Protein 7DNA (pdb70)

Structure (mmCIF, N/CA/C/O backbone):
data_7DNA
#
_entry.id   7DNA
#
_cell.length_a   38.930
_cell.length_b   72.490
_cell.length_c   126.550
_cell.angle_alpha   92.460
_cell.angle_beta   97.310
_cell.angle_gamma   92.500
#
_symmetry.space_group_name_H-M   'P 1'
#
loop_
_entity.id
_entity.type
_entity.pdbx_description
1 polymer 'Green-to-red photoconvertible GFP-like protein'
2 polymer 'Green-to-red photoconvertible GFP-like protein'
3 polymer 'Green-to-red photoconvertible GFP-like protein'
4 non-polymer 'AMINO GROUP'
5 water water
#
loop_
_atom_site.group_PDB
_atom_site.id
_atom_site.type_symbol
_atom_site.label_atom_id
_atom_site.label_alt_id
_atom_site.label_comp_id
_atom_site.label_asym_id
_atom_site.label_entity_id
_atom_site.label_seq_id
_atom_site.pdbx_PDB_ins_code
_atom_site.Cartn_x
_atom_site.Cartn_y
_atom_site.Cartn_z
_atom_site.occupancy
_atom_site.B_iso_or_equiv
_atom_site.auth_seq_id
_atom_site.auth_comp_id
_atom_site.auth_asym_id
_atom_site.auth_atom_id
_atom_site.pdbx_PDB_model_num
ATOM 1 N N . ILE A 1 2 ? 20.88496 -22.48511 6.00890 1.000 40.51609 3 ILE A N 1
ATOM 2 C CA . ILE A 1 2 ? 20.76713 -21.10283 5.56092 1.000 37.96918 3 ILE A CA 1
ATOM 3 C C . ILE A 1 2 ? 19.60275 -20.41236 6.25934 1.000 40.90071 3 ILE A C 1
ATOM 4 O O . ILE A 1 2 ? 18.44241 -20.76498 6.03267 1.000 46.50201 3 ILE A O 1
ATOM 9 N N . PRO A 1 3 ? 19.90170 -19.41210 7.08394 1.000 35.06990 4 PRO A N 1
ATOM 10 C CA . PRO A 1 3 ? 18.83183 -18.67767 7.76859 1.000 33.27931 4 PRO A CA 1
ATOM 11 C C . PRO A 1 3 ? 18.13093 -17.69741 6.83711 1.000 33.26488 4 PRO A C 1
ATOM 12 O O . PRO A 1 3 ? 18.76974 -16.93751 6.10416 1.000 37.50132 4 PRO A O 1
ATOM 16 N N . ASP A 1 4 ? 16.79673 -17.71470 6.88326 1.000 29.03370 5 ASP A N 1
ATOM 17 C CA . ASP A 1 4 ? 15.95077 -16.82339 6.08509 1.000 22.96455 5 ASP A CA 1
ATOM 18 C C . ASP A 1 4 ? 15.60167 -15.61826 6.95652 1.000 28.15151 5 ASP A C 1
ATOM 19 O O . ASP A 1 4 ? 14.57406 -15.59740 7.63587 1.000 31.47367 5 ASP A O 1
ATOM 24 N N . TYR A 1 5 ? 16.46224 -14.59654 6.92915 1.000 29.33914 6 TYR A N 1
ATOM 25 C CA . TYR A 1 5 ? 16.23337 -13.41980 7.76037 1.000 29.45784 6 TYR A CA 1
ATOM 26 C C . TYR A 1 5 ? 15.09176 -12.55223 7.25437 1.000 31.57585 6 TYR A C 1
ATOM 27 O O . TYR A 1 5 ? 14.62398 -11.68097 7.99596 1.000 35.54555 6 TYR A O 1
ATOM 36 N N . PHE A 1 6 ? 14.62302 -12.77552 6.02791 1.000 26.52848 7 PHE A N 1
ATOM 37 C CA . PHE A 1 6 ? 13.55684 -11.94572 5.48229 1.000 24.51568 7 PHE A CA 1
ATOM 38 C C . PHE A 1 6 ? 12.18420 -12.43579 5.93426 1.000 22.97088 7 PHE A C 1
ATOM 39 O O . PHE A 1 6 ? 11.34461 -11.63761 6.36859 1.000 16.00463 7 PHE A O 1
ATOM 47 N N . LYS A 1 7 ? 11.94620 -13.74958 5.86229 1.000 22.87372 8 LYS A N 1
ATOM 48 C CA . LYS A 1 7 ? 10.66744 -14.28529 6.31726 1.000 23.11193 8 LYS A CA 1
ATOM 49 C C . LYS A 1 7 ? 10.51250 -14.18433 7.83104 1.000 26.12875 8 LYS A C 1
ATOM 50 O O . LYS A 1 7 ? 9.38306 -14.09852 8.32727 1.000 35.53942 8 LYS A O 1
ATOM 56 N N . GLN A 1 8 ? 11.61742 -14.18707 8.57858 1.000 17.74104 9 GLN A N 1
ATOM 57 C CA . GLN A 1 8 ? 11.55207 -14.06792 10.03016 1.000 26.45097 9 GLN A CA 1
ATOM 58 C C . GLN A 1 8 ? 11.40938 -12.62242 10.49564 1.000 32.50834 9 GLN A C 1
ATOM 59 O O . GLN A 1 8 ? 11.36612 -12.37701 11.70690 1.000 36.31583 9 GLN A O 1
ATOM 65 N N . SER A 1 9 ? 11.34748 -11.66333 9.56969 1.000 34.55323 10 SER A N 1
ATOM 66 C CA . SER A 1 9 ? 11.10564 -10.26474 9.89925 1.000 25.48131 10 SER A CA 1
ATOM 67 C C . SER A 1 9 ? 9.62637 -9.92170 9.94798 1.000 24.53517 10 SER A C 1
ATOM 68 O O . SER A 1 9 ? 9.28341 -8.74572 10.11367 1.000 27.92806 10 SER A O 1
ATOM 71 N N . PHE A 1 10 ? 8.74622 -10.90462 9.80062 1.000 21.85848 11 PHE A N 1
ATOM 72 C CA . PHE A 1 10 ? 7.33178 -10.59853 9.77083 1.000 21.62527 11 PHE A CA 1
ATOM 73 C C . PHE A 1 10 ? 6.61809 -11.24890 10.94988 1.000 28.20293 11 PHE A C 1
ATOM 74 O O . PHE A 1 10 ? 7.04309 -12.30476 11.43094 1.000 32.33961 11 PHE A O 1
ATOM 82 N N . PRO A 1 11 ? 5.52276 -10.64419 11.44241 1.000 30.47507 12 PRO A N 1
ATOM 83 C CA . PRO A 1 11 ? 4.76280 -9.52203 10.86741 1.000 25.81871 12 PRO A CA 1
ATOM 84 C C . PRO A 1 11 ? 5.37263 -8.11919 11.01860 1.000 19.66950 12 PRO A C 1
ATOM 85 O O . PRO A 1 11 ? 4.77950 -7.16765 10.50494 1.000 15.67687 12 PRO A O 1
ATOM 89 N N . GLU A 1 12 ? 6.51794 -7.99553 11.69893 1.000 16.94003 13 GLU A N 1
ATOM 90 C CA . GLU A 1 12 ? 7.12887 -6.68399 11.91252 1.000 14.39527 13 GLU A CA 1
ATOM 91 C C . GLU A 1 12 ? 7.34697 -5.94973 10.59756 1.000 20.57825 13 GLU A C 1
ATOM 92 O O . GLU A 1 12 ? 7.00744 -4.76835 10.46294 1.000 22.78051 13 GLU A O 1
ATOM 98 N N . GLY A 1 13 ? 7.91846 -6.63901 9.61832 1.000 20.48255 14 GLY A N 1
ATOM 99 C CA . GLY A 1 13 ? 8.37303 -6.01568 8.39373 1.000 19.49447 14 GLY A CA 1
ATOM 100 C C . GLY A 1 13 ? 9.85960 -5.73107 8.44483 1.000 20.13568 14 GLY A C 1
ATOM 101 O O . GLY A 1 13 ? 10.54869 -5.98324 9.43825 1.000 21.22148 14 GLY A O 1
ATOM 102 N N . TYR A 1 14 ? 10.36008 -5.19335 7.33908 1.000 18.69676 15 TYR A N 1
ATOM 103 C CA . TYR A 1 14 ? 11.76697 -4.83239 7.24731 1.000 17.42548 15 TYR A CA 1
ATOM 104 C C . TYR A 1 14 ? 11.91384 -3.76137 6.18002 1.000 14.66301 15 TYR A C 1
ATOM 105 O O . TYR A 1 14 ? 10.93614 -3.32700 5.56664 1.000 13.08835 15 TYR A O 1
ATOM 114 N N . SER A 1 15 ? 13.15146 -3.32947 5.97003 1.000 13.81453 16 SER A N 1
ATOM 115 C CA . SER A 1 15 ? 13.43121 -2.30900 4.97717 1.000 16.78302 16 SER A CA 1
ATOM 116 C C . SER A 1 15 ? 14.81522 -2.55519 4.40714 1.000 13.14997 16 SER A C 1
ATOM 117 O O . SER A 1 15 ? 15.64295 -3.24578 5.00715 1.000 13.36347 16 SER A O 1
ATOM 120 N N . TRP A 1 16 ? 15.06103 -1.98709 3.23425 1.000 9.36304 17 TRP A N 1
ATOM 121 C CA . TRP A 1 16 ? 16.39253 -2.04490 2.66319 1.000 9.52819 17 TRP A CA 1
ATOM 122 C C . TRP A 1 16 ? 16.71602 -0.71318 2.01130 1.000 9.22280 17 TRP A C 1
ATOM 123 O O . TRP A 1 16 ? 15.82886 0.07574 1.67572 1.000 8.86056 17 TRP A O 1
ATOM 134 N N . GLU A 1 17 ? 18.01319 -0.46426 1.86991 1.000 11.25274 18 GLU A N 1
ATOM 135 C CA . GLU A 1 17 ? 18.51809 0.67387 1.12593 1.000 11.57531 18 GLU A CA 1
ATOM 136 C C . GLU A 1 17 ? 19.62301 0.18126 0.20566 1.000 11.27321 18 GLU A C 1
ATOM 137 O O . GLU A 1 17 ? 20.37953 -0.73040 0.55103 1.000 11.25755 18 GLU A O 1
ATOM 143 N N . ARG A 1 18 ? 19.70531 0.78542 -0.97397 1.000 10.92273 19 ARG A N 1
ATOM 144 C CA . ARG A 1 18 ? 20.46805 0.19285 -2.06206 1.000 10.93484 19 ARG A CA 1
ATOM 145 C C . ARG A 1 18 ? 21.07979 1.29419 -2.90924 1.000 10.65832 19 ARG A C 1
ATOM 146 O O . ARG A 1 18 ? 20.39619 2.25860 -3.26379 1.000 12.83353 19 ARG A O 1
ATOM 154 N N . SER A 1 19 ? 22.36437 1.15659 -3.21322 1.000 10.73471 20 SER A N 1
ATOM 155 C CA . SER A 1 19 ? 23.03533 2.00893 -4.18074 1.000 13.56755 20 SER A CA 1
ATOM 156 C C . SER A 1 19 ? 23.27243 1.21390 -5.45850 1.000 12.20526 20 SER A C 1
ATOM 157 O O . SER A 1 19 ? 23.58693 0.01905 -5.40937 1.000 11.06555 20 SER A O 1
ATOM 160 N N . MET A 1 20 ? 23.11568 1.87825 -6.60130 1.000 15.77410 21 MET A N 1
ATOM 161 C CA . MET A 1 20 ? 23.25179 1.24211 -7.90933 1.000 17.85210 21 MET A CA 1
ATOM 162 C C . MET A 1 20 ? 24.13993 2.12139 -8.77678 1.000 13.77729 21 MET A C 1
ATOM 163 O O . MET A 1 20 ? 23.70233 3.17604 -9.24985 1.000 15.37472 21 MET A O 1
ATOM 168 N N . THR A 1 21 ? 25.38170 1.68632 -8.98388 1.000 16.02469 22 THR A N 1
ATOM 169 C CA . THR A 1 21 ? 26.41765 2.49223 -9.62518 1.000 14.23195 22 THR A CA 1
ATOM 170 C C . THR A 1 21 ? 26.67764 1.95025 -11.02651 1.000 19.64865 22 THR A C 1
ATOM 171 O O . THR A 1 21 ? 27.19356 0.83772 -11.18548 1.000 17.02342 22 THR A O 1
ATOM 175 N N . TYR A 1 22 ? 26.32623 2.73796 -12.03686 1.000 19.35427 23 TYR A N 1
ATOM 176 C CA . TYR A 1 22 ? 26.48326 2.32306 -13.42006 1.000 24.03867 23 TYR A CA 1
ATOM 177 C C . TYR A 1 22 ? 27.83878 2.76537 -13.95357 1.000 22.61109 23 TYR A C 1
ATOM 178 O O . TYR A 1 22 ? 28.41217 3.76156 -13.50595 1.000 30.16657 23 TYR A O 1
ATOM 187 N N A GLU A 1 23 ? 28.34480 2.00672 -14.92569 1.000 22.12325 24 GLU A N 1
ATOM 188 C CA A GLU A 1 23 ? 29.71729 2.17294 -15.38696 1.000 17.58509 24 GLU A CA 1
ATOM 189 C C A GLU A 1 23 ? 29.96477 3.51077 -16.07152 1.000 20.42850 24 GLU A C 1
ATOM 190 O O A GLU A 1 23 ? 31.12574 3.90324 -16.22335 1.000 24.69609 24 GLU A O 1
ATOM 196 N N . ASP A 1 24 ? 28.91783 4.21517 -16.49652 1.000 20.05090 25 ASP A N 1
ATOM 197 C CA . ASP A 1 24 ? 29.07587 5.48882 -17.18375 1.000 16.71564 25 ASP A CA 1
ATOM 198 C C . ASP A 1 24 ? 28.71581 6.67916 -16.30262 1.000 21.12643 25 ASP A C 1
ATOM 199 O O . ASP A 1 24 ? 28.40818 7.75616 -16.82416 1.000 28.83370 25 ASP A O 1
ATOM 204 N N . GLY A 1 25 ? 28.74259 6.51137 -14.98204 1.000 18.39537 26 GLY A N 1
ATOM 205 C CA . GLY A 1 25 ? 28.49759 7.60917 -14.07186 1.000 19.62984 26 GLY A CA 1
ATOM 206 C C . GLY A 1 25 ? 27.06563 7.74835 -13.60627 1.000 24.00755 26 GLY A C 1
ATOM 207 O O . GLY A 1 25 ? 26.81335 8.48641 -12.64573 1.000 27.21732 26 GLY A O 1
ATOM 208 N N . GLY A 1 26 ? 26.11985 7.07931 -14.25950 1.000 20.45558 27 GLY A N 1
ATOM 209 C CA . GLY A 1 26 ? 24.75852 7.05054 -13.77097 1.000 19.31832 27 GLY A CA 1
ATOM 210 C C . GLY A 1 26 ? 24.70545 6.39762 -12.40879 1.000 19.08876 27 GLY A C 1
ATOM 211 O O . GLY A 1 26 ? 25.34115 5.36279 -12.18358 1.000 18.11228 27 GLY A O 1
ATOM 212 N N . ILE A 1 27 ? 23.96495 7.00147 -11.48561 1.000 20.74756 28 ILE A N 1
ATOM 213 C CA . ILE A 1 27 ? 23.88806 6.53437 -10.10850 1.000 21.91795 28 ILE A CA 1
ATOM 214 C C . ILE A 1 27 ? 22.43008 6.56078 -9.67437 1.000 23.31336 28 ILE A C 1
ATOM 215 O O . ILE A 1 27 ? 21.70286 7.51717 -9.97097 1.000 17.97961 28 ILE A O 1
ATOM 220 N N . CYS A 1 28 ? 22.00068 5.50650 -8.98857 1.000 23.05362 29 CYS A N 1
ATOM 221 C CA . CYS A 1 28 ? 20.62941 5.38027 -8.52708 1.000 21.37266 29 CYS A CA 1
ATOM 222 C C . CYS A 1 28 ? 20.62520 4.96023 -7.06521 1.000 15.73951 29 CYS A C 1
ATOM 223 O O . CYS A 1 28 ? 21.40049 4.09134 -6.65805 1.000 15.81816 29 CYS A O 1
ATOM 226 N N . ILE A 1 29 ? 19.75206 5.58951 -6.28457 1.000 14.08977 30 ILE A N 1
ATOM 227 C CA . ILE A 1 29 ? 19.56107 5.29867 -4.86934 1.000 14.14965 30 ILE A CA 1
ATOM 228 C C . ILE A 1 29 ? 18.10606 4.90787 -4.65105 1.000 12.77616 30 ILE A C 1
ATOM 229 O O . ILE A 1 29 ? 17.19813 5.55670 -5.18209 1.000 11.97856 30 ILE A O 1
ATOM 234 N N . ALA A 1 30 ? 17.88079 3.85982 -3.85974 1.000 10.76424 31 ALA A N 1
ATOM 235 C CA . ALA A 1 30 ? 16.52492 3.43008 -3.55806 1.000 10.02741 31 ALA A CA 1
ATOM 236 C C . ALA A 1 30 ? 16.41928 2.94937 -2.11783 1.000 12.60231 31 ALA A C 1
ATOM 237 O O . ALA A 1 30 ? 17.36788 2.39631 -1.55515 1.000 19.87995 31 ALA A O 1
ATOM 239 N N . THR A 1 31 ? 15.24744 3.17579 -1.52638 1.000 11.60111 32 THR A N 1
ATOM 240 C CA . THR A 1 31 ? 14.85602 2.55195 -0.27198 1.000 11.35870 32 THR A CA 1
ATOM 241 C C . THR A 1 31 ? 13.47697 1.92783 -0.43615 1.000 11.40533 32 THR A C 1
ATOM 242 O O . THR A 1 31 ? 12.66495 2.37758 -1.25012 1.000 11.69953 32 THR A O 1
ATOM 246 N N . ASN A 1 32 ? 13.22696 0.87885 0.34232 1.000 10.81241 33 ASN A N 1
ATOM 247 C CA . ASN A 1 32 ? 11.93125 0.21952 0.39028 1.000 11.20479 33 ASN A CA 1
ATOM 248 C C . ASN A 1 32 ? 11.62035 -0.08524 1.84309 1.000 14.88791 33 ASN A C 1
ATOM 249 O O . ASN A 1 32 ? 12.45242 -0.67092 2.53965 1.000 19.15017 33 ASN A O 1
ATOM 254 N N . ASP A 1 33 ? 10.43871 0.31636 2.29819 1.000 11.11786 34 ASP A N 1
ATOM 255 C CA . ASP A 1 33 ? 9.95178 -0.02508 3.62957 1.000 13.79581 34 ASP A CA 1
ATOM 256 C C . ASP A 1 33 ? 8.79027 -0.99324 3.44342 1.000 12.72831 34 ASP A C 1
ATOM 257 O O . ASP A 1 33 ? 7.74275 -0.61993 2.90527 1.000 11.02042 34 ASP A O 1
ATOM 262 N N . ILE A 1 34 ? 8.98093 -2.23138 3.88682 1.000 14.32743 35 ILE A N 1
ATOM 263 C CA . ILE A 1 34 ? 8.07762 -3.33358 3.58495 1.000 15.72977 35 ILE A CA 1
ATOM 264 C C . ILE A 1 34 ? 7.36415 -3.73851 4.86157 1.000 16.60017 35 ILE A C 1
ATOM 265 O O . ILE A 1 34 ? 8.00939 -4.07263 5.86311 1.000 15.88158 35 ILE A O 1
ATOM 270 N N . THR A 1 35 ? 6.03719 -3.73190 4.81463 1.000 17.53461 36 THR A N 1
ATOM 271 C CA . THR A 1 35 ? 5.19389 -4.14895 5.92316 1.000 22.71590 36 THR A CA 1
ATOM 272 C C . THR A 1 35 ? 4.26684 -5.27083 5.45975 1.000 26.62754 36 THR A C 1
ATOM 273 O O . THR A 1 35 ? 4.40718 -5.81203 4.35480 1.000 23.73531 36 THR A O 1
ATOM 277 N N . MET A 1 36 ? 3.30966 -5.61530 6.31859 1.000 26.02030 37 MET A N 1
ATOM 278 C CA . MET A 1 36 ? 2.39869 -6.72034 6.06121 1.000 31.75778 37 MET A CA 1
ATOM 279 C C . MET A 1 36 ? 1.02554 -6.37082 6.60980 1.000 36.33600 37 MET A C 1
ATOM 280 O O . MET A 1 36 ? 0.89851 -6.00851 7.78363 1.000 40.69306 37 MET A O 1
ATOM 285 N N . GLU A 1 37 ? 0.00797 -6.46355 5.75572 1.000 41.93417 38 GLU A N 1
ATOM 286 C CA . GLU A 1 37 ? -1.38892 -6.29323 6.15381 1.000 39.19127 38 GLU A CA 1
ATOM 287 C C . GLU A 1 37 ? -2.13978 -7.54921 5.73061 1.000 34.10990 38 GLU A C 1
ATOM 288 O O . GLU A 1 37 ? -2.54365 -7.67770 4.57210 1.000 32.63211 38 GLU A O 1
ATOM 294 N N . GLY A 1 38 ? -2.30732 -8.47582 6.67073 1.000 35.09231 39 GLY A N 1
ATOM 295 C CA . GLY A 1 38 ? -3.05417 -9.69397 6.43718 1.000 39.07250 39 GLY A CA 1
ATOM 296 C C . GLY A 1 38 ? -2.46645 -10.57618 5.35676 1.000 47.86175 39 GLY A C 1
ATOM 297 O O . GLY A 1 38 ? -1.49431 -11.30205 5.58726 1.000 49.58723 39 GLY A O 1
ATOM 298 N N . ASP A 1 39 ? -3.05436 -10.51616 4.16672 1.000 46.08823 40 ASP A N 1
ATOM 299 C CA . ASP A 1 39 ? -2.65380 -11.34946 3.04232 1.000 47.21010 40 ASP A CA 1
ATOM 300 C C . ASP A 1 39 ? -1.59538 -10.70039 2.16041 1.000 34.65860 40 ASP A C 1
ATOM 301 O O . ASP A 1 39 ? -1.14899 -11.32978 1.19542 1.000 33.42053 40 ASP A O 1
ATOM 306 N N . SER A 1 40 ? -1.17478 -9.47314 2.46240 1.000 29.51865 41 SER A N 1
ATOM 307 C CA . SER A 1 40 ? -0.42371 -8.67422 1.50637 1.000 27.07411 41 SER A CA 1
ATOM 308 C C . SER A 1 40 ? 0.86823 -8.14444 2.11132 1.000 29.24239 41 SER A C 1
ATOM 309 O O . SER A 1 40 ? 0.92593 -7.82059 3.30113 1.000 31.09515 41 SER A O 1
ATOM 312 N N . PHE A 1 41 ? 1.90539 -8.06696 1.28031 1.000 27.11393 42 PHE A N 1
ATOM 313 C CA . PHE A 1 41 ? 3.06804 -7.24579 1.57610 1.000 21.46179 42 PHE A CA 1
ATOM 314 C C . PHE A 1 41 ? 2.87208 -5.88375 0.92777 1.000 22.35595 42 PHE A C 1
ATOM 315 O O . PHE A 1 41 ? 2.42307 -5.78972 -0.21713 1.000 24.52026 42 PHE A O 1
ATOM 323 N N . ILE A 1 42 ? 3.19389 -4.82822 1.66719 1.000 20.66386 43 ILE A N 1
ATOM 324 C CA . ILE A 1 42 ? 3.04965 -3.46119 1.18493 1.000 22.21828 43 ILE A CA 1
ATOM 325 C C . ILE A 1 42 ? 4.43656 -2.84529 1.12558 1.000 20.61345 43 ILE A C 1
ATOM 326 O O . ILE A 1 42 ? 5.20800 -2.94808 2.08600 1.000 23.88402 43 ILE A O 1
ATOM 331 N N . ASN A 1 43 ? 4.75635 -2.23050 -0.00771 1.000 18.83626 44 ASN A N 1
ATOM 332 C CA . ASN A 1 43 ? 6.08075 -1.68813 -0.27305 1.000 17.37894 44 ASN A CA 1
ATOM 333 C C . ASN A 1 43 ? 5.94367 -0.19613 -0.51920 1.000 15.00829 44 ASN A C 1
ATOM 334 O O . ASN A 1 43 ? 5.16929 0.22462 -1.38628 1.000 19.39633 44 ASN A O 1
ATOM 339 N N . LYS A 1 44 ? 6.67727 0.59893 0.24782 1.000 13.59433 45 LYS A N 1
ATOM 340 C CA . LYS A 1 44 ? 6.80966 2.03061 0.00721 1.000 16.55122 45 LYS A CA 1
ATOM 341 C C . LYS A 1 44 ?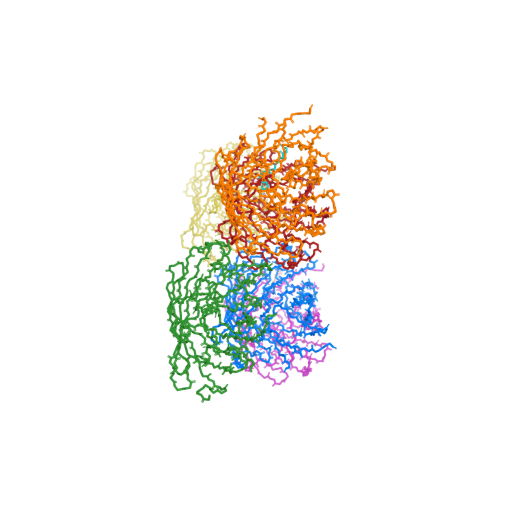 8.23619 2.27428 -0.45998 1.000 19.76092 45 LYS A C 1
ATOM 342 O O . LYS A 1 44 ? 9.18421 2.14635 0.32391 1.000 21.40364 45 LYS A O 1
ATOM 348 N N . ILE A 1 45 ? 8.38295 2.60399 -1.74018 1.000 20.49319 46 ILE A N 1
ATOM 349 C CA . ILE A 1 45 ? 9.67856 2.68248 -2.39881 1.000 15.02658 46 ILE A CA 1
ATOM 350 C C . ILE A 1 45 ? 9.94132 4.12534 -2.78894 1.000 11.74268 46 ILE A C 1
ATOM 351 O O . ILE A 1 45 ? 9.04523 4.82164 -3.27954 1.000 11.46510 46 ILE A O 1
ATOM 356 N N . HIS A 1 46 ? 11.16962 4.57235 -2.56975 1.000 10.06318 47 HIS A N 1
ATOM 357 C CA . HIS A 1 46 ? 11.62710 5.85882 -3.06281 1.000 14.70155 47 HIS A CA 1
ATOM 358 C C . HIS A 1 46 ? 12.87069 5.63256 -3.90349 1.000 18.73012 47 HIS A C 1
ATOM 359 O O . HIS A 1 46 ? 13.73425 4.82705 -3.54415 1.000 29.13609 47 HIS A O 1
ATOM 366 N N . PHE A 1 47 ? 12.95061 6.33108 -5.03178 1.000 11.65342 48 PHE A N 1
ATOM 367 C CA . PHE A 1 47 ? 13.94640 6.02838 -6.05058 1.000 10.35104 48 PHE A CA 1
ATOM 368 C C . PHE A 1 47 ? 14.46722 7.32799 -6.63608 1.000 13.36119 48 PHE A C 1
ATOM 369 O O . PHE A 1 47 ? 13.69244 8.12045 -7.17606 1.000 18.95966 48 PHE A O 1
ATOM 377 N N . LYS A 1 48 ? 15.77444 7.53914 -6.54844 1.000 11.11534 49 LYS A N 1
ATOM 378 C CA . LYS A 1 48 ? 16.40344 8.70895 -7.13878 1.000 16.53125 49 LYS A CA 1
ATOM 379 C C . LYS A 1 48 ? 17.56837 8.26534 -8.00841 1.000 16.17680 49 LYS A C 1
ATOM 380 O O . LYS A 1 48 ? 18.32386 7.36578 -7.63150 1.000 19.57459 49 LYS A O 1
ATOM 386 N N . GLY A 1 49 ? 17.69548 8.88484 -9.17422 1.000 14.95297 50 GLY A N 1
ATOM 387 C CA . GLY A 1 49 ? 18.81257 8.61417 -10.06191 1.000 15.51148 50 GLY A CA 1
ATOM 388 C C . GLY A 1 49 ? 19.21113 9.86513 -10.81523 1.000 17.51644 50 GLY A C 1
ATOM 389 O O . GLY A 1 49 ? 18.36961 10.69086 -11.17564 1.000 20.48442 50 GLY A O 1
ATOM 390 N N . THR A 1 50 ? 20.51448 9.99674 -11.06321 1.000 13.73684 51 THR A N 1
ATOM 391 C CA . THR A 1 50 ? 21.03438 11.20352 -11.69132 1.000 16.02264 51 THR A CA 1
ATOM 392 C C . THR A 1 50 ? 22.31714 10.88710 -12.45312 1.000 19.52703 51 THR A C 1
ATOM 393 O O . THR A 1 50 ? 22.88079 9.79553 -12.34191 1.000 29.20425 51 THR A O 1
ATOM 397 N N . ASN A 1 51 ? 22.76435 11.87226 -13.24114 1.000 11.10934 52 ASN A N 1
ATOM 398 C CA . ASN A 1 51 ? 24.01814 11.82057 -14.00067 1.000 12.25903 52 ASN A CA 1
ATOM 399 C C . ASN A 1 51 ? 24.03009 10.69526 -15.02630 1.000 23.90788 52 ASN A C 1
ATOM 400 O O . ASN A 1 51 ? 25.08580 10.13660 -15.33691 1.000 29.93530 52 ASN A O 1
ATOM 405 N N . PHE A 1 52 ? 22.86477 10.36309 -15.56451 1.000 26.65584 53 PHE A N 1
ATOM 406 C CA . PHE A 1 52 ? 22.80997 9.49407 -16.73106 1.000 22.73524 53 PHE A CA 1
ATOM 407 C C . PHE A 1 52 ? 23.07454 10.32000 -17.98370 1.000 28.56109 53 PHE A C 1
ATOM 408 O O . PHE A 1 52 ? 22.40863 11.34019 -18.19465 1.000 32.53826 53 PHE A O 1
ATOM 416 N N . PRO A 1 53 ? 24.02560 9.92662 -18.82050 1.000 27.12521 54 PRO A N 1
ATOM 417 C CA . PRO A 1 53 ? 24.36263 10.72514 -20.00176 1.000 30.01990 54 PRO A CA 1
ATOM 418 C C . PRO A 1 53 ? 23.17123 10.83250 -20.94417 1.000 33.45521 54 PRO A C 1
ATOM 419 O O . PRO A 1 53 ? 22.46300 9.84223 -21.17250 1.000 35.86370 54 PRO A O 1
ATOM 423 N N . PRO A 1 54 ? 22.93215 12.02233 -21.50634 1.000 33.75187 55 PRO A N 1
ATOM 424 C CA . PRO A 1 54 ? 21.76221 12.19414 -22.38822 1.000 30.09978 55 PRO A CA 1
ATOM 425 C C . PRO A 1 54 ? 21.73349 11.21515 -23.54318 1.000 33.94033 55 PRO A C 1
ATOM 426 O O . PRO A 1 54 ? 20.64565 10.83577 -23.99605 1.000 39.30757 55 PRO A O 1
ATOM 430 N N . ASN A 1 55 ? 22.89728 10.79096 -24.03281 1.000 31.96326 56 ASN A N 1
ATOM 431 C CA . ASN A 1 55 ? 22.99296 9.89929 -25.18063 1.000 25.32247 56 ASN A CA 1
ATOM 432 C C . ASN A 1 55 ? 23.37067 8.47841 -24.78910 1.000 26.29148 56 ASN A C 1
ATOM 433 O O . ASN A 1 55 ? 23.70700 7.67249 -25.66189 1.000 33.75202 56 ASN A O 1
ATOM 438 N N . GLY A 1 56 ? 23.32630 8.15391 -23.50323 1.000 22.17572 57 GLY A N 1
ATOM 439 C CA . GLY A 1 56 ? 23.63697 6.82268 -23.05390 1.000 21.65108 57 GLY A CA 1
ATOM 440 C C . GLY A 1 56 ? 22.45305 5.88915 -23.17596 1.000 25.37952 57 GLY A C 1
ATOM 441 O O . GLY A 1 56 ? 21.34689 6.28317 -23.56514 1.000 27.87733 57 GLY A O 1
ATOM 442 N N . PRO A 1 57 ? 22.66617 4.62229 -22.81718 1.000 26.03166 58 PRO A N 1
ATOM 443 C CA . PRO A 1 57 ? 21.62020 3.61745 -23.04637 1.000 21.34447 58 PRO A CA 1
ATOM 444 C C . PRO A 1 57 ? 20.36868 3.83059 -22.21252 1.000 20.67414 58 PRO A C 1
ATOM 445 O O . PRO A 1 57 ? 19.30020 3.36075 -22.61853 1.000 19.60470 58 PRO A O 1
ATOM 449 N N . VAL A 1 58 ? 20.44651 4.53304 -21.07899 1.000 21.33891 59 VAL A N 1
ATOM 450 C CA . VAL A 1 58 ? 19.27257 4.64795 -20.21542 1.000 21.32449 59 VAL A CA 1
ATOM 451 C C . VAL A 1 58 ? 18.33753 5.74443 -20.72310 1.000 31.05547 59 VAL A C 1
ATOM 452 O O . VAL A 1 58 ? 17.12726 5.52860 -20.86319 1.000 32.10809 59 VAL A O 1
ATOM 456 N N . MET A 1 59 ? 18.87989 6.92704 -21.04155 1.000 33.90500 60 MET A N 1
ATOM 457 C CA . MET A 1 59 ? 18.04573 7.98980 -21.59537 1.000 29.85739 60 MET A CA 1
ATOM 458 C C . MET A 1 59 ? 17.56666 7.70047 -23.01393 1.000 30.06754 60 MET A C 1
ATOM 459 O O . MET A 1 59 ? 16.58375 8.30533 -23.44990 1.000 35.19807 60 MET A O 1
ATOM 464 N N . GLN A 1 60 ? 18.24628 6.83179 -23.75770 1.000 22.68024 61 GLN A N 1
ATOM 465 C CA . GLN A 1 60 ? 17.82825 6.49607 -25.10867 1.000 23.53554 61 GLN A CA 1
ATOM 466 C C . GLN A 1 60 ? 17.08443 5.17092 -25.16905 1.000 25.66405 61 GLN A C 1
ATOM 467 O O . GLN A 1 60 ? 16.75042 4.71633 -26.26520 1.000 26.54826 61 GLN A O 1
ATOM 473 N N . LYS A 1 61 ? 16.81997 4.54670 -24.01841 1.000 26.81962 62 LYS A N 1
ATOM 474 C CA . LYS A 1 61 ? 16.07456 3.28806 -23.94188 1.000 24.30099 62 LYS A CA 1
ATOM 475 C C . LYS A 1 61 ? 16.64727 2.23724 -24.89681 1.000 25.39075 62 LYS A C 1
ATOM 476 O O . LYS A 1 61 ? 15.94994 1.68257 -25.75086 1.000 22.57651 62 LYS A O 1
ATOM 482 N N . ARG A 1 62 ? 17.94272 1.96501 -24.74822 1.000 25.43188 63 ARG A N 1
ATOM 483 C CA . ARG A 1 62 ? 18.61954 0.94154 -25.53162 1.000 20.28563 63 ARG A CA 1
ATOM 484 C C . ARG A 1 62 ? 18.88712 -0.32405 -24.72252 1.000 19.93236 63 ARG A C 1
ATOM 485 O O . ARG A 1 62 ? 19.76178 -1.11526 -25.09295 1.000 18.06124 63 ARG A O 1
ATOM 493 N N . THR A 1 63 ? 18.14868 -0.53131 -23.63212 1.000 17.56037 64 THR A N 1
ATOM 494 C CA . THR A 1 63 ? 18.34292 -1.66797 -22.74326 1.000 18.85127 64 THR A CA 1
ATOM 495 C C . THR A 1 63 ? 17.27199 -2.72567 -22.98271 1.000 19.66618 64 THR A C 1
ATOM 496 O O . THR A 1 63 ? 16.13402 -2.41334 -23.34051 1.000 19.88114 64 THR A O 1
ATOM 500 N N . VAL A 1 64 ? 17.65202 -3.98808 -22.77794 1.000 21.20878 65 VAL A N 1
ATOM 501 C CA . VAL A 1 64 ? 16.74899 -5.11822 -22.96862 1.000 21.11136 65 VAL A CA 1
ATOM 502 C C . VAL A 1 64 ? 16.94270 -6.15494 -21.86550 1.000 21.22996 65 VAL A C 1
ATOM 503 O O . VAL A 1 64 ? 17.19434 -7.33482 -22.13926 1.000 26.92183 65 VAL A O 1
ATOM 507 N N . GLY A 1 65 ? 16.81878 -5.72516 -20.61260 1.000 18.01700 66 GLY A N 1
ATOM 508 C CA . GLY A 1 65 ? 16.64500 -6.64433 -19.50825 1.000 16.64221 66 GLY A CA 1
ATOM 509 C C . GLY A 1 65 ? 17.92871 -6.91890 -18.73767 1.000 17.26738 66 GLY A C 1
ATOM 510 O O . GLY A 1 65 ? 19.04513 -6.75862 -19.23654 1.000 15.05753 66 GLY A O 1
ATOM 511 N N . TRP A 1 66 ? 17.74776 -7.35316 -17.48983 1.000 20.20137 67 TRP A N 1
ATOM 512 C CA . TRP A 1 66 ? 18.84843 -7.71744 -16.60869 1.000 19.52970 67 TRP A CA 1
ATOM 513 C C . TRP A 1 66 ? 19.20855 -9.18034 -16.82363 1.000 17.86170 67 TRP A C 1
ATOM 514 O O . TRP A 1 66 ? 18.32416 -10.04215 -16.86519 1.000 15.13590 67 TRP A O 1
ATOM 525 N N . GLU A 1 67 ? 20.50436 -9.45772 -16.93482 1.000 15.42109 68 GLU A N 1
ATOM 526 C CA . GLU A 1 67 ? 20.97470 -10.82748 -17.02227 1.000 17.03878 68 GLU A CA 1
ATOM 527 C C . GLU A 1 67 ? 20.89948 -11.50115 -15.65791 1.000 15.44290 68 GLU A C 1
ATOM 528 O O . GLU A 1 67 ? 20.87923 -10.84287 -14.61315 1.000 14.38327 68 GLU A O 1
ATOM 534 N N . ALA A 1 68 ? 20.84948 -12.83400 -15.67950 1.000 13.02753 69 ALA A N 1
ATOM 535 C CA . ALA A 1 68 ? 20.87471 -13.60875 -14.44469 1.000 13.04878 69 ALA A CA 1
ATOM 536 C C . ALA A 1 68 ? 22.05268 -13.18642 -13.57948 1.000 15.79115 69 ALA A C 1
ATOM 537 O O . ALA A 1 68 ? 23.15735 -12.95925 -14.07583 1.000 18.31976 69 ALA A O 1
ATOM 539 N N . SER A 1 69 ? 21.81062 -13.06490 -12.27858 1.000 23.47480 70 SER A N 1
ATOM 540 C CA . SER A 1 69 ? 22.81424 -12.53083 -11.37472 1.000 17.71014 70 SER A CA 1
ATOM 541 C C . SER A 1 69 ? 22.94492 -13.40359 -10.13764 1.000 17.82486 70 SER A C 1
ATOM 542 O O . SER A 1 69 ? 22.04167 -14.16117 -9.77885 1.000 16.16513 70 SER A O 1
ATOM 545 N N . THR A 1 70 ? 24.10171 -13.28228 -9.49372 1.000 20.64454 71 THR A N 1
ATOM 546 C CA . THR A 1 70 ? 24.38588 -13.94220 -8.22515 1.000 27.89153 71 THR A CA 1
ATOM 547 C C . THR A 1 70 ? 24.66702 -12.86670 -7.18378 1.000 25.52782 71 THR A C 1
ATOM 548 O O . THR A 1 70 ? 25.67574 -12.16137 -7.27177 1.000 25.84970 71 THR A O 1
ATOM 552 N N . GLU A 1 71 ? 23.78669 -12.73735 -6.20212 1.000 24.03128 72 GLU A N 1
ATOM 553 C CA . GLU A 1 71 ? 23.98207 -11.78274 -5.12559 1.000 20.80674 72 GLU A CA 1
ATOM 554 C C . GLU A 1 71 ? 24.48020 -12.50307 -3.88504 1.000 25.14580 72 GLU A C 1
ATOM 555 O O . GLU A 1 71 ? 23.90170 -13.50108 -3.46157 1.000 27.82677 72 GLU A O 1
ATOM 561 N N . LYS A 1 72 ? 25.55747 -11.98005 -3.31554 1.000 26.35773 73 LYS A N 1
ATOM 562 C CA . LYS A 1 72 ? 26.21681 -12.55118 -2.14864 1.000 26.03421 73 LYS A CA 1
ATOM 563 C C . LYS A 1 72 ? 25.67014 -11.90270 -0.88470 1.000 22.51559 73 LYS A C 1
ATOM 564 O O . LYS A 1 72 ? 25.81597 -10.69069 -0.69647 1.000 18.80528 73 LYS A O 1
ATOM 566 N N . MET A 1 73 ? 25.05979 -12.71891 -0.02461 1.000 19.95917 74 MET A N 1
ATOM 567 C CA . MET A 1 73 ? 24.49812 -12.27519 1.24257 1.000 23.71616 74 MET A CA 1
ATOM 568 C C . MET A 1 73 ? 25.51383 -12.52981 2.34895 1.000 23.48869 74 MET A C 1
ATOM 569 O O . MET A 1 73 ? 25.96223 -13.66571 2.52851 1.000 25.70441 74 MET A O 1
ATOM 574 N N . TYR A 1 74 ? 25.87505 -11.48267 3.08864 1.000 26.71782 75 TYR A N 1
ATOM 575 C CA . TYR A 1 74 ? 26.92753 -11.60887 4.09001 1.000 27.41873 75 TYR A CA 1
ATOM 576 C C . TYR A 1 74 ? 26.69507 -10.61327 5.21542 1.000 33.29374 75 TYR A C 1
ATOM 577 O O . TYR A 1 74 ? 25.97793 -9.62210 5.06228 1.000 37.77825 75 TYR A O 1
ATOM 586 N N . GLU A 1 75 ? 27.32207 -10.89207 6.35218 1.000 34.89049 76 GLU A N 1
ATOM 587 C CA . GLU A 1 75 ? 27.19713 -10.08484 7.55550 1.000 33.24914 76 GLU A CA 1
ATOM 588 C C . GLU A 1 75 ? 28.46888 -9.27106 7.74506 1.000 39.44721 76 GLU A C 1
ATOM 589 O O . GLU A 1 75 ? 29.57289 -9.82457 7.70905 1.000 40.95468 76 GLU A O 1
ATOM 595 N N . ARG A 1 76 ? 28.31497 -7.96114 7.93643 1.000 41.29330 77 ARG A N 1
ATOM 596 C CA . ARG A 1 76 ? 29.42840 -7.07864 8.27691 1.000 42.31893 77 ARG A CA 1
ATOM 597 C C . ARG A 1 76 ? 29.04377 -6.29072 9.52066 1.000 38.68390 77 ARG A C 1
ATOM 598 O O . ARG A 1 76 ? 28.15246 -5.43651 9.46234 1.000 38.04359 77 ARG A O 1
ATOM 606 N N . ASP A 1 77 ? 29.72608 -6.57664 10.63179 1.000 38.27708 78 ASP A N 1
ATOM 607 C CA . ASP A 1 77 ? 29.42074 -6.00965 11.94801 1.000 36.36056 78 ASP A CA 1
ATOM 608 C C . ASP A 1 77 ? 27.92894 -6.10312 12.25913 1.000 34.99620 78 ASP A C 1
ATOM 609 O O . ASP A 1 77 ? 27.26682 -5.11831 12.59433 1.000 37.04857 78 ASP A O 1
ATOM 614 N N . GLY A 1 78 ? 27.39726 -7.31852 12.13823 1.000 34.33534 79 GLY A N 1
ATOM 615 C CA . GLY A 1 78 ? 26.01918 -7.59421 12.48574 1.000 34.90637 79 GLY A CA 1
ATOM 616 C C . GLY A 1 78 ? 24.97347 -7.01252 11.55935 1.000 34.70237 79 GLY A C 1
ATOM 617 O O . GLY A 1 78 ? 23.77692 -7.12320 11.86080 1.000 31.65908 79 GLY A O 1
ATOM 618 N N . VAL A 1 79 ? 25.37483 -6.39582 10.44998 1.000 34.90599 80 VAL A N 1
ATOM 619 C CA . VAL A 1 79 ? 24.45144 -5.84303 9.46410 1.000 33.17326 80 VAL A CA 1
ATOM 620 C C . VAL A 1 79 ? 24.41687 -6.77367 8.25952 1.000 31.93557 80 VAL A C 1
ATOM 621 O O . VAL A 1 79 ? 25.46718 -7.11270 7.69819 1.000 28.71154 80 VAL A O 1
ATOM 625 N N . LEU A 1 80 ? 23.21184 -7.18156 7.86142 1.000 29.02920 81 LEU A N 1
ATOM 626 C CA . LEU A 1 80 ? 23.04422 -8.05158 6.70462 1.000 25.67474 81 LEU A CA 1
ATOM 627 C C . LEU A 1 80 ? 23.13243 -7.23066 5.42547 1.000 21.81077 81 LEU A C 1
ATOM 628 O O . LEU A 1 80 ? 22.41122 -6.24240 5.25885 1.000 22.78353 81 LEU A O 1
ATOM 633 N N . LYS A 1 81 ? 24.02134 -7.63569 4.52435 1.000 21.20369 82 LYS A N 1
ATOM 634 C CA . LYS A 1 81 ? 24.27739 -6.88899 3.30426 1.000 20.38486 82 LYS A CA 1
ATOM 635 C C . LYS A 1 81 ? 24.24078 -7.82828 2.10628 1.000 19.72055 82 LYS A C 1
ATOM 636 O O . LYS A 1 81 ? 24.40095 -9.04530 2.23404 1.000 18.95400 82 LYS A O 1
ATOM 642 N N . GLY A 1 82 ? 24.01161 -7.23967 0.93512 1.000 21.46421 83 GLY A N 1
ATOM 643 C CA . GLY A 1 82 ? 23.97999 -7.97884 -0.30988 1.000 19.98905 83 GLY A CA 1
ATOM 644 C C . GLY A 1 82 ? 24.71237 -7.25367 -1.41899 1.000 19.75896 83 GLY A C 1
ATOM 645 O O . GLY A 1 82 ? 24.39010 -6.10525 -1.73746 1.000 22.43198 83 GLY A O 1
ATOM 646 N N . ASP A 1 83 ? 25.71263 -7.90450 -2.00448 1.000 17.45701 84 ASP A N 1
ATOM 647 C CA . ASP A 1 83 ? 26.46470 -7.34914 -3.12096 1.000 20.55366 84 ASP A CA 1
ATOM 648 C C . ASP A 1 83 ? 26.20117 -8.18959 -4.35911 1.000 16.45246 84 ASP A C 1
ATOM 649 O O . ASP A 1 83 ? 26.20640 -9.42355 -4.29016 1.000 21.84510 84 ASP A O 1
ATOM 654 N N . VAL A 1 84 ? 25.96387 -7.52430 -5.48372 1.000 14.31016 85 VAL A N 1
ATOM 655 C CA . VAL A 1 84 ? 25.81868 -8.21010 -6.76281 1.000 15.06094 85 VAL A CA 1
ATOM 656 C C . VAL A 1 84 ? 26.28156 -7.26908 -7.86527 1.000 15.43859 85 VAL A C 1
ATOM 657 O O . VAL A 1 84 ? 25.93685 -6.08301 -7.87157 1.000 15.04593 85 VAL A O 1
ATOM 661 N N . LYS A 1 85 ? 27.09953 -7.79151 -8.77464 1.000 17.26142 86 LYS A N 1
ATOM 662 C CA . LYS A 1 85 ? 27.42735 -7.09834 -10.01039 1.000 18.15694 86 LYS A CA 1
ATOM 663 C C . LYS A 1 85 ? 26.38519 -7.46586 -11.05813 1.000 17.39493 86 LYS A C 1
ATOM 664 O O . LYS A 1 85 ? 26.11271 -8.64880 -11.28586 1.000 16.38821 86 LYS A O 1
ATOM 670 N N . MET A 1 86 ? 25.78328 -6.44796 -11.66435 1.000 16.41048 87 MET A N 1
ATOM 671 C CA . MET A 1 86 ? 24.63931 -6.60999 -12.54473 1.000 16.73237 87 MET A CA 1
ATOM 672 C C . MET A 1 86 ? 25.00301 -6.16796 -13.95249 1.000 18.84747 87 MET A C 1
ATOM 673 O O . MET A 1 86 ? 25.82410 -5.26528 -14.14463 1.000 17.02422 87 MET A O 1
ATOM 678 N N . LYS A 1 87 ? 24.36921 -6.80564 -14.93547 1.000 21.66021 88 LYS A N 1
ATOM 679 C CA . LYS A 1 87 ? 24.60013 -6.50861 -16.34096 1.000 19.83907 88 LYS A CA 1
ATOM 680 C C . LYS A 1 87 ? 23.27484 -6.24482 -17.03486 1.000 18.81237 88 LYS A C 1
ATOM 681 O O . LYS A 1 87 ? 22.36958 -7.08285 -16.99423 1.000 18.98449 88 LYS A O 1
ATOM 687 N N . LEU A 1 88 ? 23.17468 -5.08254 -17.67052 1.000 16.81644 89 LEU A N 1
ATOM 688 C CA . LEU A 1 88 ? 22.04058 -4.71493 -18.50742 1.000 16.74493 89 LEU A CA 1
ATOM 689 C C . LEU A 1 88 ? 22.40894 -5.03378 -19.95292 1.000 24.84307 89 LEU A C 1
ATOM 690 O O . LEU A 1 88 ? 23.33289 -4.42915 -20.50771 1.000 29.12190 89 LEU A O 1
ATOM 695 N N . LEU A 1 89 ? 21.70996 -5.99427 -20.55573 1.000 22.82716 90 LEU A N 1
ATOM 696 C CA . LEU A 1 89 ? 21.91000 -6.26402 -21.97393 1.000 20.57034 90 LEU A CA 1
ATOM 697 C C . LEU A 1 89 ? 21.45185 -5.05349 -22.77762 1.000 22.24973 90 LEU A C 1
ATOM 698 O O . LEU A 1 89 ? 20.44444 -4.41911 -22.45423 1.000 33.35092 90 LEU A O 1
ATOM 703 N N . LEU A 1 90 ? 22.21972 -4.70240 -23.80090 1.000 21.15777 91 LEU A N 1
ATOM 704 C CA . LEU A 1 90 ? 21.92604 -3.54040 -24.62318 1.000 22.00147 91 LEU A CA 1
ATOM 705 C C . LEU A 1 90 ? 21.48295 -3.96795 -26.01513 1.000 35.23086 91 LEU A C 1
ATOM 706 O O . LEU A 1 90 ? 21.87315 -5.02945 -26.51118 1.000 38.89433 91 LEU A O 1
ATOM 711 N N . LYS A 1 91 ? 20.66069 -3.12695 -26.64171 1.000 39.58227 92 LYS A N 1
ATOM 712 C CA . LYS A 1 91 ? 20.43572 -3.25082 -28.07340 1.000 32.82513 92 LYS A CA 1
ATOM 713 C C . LYS A 1 91 ? 21.77586 -3.17831 -28.79242 1.000 33.91667 92 LYS A C 1
ATOM 714 O O . LYS A 1 91 ? 22.62900 -2.34575 -28.47153 1.000 36.78318 92 LYS A O 1
ATOM 720 N N . GLY A 1 92 ? 21.96854 -4.06793 -29.75742 1.000 32.11695 93 GLY A N 1
ATOM 721 C CA . GLY A 1 92 ? 23.24695 -4.22013 -30.40135 1.000 33.63606 93 GLY A CA 1
ATOM 722 C C . GLY A 1 92 ? 24.09533 -5.34727 -29.85288 1.000 35.07281 93 GLY A C 1
ATOM 723 O O . GLY A 1 92 ? 25.00124 -5.81773 -30.55174 1.000 33.70489 93 GLY A O 1
ATOM 724 N N . GLY A 1 93 ? 23.83506 -5.78943 -28.62004 1.000 31.12008 94 GLY A N 1
ATOM 725 C CA . GLY A 1 93 ? 24.48551 -6.95655 -28.05694 1.000 29.78850 94 GLY A CA 1
ATOM 726 C C . GLY A 1 93 ? 25.47762 -6.67697 -26.95032 1.000 29.40979 94 GLY A C 1
ATOM 727 O O . GLY A 1 93 ? 25.98024 -7.63265 -26.34393 1.000 35.08518 94 GLY A O 1
ATOM 728 N N . GLY A 1 94 ? 25.78704 -5.41378 -26.66726 1.000 24.15602 95 GLY A N 1
ATOM 729 C CA . GLY A 1 94 ? 26.69833 -5.08788 -25.59352 1.000 23.91467 95 GLY A CA 1
ATOM 730 C C . GLY A 1 94 ? 26.05705 -5.24373 -24.22812 1.000 27.64490 95 GLY A C 1
ATOM 731 O O . GLY A 1 94 ? 24.87672 -5.56332 -24.08864 1.000 36.06463 95 GLY A O 1
ATOM 732 N N . HIS A 1 95 ? 26.86607 -5.01203 -23.19695 1.000 25.85054 96 HIS A N 1
ATOM 733 C CA . HIS A 1 95 ? 26.41272 -5.06182 -21.81601 1.000 23.04515 96 HIS A CA 1
ATOM 734 C C . HIS A 1 95 ? 26.72665 -3.75200 -21.10633 1.000 22.36110 96 HIS A C 1
ATOM 735 O O . HIS A 1 95 ? 27.73360 -3.09214 -21.38469 1.000 22.84812 96 HIS A O 1
ATOM 742 N N . TYR A 1 96 ? 25.85011 -3.39276 -20.17538 1.000 19.07837 97 TYR A N 1
ATOM 743 C CA . TYR A 1 96 ? 25.91249 -2.13150 -19.44582 1.000 17.99781 97 TYR A CA 1
ATOM 744 C C . TYR A 1 96 ? 25.95336 -2.48478 -17.96471 1.000 20.42997 97 TYR A C 1
ATOM 745 O O . TYR A 1 96 ? 24.96154 -2.96860 -17.40891 1.000 21.59481 97 TYR A O 1
ATOM 754 N N . ARG A 1 97 ? 27.10661 -2.27163 -17.33873 1.000 25.65756 98 ARG A N 1
ATOM 755 C CA . ARG A 1 97 ? 27.39631 -2.83296 -16.02730 1.000 24.46027 98 ARG A CA 1
ATOM 756 C C . ARG A 1 97 ? 26.95045 -1.90753 -14.90439 1.000 19.24651 98 ARG A C 1
ATOM 757 O O . ARG A 1 97 ? 26.92763 -0.68309 -15.04890 1.000 24.99664 98 ARG A O 1
ATOM 765 N N . CYS A 1 98 ? 26.59786 -2.51542 -13.77376 1.000 15.59800 99 CYS A N 1
ATOM 766 C CA . CYS A 1 98 ? 26.09206 -1.78744 -12.61621 1.000 15.63722 99 CYS A CA 1
ATOM 767 C C . CYS A 1 98 ? 26.46674 -2.55034 -11.35577 1.000 15.31549 99 CYS A C 1
ATOM 768 O O . CYS A 1 98 ? 26.29826 -3.77152 -11.30200 1.000 14.99948 99 CYS A O 1
ATOM 771 N N . ASP A 1 99 ? 26.97907 -1.83564 -10.35493 1.000 14.51568 100 ASP A N 1
ATOM 772 C CA . ASP A 1 99 ? 27.29481 -2.41595 -9.05430 1.000 21.17504 100 ASP A CA 1
ATOM 773 C C . ASP A 1 99 ? 26.16787 -2.11726 -8.07709 1.000 17.96663 100 ASP A C 1
ATOM 774 O O . ASP A 1 99 ? 25.77401 -0.95749 -7.91444 1.000 13.92669 100 ASP A O 1
ATOM 779 N N . TYR A 1 100 ? 25.66125 -3.16145 -7.42733 1.000 20.37203 101 TYR A N 1
ATOM 780 C CA . TYR A 1 100 ? 24.60313 -3.04926 -6.43099 1.000 18.24257 101 TYR A CA 1
ATOM 781 C C . TYR A 1 100 ? 25.19698 -3.27379 -5.04899 1.000 18.31260 101 TYR A C 1
ATOM 782 O O . TYR A 1 100 ? 25.90580 -4.26180 -4.83068 1.000 15.90733 101 TYR A O 1
ATOM 791 N N . ARG A 1 101 ? 24.89851 -2.36702 -4.12037 1.000 18.02149 102 ARG A N 1
ATOM 792 C CA . ARG A 1 101 ? 25.21099 -2.54293 -2.70519 1.000 16.34442 102 ARG A CA 1
ATOM 793 C C . ARG A 1 101 ? 23.93218 -2.30754 -1.91951 1.000 14.08369 102 ARG A C 1
ATOM 794 O O . ARG A 1 101 ? 23.38917 -1.19879 -1.93766 1.000 12.52590 102 ARG A O 1
ATOM 802 N N . THR A 1 102 ? 23.44463 -3.34437 -1.24591 1.000 14.01163 103 THR A N 1
ATOM 803 C CA . THR A 1 102 ? 22.19405 -3.26755 -0.50859 1.000 14.03057 103 THR A CA 1
ATOM 804 C C . THR A 1 102 ? 22.43380 -3.58688 0.96034 1.000 16.85209 103 THR A C 1
ATOM 805 O O . THR A 1 102 ? 23.20087 -4.49494 1.29706 1.000 17.67122 103 THR A O 1
ATOM 809 N N . THR A 1 103 ? 21.78224 -2.82140 1.82823 1.000 19.19994 104 THR A N 1
ATOM 810 C CA . THR A 1 103 ? 21.75051 -3.08479 3.25951 1.000 22.18582 104 THR A CA 1
ATOM 811 C C . THR A 1 103 ? 20.33949 -3.51698 3.62251 1.000 15.79824 104 THR A C 1
ATOM 812 O O . THR A 1 103 ? 19.38384 -2.76483 3.40733 1.000 11.66815 104 THR A O 1
ATOM 816 N N . TYR A 1 104 ? 20.21455 -4.72759 4.15735 1.000 16.97687 105 TYR A N 1
ATOM 817 C CA . TYR A 1 104 ? 18.92280 -5.32800 4.47377 1.000 15.89827 105 TYR A CA 1
ATOM 818 C C . TYR A 1 104 ? 18.68358 -5.17883 5.97225 1.000 15.56419 105 TYR A C 1
ATOM 819 O O . TYR A 1 104 ? 19.18144 -5.96850 6.77724 1.000 14.87783 105 TYR A O 1
ATOM 828 N N . LYS A 1 105 ? 17.91590 -4.15760 6.34439 1.000 13.81084 106 LYS A N 1
ATOM 829 C CA . LYS A 1 105 ? 17.61702 -3.88581 7.74740 1.000 18.15903 106 LYS A CA 1
ATOM 830 C C . LYS A 1 105 ? 16.48432 -4.81214 8.17838 1.000 27.57471 106 LYS A C 1
ATOM 831 O O . LYS A 1 105 ? 15.30461 -4.45233 8.20938 1.000 33.28543 106 LYS A O 1
ATOM 837 N N . VAL A 1 106 ? 16.86391 -6.04366 8.50789 1.000 30.20905 107 VAL A N 1
ATOM 838 C CA . VAL A 1 106 ? 15.90564 -7.08057 8.86655 1.000 26.43367 107 VAL A CA 1
ATOM 839 C C . VAL A 1 106 ? 15.64511 -7.01287 10.36318 1.000 32.13706 107 VAL A C 1
ATOM 840 O O . VAL A 1 106 ? 16.32668 -6.27462 11.08189 1.000 36.63787 107 VAL A O 1
ATOM 844 N N . LYS A 1 107 ? 14.66317 -7.78481 10.84186 1.000 31.84227 108 LYS A N 1
ATOM 845 C CA . LYS A 1 107 ? 14.21146 -7.64485 12.22422 1.000 30.57858 108 LYS A CA 1
ATOM 846 C C . LYS A 1 107 ? 15.33096 -7.93956 13.21188 1.000 30.76916 108 LYS A C 1
ATOM 847 O O . LYS A 1 107 ? 15.55720 -7.17387 14.15467 1.000 33.94034 108 LYS A O 1
ATOM 853 N N . GLN A 1 108 ? 16.03305 -9.05138 13.02698 1.000 29.28263 109 GLN A N 1
ATOM 854 C CA . GLN A 1 108 ? 17.16398 -9.34550 13.89719 1.000 31.09108 109 GLN A CA 1
ATOM 855 C C . GLN A 1 108 ? 18.27392 -8.34455 13.59949 1.000 33.43850 109 GLN A C 1
ATOM 856 O O . GLN A 1 108 ? 18.87351 -8.37132 12.51971 1.000 28.89881 109 GLN A O 1
ATOM 862 N N . LYS A 1 109 ? 18.53274 -7.43899 14.54699 1.000 36.25723 110 LYS A N 1
ATOM 863 C CA . LYS A 1 109 ? 19.40928 -6.30331 14.28039 1.000 42.55446 110 LYS A CA 1
ATOM 864 C C . LYS A 1 109 ? 20.88100 -6.64090 14.51940 1.000 46.46411 110 LYS A C 1
ATOM 865 O O . LYS A 1 109 ? 21.75020 -6.08453 13.83221 1.000 50.97753 110 LYS A O 1
ATOM 871 N N . PRO A 1 110 ? 21.22212 -7.54786 15.45604 1.000 41.96397 111 PRO A N 1
ATOM 872 C CA . PRO A 1 110 ? 22.50120 -8.25201 15.30841 1.000 35.03235 111 PRO A CA 1
ATOM 873 C C . PRO A 1 110 ? 22.32943 -9.55809 14.54425 1.000 39.41338 111 PRO A C 1
ATOM 874 O O . PRO A 1 110 ? 22.03668 -10.59838 15.14392 1.000 41.80382 111 PRO A O 1
ATOM 878 N N . VAL A 1 111 ? 22.48201 -9.52440 13.21899 1.000 37.29404 112 VAL A N 1
ATOM 879 C CA . VAL A 1 111 ? 22.60818 -10.76987 12.46776 1.000 40.39059 112 VAL A CA 1
ATOM 880 C C . VAL A 1 111 ? 24.03450 -11.28213 12.62436 1.000 45.39114 112 VAL A C 1
ATOM 881 O O . VAL A 1 111 ? 24.97349 -10.50990 12.85608 1.000 43.74303 112 VAL A O 1
ATOM 885 N N . LYS A 1 112 ? 24.19120 -12.60355 12.51385 1.000 51.05149 113 LYS A N 1
ATOM 886 C CA . LYS A 1 112 ? 25.49782 -13.25488 12.52826 1.000 50.35139 113 LYS A CA 1
ATOM 887 C C . LYS A 1 112 ? 25.44190 -14.44742 11.58649 1.000 46.75542 113 LYS A C 1
ATOM 888 O O . LYS A 1 112 ? 24.77546 -15.44238 11.88511 1.000 48.05118 113 LYS A O 1
ATOM 894 N N . LEU A 1 113 ? 26.10228 -14.31677 10.43922 1.000 42.74939 114 LEU A N 1
ATOM 895 C CA . LEU A 1 113 ? 26.42957 -15.42623 9.54771 1.000 44.86823 114 LEU A CA 1
ATOM 896 C C . LEU A 1 113 ? 27.92800 -15.61877 9.52252 1.000 47.25628 114 LEU A C 1
ATOM 897 O O . LEU A 1 113 ? 28.67239 -14.67780 9.15602 1.000 48.52680 114 LEU A O 1
ATOM 902 N N . PRO A 1 114 ? 28.44543 -16.79561 9.87593 1.000 49.79480 115 PRO A N 1
ATOM 903 C CA . PRO A 1 114 ? 29.89774 -16.99055 9.95665 1.000 51.22588 115 PRO A CA 1
ATOM 904 C C . PRO A 1 114 ? 30.71185 -16.72289 8.67127 1.000 54.45416 115 PRO A C 1
ATOM 905 O O . PRO A 1 114 ? 31.68823 -15.99354 8.86259 1.000 59.23402 115 PRO A O 1
ATOM 909 N N . ASP A 1 115 ? 30.46305 -17.14619 7.40510 1.000 52.11473 116 ASP A N 1
ATOM 910 C CA . ASP A 1 115 ? 29.46499 -18.00905 6.68945 1.000 48.45178 116 ASP A CA 1
ATOM 911 C C . ASP A 1 115 ? 28.46632 -17.19548 5.83584 1.000 46.76534 116 ASP A C 1
ATOM 912 O O . ASP A 1 115 ? 27.37598 -16.90600 6.28037 1.000 51.61221 116 ASP A O 1
ATOM 914 N N . TYR A 1 116 ? 28.83008 -16.87521 4.59241 1.000 42.45156 117 TYR A N 1
ATOM 915 C CA . TYR A 1 116 ? 27.93656 -16.18844 3.66546 1.000 42.54864 117 TYR A CA 1
ATOM 916 C C . TYR A 1 116 ? 27.19133 -17.18371 2.77123 1.000 45.34815 117 TYR A C 1
ATOM 917 O O . TYR A 1 116 ? 27.51001 -18.37543 2.71395 1.000 47.51261 117 TYR A O 1
ATOM 926 N N . HIS A 1 117 ? 26.19578 -16.67233 2.04342 1.000 38.50095 118 HIS A N 1
ATOM 927 C CA . HIS A 1 117 ? 25.45515 -17.48949 1.08900 1.000 32.89343 118 HIS A CA 1
ATOM 928 C C . HIS A 1 117 ? 25.10163 -16.64701 -0.13238 1.000 33.21641 118 HIS A C 1
ATOM 929 O O . HIS A 1 117 ? 25.38750 -15.44755 -0.19132 1.000 33.14723 1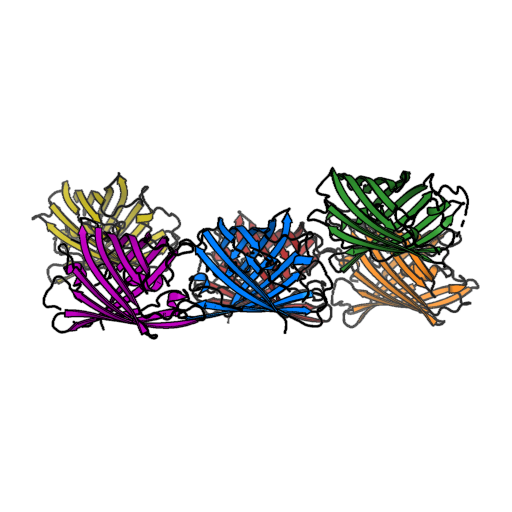18 HIS A O 1
ATOM 936 N N . PHE A 1 118 ? 24.47571 -17.29208 -1.11728 1.000 32.30837 119 PHE A N 1
ATOM 937 C CA . PHE A 1 118 ? 24.16963 -16.68148 -2.40206 1.000 28.82823 119 PHE A CA 1
ATOM 938 C C . PHE A 1 118 ? 22.66779 -16.64890 -2.62783 1.000 24.34981 119 PHE A C 1
ATOM 939 O O . PHE A 1 118 ? 21.91439 -17.42714 -2.04138 1.000 31.01492 119 PHE A O 1
ATOM 947 N N . VAL A 1 119 ? 22.24170 -15.72089 -3.47939 1.000 18.80501 120 VAL A N 1
ATOM 948 C CA . VAL A 1 119 ? 20.88382 -15.68049 -4.00862 1.000 19.34228 120 VAL A CA 1
ATOM 949 C C . VAL A 1 119 ? 21.00703 -15.48429 -5.50958 1.000 21.64506 120 VAL A C 1
ATOM 950 O O . VAL A 1 119 ? 21.50313 -14.44305 -5.96260 1.000 24.62063 120 VAL A O 1
ATOM 954 N N . ASP A 1 120 ? 20.58187 -16.48669 -6.28031 1.000 18.35983 121 ASP A N 1
ATOM 955 C CA . ASP A 1 120 ? 20.57230 -16.40886 -7.73314 1.000 17.41026 121 ASP A CA 1
ATOM 956 C C . ASP A 1 120 ? 19.27112 -15.75832 -8.18575 1.000 17.17109 121 ASP A C 1
ATOM 957 O O . ASP A 1 120 ? 18.18966 -16.12291 -7.71138 1.000 15.86184 121 ASP A O 1
ATOM 962 N N . HIS A 1 121 ? 19.37810 -14.79580 -9.09687 1.000 19.36035 122 HIS A N 1
ATOM 963 C CA . HIS A 1 121 ? 18.24367 -13.99824 -9.53763 1.000 18.10551 122 HIS A CA 1
ATOM 964 C C . HIS A 1 121 ? 17.99069 -14.19686 -11.02240 1.000 21.12987 122 HIS A C 1
ATOM 965 O O . HIS A 1 121 ? 18.93138 -14.31408 -11.81431 1.000 20.13199 122 HIS A O 1
ATOM 972 N N . ARG A 1 122 ? 16.71279 -14.22661 -11.38986 1.000 23.28578 123 ARG A N 1
ATOM 973 C CA . ARG A 1 122 ? 16.27408 -14.01420 -12.76146 1.000 20.46608 123 ARG A CA 1
ATOM 974 C C . ARG A 1 122 ? 15.10466 -13.04606 -12.70500 1.000 18.93026 123 ARG A C 1
ATOM 975 O O . ARG A 1 122 ? 14.16447 -13.25521 -11.93289 1.000 19.76908 123 ARG A O 1
ATOM 983 N N . ILE A 1 123 ? 15.17580 -11.97558 -13.48976 1.000 14.63190 124 ILE A N 1
ATOM 984 C CA . ILE A 1 123 ? 14.14144 -10.95145 -13.49669 1.000 14.22861 124 ILE A CA 1
ATOM 985 C C . ILE A 1 123 ? 13.85171 -10.58007 -14.94251 1.000 13.60610 124 ILE A C 1
ATOM 986 O O . ILE A 1 123 ? 14.77124 -10.42587 -15.75160 1.000 12.74170 124 ILE A O 1
ATOM 991 N N . GLU A 1 124 ? 12.56782 -10.45560 -15.26911 1.000 14.85477 125 GLU A N 1
ATOM 992 C CA . GLU A 1 124 ? 12.15137 -10.31429 -16.65459 1.000 17.84643 125 GLU A CA 1
ATOM 993 C C . GLU A 1 124 ? 10.83192 -9.55951 -16.73135 1.000 18.50770 125 GLU A C 1
ATOM 994 O O . GLU A 1 124 ? 9.89261 -9.84928 -15.98512 1.000 17.79914 125 GLU A O 1
ATOM 1000 N N . ILE A 1 125 ? 10.77607 -8.59379 -17.64139 1.000 16.50932 126 ILE A N 1
ATOM 1001 C CA . ILE A 1 125 ? 9.52839 -7.93350 -18.01179 1.000 14.66547 126 ILE A CA 1
ATOM 1002 C C . ILE A 1 125 ? 8.76637 -8.86434 -18.95632 1.000 14.97021 126 ILE A C 1
ATOM 1003 O O . ILE A 1 125 ? 9.18024 -9.08453 -20.09677 1.000 14.87944 126 ILE A O 1
ATOM 1008 N N . LEU A 1 126 ? 7.65608 -9.42739 -18.47507 1.000 14.06322 127 LEU A N 1
ATOM 1009 C CA . LEU A 1 126 ? 6.89566 -10.38149 -19.27568 1.000 14.16801 127 LEU A CA 1
ATOM 1010 C C . LEU A 1 126 ? 6.10171 -9.68826 -20.37467 1.000 18.98192 127 LEU A C 1
ATOM 1011 O O . LEU A 1 126 ? 6.00107 -10.20762 -21.49202 1.000 28.83382 127 LEU A O 1
ATOM 1016 N N . SER A 1 127 ? 5.53029 -8.52514 -20.07934 1.000 12.89554 128 SER A N 1
ATOM 1017 C CA . SER A 1 127 ? 4.73672 -7.79508 -21.05371 1.000 16.19270 128 SER A CA 1
ATOM 1018 C C . SER A 1 127 ? 4.78824 -6.31603 -20.71520 1.000 18.35688 128 SER A C 1
ATOM 1019 O O . SER A 1 127 ? 5.08055 -5.92760 -19.58112 1.000 20.40625 128 SER A O 1
ATOM 1022 N N . HIS A 1 128 ? 4.48603 -5.49322 -21.71264 1.000 17.85817 129 HIS A N 1
ATOM 1023 C CA . HIS A 1 128 ? 4.50115 -4.04917 -21.53681 1.000 16.55614 129 HIS A CA 1
ATOM 1024 C C . HIS A 1 128 ? 3.83644 -3.42717 -22.75031 1.000 12.96371 129 HIS A C 1
ATOM 1025 O O . HIS A 1 128 ? 3.74300 -4.05053 -23.80883 1.000 15.28293 129 HIS A O 1
ATOM 1032 N N . ASP A 1 129 ? 3.36575 -2.20027 -22.58600 1.000 14.45941 130 ASP A N 1
ATOM 1033 C CA . ASP A 1 129 ? 2.81369 -1.47319 -23.71567 1.000 17.20086 130 ASP A CA 1
ATOM 1034 C C . ASP A 1 129 ? 3.91508 -0.60388 -24.31746 1.000 18.14553 130 ASP A C 1
ATOM 1035 O O . ASP A 1 129 ? 5.09209 -0.73534 -23.97135 1.000 21.47383 130 ASP A O 1
ATOM 1040 N N . LYS A 1 130 ? 3.54570 0.28366 -25.24108 1.000 21.12904 131 LYS A N 1
ATOM 1041 C CA . LYS A 1 130 ? 4.54377 1.03189 -25.99880 1.000 25.07130 131 LYS A CA 1
ATOM 1042 C C . LYS A 1 130 ? 5.47530 1.80798 -25.07288 1.000 29.40886 131 LYS A C 1
ATOM 1043 O O . LYS A 1 130 ? 6.69539 1.61656 -25.09727 1.000 33.31954 131 LYS A O 1
ATOM 1049 N N . ASP A 1 131 ? 4.91493 2.67092 -24.22610 1.000 28.20699 132 ASP A N 1
ATOM 1050 C CA . ASP A 1 131 ? 5.70822 3.53313 -23.36045 1.000 24.09884 132 ASP A CA 1
ATOM 1051 C C . ASP A 1 131 ? 5.91998 2.96131 -21.96934 1.000 17.26027 132 ASP A C 1
ATOM 1052 O O . ASP A 1 131 ? 6.28502 3.71212 -21.06148 1.000 23.68665 132 ASP A O 1
ATOM 1057 N N . TYR A 1 132 ? 5.68302 1.66542 -21.77309 1.000 14.35032 133 TYR A N 1
ATOM 1058 C CA . TYR A 1 132 ? 5.88120 1.01841 -20.47619 1.000 17.34961 133 TYR A CA 1
ATOM 1059 C C . TYR A 1 132 ? 5.03794 1.66780 -19.38128 1.000 23.22175 133 TYR A C 1
ATOM 1060 O O . TYR A 1 132 ? 5.41760 1.66198 -18.20774 1.000 18.59626 133 TYR A O 1
ATOM 1069 N N . ASN A 1 133 ? 3.88950 2.24194 -19.75914 1.000 25.66344 134 ASN A N 1
ATOM 1070 C CA . ASN A 1 133 ? 2.94361 2.72249 -18.75790 1.000 13.64841 134 ASN A CA 1
ATOM 1071 C C . ASN A 1 133 ? 2.32519 1.56232 -17.99196 1.000 15.05959 134 ASN A C 1
ATOM 1072 O O . ASN A 1 133 ? 2.00618 1.70195 -16.80608 1.000 12.98546 134 ASN A O 1
ATOM 1077 N N . LYS A 1 134 ? 2.16669 0.41187 -18.64386 1.000 14.31193 135 LYS A N 1
ATOM 1078 C CA . LYS A 1 134 ? 1.69621 -0.80893 -18.00145 1.000 24.03898 135 LYS A CA 1
ATOM 1079 C C . LYS A 1 134 ? 2.71597 -1.91273 -18.24108 1.000 21.51717 135 LYS A C 1
ATOM 1080 O O . LYS A 1 134 ? 3.04180 -2.21996 -19.39135 1.000 26.12072 135 LYS A O 1
ATOM 1086 N N . VAL A 1 135 ? 3.21848 -2.50056 -17.15635 1.000 15.53360 136 VAL A N 1
ATOM 1087 C CA . VAL A 1 135 ? 4.28509 -3.49511 -17.20927 1.000 14.00706 136 VAL A CA 1
ATOM 1088 C C . VAL A 1 135 ? 3.91867 -4.67673 -16.32171 1.000 12.59214 136 VAL A C 1
ATOM 1089 O O . VAL A 1 135 ? 3.43595 -4.49816 -15.19919 1.000 12.33974 136 VAL A O 1
ATOM 1093 N N . LYS A 1 136 ? 4.15549 -5.88621 -16.82549 1.000 12.29450 137 LYS A N 1
ATOM 1094 C CA . LYS A 1 136 ? 4.07134 -7.10358 -16.02673 1.000 12.58040 137 LYS A CA 1
ATOM 1095 C C . LYS A 1 136 ? 5.48334 -7.60866 -15.77228 1.000 12.88094 137 LYS A C 1
ATOM 1096 O O . LYS A 1 136 ? 6.19921 -7.96515 -16.71386 1.000 12.72005 137 LYS A O 1
ATOM 1102 N N . LEU A 1 137 ? 5.87345 -7.64530 -14.50549 1.000 12.87794 138 LEU A N 1
ATOM 1103 C CA . LEU A 1 137 ? 7.22977 -7.97498 -14.10531 1.000 13.00695 138 LEU A CA 1
ATOM 1104 C C . LEU A 1 137 ? 7.23903 -9.31464 -13.38092 1.000 13.23810 138 LEU A C 1
ATOM 1105 O O . LEU A 1 137 ? 6.26178 -9.68624 -12.72852 1.000 15.36905 138 LEU A O 1
ATOM 1110 N N . TYR A 1 138 ? 8.34791 -10.04370 -13.50726 1.000 14.14981 139 TYR A N 1
ATOM 1111 C CA . TYR A 1 138 ? 8.47487 -11.37724 -12.93401 1.000 14.74115 139 TYR A CA 1
ATOM 1112 C C . TYR A 1 138 ? 9.85290 -11.53646 -12.30237 1.000 16.05329 139 TYR A C 1
ATOM 1113 O O . TYR A 1 138 ? 10.83596 -10.96884 -12.78799 1.000 14.39048 139 TYR A O 1
ATOM 1122 N N . GLU A 1 139 ? 9.92538 -12.30717 -11.21688 1.000 15.89818 140 GLU A N 1
ATOM 1123 C CA . GLU A 1 139 ? 11.20091 -12.56831 -10.56574 1.000 17.03760 140 GLU A CA 1
ATOM 1124 C C . GLU A 1 139 ? 11.25365 -13.98865 -10.03091 1.000 17.81807 140 GLU A C 1
ATOM 1125 O O . GLU A 1 139 ? 10.27347 -14.49806 -9.48158 1.000 19.32934 140 GLU A O 1
ATOM 1131 N N . HIS A 1 140 ? 12.42326 -14.60250 -10.18197 1.000 17.25211 141 HIS A N 1
ATOM 1132 C CA . HIS A 1 140 ? 12.74822 -15.91468 -9.64520 1.000 18.17992 141 HIS A CA 1
ATOM 1133 C C . HIS A 1 140 ? 14.00552 -15.74551 -8.80902 1.000 16.45407 141 HIS A C 1
ATOM 1134 O O . HIS A 1 140 ? 14.99607 -15.18992 -9.29146 1.000 16.01247 141 HIS A O 1
ATOM 1141 N N . ALA A 1 141 ? 13.96433 -16.18811 -7.55608 1.000 16.92804 142 ALA A N 1
ATOM 1142 C CA . ALA A 1 141 ? 15.10665 -16.02392 -6.66902 1.000 16.70167 142 ALA A CA 1
ATOM 1143 C C . ALA A 1 141 ? 15.27492 -17.27170 -5.82119 1.000 16.66102 142 ALA A C 1
ATOM 1144 O O . ALA A 1 141 ? 14.31422 -17.73455 -5.20127 1.000 20.64172 142 ALA A O 1
ATOM 1146 N N . VAL A 1 142 ? 16.49271 -17.81118 -5.79882 1.000 15.06387 143 VAL A N 1
ATOM 1147 C CA . VAL A 1 142 ? 16.80835 -19.03811 -5.07769 1.000 15.54335 143 VAL A CA 1
ATOM 1148 C C . VAL A 1 142 ? 18.09024 -18.81942 -4.28866 1.000 15.75891 143 VAL A C 1
ATOM 1149 O O . VAL A 1 142 ? 19.07050 -18.29006 -4.82131 1.000 23.31049 143 VAL A O 1
ATOM 1153 N N . ALA A 1 143 ? 18.08777 -19.23814 -3.03137 1.000 19.84020 144 ALA A N 1
ATOM 1154 C CA . ALA A 1 143 ? 19.25632 -19.12476 -2.17710 1.000 22.55726 144 ALA A CA 1
ATOM 1155 C C . ALA A 1 143 ? 19.98806 -20.45797 -2.11074 1.000 26.47051 144 ALA A C 1
ATOM 1156 O O . ALA A 1 143 ? 19.37186 -21.52535 -2.16115 1.000 33.35380 144 ALA A O 1
ATOM 1158 N N . ARG A 1 144 ? 21.31216 -20.38713 -1.99095 1.000 19.04732 145 ARG A N 1
ATOM 1159 C CA . ARG A 1 144 ? 22.12715 -21.59204 -1.92343 1.000 26.41836 145 ARG A CA 1
ATOM 1160 C C . ARG A 1 144 ? 23.42751 -21.29206 -1.19081 1.000 34.88240 145 ARG A C 1
ATOM 1161 O O . ARG A 1 144 ? 23.81438 -20.13201 -1.01422 1.000 36.91797 145 ARG A O 1
ATOM 1169 N N . ASN A 1 145 ? 24.10543 -22.36823 -0.78719 1.000 40.55688 146 ASN A N 1
ATOM 1170 C CA . ASN A 1 145 ? 25.32238 -22.29371 0.01070 1.000 40.06823 146 ASN A CA 1
ATOM 1171 C C . ASN A 1 145 ? 26.52186 -21.87803 -0.84191 1.000 42.99727 146 ASN A C 1
ATOM 1172 O O . ASN A 1 145 ? 26.47089 -21.84386 -2.07662 1.000 45.58192 146 ASN A O 1
ATOM 1177 N N . SER A 1 146 ? 27.62472 -21.58139 -0.15679 1.000 48.83682 147 SER A N 1
ATOM 1178 C CA . SER A 1 146 ? 28.89450 -21.30502 -0.82126 1.000 53.23488 147 SER A CA 1
ATOM 1179 C C . SER A 1 146 ? 29.37401 -22.50862 -1.63297 1.000 58.11560 147 SER A C 1
ATOM 1180 O O . SER A 1 146 ? 30.26598 -23.24558 -1.20455 1.000 62.59192 147 SER A O 1
ATOM 1183 N N . SER A 1 171 ? 4.19321 -19.89652 9.56228 1.000 55.53220 172 SER A N 1
ATOM 1184 C CA . SER A 1 171 ? 2.74345 -19.80839 9.71696 1.000 56.56688 172 SER A CA 1
ATOM 1185 C C . SER A 1 171 ? 2.27408 -18.34835 9.73077 1.000 56.47484 172 SER A C 1
ATOM 1186 O O . SER A 1 171 ? 1.07093 -18.06668 9.73785 1.000 58.07837 172 SER A O 1
ATOM 1189 N N . VAL A 1 172 ? 3.23297 -17.42088 9.74231 1.000 42.50157 173 VAL A N 1
ATOM 1190 C CA . VAL A 1 172 ? 2.90327 -16.01768 9.52310 1.000 37.57897 173 VAL A CA 1
ATOM 1191 C C . VAL A 1 172 ? 2.81327 -15.72774 8.03425 1.000 34.93598 173 VAL A C 1
ATOM 1192 O O . VAL A 1 172 ? 1.94529 -14.97226 7.58253 1.000 35.45146 173 VAL A O 1
ATOM 1196 N N . ILE A 1 173 ? 3.69350 -16.34102 7.25420 1.000 32.69314 174 ILE A N 1
ATOM 1197 C CA . ILE A 1 173 ? 3.78051 -16.13390 5.81538 1.000 30.02587 174 ILE A CA 1
ATOM 1198 C C . ILE A 1 173 ? 3.20719 -17.36854 5.13822 1.000 30.23170 174 ILE A C 1
ATOM 1199 O O . ILE A 1 173 ? 3.68607 -18.48680 5.36162 1.000 37.85559 174 ILE A O 1
ATOM 1204 N N . LYS A 1 174 ? 2.18958 -17.17214 4.32755 1.000 27.21763 175 LYS A N 1
ATOM 1205 C CA . LYS A 1 174 ? 1.44401 -18.26762 3.72937 1.000 27.93450 175 LYS A CA 1
ATOM 1206 C C . LYS A 1 174 ? 2.03474 -18.65761 2.37654 1.000 27.69107 175 LYS A C 1
ATOM 1207 O O . LYS A 1 174 ? 2.80167 -17.89454 1.77983 1.000 24.53642 175 LYS A O 1
ATOM 1213 N N . PRO A 1 175 ? 1.70591 -19.85394 1.86572 1.000 27.76568 176 PRO A N 1
ATOM 1214 C CA . PRO A 1 175 ? 2.26167 -20.27523 0.56185 1.000 26.76321 176 PRO A CA 1
ATOM 1215 C C . PRO A 1 175 ? 1.93718 -19.33460 -0.58306 1.000 26.69287 176 PRO A C 1
ATOM 1216 O O . PRO A 1 175 ? 2.74806 -19.19208 -1.50417 1.000 28.92193 176 PRO A O 1
ATOM 1220 N N . ASP A 1 176 ? 0.77044 -18.70581 -0.57057 1.000 22.64386 177 ASP A N 1
ATOM 1221 C CA . ASP A 1 176 ? 0.42521 -17.67356 -1.53498 1.000 25.03208 177 ASP A CA 1
ATOM 1222 C C . ASP A 1 176 ? 0.23317 -16.35849 -0.79897 1.000 26.70929 177 ASP A C 1
ATOM 1223 O O . ASP A 1 176 ? -0.32297 -16.32704 0.30015 1.000 29.79307 177 ASP A O 1
ATOM 1228 N N . MET A 1 177 ? 0.68346 -15.27379 -1.42270 1.000 24.64249 178 MET A N 1
ATOM 1229 C CA . MET A 1 177 ? 0.67744 -13.95565 -0.80598 1.000 25.42587 178 MET A CA 1
ATOM 1230 C C . MET A 1 177 ? 0.54399 -12.89396 -1.87691 1.000 24.95748 178 MET A C 1
ATOM 1231 O O . MET A 1 177 ? 1.00609 -13.07944 -2.99859 1.000 23.12726 178 MET A O 1
ATOM 1236 N N . LYS A 1 178 ? -0.11139 -11.79499 -1.52258 1.000 29.01029 179 LYS A N 1
ATOM 1237 C CA . LYS A 1 178 ? -0.17835 -10.63296 -2.39099 1.000 29.93267 179 LYS A CA 1
ATOM 1238 C C . LYS A 1 178 ? 0.97260 -9.68571 -2.09200 1.000 25.47359 179 LYS A C 1
ATOM 1239 O O . LYS A 1 178 ? 1.62578 -9.77436 -1.05631 1.000 26.06533 179 LYS A O 1
ATOM 1245 N N . ASN A 1 179 ? 1.23223 -8.79078 -3.03779 1.000 19.26262 180 ASN A N 1
ATOM 1246 C CA . ASN A 1 179 ? 2.35505 -7.86837 -2.92031 1.000 18.25850 180 ASN A CA 1
ATOM 1247 C C . ASN A 1 179 ? 1.95510 -6.57401 -3.60875 1.000 22.18167 180 ASN A C 1
ATOM 1248 O O . ASN A 1 179 ? 1.82415 -6.54003 -4.83323 1.000 26.59637 180 ASN A O 1
ATOM 1253 N N . LYS A 1 180 ? 1.74919 -5.52711 -2.81771 1.000 21.65998 181 LYS A N 1
ATOM 1254 C CA . LYS A 1 180 ? 1.41366 -4.20379 -3.31262 1.000 22.23337 181 LYS A CA 1
ATOM 1255 C C . LYS A 1 180 ? 2.60597 -3.27593 -3.12597 1.000 18.51048 181 LYS A C 1
ATOM 1256 O O . LYS A 1 180 ? 3.40197 -3.43912 -2.19752 1.000 22.58392 181 LYS A O 1
ATOM 1262 N N . LEU A 1 181 ? 2.73375 -2.29627 -4.01507 1.000 15.27655 182 LEU A N 1
ATOM 1263 C CA . LEU A 1 181 ? 3.84031 -1.35894 -3.90086 1.000 14.91433 182 LEU A CA 1
ATOM 1264 C C . LEU A 1 181 ? 3.43368 -0.00055 -4.44193 1.000 13.66193 182 LEU A C 1
ATOM 1265 O O . LEU A 1 181 ? 2.47552 0.12909 -5.20626 1.000 13.11883 182 LEU A O 1
ATOM 1270 N N . ARG A 1 182 ? 4.20364 1.00669 -4.04028 1.000 9.71691 183 ARG A N 1
ATOM 1271 C CA . ARG A 1 182 ? 4.11024 2.34779 -4.58314 1.000 17.34343 183 ARG A CA 1
ATOM 1272 C C . ARG A 1 182 ? 5.52065 2.90460 -4.66681 1.000 17.47585 183 ARG A C 1
ATOM 1273 O O . ARG A 1 182 ? 6.27889 2.81298 -3.69922 1.000 28.32427 183 ARG A O 1
ATOM 1281 N N . MET A 1 183 ? 5.87920 3.46818 -5.81452 1.000 11.59260 184 MET A N 1
ATOM 1282 C CA . MET A 1 183 ? 7.20114 4.05141 -6.00659 1.000 11.21627 184 MET A CA 1
ATOM 1283 C C . MET A 1 183 ? 7.06417 5.53461 -6.30504 1.000 10.74486 184 MET A C 1
ATOM 1284 O O . MET A 1 183 ? 6.36176 5.92468 -7.24557 1.000 10.43596 184 MET A O 1
ATOM 1289 N N . GLU A 1 184 ? 7.72312 6.35401 -5.49724 1.000 10.73009 185 GLU A N 1
ATOM 1290 C CA . GLU A 1 184 ? 7.93844 7.75513 -5.81151 1.000 11.64330 185 GLU A CA 1
ATOM 1291 C C . GLU A 1 184 ? 9.36504 7.88063 -6.31132 1.000 13.50512 185 GLU A C 1
ATOM 1292 O O . GLU A 1 184 ? 10.30360 7.47817 -5.61547 1.000 17.58598 185 GLU A O 1
ATOM 1298 N N . GLY A 1 185 ? 9.53229 8.41161 -7.52119 1.000 12.65830 186 GLY A N 1
ATOM 1299 C CA . GLY A 1 185 ? 10.80936 8.36795 -8.18741 1.000 9.61316 186 GLY A CA 1
ATOM 1300 C C . GLY A 1 185 ? 11.13548 9.67502 -8.87665 1.000 11.46447 186 GLY A C 1
ATOM 1301 O O . GLY A 1 185 ? 10.26560 10.49187 -9.15784 1.000 9.66153 186 GLY A O 1
ATOM 1302 N N . ASN A 1 186 ? 12.42095 9.83686 -9.17643 1.000 11.76057 187 ASN A N 1
ATOM 1303 C CA . ASN A 1 186 ? 12.93917 11.02459 -9.84146 1.000 13.72520 187 ASN A CA 1
ATOM 1304 C C . ASN A 1 186 ? 14.25630 10.61027 -10.47735 1.000 18.88978 187 ASN A C 1
ATOM 1305 O O . ASN A 1 186 ? 15.17700 10.22020 -9.75496 1.000 26.95449 187 ASN A O 1
ATOM 1310 N N . VAL A 1 187 ? 14.32061 10.65221 -11.81361 1.000 23.44234 188 VAL A N 1
ATOM 1311 C CA . VAL A 1 187 ? 15.43665 10.13531 -12.60512 1.000 20.87210 188 VAL A CA 1
ATOM 1312 C C . VAL A 1 187 ? 15.84745 11.23006 -13.57909 1.000 28.28701 188 VAL A C 1
ATOM 1313 O O . VAL A 1 187 ? 15.03792 11.64048 -14.41767 1.000 32.55278 188 VAL A O 1
ATOM 1317 N N . ASN A 1 188 ? 17.05228 11.77682 -13.39597 1.000 21.36187 189 ASN A N 1
ATOM 1318 C CA . ASN A 1 188 ? 17.56097 12.88088 -14.21179 1.000 24.07066 189 ASN A CA 1
ATOM 1319 C C . ASN A 1 188 ? 16.59514 14.06459 -14.28763 1.000 28.45505 189 ASN A C 1
ATOM 1320 O O . ASN A 1 188 ? 16.36985 14.61218 -15.37062 1.000 33.22005 189 ASN A O 1
ATOM 1325 N N . GLY A 1 189 ? 16.01861 14.47635 -13.16088 1.000 31.03547 190 GLY A N 1
ATOM 1326 C CA . GLY A 1 189 ? 15.12869 15.62159 -13.15099 1.000 26.01744 190 GLY A CA 1
ATOM 1327 C C . GLY A 1 189 ? 13.66017 15.31396 -13.35982 1.000 24.77122 190 GLY A C 1
ATOM 1328 O O . GLY A 1 189 ? 12.82542 16.19038 -13.10742 1.000 33.23615 190 GLY A O 1
ATOM 1329 N N . HIS A 1 190 ? 13.31384 14.09103 -13.77659 1.000 24.83333 191 HIS A N 1
ATOM 1330 C CA . HIS A 1 190 ? 11.94581 13.72550 -14.14606 1.000 24.24099 191 HIS A CA 1
ATOM 1331 C C . HIS A 1 190 ? 11.27682 12.98445 -12.99088 1.000 23.04398 191 HIS A C 1
ATOM 1332 O O . HIS A 1 190 ? 11.64591 11.84858 -12.67392 1.000 26.24571 191 HIS A O 1
ATOM 1339 N N . ALA A 1 191 ? 10.27401 13.61428 -12.38711 1.000 18.40670 192 ALA A N 1
ATOM 1340 C CA . ALA A 1 191 ? 9.52362 12.98887 -11.31186 1.000 15.31986 192 ALA A CA 1
ATOM 1341 C C . ALA A 1 191 ? 8.45473 12.06392 -11.87799 1.000 18.91323 192 ALA A C 1
ATOM 1342 O O . ALA A 1 191 ? 7.94164 12.27509 -12.98022 1.000 20.64381 192 ALA A O 1
ATOM 1344 N N . PHE A 1 192 ? 8.11882 11.03144 -11.10731 1.000 17.58633 193 PHE A N 1
ATOM 1345 C CA . PHE A 1 192 ? 7.11866 10.06220 -11.53096 1.000 17.25778 193 PHE A CA 1
ATOM 1346 C C . PHE A 1 192 ? 6.63784 9.28277 -10.31392 1.000 20.68206 193 PHE A C 1
ATOM 1347 O O . PHE A 1 192 ? 7.30029 9.24932 -9.27381 1.000 28.02910 193 PHE A O 1
ATOM 1355 N N . VAL A 1 193 ? 5.46066 8.67244 -10.45489 1.000 21.40507 194 VAL A N 1
ATOM 1356 C CA . VAL A 1 193 ? 4.89322 7.78168 -9.44850 1.000 16.76067 194 VAL A CA 1
ATOM 1357 C C . VAL A 1 193 ? 4.39915 6.52460 -10.15378 1.000 13.38406 194 VAL A C 1
ATOM 1358 O O . VAL A 1 193 ? 3.68896 6.61210 -11.16098 1.000 12.32557 194 VAL A O 1
ATOM 1362 N N . ILE A 1 194 ? 4.77297 5.36179 -9.62553 1.000 11.94227 195 ILE A N 1
ATOM 1363 C CA . ILE A 1 194 ? 4.36214 4.07182 -10.16599 1.000 14.40420 195 ILE A CA 1
ATOM 1364 C C . ILE A 1 194 ? 3.75093 3.25800 -9.03678 1.000 14.99216 195 ILE A C 1
ATOM 1365 O O . ILE A 1 194 ? 4.33194 3.16351 -7.95032 1.000 20.96488 195 ILE A O 1
ATOM 1370 N N . GLU A 1 195 ? 2.58401 2.67795 -9.28816 1.000 14.40358 196 GLU A N 1
ATOM 1371 C CA . GLU A 1 195 ? 1.94341 1.78301 -8.34111 1.000 15.82222 196 GLU A CA 1
ATOM 1372 C C . GLU A 1 195 ? 1.81484 0.40209 -8.96631 1.000 13.46727 196 GLU A C 1
ATOM 1373 O O . GLU A 1 195 ? 1.83230 0.25079 -10.18932 1.000 12.47692 196 GLU A O 1
ATOM 1379 N N . GLY A 1 196 ? 1.69234 -0.61141 -8.11539 1.000 13.68223 197 GLY A N 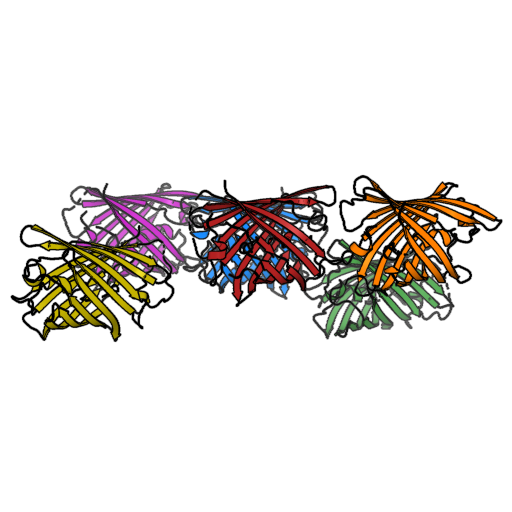1
ATOM 1380 C CA . GLY A 1 196 ? 1.60797 -1.96637 -8.61589 1.000 14.06432 197 GLY A CA 1
ATOM 1381 C C . GLY A 1 196 ? 0.92017 -2.95164 -7.69611 1.000 14.25501 197 GLY A C 1
ATOM 1382 O O . GLY A 1 196 ? 1.00849 -2.84491 -6.47046 1.000 18.66843 197 GLY A O 1
ATOM 1383 N N . GLU A 1 197 ? 0.23197 -3.92203 -8.28824 1.000 18.78102 198 GLU A N 1
ATOM 1384 C CA . GLU A 1 197 ? -0.40264 -5.01319 -7.56468 1.000 22.47906 198 GLU A CA 1
ATOM 1385 C C . GLU A 1 197 ? 0.12015 -6.33323 -8.10838 1.000 17.50015 198 GLU A C 1
ATOM 1386 O O . GLU A 1 197 ? 0.22910 -6.51443 -9.32360 1.000 16.28854 198 GLU A O 1
ATOM 1392 N N . GLY A 1 198 ? 0.43919 -7.25152 -7.20768 1.000 12.89169 199 GLY A N 1
ATOM 1393 C CA . GLY A 1 198 ? 1.02568 -8.50523 -7.61423 1.000 12.89910 199 GLY A CA 1
ATOM 1394 C C . GLY A 1 198 ? 0.79158 -9.63282 -6.63565 1.000 13.15513 199 GLY A C 1
ATOM 1395 O O . GLY A 1 198 ? 0.06455 -9.47997 -5.65237 1.000 12.90809 199 GLY A O 1
ATOM 1396 N N . SER A 1 199 ? 1.41238 -10.77705 -6.90232 1.000 17.38930 200 SER A N 1
ATOM 1397 C CA . SER A 1 199 ? 1.27030 -11.95391 -6.06010 1.000 20.95716 200 SER A CA 1
ATOM 1398 C C . SER A 1 199 ? 2.48871 -12.83228 -6.27957 1.000 18.33867 200 SER A C 1
ATOM 1399 O O . SER A 1 199 ? 3.22063 -12.66439 -7.25544 1.000 22.63347 200 SER A O 1
ATOM 1402 N N . GLY A 1 200 ? 2.69864 -13.77093 -5.36535 1.000 16.29158 201 GLY A N 1
ATOM 1403 C CA . GLY A 1 200 ? 3.83148 -14.66441 -5.51108 1.000 16.50788 201 GLY A CA 1
ATOM 1404 C C . GLY A 1 200 ? 3.74848 -15.81893 -4.54076 1.000 16.97084 201 GLY A C 1
ATOM 1405 O O . GLY A 1 200 ? 2.80753 -15.93714 -3.75271 1.000 20.59691 201 GLY A O 1
ATOM 1406 N N . LYS A 1 201 ? 4.75920 -16.67900 -4.61261 1.000 18.61448 202 LYS A N 1
ATOM 1407 C CA . LYS A 1 201 ? 4.87777 -17.82698 -3.71574 1.000 19.27496 202 LYS A CA 1
ATOM 1408 C C . LYS A 1 201 ? 6.17026 -17.68186 -2.92930 1.000 19.78583 202 LYS A C 1
ATOM 1409 O O . LYS A 1 201 ? 7.24724 -18.05378 -3.42954 1.000 19.25544 202 LYS A O 1
ATOM 1415 N N . PRO A 1 202 ? 6.11985 -17.13649 -1.70570 1.000 17.75073 203 PRO A N 1
ATOM 1416 C CA . PRO A 1 202 ? 7.37153 -16.78277 -1.01004 1.000 22.00586 203 PRO A CA 1
ATOM 1417 C C . PRO A 1 202 ? 8.32216 -17.95201 -0.82547 1.000 24.03064 203 PRO A C 1
ATOM 1418 O O . PRO A 1 202 ? 9.53808 -17.78428 -0.98076 1.000 29.60431 203 PRO A O 1
ATOM 1422 N N . PHE A 1 203 ? 7.80548 -19.13774 -0.49844 1.000 22.82845 204 PHE A N 1
ATOM 1423 C CA . PHE A 1 203 ? 8.68023 -20.27812 -0.25726 1.000 22.06492 204 PHE A CA 1
ATOM 1424 C C . PHE A 1 203 ? 9.25269 -20.84848 -1.54480 1.000 31.61843 204 PHE A C 1
ATOM 1425 O O . PHE A 1 203 ? 10.26259 -21.55922 -1.49575 1.000 38.91047 204 PHE A O 1
ATOM 1433 N N . GLU A 1 204 ? 8.63255 -20.55743 -2.68834 1.000 28.89969 205 GLU A N 1
ATOM 1434 C CA . GLU A 1 204 ? 9.14973 -20.96336 -3.98881 1.000 28.22558 205 GLU A CA 1
ATOM 1435 C C . GLU A 1 204 ? 9.98986 -19.87957 -4.65465 1.000 24.28650 205 GLU A C 1
ATOM 1436 O O . GLU A 1 204 ? 10.63979 -20.15552 -5.66730 1.000 25.63467 205 GLU A O 1
ATOM 1442 N N . GLY A 1 205 ? 9.98287 -18.66015 -4.12365 1.000 19.91305 206 GLY A N 1
ATOM 1443 C CA . GLY A 1 205 ? 10.82810 -17.60297 -4.64402 1.000 19.83824 206 GLY A CA 1
ATOM 1444 C C . GLY A 1 205 ? 10.43503 -17.06458 -6.00025 1.000 19.19359 206 GLY A C 1
ATOM 1445 O O . GLY A 1 205 ? 11.30583 -16.62550 -6.75355 1.000 20.53081 206 GLY A O 1
ATOM 1446 N N . ILE A 1 206 ? 9.14978 -17.08731 -6.34282 1.000 16.09623 207 ILE A N 1
ATOM 1447 C CA . ILE A 1 206 ? 8.66868 -16.54191 -7.60582 1.000 16.80958 207 ILE A CA 1
ATOM 1448 C C . ILE A 1 206 ? 7.50919 -15.60488 -7.33229 1.000 16.33682 207 ILE A C 1
ATOM 1449 O O . ILE A 1 206 ? 6.74713 -15.80578 -6.36776 1.000 18.80956 207 ILE A O 1
ATOM 1454 N N . GLN A 1 207 ? 7.36951 -14.57533 -8.16512 1.000 16.79436 208 GLN A N 1
ATOM 1455 C CA . GLN A 1 207 ? 6.35517 -13.55282 -7.95910 1.000 16.62861 208 GLN A CA 1
ATOM 1456 C C . GLN A 1 207 ? 6.15587 -12.76665 -9.24463 1.000 16.11548 208 GLN A C 1
ATOM 1457 O O . GLN A 1 207 ? 7.07758 -12.63108 -10.05282 1.000 16.20088 208 GLN A O 1
ATOM 1463 N N . THR A 1 208 ? 4.94082 -12.25267 -9.41807 1.000 16.64392 209 THR A N 1
ATOM 1464 C CA A THR A 1 208 ? 4.59734 -11.37662 -10.52468 0.397 16.49341 209 THR A CA 1
ATOM 1465 C CA B THR A 1 208 ? 4.60321 -11.37287 -10.52580 0.603 16.26207 209 THR A CA 1
ATOM 1466 C C . THR A 1 208 ? 4.00062 -10.08859 -9.97622 1.000 16.16324 209 THR A C 1
ATOM 1467 O O . THR A 1 208 ? 3.51265 -10.04094 -8.84454 1.000 17.68005 209 THR A O 1
ATOM 1474 N N . ILE A 1 209 ? 4.04289 -9.03685 -10.78877 1.000 14.51565 210 ILE A N 1
ATOM 1475 C CA . ILE A 1 209 ? 3.42292 -7.77687 -10.40098 1.000 14.58852 210 ILE A CA 1
ATOM 1476 C C . ILE A 1 209 ? 3.07133 -6.99810 -11.65763 1.000 15.95491 210 ILE A C 1
ATOM 1477 O O . ILE A 1 209 ? 3.82228 -6.99011 -12.63659 1.000 21.86733 210 ILE A O 1
ATOM 1482 N N . ASP A 1 210 ? 1.91213 -6.34994 -11.62378 1.000 14.89124 211 ASP A N 1
ATOM 1483 C CA . ASP A 1 210 ? 1.46323 -5.48971 -12.70700 1.000 14.18642 211 ASP A CA 1
ATOM 1484 C C . ASP A 1 210 ? 1.59784 -4.03516 -12.27935 1.000 13.74306 211 ASP A C 1
ATOM 1485 O O . ASP A 1 210 ? 1.06110 -3.63449 -11.24096 1.000 13.92524 211 ASP A O 1
ATOM 1490 N N . LEU A 1 211 ? 2.32181 -3.25625 -13.08099 1.000 13.90613 212 LEU A N 1
ATOM 1491 C CA . LEU A 1 211 ? 2.78466 -1.92848 -12.70764 1.000 15.14767 212 LEU A CA 1
ATOM 1492 C C . LEU A 1 211 ? 2.18278 -0.87801 -13.62763 1.000 13.73292 212 LEU A C 1
ATOM 1493 O O . LEU A 1 211 ? 2.11560 -1.07005 -14.84350 1.000 16.21016 212 LEU A O 1
ATOM 1498 N N . GLU A 1 212 ? 1.77251 0.24509 -13.04401 1.000 15.49646 213 GLU A N 1
ATOM 1499 C CA . GLU A 1 212 ? 1.14606 1.33333 -13.78170 1.000 17.34723 213 GLU A CA 1
ATOM 1500 C C . GLU A 1 212 ? 1.79053 2.65748 -13.40427 1.000 18.65300 213 GLU A C 1
ATOM 1501 O O . GLU A 1 212 ? 1.86989 2.99615 -12.21749 1.000 19.45291 213 GLU A O 1
ATOM 1507 N N . VAL A 1 213 ? 2.23073 3.40604 -14.41358 1.000 14.39129 214 VAL A N 1
ATOM 1508 C CA . VAL A 1 213 ? 2.73606 4.76199 -14.21437 1.000 14.17422 214 VAL A CA 1
ATOM 1509 C C . VAL A 1 213 ? 1.55386 5.67287 -13.89591 1.000 20.88446 214 VAL A C 1
ATOM 1510 O O . VAL A 1 213 ? 0.68253 5.89278 -14.74238 1.000 19.11295 214 VAL A O 1
ATOM 1514 N N . LYS A 1 214 ? 1.52881 6.21502 -12.67409 1.000 22.25781 215 LYS A N 1
ATOM 1515 C CA . LYS A 1 214 ? 0.44695 7.09161 -12.24261 1.000 19.43005 215 LYS A CA 1
ATOM 1516 C C . LYS A 1 214 ? 0.75620 8.56212 -12.47282 1.000 18.81921 215 LYS A C 1
ATOM 1517 O O . LYS A 1 214 ? -0.16336 9.35308 -12.70941 1.000 26.37204 215 LYS A O 1
ATOM 1523 N N . GLU A 1 215 ? 2.02533 8.94802 -12.40790 1.000 17.28947 216 GLU A N 1
ATOM 1524 C CA . GLU A 1 215 ? 2.43823 10.31688 -12.67002 1.000 18.32108 216 GLU A CA 1
ATOM 1525 C C . GLU A 1 215 ? 3.75766 10.29727 -13.41910 1.000 13.84786 216 GLU A C 1
ATOM 1526 O O . GLU A 1 215 ? 4.58550 9.40855 -13.21589 1.000 18.21267 216 GLU A O 1
ATOM 1532 N N . GLY A 1 216 ? 3.94697 11.28599 -14.28357 1.000 12.20022 217 GLY A N 1
ATOM 1533 C CA . GLY A 1 216 ? 5.17440 11.40219 -15.03621 1.000 17.29658 217 GLY A CA 1
ATOM 1534 C C . GLY A 1 216 ? 5.21287 10.63362 -16.33519 1.000 23.94958 217 GLY A C 1
ATOM 1535 O O . GLY A 1 216 ? 6.29124 10.51034 -16.92570 1.000 29.04713 217 GLY A O 1
ATOM 1536 N N . ALA A 1 217 ? 4.07680 10.10800 -16.80145 1.000 20.98501 218 ALA A N 1
ATOM 1537 C CA . ALA A 1 217 ? 4.07693 9.41288 -18.07991 1.000 17.28343 218 ALA A CA 1
ATOM 1538 C C . ALA A 1 217 ? 4.18257 10.42295 -19.22234 1.000 28.44017 218 ALA A C 1
ATOM 1539 O O . ALA A 1 217 ? 3.66632 11.53922 -19.11001 1.000 34.75950 218 ALA A O 1
ATOM 1541 N N . PRO A 1 218 ? 4.87530 10.07409 -20.32340 1.000 22.68719 219 PRO A N 1
ATOM 1542 C CA . PRO A 1 218 ? 5.62960 8.82859 -20.48318 1.000 23.24348 219 PRO A CA 1
ATOM 1543 C C . PRO A 1 218 ? 7.03312 8.92715 -19.88128 1.000 25.61171 219 PRO A C 1
ATOM 1544 O O . PRO A 1 218 ? 7.65072 9.99355 -19.93341 1.000 27.51258 219 PRO A O 1
ATOM 1548 N N . LEU A 1 219 ? 7.52712 7.83279 -19.31950 1.000 23.90851 220 LEU A N 1
ATOM 1549 C CA . LEU A 1 219 ? 8.86627 7.83133 -18.73506 1.000 25.40983 220 LEU A CA 1
ATOM 1550 C C . LEU A 1 219 ? 9.90891 7.99694 -19.82701 1.000 27.13719 220 LEU A C 1
ATOM 1551 O O . LEU A 1 219 ? 9.94541 7.21885 -20.78529 1.000 25.03246 220 LEU A O 1
ATOM 1556 N N . PRO A 1 220 ? 10.79438 9.01855 -19.73556 1.000 23.40270 221 PRO A N 1
ATOM 1557 C CA . PRO A 1 220 ? 11.78505 9.24823 -20.78315 1.000 25.18686 221 PRO A CA 1
ATOM 1558 C C . PRO A 1 220 ? 13.05928 8.42450 -20.65528 1.000 28.24822 221 PRO A C 1
ATOM 1559 O O . PRO A 1 220 ? 14.02322 8.69810 -21.37556 1.000 27.11563 221 PRO A O 1
ATOM 1563 N N . PHE A 1 221 ? 13.08921 7.42384 -19.77669 1.000 26.13849 222 PHE A N 1
ATOM 1564 C CA . PHE A 1 221 ? 14.28787 6.64692 -19.50457 1.000 21.70087 222 PHE A CA 1
ATOM 1565 C C . PHE A 1 221 ? 13.95837 5.16103 -19.54706 1.000 18.07818 222 PHE A C 1
ATOM 1566 O O . PHE A 1 221 ? 12.79395 4.75829 -19.55127 1.000 13.64694 222 PHE A O 1
ATOM 1574 N N . ALA A 1 222 ? 15.01020 4.34431 -19.55883 1.000 15.43815 223 ALA A N 1
ATOM 1575 C CA . ALA A 1 222 ? 14.85188 2.89668 -19.62156 1.000 17.85198 223 ALA A CA 1
ATOM 1576 C C . ALA A 1 222 ? 14.16750 2.38058 -18.36229 1.000 22.48537 223 ALA A C 1
ATOM 1577 O O . ALA A 1 222 ? 14.67916 2.55475 -17.25063 1.000 27.25967 223 ALA A O 1
ATOM 1579 N N . TYR A 1 223 ? 13.01551 1.73032 -18.54815 1.000 18.02685 224 TYR A N 1
ATOM 1580 C CA . TYR A 1 223 ? 12.27107 1.15379 -17.43271 1.000 15.31996 224 TYR A CA 1
ATOM 1581 C C . TYR A 1 223 ? 13.09942 0.13714 -16.65295 1.000 16.68834 224 TYR A C 1
ATOM 1582 O O . TYR A 1 223 ? 12.82777 -0.10961 -15.47190 1.000 13.17940 224 TYR A O 1
ATOM 1591 N N . ASP A 1 224 ? 14.11821 -0.44958 -17.28542 1.000 16.42426 225 ASP A N 1
ATOM 1592 C CA . ASP A 1 224 ? 14.86755 -1.52932 -16.64887 1.000 16.64641 225 ASP A CA 1
ATOM 1593 C C . ASP A 1 224 ? 15.55560 -1.07917 -15.36387 1.000 12.22059 225 ASP A C 1
ATOM 1594 O O . ASP A 1 224 ? 15.77910 -1.89743 -14.46571 1.000 11.80871 225 ASP A O 1
ATOM 1599 N N . ILE A 1 225 ? 15.89032 0.20728 -15.24614 1.000 11.14778 226 ILE A N 1
ATOM 1600 C CA . ILE A 1 225 ? 16.58220 0.66995 -14.04614 1.000 14.07421 226 ILE A CA 1
ATOM 1601 C C . ILE A 1 225 ? 15.67574 0.64671 -12.81735 1.000 11.06029 226 ILE A C 1
ATOM 1602 O O . ILE A 1 225 ? 16.17079 0.70839 -11.68507 1.000 11.03871 226 ILE A O 1
ATOM 1607 N N . LEU A 1 226 ? 14.36011 0.54246 -13.01089 1.000 10.55691 227 LEU A N 1
ATOM 1608 C CA . LEU A 1 226 ? 13.40817 0.51322 -11.91223 1.000 10.68571 227 LEU A CA 1
ATOM 1609 C C . LEU A 1 226 ? 13.06634 -0.89143 -11.43307 1.000 10.71066 227 LEU A C 1
ATOM 1610 O O . LEU A 1 226 ? 12.66819 -1.04756 -10.27656 1.000 15.02084 227 LEU A O 1
ATOM 1615 N N . THR A 1 227 ? 13.21975 -1.91392 -12.27916 1.000 14.08355 228 THR A N 1
ATOM 1616 C CA . THR A 1 227 ? 12.54519 -3.18699 -12.03118 1.000 11.15011 228 THR A CA 1
ATOM 1617 C C . THR A 1 227 ? 13.08355 -3.89652 -10.79245 1.000 11.02455 228 THR A C 1
ATOM 1618 O O . THR A 1 227 ? 12.32570 -4.57934 -10.09295 1.000 10.60118 228 THR A O 1
ATOM 1622 N N . THR A 1 228 ? 14.38508 -3.76473 -10.50773 1.000 13.11098 229 THR A N 1
ATOM 1623 C CA . THR A 1 228 ? 14.94683 -4.40822 -9.32189 1.000 13.45578 229 THR A CA 1
ATOM 1624 C C . THR A 1 228 ? 14.52342 -3.71518 -8.03338 1.000 14.05596 229 THR A C 1
ATOM 1625 O O . THR A 1 228 ? 14.61211 -4.32000 -6.96000 1.000 15.62868 229 THR A O 1
ATOM 1629 N N . ALA A 1 229 ? 14.07639 -2.46270 -8.10816 1.000 12.61944 230 ALA A N 1
ATOM 1630 C CA . ALA A 1 229 ? 13.49294 -1.83491 -6.93170 1.000 13.44881 230 ALA A CA 1
ATOM 1631 C C . ALA A 1 229 ? 12.08084 -2.34538 -6.67505 1.000 14.30997 230 ALA A C 1
ATOM 1632 O O . ALA A 1 229 ? 11.66928 -2.45621 -5.51502 1.000 18.05841 230 ALA A O 1
ATOM 1634 N N . PHE A 1 230 ? 11.34145 -2.67698 -7.73074 1.000 12.15702 231 PHE A N 1
ATOM 1635 C CA . PHE A 1 230 ? 10.01254 -3.26915 -7.59786 1.000 13.00341 231 PHE A CA 1
ATOM 1636 C C . PHE A 1 230 ? 10.10553 -4.68738 -7.04805 1.000 13.91336 231 PHE A C 1
ATOM 1637 O O . PHE A 1 230 ? 9.24928 -5.12497 -6.28133 1.000 14.29660 231 PHE A O 1
ATOM 1670 N N . ASN A 1 232 ? 11.74881 -7.39123 -2.91396 1.000 14.00102 236 ASN A N 1
ATOM 1671 C CA . ASN A 1 232 ? 11.29102 -7.93028 -1.64301 1.000 14.57362 236 ASN A CA 1
ATOM 1672 C C . ASN A 1 232 ? 11.80179 -9.35085 -1.45205 1.000 15.21415 236 ASN A C 1
ATOM 1673 O O . ASN A 1 232 ? 11.16884 -10.31013 -1.89649 1.000 19.29541 236 ASN A O 1
ATOM 1678 N N . ARG A 1 233 ? 12.93436 -9.48516 -0.76140 1.000 15.11536 237 ARG A N 1
ATOM 1679 C CA . ARG A 1 233 ? 13.60769 -10.77250 -0.62417 1.000 15.49049 237 ARG A CA 1
ATOM 1680 C C . ARG A 1 233 ? 12.81342 -11.79916 0.17819 1.000 20.77887 237 ARG A C 1
ATOM 1681 O O . ARG A 1 233 ? 13.29409 -12.92799 0.33762 1.000 22.41965 237 ARG A O 1
ATOM 1689 N N . VAL A 1 234 ? 11.62367 -11.46329 0.68341 1.000 20.39868 238 VAL A N 1
ATOM 1690 C CA . VAL A 1 234 ? 10.77741 -12.50689 1.25052 1.000 18.75542 238 VAL A CA 1
ATOM 1691 C C . VAL A 1 234 ? 10.42578 -13.53566 0.17933 1.000 17.42284 238 VAL A C 1
ATOM 1692 O O . VAL A 1 234 ? 10.21923 -14.71607 0.48632 1.000 17.64225 238 VAL A O 1
ATOM 1696 N N . PHE A 1 235 ? 10.39372 -13.12048 -1.09138 1.000 15.96621 239 PHE A N 1
ATOM 1697 C CA . PHE A 1 235 ? 10.14318 -14.02941 -2.21392 1.000 18.02426 239 PHE A CA 1
ATOM 1698 C C . PHE A 1 235 ? 11.46933 -14.61606 -2.70374 1.000 17.07797 239 PHE A C 1
ATOM 1699 O O . PHE A 1 235 ? 12.02567 -14.23549 -3.73559 1.000 16.11601 239 PHE A O 1
ATOM 1707 N N . THR A 1 236 ? 11.97329 -15.56792 -1.92232 1.000 18.49454 240 THR A N 1
ATOM 1708 C CA . THR A 1 236 ? 13.23036 -16.24296 -2.21343 1.000 18.56317 240 THR A CA 1
ATOM 1709 C C . THR A 1 236 ? 13.12537 -17.67262 -1.71451 1.000 21.86268 240 THR A C 1
ATOM 1710 O O . THR A 1 236 ? 12.68227 -17.90147 -0.58550 1.000 24.22687 240 THR A O 1
ATOM 1714 N N . LYS A 1 237 ? 13.52892 -18.62541 -2.55014 1.000 18.53501 241 LYS A N 1
ATOM 1715 C CA . LYS A 1 237 ? 13.47377 -20.03640 -2.17944 1.000 19.78865 241 LYS A CA 1
ATOM 1716 C C . LYS A 1 237 ? 14.66689 -20.36011 -1.29019 1.000 21.42914 241 LYS A C 1
ATOM 1717 O O . LYS A 1 237 ? 15.78086 -20.58255 -1.77163 1.000 20.57703 241 LYS A O 1
ATOM 1723 N N . TYR A 1 238 ? 14.43497 -20.37851 -0.00554 1.000 26.77673 242 TYR A N 1
ATOM 1724 C CA . TYR A 1 238 ? 15.34641 -20.77791 1.04894 1.000 29.38579 242 TYR A CA 1
ATOM 1725 C C . TYR A 1 238 ? 15.04841 -22.21312 1.47032 1.000 37.05426 242 TYR A C 1
ATOM 1726 O O . TYR A 1 238 ? 13.89761 -22.65671 1.40398 1.000 40.37550 242 TYR A O 1
ATOM 1735 N N . PRO A 1 239 ? 16.05996 -22.99283 1.87976 1.000 42.33428 243 PRO A N 1
ATOM 1736 C CA . PRO A 1 239 ? 15.77225 -24.34231 2.38087 1.000 42.30113 243 PRO A CA 1
ATOM 1737 C C . PRO A 1 239 ? 15.06030 -24.31701 3.73173 1.000 41.84270 243 PRO A C 1
ATOM 1738 O O . PRO A 1 239 ? 14.13616 -25.10584 3.93578 1.000 41.20264 243 PRO A O 1
ATOM 1742 N N . ILE B 1 2 ? 39.96937 41.31572 26.64368 1.000 27.51839 3 ILE B N 1
ATOM 1743 C CA . ILE B 1 2 ? 39.90424 39.88828 26.93122 1.000 33.03075 3 ILE B CA 1
ATOM 1744 C C . ILE B 1 2 ? 38.71026 39.24313 26.24027 1.000 39.93520 3 ILE B C 1
ATOM 1745 O O . ILE B 1 2 ? 37.55760 39.56703 26.54643 1.000 46.53188 3 ILE B O 1
ATOM 1750 N N . PRO B 1 3 ? 38.97384 38.31553 25.32312 1.000 35.41884 4 PRO B N 1
ATOM 1751 C CA . PRO B 1 3 ? 37.87108 37.63163 24.63784 1.000 30.96542 4 PRO B CA 1
ATOM 1752 C C . PRO B 1 3 ? 37.18642 36.62231 25.54825 1.000 30.94148 4 PRO B C 1
ATOM 1753 O O . PRO B 1 3 ? 37.83601 35.82284 26.22806 1.000 33.24825 4 PRO B O 1
ATOM 1757 N N . ASP B 1 4 ? 35.85189 36.67473 25.55561 1.000 27.49935 5 ASP B N 1
ATOM 1758 C CA . ASP B 1 4 ? 35.01075 35.77015 26.34130 1.000 22.46830 5 ASP B CA 1
ATOM 1759 C C . ASP B 1 4 ? 34.64985 34.57371 25.46310 1.000 24.98500 5 ASP B C 1
ATOM 1760 O O . ASP B 1 4 ? 33.59827 34.54577 24.82024 1.000 23.08381 5 ASP B O 1
ATOM 1765 N N . TYR B 1 5 ? 35.52364 33.56271 25.45531 1.000 25.97696 6 TYR B N 1
ATOM 1766 C CA . TYR B 1 5 ? 35.28964 32.39495 24.61305 1.000 27.94310 6 TYR B CA 1
ATOM 1767 C C . TYR B 1 5 ? 34.13362 31.53813 25.11171 1.000 31.37390 6 TYR B C 1
ATOM 1768 O O . TYR B 1 5 ? 33.60826 30.71991 24.34649 1.000 34.54579 6 TYR B O 1
ATOM 1777 N N . PHE B 1 6 ? 33.70943 31.72114 26.36140 1.000 27.41348 7 PHE B N 1
ATOM 1778 C CA . PHE B 1 6 ? 32.64164 30.89213 26.90647 1.000 24.97351 7 PHE B CA 1
ATOM 1779 C C . PHE B 1 6 ? 31.26688 31.38217 26.46155 1.000 24.40143 7 PHE B C 1
ATOM 1780 O O . PHE B 1 6 ? 30.42187 30.58209 26.04589 1.000 30.16933 7 PHE B O 1
ATOM 1788 N N . LYS B 1 7 ? 31.02956 32.69402 26.52232 1.000 20.35162 8 LYS B N 1
ATOM 1789 C CA . LYS B 1 7 ? 29.74332 33.22416 26.08360 1.000 18.76755 8 LYS B CA 1
ATOM 1790 C C . LYS B 1 7 ? 29.58098 33.14516 24.57397 1.000 23.85878 8 LYS B C 1
ATOM 1791 O O . LYS B 1 7 ? 28.45007 33.09309 24.08175 1.000 32.31351 8 LYS B O 1
ATOM 1797 N N . GLN B 1 8 ? 30.68275 33.13748 23.82191 1.000 20.69291 9 GLN B N 1
ATOM 1798 C CA . GLN B 1 8 ? 30.57132 33.06251 22.37034 1.000 27.06444 9 GLN B CA 1
ATOM 1799 C C . GLN B 1 8 ? 30.43035 31.62396 21.88063 1.000 29.67940 9 GLN B C 1
ATOM 1800 O O . GLN B 1 8 ? 30.30747 31.40666 20.66809 1.000 33.11265 9 GLN B O 1
ATOM 1806 N N . SER B 1 9 ? 30.44031 30.64278 22.79337 1.000 27.22179 10 SER B N 1
ATOM 1807 C CA . SER B 1 9 ? 30.18267 29.24977 22.45458 1.000 23.14219 10 SER B CA 1
ATOM 1808 C C . SER B 1 9 ? 28.69859 28.91398 22.43085 1.000 21.36528 10 SER B C 1
ATOM 1809 O O . SER B 1 9 ? 28.34496 27.73805 22.30153 1.000 32.83146 10 SER B O 1
ATOM 1812 N N . PHE B 1 10 ? 27.82435 29.90728 22.53691 1.000 18.12759 11 PHE B N 1
ATOM 1813 C CA . PHE B 1 10 ? 26.40567 29.59966 22.55387 1.000 23.55381 11 PHE B CA 1
ATOM 1814 C C . PHE B 1 10 ? 25.70795 30.27910 21.38316 1.000 31.67877 11 PHE B C 1
ATOM 1815 O O . PHE B 1 10 ? 26.14719 31.34598 20.93662 1.000 40.03647 11 PHE B O 1
ATOM 1823 N N . PRO B 1 11 ? 24.61374 29.68862 20.85626 1.000 23.55634 12 PRO B N 1
ATOM 1824 C CA . PRO B 1 11 ? 23.83258 28.56218 21.39563 1.000 25.18158 12 PRO B CA 1
ATOM 1825 C C . PRO B 1 11 ? 24.42915 27.15129 21.27333 1.000 27.34794 12 PRO B C 1
ATOM 1826 O O . PRO B 1 11 ? 23.81633 26.22706 21.81349 1.000 24.47047 12 PRO B O 1
ATOM 1830 N N . GLU B 1 12 ? 25.56674 26.98480 20.58833 1.000 27.74630 13 GLU B N 1
ATOM 1831 C CA . GLU B 1 12 ? 26.11831 25.64696 20.37163 1.000 23.40119 13 GLU B CA 1
ATOM 1832 C C . GLU B 1 12 ? 26.33830 24.91766 21.69131 1.000 28.02118 13 GLU B C 1
ATOM 1833 O O . GLU B 1 12 ? 25.91771 23.76708 21.86072 1.000 30.61781 13 GLU B O 1
ATOM 1839 N N . GLY B 1 13 ? 26.99266 25.57570 22.63663 1.000 22.95913 14 GLY B N 1
ATOM 1840 C CA . GLY B 1 13 ? 27.43549 24.94431 23.86215 1.000 19.80739 14 GLY B CA 1
ATOM 1841 C C . GLY B 1 13 ? 28.93799 24.72315 23.84577 1.000 18.65393 14 GLY B C 1
ATOM 1842 O O . GLY B 1 13 ? 29.64224 25.09145 22.90506 1.000 20.30831 14 GLY B O 1
ATOM 1843 N N . TYR B 1 14 ? 29.42019 24.11370 24.92367 1.000 16.17135 15 TYR B N 1
ATOM 1844 C CA . TYR B 1 14 ? 30.83189 23.78286 25.04981 1.000 15.49291 15 TYR B CA 1
ATOM 1845 C C . TYR B 1 14 ? 30.97236 22.71594 26.12389 1.000 11.10388 15 TYR B C 1
ATOM 1846 O O . TYR B 1 14 ? 29.99243 22.29830 26.74610 1.000 10.91203 15 TYR B O 1
ATOM 1855 N N . SER B 1 15 ? 32.20665 22.27089 26.33255 1.000 12.34130 16 SER B N 1
ATOM 1856 C CA . SER B 1 15 ? 32.47377 21.23380 27.31475 1.000 18.16140 16 SER B CA 1
ATOM 1857 C C . SER B 1 15 ? 33.85626 21.45367 27.90503 1.000 16.47457 16 SER B C 1
ATOM 1858 O O . SER B 1 15 ? 34.67263 22.20217 27.36154 1.000 25.14778 16 SER B O 1
ATOM 1861 N N . TRP B 1 16 ? 34.11506 20.80661 29.03723 1.000 12.62617 17 TRP B N 1
ATOM 1862 C CA . TRP B 1 16 ? 35.44737 20.86793 29.61740 1.000 12.93243 17 TRP B CA 1
ATOM 1863 C C . TRP B 1 16 ? 35.78835 19.54000 30.27538 1.000 12.90914 17 TRP B C 1
ATOM 1864 O O . TRP B 1 16 ? 34.90960 18.76005 30.63806 1.000 12.67434 17 TRP B O 1
ATOM 1875 N N . GLU B 1 17 ? 37.08521 19.27762 30.38983 1.000 12.13406 18 GLU B N 1
ATOM 1876 C CA . GLU B 1 17 ? 37.61210 18.15411 31.14311 1.000 12.43916 18 GLU B CA 1
ATOM 1877 C C . GLU B 1 17 ? 38.66581 18.70073 32.07467 1.000 12.55220 18 GLU B C 1
ATOM 1878 O O . GLU B 1 17 ? 39.42764 19.59900 31.70114 1.000 12.78706 18 GLU B O 1
ATOM 1884 N N . ARG B 1 18 ? 38.71419 18.14038 33.27413 1.000 15.01774 19 ARG B N 1
ATOM 1885 C CA . ARG B 1 18 ? 39.49487 18.70864 34.35696 1.000 15.18143 19 ARG B CA 1
ATOM 1886 C C . ARG B 1 18 ? 40.13347 17.58111 35.14780 1.000 15.31225 19 ARG B C 1
ATOM 1887 O O . ARG B 1 18 ? 39.46853 16.58887 35.46477 1.000 15.56367 19 ARG B O 1
ATOM 1895 N N . SER B 1 19 ? 41.42459 17.72694 35.43847 1.000 13.34502 20 SER B N 1
ATOM 1896 C CA . SER B 1 19 ? 42.12939 16.86596 36.37761 1.000 13.54169 20 SER B CA 1
ATOM 1897 C C . SER B 1 19 ? 42.35222 17.62536 37.68020 1.000 13.70932 20 SER B C 1
ATOM 1898 O O . SER B 1 19 ? 42.63845 18.82679 37.66890 1.000 13.86349 20 SER B O 1
ATOM 1901 N N . MET B 1 20 ? 42.20511 16.92618 38.80307 1.000 18.49983 21 MET B N 1
ATOM 1902 C CA . MET B 1 20 ? 42.35185 17.52295 40.12951 1.000 16.79818 21 MET B CA 1
ATOM 1903 C C . MET B 1 20 ? 43.22689 16.59936 40.96732 1.000 17.38544 21 MET B C 1
ATOM 1904 O O . MET B 1 20 ? 42.77533 15.53318 41.40023 1.000 17.25101 21 MET B O 1
ATOM 1909 N N . THR B 1 21 ? 44.47881 17.00208 41.18188 1.000 15.99668 22 THR B N 1
ATOM 1910 C CA . THR B 1 21 ? 45.48941 16.17354 41.83584 1.000 21.54432 22 THR B CA 1
ATOM 1911 C C . THR B 1 21 ? 45.75744 16.72974 43.23129 1.000 27.08640 22 THR B C 1
ATOM 1912 O O . THR B 1 21 ? 46.30536 17.82978 43.37519 1.000 22.11950 22 THR B O 1
ATOM 1916 N N . TYR B 1 22 ? 45.37166 15.96879 44.25349 1.000 30.81921 23 TYR B N 1
ATOM 1917 C CA . TYR B 1 22 ? 45.53911 16.37912 45.64047 1.000 28.51580 23 TYR B CA 1
ATOM 1918 C C . TYR B 1 22 ? 46.90510 15.94043 46.15765 1.000 26.41521 23 TYR B C 1
ATOM 1919 O O . TYR B 1 22 ? 47.47510 14.94892 45.69829 1.000 29.07137 23 TYR B O 1
ATOM 1928 N N A GLU B 1 23 ? 47.42322 16.68951 47.13222 0.959 28.49828 24 GLU B N 1
ATOM 1929 C CA A GLU B 1 23 ? 48.79653 16.51115 47.59329 0.959 26.69740 24 GLU B CA 1
ATOM 1930 C C A GLU B 1 23 ? 49.04890 15.17802 48.28599 0.959 28.72876 24 GLU B C 1
ATOM 1931 O O A GLU B 1 23 ? 50.21248 14.84406 48.52780 0.959 31.33641 24 GLU B O 1
ATOM 1937 N N . ASP B 1 24 ? 48.01097 14.41690 48.62733 1.000 27.15847 25 ASP B N 1
ATOM 1938 C CA . ASP B 1 24 ? 48.19256 13.11814 49.26372 1.000 29.24314 25 ASP B CA 1
ATOM 1939 C C . ASP B 1 24 ? 47.83470 11.96335 48.33244 1.000 34.46535 25 ASP B C 1
ATOM 1940 O O . ASP B 1 24 ? 47.53098 10.86085 48.80151 1.000 44.12971 25 ASP B O 1
ATOM 1945 N N . GLY B 1 25 ? 47.86392 12.19226 47.02038 1.000 28.04073 26 GLY B N 1
ATOM 1946 C CA . GLY B 1 25 ? 47.62727 11.14001 46.06148 1.000 25.09852 26 GLY B CA 1
ATOM 1947 C C . GLY B 1 25 ? 46.18902 10.97456 45.62957 1.000 29.97124 26 GLY B C 1
ATOM 1948 O O . GLY B 1 25 ? 45.92579 10.20988 44.69057 1.000 32.94762 26 GLY B O 1
ATOM 1949 N N . GLY B 1 26 ? 45.25032 11.65221 46.28270 1.000 27.44319 27 GLY B N 1
ATOM 1950 C CA . GLY B 1 26 ? 43.87766 11.64230 45.82574 1.000 24.19614 27 GLY B CA 1
ATOM 1951 C C . GLY B 1 26 ? 43.75473 12.30162 44.46972 1.000 24.44209 27 GLY B C 1
ATOM 1952 O O . GLY B 1 26 ? 44.27842 13.39955 44.25490 1.000 26.02893 27 GLY B O 1
ATOM 1953 N N . ILE B 1 27 ? 43.07805 11.63212 43.54165 1.000 22.92469 28 ILE B N 1
ATOM 1954 C CA . ILE B 1 27 ? 42.92027 12.10698 42.17456 1.000 20.08373 28 ILE B CA 1
ATOM 1955 C C . ILE B 1 27 ? 41.43507 12.14222 41.85188 1.000 22.29850 28 ILE B C 1
ATOM 1956 O O . ILE B 1 27 ? 40.69803 11.20923 42.18979 1.000 23.80190 28 ILE B O 1
ATOM 1961 N N . CYS B 1 28 ? 40.99464 13.21811 41.20330 1.000 20.52663 29 CYS B N 1
ATOM 1962 C CA . CYS B 1 28 ? 39.63757 13.32578 40.69102 1.000 18.25950 29 CYS B CA 1
ATOM 1963 C C . CYS B 1 28 ? 39.66893 13.80970 39.25217 1.000 19.29364 29 CYS B C 1
ATOM 1964 O O . CYS B 1 28 ? 40.41049 14.73521 38.91166 1.000 22.55925 29 CYS B O 1
ATOM 1967 N N . ILE B 1 29 ? 38.85237 13.17189 38.41989 1.000 19.28934 30 ILE B N 1
ATOM 1968 C CA . ILE B 1 29 ? 38.71858 13.48440 37.00524 1.000 20.00787 30 ILE B CA 1
ATOM 1969 C C . ILE B 1 29 ? 37.25379 13.80876 36.74452 1.000 18.04446 30 ILE B C 1
ATOM 1970 O O . ILE B 1 29 ? 36.36646 13.07054 37.18633 1.000 16.18569 30 ILE B O 1
ATOM 1975 N N . ALA B 1 30 ? 36.99530 14.90724 36.03727 1.000 15.43696 31 ALA B N 1
ATOM 1976 C CA . ALA B 1 30 ? 35.62308 15.31802 35.77507 1.000 18.50462 31 ALA B CA 1
ATOM 1977 C C . ALA B 1 30 ? 35.47815 15.84308 34.35344 1.000 25.12955 31 ALA B C 1
ATOM 1978 O O . ALA B 1 30 ? 36.42534 16.37759 33.76853 1.000 37.89349 31 ALA B O 1
ATOM 1980 N N . THR B 1 31 ? 34.27508 15.67921 33.80284 1.000 20.26991 32 THR B N 1
ATOM 1981 C CA . THR B 1 31 ? 33.89679 16.27982 32.53237 1.000 16.24775 32 THR B CA 1
ATOM 1982 C C . THR B 1 31 ? 32.52709 16.92359 32.67747 1.000 15.67302 32 THR B C 1
ATOM 1983 O O . THR B 1 31 ? 31.71021 16.49664 33.49623 1.000 15.12045 32 THR B O 1
ATOM 1987 N N . ASN B 1 32 ? 32.28216 17.95396 31.87115 1.000 15.66215 33 ASN B N 1
ATOM 1988 C CA . ASN B 1 32 ? 30.98835 18.62237 31.83498 1.000 17.61368 33 ASN B CA 1
ATOM 1989 C C . ASN B 1 32 ? 30.63969 18.95613 30.39468 1.000 20.63408 33 ASN B C 1
ATOM 1990 O O . ASN B 1 32 ? 31.43781 19.58276 29.69615 1.000 25.42545 33 ASN B O 1
ATOM 1995 N N . ASP B 1 33 ? 29.45372 18.55130 29.95712 1.000 15.93590 34 ASP B N 1
ATOM 1996 C CA . ASP B 1 33 ? 28.93877 18.91565 28.64451 1.000 20.98461 34 ASP B CA 1
ATOM 1997 C C . ASP B 1 33 ? 27.81402 19.91828 28.84030 1.000 16.49837 34 ASP B C 1
ATOM 1998 O O . ASP B 1 33 ? 26.76238 19.57565 29.38786 1.000 15.18466 34 ASP B O 1
ATOM 2003 N N . ILE B 1 34 ? 28.03025 21.14507 28.38508 1.000 16.30169 35 ILE B N 1
ATOM 2004 C CA . ILE B 1 34 ? 27.13300 22.25337 28.67450 1.000 18.66877 35 ILE B CA 1
ATOM 2005 C C . ILE B 1 34 ? 26.40429 22.64104 27.39758 1.000 23.45503 35 ILE B C 1
ATOM 2006 O O . ILE B 1 34 ? 27.03282 22.93240 26.37216 1.000 26.76730 35 ILE B O 1
ATOM 2011 N N . THR B 1 35 ? 25.08030 22.64992 27.46933 1.000 24.37874 36 THR B N 1
ATOM 2012 C CA . THR B 1 35 ? 24.20014 23.06732 26.39112 1.000 27.60045 36 THR B CA 1
ATOM 2013 C C . THR B 1 35 ? 23.27585 24.16723 26.90207 1.000 31.22953 36 THR B C 1
ATOM 2014 O O . THR B 1 35 ? 23.42420 24.66188 28.02410 1.000 36.46953 36 THR B O 1
ATOM 2018 N N . MET B 1 36 ? 22.31043 24.55076 26.06910 1.000 28.25605 37 MET B N 1
ATOM 2019 C CA . MET B 1 36 ? 21.37662 25.61527 26.41808 1.000 28.20170 37 MET B CA 1
ATOM 2020 C C . MET B 1 36 ? 20.01344 25.32541 25.80157 1.000 30.43538 37 MET B C 1
ATOM 2021 O O . MET B 1 36 ? 19.92377 25.05467 24.60074 1.000 30.58375 37 MET B O 1
ATOM 2026 N N . GLU B 1 37 ? 18.95680 25.36826 26.61885 1.000 35.32945 38 GLU B N 1
ATOM 2027 C CA . GLU B 1 37 ? 17.57735 25.27250 26.13131 1.000 34.28895 38 GLU B CA 1
ATOM 2028 C C . GLU B 1 37 ? 16.83777 26.53344 26.58095 1.000 26.08053 38 GLU B C 1
ATOM 2029 O O . GLU B 1 37 ? 16.46555 26.67542 27.74615 1.000 27.33364 38 GLU B O 1
ATOM 2035 N N . GLY B 1 38 ? 16.63738 27.46114 25.65641 1.000 23.79821 39 GLY B N 1
ATOM 2036 C CA . GLY B 1 38 ? 15.93448 28.68927 25.95445 1.000 26.29650 39 GLY B CA 1
ATOM 2037 C C . GLY B 1 38 ? 16.62392 29.54637 26.99369 1.000 37.58102 39 GLY B C 1
ATOM 2038 O O . GLY B 1 38 ? 17.61617 30.21704 26.69388 1.000 43.69800 39 GLY B O 1
ATOM 2039 N N . ASP B 1 39 ? 16.11068 29.51656 28.22507 1.000 39.69759 40 ASP B N 1
ATOM 2040 C CA . ASP B 1 39 ? 16.56061 30.37837 29.31240 1.000 39.16292 40 ASP B CA 1
ATOM 2041 C C . ASP B 1 39 ? 17.58368 29.72220 30.23228 1.000 33.25025 40 ASP B C 1
ATOM 2042 O O . ASP B 1 39 ? 18.05302 30.37760 31.16811 1.000 34.01819 40 ASP B O 1
ATOM 2047 N N . SER B 1 40 ? 17.94552 28.46005 29.99997 1.000 29.28928 41 SER B N 1
ATOM 2048 C CA . SER B 1 40 ? 18.69212 27.67884 30.97809 1.000 28.97663 41 SER B CA 1
ATOM 2049 C C . SER B 1 40 ? 19.88404 26.97595 30.34627 1.000 27.89509 41 SER B C 1
ATOM 2050 O O . SER B 1 40 ? 19.78688 26.44585 29.23545 1.000 36.80151 41 SER B O 1
ATOM 2053 N N . PHE B 1 41 ? 21.00533 26.97262 31.06693 1.000 20.82981 42 PHE B N 1
ATOM 2054 C CA . PHE B 1 41 ? 22.12797 26.10196 30.74930 1.000 19.29929 42 PHE B CA 1
ATOM 2055 C C . PHE B 1 41 ? 21.89049 24.74184 31.39322 1.000 25.89856 42 PHE B C 1
ATOM 2056 O O . PHE B 1 41 ? 21.34250 24.65097 32.49718 1.000 27.21577 42 PHE B O 1
ATOM 2064 N N . ILE B 1 42 ? 22.29449 23.68455 30.69362 1.000 28.42351 43 ILE B N 1
ATOM 2065 C CA . ILE B 1 42 ? 22.14750 22.31469 31.17068 1.000 25.61694 43 ILE B CA 1
ATOM 2066 C C . ILE B 1 42 ? 23.53212 21.69484 31.22006 1.000 20.33111 43 ILE B C 1
ATOM 2067 O O . ILE B 1 42 ? 24.29132 21.78665 30.25015 1.000 22.00809 43 ILE B O 1
ATOM 2072 N N . ASN B 1 43 ? 23.85948 21.07777 32.34921 1.000 16.67733 44 ASN B N 1
ATOM 2073 C CA . ASN B 1 43 ? 25.19316 20.55532 32.60795 1.000 16.47739 44 ASN B CA 1
ATOM 2074 C C . ASN B 1 43 ? 25.07551 19.06131 32.84780 1.000 16.61021 44 ASN B C 1
ATOM 2075 O O . ASN B 1 43 ? 24.34563 18.63145 33.74666 1.000 20.04852 44 ASN B O 1
ATOM 2080 N N . LYS B 1 44 ? 25.77850 18.27611 32.04475 1.000 13.07738 45 LYS B N 1
ATOM 2081 C CA . LYS B 1 44 ? 25.87652 16.83758 32.24591 1.000 18.00399 45 LYS B CA 1
ATOM 2082 C C . LYS B 1 44 ? 27.29268 16.56226 32.72004 1.000 21.20109 45 LYS B C 1
ATOM 2083 O O . LYS B 1 44 ? 28.24568 16.66064 31.93889 1.000 26.31245 45 LYS B O 1
ATOM 2089 N N . ILE B 1 45 ? 27.42991 16.24077 34.00146 1.000 23.38985 46 ILE B N 1
ATOM 2090 C CA . ILE B 1 45 ? 28.72606 16.15035 34.65934 1.000 18.70539 46 ILE B CA 1
ATOM 2091 C C . ILE B 1 45 ? 28.98176 14.69967 35.02463 1.000 18.36175 46 ILE B C 1
ATOM 2092 O O . ILE B 1 45 ? 28.07846 14.00045 35.50183 1.000 19.49299 46 ILE B O 1
ATOM 2097 N N . HIS B 1 46 ? 30.20830 14.24835 34.79092 1.000 19.05258 47 HIS B N 1
ATOM 2098 C CA . HIS B 1 46 ? 30.67630 12.94678 35.23613 1.000 21.63783 47 HIS B CA 1
ATOM 2099 C C . HIS B 1 46 ? 31.91706 13.16390 36.08643 1.000 21.22428 47 HIS B C 1
ATOM 2100 O O . HIS B 1 46 ? 32.83103 13.89151 35.68120 1.000 26.58061 47 HIS B O 1
ATOM 2107 N N . PHE B 1 47 ? 31.94364 12.54352 37.26344 1.000 17.07549 48 PHE B N 1
ATOM 2108 C CA . PHE B 1 47 ? 32.96186 12.83020 38.26851 1.000 17.49392 48 PHE B CA 1
ATOM 2109 C C . PHE B 1 47 ? 33.47967 11.51893 38.83444 1.000 18.69561 48 PHE B C 1
ATOM 2110 O O . PHE B 1 47 ? 32.70086 10.71970 39.35762 1.000 25.02891 48 PHE B O 1
ATOM 2118 N N . LYS B 1 48 ? 34.78359 11.29949 38.75048 1.000 14.50219 49 LYS B N 1
ATOM 2119 C CA . LYS B 1 48 ? 35.38709 10.10352 39.31405 1.000 16.31646 49 LYS B CA 1
ATOM 2120 C C . LYS B 1 48 ? 36.60402 10.48679 40.14258 1.000 21.35332 49 LYS B C 1
ATOM 2121 O O . LYS B 1 48 ? 37.42240 11.30621 39.71449 1.000 25.04337 49 LYS B O 1
ATOM 2127 N N . GLY B 1 49 ? 36.71291 9.89769 41.32737 1.000 23.91626 50 GLY B N 1
ATOM 2128 C CA . GLY B 1 49 ? 37.85301 10.13954 42.19532 1.000 19.75401 50 GLY B CA 1
ATOM 2129 C C . GLY B 1 49 ? 38.30322 8.85679 42.86233 1.000 18.70156 50 GLY B C 1
ATOM 2130 O O . GLY B 1 49 ? 37.51388 7.93268 43.06228 1.000 21.87934 50 GLY B O 1
ATOM 2131 N N . THR B 1 50 ? 39.58908 8.80727 43.22280 1.000 16.16737 51 THR B N 1
ATOM 2132 C CA . THR B 1 50 ? 40.16436 7.56469 43.72179 1.000 19.37434 51 THR B CA 1
ATOM 2133 C C . THR B 1 50 ? 41.44026 7.83038 44.50959 1.000 21.51115 51 THR B C 1
ATOM 2134 O O . THR B 1 50 ? 42.02800 8.91504 44.43737 1.000 24.06753 51 THR B O 1
ATOM 2138 N N . ASN B 1 51 ? 41.88627 6.78537 45.22609 1.000 19.20599 52 ASN B N 1
ATOM 2139 C CA . ASN B 1 51 ? 43.10592 6.80146 46.04044 1.000 24.82074 52 ASN B CA 1
ATOM 2140 C C . ASN B 1 51 ? 43.10381 7.93985 47.04964 1.000 29.76575 52 ASN B C 1
ATOM 2141 O O . ASN B 1 51 ? 44.13962 8.55691 47.30742 1.000 33.47262 52 ASN B O 1
ATOM 2146 N N . PHE B 1 52 ? 41.95767 8.24110 47.61728 1.000 35.07120 53 PHE B N 1
ATOM 2147 C CA . PHE B 1 52 ? 41.98043 9.12188 48.77221 1.000 31.19426 53 PHE B CA 1
ATOM 2148 C C . PHE B 1 52 ? 42.26413 8.29005 50.02053 1.000 30.41415 53 PHE B C 1
ATOM 2149 O O . PHE B 1 52 ? 41.64791 7.23499 50.19905 1.000 25.17361 53 PHE B O 1
ATOM 2157 N N . PRO B 1 53 ? 43.18943 8.70744 50.87927 1.000 29.44055 54 PRO B N 1
ATOM 2158 C CA . PRO B 1 53 ? 43.55733 7.88684 52.05120 1.000 32.83905 54 PRO B CA 1
ATOM 2159 C C . PRO B 1 53 ? 42.37842 7.71767 52.99831 1.000 36.97267 54 PRO B C 1
ATOM 2160 O O . PRO B 1 53 ? 41.64128 8.67697 53.24726 1.000 48.77584 54 PRO B O 1
ATOM 2164 N N . PRO B 1 54 ? 42.17988 6.51937 53.55591 1.000 37.74659 55 PRO B N 1
ATOM 2165 C CA . PRO B 1 54 ? 41.01001 6.31359 54.43155 1.000 34.02249 55 PRO B CA 1
ATOM 2166 C C . PRO B 1 54 ? 40.91549 7.30441 55.58254 1.000 37.69997 55 PRO B C 1
ATOM 2167 O O . PRO B 1 54 ? 39.80049 7.67362 55.97609 1.000 43.06128 55 PRO B O 1
ATOM 2171 N N . ASN B 1 55 ? 42.04388 7.74953 56.13699 1.000 35.51342 56 ASN B N 1
ATOM 2172 C CA . ASN B 1 55 ? 42.04042 8.65861 57.27686 1.000 36.66464 56 ASN B CA 1
ATOM 2173 C C . ASN B 1 55 ? 42.53539 10.05163 56.90383 1.000 31.31114 56 ASN B C 1
ATOM 2174 O O . ASN B 1 55 ? 42.96878 10.80565 57.77917 1.000 36.01764 56 ASN B O 1
ATOM 2179 N N . GLY B 1 56 ? 42.48488 10.40499 55.62101 1.000 23.22230 57 GLY B N 1
ATOM 2180 C CA . GLY B 1 56 ? 42.83030 11.73637 55.17778 1.000 25.83418 57 GLY B CA 1
ATOM 2181 C C . GLY B 1 56 ? 41.61874 12.64846 55.20078 1.000 33.26017 57 GLY B C 1
ATOM 2182 O O . GLY B 1 56 ? 40.50316 12.20642 55.49268 1.000 42.22905 57 GLY B O 1
ATOM 2183 N N . PRO B 1 57 ? 41.80677 13.93663 54.88311 1.000 30.35859 58 PRO B N 1
ATOM 2184 C CA . PRO B 1 57 ? 40.74592 14.92823 55.16139 1.000 23.40225 58 PRO B CA 1
ATOM 2185 C C . PRO B 1 57 ? 39.45769 14.72936 54.37068 1.000 27.99154 58 PRO B C 1
ATOM 2186 O O . PRO B 1 57 ? 38.39156 15.13865 54.84461 1.000 23.74484 58 PRO B O 1
ATOM 2190 N N . VAL B 1 58 ? 39.50886 14.10288 53.19517 1.000 32.37140 59 VAL B N 1
ATOM 2191 C CA . VAL B 1 58 ? 38.31485 14.00009 52.36237 1.000 31.62360 59 VAL B CA 1
ATOM 2192 C C . VAL B 1 58 ? 37.43327 12.86767 52.85032 1.000 29.18543 59 VAL B C 1
ATOM 2193 O O . VAL B 1 58 ? 36.21216 13.02241 52.93461 1.000 23.69515 59 VAL B O 1
ATOM 2197 N N . MET B 1 59 ? 38.03914 11.73177 53.22010 1.000 30.81338 60 MET B N 1
ATOM 2198 C CA . MET B 1 59 ? 37.25880 10.59954 53.70983 1.000 27.70818 60 MET B CA 1
ATOM 2199 C C . MET B 1 59 ? 36.72448 10.82679 55.12092 1.000 31.98609 60 MET B C 1
ATOM 2200 O O . MET B 1 59 ? 35.73340 10.19753 55.51843 1.000 37.48139 60 MET B O 1
ATOM 2205 N N . GLN B 1 60 ? 37.37601 11.69134 55.88910 1.000 23.91819 61 GLN B N 1
ATOM 2206 C CA . GLN B 1 60 ? 36.96566 12.01357 57.24439 1.000 23.00622 61 GLN B CA 1
ATOM 2207 C C . GLN B 1 60 ? 36.24159 13.34693 57.32373 1.000 25.48148 61 GLN B C 1
ATOM 2208 O O . GLN B 1 60 ? 35.94568 13.80655 58.42858 1.000 28.90652 61 GLN B O 1
ATOM 2214 N N . LYS B 1 61 ? 35.95197 13.97026 56.17923 1.000 26.53407 62 LYS B N 1
ATOM 2215 C CA . LYS B 1 61 ? 35.21035 15.22989 56.10987 1.000 24.56582 62 LYS B CA 1
ATOM 2216 C C . LYS B 1 61 ? 35.78778 16.28126 57.05714 1.000 23.84042 62 LYS B C 1
ATOM 2217 O O . LYS B 1 61 ? 35.08328 16.87416 57.87478 1.000 25.52852 62 LYS B O 1
ATOM 2223 N N . ARG B 1 62 ? 37.09261 16.52131 56.93283 1.000 21.67283 63 ARG B N 1
ATOM 2224 C CA . ARG B 1 62 ? 37.78140 17.53564 57.71931 1.000 20.91101 63 ARG B CA 1
ATOM 2225 C C . ARG B 1 62 ? 38.08862 18.79393 56.90896 1.000 21.72275 63 ARG B C 1
ATOM 2226 O O . ARG B 1 62 ? 39.05271 19.50108 57.21425 1.000 27.40020 63 ARG B O 1
ATOM 2234 N N . THR B 1 63 ? 37.29903 19.08554 55.87595 1.000 18.45907 64 THR B N 1
ATOM 2235 C CA . THR B 1 63 ? 37.51760 20.24161 55.01522 1.000 18.69769 64 THR B CA 1
ATOM 2236 C C . THR B 1 63 ? 36.44780 21.29680 55.27575 1.000 18.73466 64 THR B C 1
ATOM 2237 O O . THR B 1 63 ? 35.29848 20.96901 55.58659 1.000 20.94389 64 THR B O 1
ATOM 2241 N N . VAL B 1 64 ? 36.83389 22.57353 55.16109 1.000 19.18288 65 VAL B N 1
ATOM 2242 C CA . VAL B 1 64 ? 35.87844 23.67606 55.29493 1.000 19.41682 65 VAL B CA 1
ATOM 2243 C C . VAL B 1 64 ? 36.07196 24.74706 54.21806 1.000 18.77137 65 VAL B C 1
ATOM 2244 O O . VAL B 1 64 ? 36.32168 25.91994 54.51900 1.000 21.04435 65 VAL B O 1
ATOM 2248 N N . GLY B 1 65 ? 35.91716 24.36384 52.95549 1.000 19.77716 66 GLY B N 1
ATOM 2249 C CA . GLY B 1 65 ? 35.76571 25.32128 51.87911 1.000 19.53525 66 GLY B CA 1
ATOM 2250 C C . GLY B 1 65 ? 37.05450 25.57014 51.10884 1.000 20.55223 66 GLY B C 1
ATOM 2251 O O . GLY B 1 65 ? 38.16489 25.34989 51.59667 1.000 20.36580 66 GLY B O 1
ATOM 2252 N N . TRP B 1 66 ? 36.88618 26.05512 49.87421 1.000 16.72677 67 TRP B N 1
ATOM 2253 C CA . TRP B 1 66 ? 37.99441 26.40751 48.99089 1.000 18.55608 67 TRP B CA 1
ATOM 2254 C C . TRP B 1 66 ? 38.37681 27.86938 49.17787 1.000 17.64608 67 TRP B C 1
ATOM 2255 O O . TRP B 1 66 ? 37.51294 28.75063 49.11920 1.000 16.39742 67 TRP B O 1
ATOM 2266 N N . GLU B 1 67 ? 39.67154 28.13177 49.34260 1.000 16.28221 68 GLU B N 1
ATOM 2267 C CA . GLU B 1 67 ? 40.11213 29.51563 49.40483 1.000 17.43357 68 GLU B CA 1
ATOM 2268 C C . GLU B 1 67 ? 39.99658 30.17123 48.03824 1.000 16.30283 68 GLU B C 1
ATOM 2269 O O . GLU B 1 67 ? 39.92895 29.50583 47.00192 1.000 16.17184 68 GLU B O 1
ATOM 2275 N N . ALA B 1 68 ? 39.98369 31.50125 48.04855 1.000 17.36991 69 ALA B N 1
ATOM 2276 C CA . ALA B 1 68 ? 39.96932 32.25519 46.80486 1.000 18.33262 69 ALA B CA 1
ATOM 2277 C C . ALA B 1 68 ? 41.15045 31.84858 45.93460 1.000 17.82903 69 ALA B C 1
ATOM 2278 O O . ALA B 1 68 ? 42.25151 31.59430 46.42815 1.000 21.55901 69 ALA B O 1
ATOM 2280 N N . SER B 1 69 ? 40.91331 31.75832 44.63511 1.000 18.20840 70 SER B N 1
ATOM 2281 C CA . SER B 1 69 ? 41.93346 31.26921 43.72785 1.000 21.83475 70 SER B CA 1
ATOM 2282 C C . SER B 1 69 ? 42.08750 32.21158 42.54610 1.000 20.82511 70 SER B C 1
ATOM 2283 O O . SER B 1 69 ? 41.23140 33.05450 42.26442 1.000 20.43891 70 SER B O 1
ATOM 2286 N N . THR B 1 70 ? 43.21401 32.06290 41.86335 1.000 24.73746 71 THR B N 1
ATOM 2287 C CA . THR B 1 70 ? 43.45538 32.73868 40.59590 1.000 30.05542 71 THR B CA 1
ATOM 2288 C C . THR B 1 70 ? 43.77958 31.68398 39.54844 1.000 21.22666 71 THR B C 1
ATOM 2289 O O . THR B 1 70 ? 44.78451 30.97838 39.66643 1.000 22.86430 71 THR B O 1
ATOM 2293 N N . GLU B 1 71 ? 42.92129 31.56481 38.54289 1.000 21.07767 72 GLU B N 1
ATOM 2294 C CA . GLU B 1 71 ? 43.10050 30.60986 37.45691 1.000 22.90646 72 GLU B CA 1
ATOM 2295 C C . GLU B 1 71 ? 43.62260 31.32775 36.22214 1.000 30.48531 72 GLU B C 1
ATOM 2296 O O . GLU B 1 71 ? 43.07417 32.35385 35.82059 1.000 33.71028 72 GLU B O 1
ATOM 2302 N N . LYS B 1 72 ? 44.67610 30.77700 35.62665 1.000 32.62864 73 LYS B N 1
ATOM 2303 C CA . LYS B 1 72 ? 45.35710 31.36366 34.47715 1.000 32.47237 73 LYS B CA 1
ATOM 2304 C C . LYS B 1 72 ? 44.77894 30.77210 33.20013 1.000 25.04179 73 LYS B C 1
ATOM 2305 O O . LYS B 1 72 ? 44.88290 29.56680 32.97516 1.000 20.72562 73 LYS B O 1
ATOM 2311 N N . MET B 1 73 ? 44.16015 31.62011 32.38327 1.000 24.08535 74 MET B N 1
ATOM 2312 C CA . MET B 1 73 ? 43.54971 31.21664 31.12418 1.000 28.90927 74 MET B CA 1
ATOM 2313 C C . MET B 1 73 ? 44.56506 31.41748 30.01357 1.000 33.61222 74 MET B C 1
ATOM 2314 O O . MET B 1 73 ? 45.01274 32.53923 29.78683 1.000 39.89724 74 MET B O 1
ATOM 2319 N N . TYR B 1 74 ? 44.91488 30.34698 29.31148 1.000 33.80010 75 TYR B N 1
ATOM 2320 C CA . TYR B 1 74 ? 45.97578 30.46212 28.32263 1.000 31.44724 75 TYR B CA 1
ATOM 2321 C C . TYR B 1 74 ? 45.76104 29.48298 27.17920 1.000 30.56056 75 TYR B C 1
ATOM 2322 O O . TYR B 1 74 ? 45.09240 28.45521 27.32517 1.000 36.99421 75 TYR B O 1
ATOM 2331 N N . GLU B 1 75 ? 46.35523 29.82185 26.03360 1.000 33.54038 76 GLU B N 1
ATOM 2332 C CA . GLU B 1 75 ? 46.28153 29.01554 24.82265 1.000 38.29526 76 GLU B CA 1
ATOM 2333 C C . GLU B 1 75 ? 47.62565 28.34384 24.56118 1.000 43.79122 76 GLU B C 1
ATOM 2334 O O . GLU B 1 75 ? 48.67894 28.99388 24.61712 1.000 46.49869 76 GLU B O 1
ATOM 2340 N N . ARG B 1 76 ? 47.56789 27.03169 24.31230 1.000 48.36627 77 ARG B N 1
ATOM 2341 C CA . ARG B 1 76 ? 48.67388 26.20292 23.85123 1.000 52.79103 77 ARG B CA 1
ATOM 2342 C C . ARG B 1 76 ? 48.14275 25.27867 22.76158 1.000 50.00568 77 ARG B C 1
ATOM 2343 O O . ARG B 1 76 ? 47.11048 24.62583 22.95106 1.000 49.23130 77 ARG B O 1
ATOM 2351 N N . ASP B 1 77 ? 48.84262 25.23131 21.62589 1.000 48.51002 78 ASP B N 1
ATOM 2352 C CA . ASP B 1 77 ? 48.39210 24.53509 20.40937 1.000 52.12549 78 ASP B CA 1
ATOM 2353 C C . ASP B 1 77 ? 46.92685 24.82947 20.08436 1.000 43.52781 78 ASP B C 1
ATOM 2354 O O . ASP B 1 77 ? 46.17192 23.94464 19.68526 1.000 45.36542 78 ASP B O 1
ATOM 2359 N N . GLY B 1 78 ? 46.52044 26.09142 20.23187 1.000 38.28989 79 GLY B N 1
ATOM 2360 C CA . GLY B 1 78 ? 45.17040 26.47354 19.84751 1.000 37.95224 79 GLY B CA 1
ATOM 2361 C C . GLY B 1 78 ? 44.06060 25.90347 20.70260 1.000 40.32916 79 GLY B C 1
ATOM 2362 O O . GLY B 1 78 ? 42.88440 26.03578 20.33981 1.000 43.50402 79 GLY B O 1
ATOM 2363 N N . VAL B 1 79 ? 44.39600 25.27152 21.82486 1.000 37.75764 80 VAL B N 1
ATOM 2364 C CA . VAL B 1 79 ? 43.42257 24.74197 22.77316 1.000 38.39761 80 VAL B CA 1
ATOM 2365 C C . VAL B 1 79 ? 43.40719 25.63706 24.00571 1.000 37.89040 80 VAL B C 1
ATOM 2366 O O . VAL B 1 79 ? 44.46274 25.94441 24.57159 1.000 37.90176 80 VAL B O 1
ATOM 2370 N N . LEU B 1 80 ? 42.21040 26.03955 24.42490 1.000 36.75573 81 LEU B N 1
ATOM 2371 C CA . LEU B 1 80 ? 42.04968 26.89018 25.59714 1.000 29.30814 81 LEU B CA 1
ATOM 2372 C C . LEU B 1 80 ? 42.14307 26.05132 26.86388 1.000 24.90527 81 LEU B C 1
ATOM 2373 O O . LEU B 1 80 ? 41.40780 25.07219 27.02516 1.000 27.23187 81 LEU B O 1
ATOM 2378 N N . LYS B 1 81 ? 43.03907 26.43612 27.76739 1.000 23.99122 82 LYS B N 1
ATOM 2379 C CA . LYS B 1 81 ? 43.27501 25.66984 28.97930 1.000 25.40797 82 LYS B CA 1
ATOM 2380 C C . LYS B 1 81 ? 43.27529 26.59748 30.18532 1.000 22.27333 82 LYS B C 1
ATOM 2381 O O . LYS B 1 81 ? 43.49404 27.80589 30.06769 1.000 26.24945 82 LYS B O 1
ATOM 2387 N N . GLY B 1 82 ? 43.01092 26.01628 31.35262 1.000 20.00599 83 GLY B N 1
ATOM 2388 C CA . GLY B 1 82 ? 43.06703 26.76183 32.59609 1.000 19.33079 83 GLY B CA 1
ATOM 2389 C C . GLY B 1 82 ? 43.83435 26.02775 33.67585 1.000 19.98857 83 GLY B C 1
ATOM 2390 O O . GLY B 1 82 ? 43.57099 24.84979 33.93194 1.000 27.45367 83 GLY B O 1
ATOM 2391 N N . ASP B 1 83 ? 44.79322 26.70185 34.30627 1.000 17.55031 84 ASP B N 1
ATOM 2392 C CA . ASP B 1 83 ? 45.56079 26.14042 35.41109 1.000 20.68797 84 ASP B CA 1
ATOM 2393 C C . ASP B 1 83 ? 45.33836 26.98022 36.65777 1.000 18.05919 84 ASP B C 1
ATOM 2394 O O . ASP B 1 83 ? 45.41609 28.21098 36.60210 1.000 17.96314 84 ASP B O 1
ATOM 2399 N N . VAL B 1 84 ? 45.07747 26.31613 37.77853 1.000 18.36374 85 VAL B N 1
ATOM 2400 C CA . VAL B 1 84 ? 44.92148 26.99493 39.05966 1.000 19.10137 85 VAL B CA 1
ATOM 2401 C C . VAL B 1 84 ? 45.32955 26.03833 40.16822 1.000 19.88766 85 VAL B C 1
ATOM 2402 O O . VAL B 1 84 ? 44.91208 24.87530 40.18687 1.000 18.67309 85 VAL B O 1
ATOM 2406 N N . LYS B 1 85 ? 46.17207 26.52583 41.07581 1.000 24.42213 86 LYS B N 1
ATOM 2407 C CA . LYS B 1 85 ? 46.49739 25.81207 42.29967 1.000 25.07062 86 LYS B CA 1
ATOM 2408 C C . LYS B 1 85 ? 45.45635 26.17233 43.34887 1.000 25.21662 86 LYS B C 1
ATOM 2409 O O . LYS B 1 85 ? 45.18456 27.35369 43.57522 1.000 27.04609 86 LYS B O 1
ATOM 2415 N N . MET B 1 86 ? 44.86047 25.15692 43.96667 1.000 22.80079 87 MET B N 1
ATOM 2416 C CA . MET B 1 86 ? 43.72654 25.34146 44.85970 1.000 21.94446 87 MET B CA 1
ATOM 2417 C C . MET B 1 86 ? 44.07207 24.87526 46.26630 1.000 22.15302 87 MET B C 1
ATOM 2418 O O . MET B 1 86 ? 44.86652 23.95296 46.45459 1.000 21.81592 87 MET B O 1
ATOM 2423 N N . LYS B 1 87 ? 43.44808 25.51111 47.25322 1.000 21.24746 88 LYS B N 1
ATOM 2424 C CA . LYS B 1 87 ? 43.67605 25.20937 48.65809 1.000 22.52233 88 LYS B CA 1
ATOM 2425 C C . LYS B 1 87 ? 42.35573 24.85819 49.32952 1.000 22.13036 88 LYS B C 1
ATOM 2426 O O . LYS B 1 87 ? 41.39030 25.62190 49.23952 1.000 21.47143 88 LYS B O 1
ATOM 2432 N N . LEU B 1 88 ? 42.32700 23.71888 50.02360 1.000 19.63356 89 LEU B N 1
ATOM 2433 C CA . LEU B 1 88 ? 41.18632 23.29238 50.83275 1.000 20.62672 89 LEU B CA 1
ATOM 2434 C C . LEU B 1 88 ? 41.49654 23.57614 52.29847 1.000 25.99099 89 LEU B C 1
ATOM 2435 O O . LEU B 1 88 ? 42.40633 22.96825 52.86763 1.000 34.88876 89 LEU B O 1
ATOM 2440 N N . LEU B 1 89 ? 40.75346 24.49861 52.91090 1.000 23.35511 90 LEU B N 1
ATOM 2441 C CA . LEU B 1 89 ? 40.94731 24.77940 54.33026 1.000 23.07744 90 LEU B CA 1
ATOM 2442 C C . LEU B 1 89 ? 40.52467 23.57915 55.16531 1.000 22.36325 90 LEU B C 1
ATOM 2443 O O . LEU B 1 89 ? 39.46219 22.99327 54.94637 1.000 29.06398 90 LEU B O 1
ATOM 2448 N N . LEU B 1 90 ? 41.36443 23.20626 56.12136 1.000 24.61238 91 LEU B N 1
ATOM 2449 C CA . LEU B 1 90 ? 41.07773 22.07902 56.99356 1.000 28.96802 91 LEU B CA 1
ATOM 2450 C C . LEU B 1 90 ? 40.53624 22.55344 58.33746 1.000 38.99083 91 LEU B C 1
ATOM 2451 O O . LEU B 1 90 ? 40.83596 23.65939 58.80003 1.000 39.58530 91 LEU B O 1
ATOM 2456 N N . LYS B 1 91 ? 39.71766 21.70238 58.95278 1.000 39.15568 92 LYS B N 1
ATOM 2457 C CA . LYS B 1 91 ? 39.52593 21.78496 60.38978 1.000 39.39873 92 LYS B CA 1
ATOM 2458 C C . LYS B 1 91 ? 40.86409 21.52609 61.06699 1.000 42.76203 92 LYS B C 1
ATOM 2459 O O . LYS B 1 91 ? 41.59163 20.59784 60.70280 1.000 48.05211 92 LYS B O 1
ATOM 2465 N N . GLY B 1 92 ? 41.19980 22.36850 62.03802 1.000 40.20176 93 GLY B N 1
ATOM 2466 C CA . GLY B 1 92 ? 42.51781 22.39395 62.62369 1.000 40.15199 93 GLY B CA 1
ATOM 2467 C C . GLY B 1 92 ? 43.35461 23.58630 62.20441 1.000 41.89721 93 GLY B C 1
ATOM 2468 O O . GLY B 1 92 ? 44.22129 24.02174 62.97359 1.000 39.34643 93 GLY B O 1
ATOM 2469 N N . GLY B 1 93 ? 43.11690 24.12313 61.00583 1.000 41.32148 94 GLY B N 1
ATOM 2470 C CA . GLY B 1 93 ? 43.78285 25.31968 60.52954 1.000 37.63703 94 GLY B CA 1
ATOM 2471 C C . GLY B 1 93 ? 44.66478 25.11085 59.32040 1.000 32.50419 94 GLY B C 1
ATOM 2472 O O . GLY B 1 93 ? 45.04726 26.09782 58.67687 1.000 35.58293 94 GLY B O 1
ATOM 2473 N N . GLY B 1 94 ? 45.00385 23.86785 58.98992 1.000 25.24688 95 GLY B N 1
ATOM 2474 C CA . GLY B 1 94 ? 45.87912 23.59622 57.87377 1.000 27.94177 95 GLY B CA 1
ATOM 2475 C C . GLY B 1 94 ? 45.18963 23.76925 56.53683 1.000 34.97247 95 GLY B C 1
ATOM 2476 O O . GLY B 1 94 ? 44.00265 24.08261 56.44006 1.000 45.19213 95 GLY B O 1
ATOM 2477 N N . HIS B 1 95 ? 45.96987 23.55693 55.48157 1.000 33.43530 96 HIS B N 1
ATOM 2478 C CA . HIS B 1 95 ? 45.49910 23.64295 54.11069 1.000 25.92551 96 HIS B CA 1
ATOM 2479 C C . HIS B 1 95 ? 45.81529 22.34657 53.37787 1.000 28.64726 96 HIS B C 1
ATOM 2480 O O . HIS B 1 95 ? 46.84368 21.70733 53.62223 1.000 32.19297 96 HIS B O 1
ATOM 2487 N N . TYR B 1 96 ? 44.91039 21.96566 52.48000 1.000 27.31136 97 TYR B N 1
ATOM 2488 C CA . TYR B 1 96 ? 44.99594 20.72991 51.70750 1.000 27.83596 97 TYR B CA 1
ATOM 2489 C C . TYR B 1 96 ? 45.06520 21.12923 50.24123 1.000 29.16702 97 TYR B C 1
ATOM 2490 O O . TYR B 1 96 ? 44.06676 21.57768 49.66445 1.000 23.29725 97 TYR B O 1
ATOM 2499 N N . ARG B 1 97 ? 46.25085 20.99111 49.65465 1.000 31.47302 98 ARG B N 1
ATOM 2500 C CA . ARG B 1 97 ? 46.53087 21.53278 48.33418 1.000 30.17791 98 ARG B CA 1
ATOM 2501 C C . ARG B 1 97 ? 46.16493 20.55504 47.23376 1.000 30.15656 98 ARG B C 1
ATOM 2502 O O . ARG B 1 97 ? 46.17277 19.33625 47.42060 1.000 32.99494 98 ARG B O 1
ATOM 2510 N N . CYS B 1 98 ? 45.87509 21.11561 46.06496 1.000 26.49427 99 CYS B N 1
ATOM 2511 C CA . CYS B 1 98 ? 45.36167 20.36649 44.92822 1.000 26.63710 99 CYS B CA 1
ATOM 2512 C C . CYS B 1 98 ? 45.59834 21.19323 43.67355 1.000 23.46920 99 CYS B C 1
ATOM 2513 O O . CYS B 1 98 ? 45.37944 22.40798 43.68702 1.000 20.97014 99 CYS B O 1
ATOM 2516 N N . ASP B 1 99 ? 46.03053 20.53834 42.59430 1.000 22.13644 100 ASP B N 1
ATOM 2517 C CA . ASP B 1 99 ? 46.32794 21.20310 41.32437 1.000 24.18869 100 ASP B CA 1
ATOM 2518 C C . ASP B 1 99 ? 45.21083 20.95280 40.30941 1.000 17.45361 100 ASP B C 1
ATOM 2519 O O . ASP B 1 99 ? 44.84336 19.79718 40.07396 1.000 16.62133 100 ASP B O 1
ATOM 2524 N N . TYR B 1 100 ? 44.62371 22.02460 39.76515 1.000 16.53063 101 TYR B N 1
ATOM 2525 C CA . TYR B 1 100 ? 43.60169 21.92436 38.72045 1.000 20.02815 101 TYR B CA 1
ATOM 2526 C C . TYR B 1 100 ? 44.25608 22.11750 37.36132 1.000 16.62800 101 TYR B C 1
ATOM 2527 O O . TYR B 1 100 ? 45.04804 23.04779 37.18215 1.000 24.98679 101 TYR B O 1
ATOM 2536 N N . ARG B 1 101 ? 43.92465 21.24485 36.41130 1.000 17.23489 102 ARG B N 1
ATOM 2537 C CA . ARG B 1 101 ? 44.24728 21.43843 34.99748 1.000 17.70872 102 ARG B CA 1
ATOM 2538 C C . ARG B 1 101 ? 42.98619 21.17334 34.19245 1.000 16.73038 102 ARG B C 1
ATOM 2539 O O . ARG B 1 101 ? 42.45435 20.05900 34.22366 1.000 15.89175 102 ARG B O 1
ATOM 2547 N N . THR B 1 102 ? 42.50208 22.19227 33.48739 1.000 17.74534 103 THR B N 1
ATOM 2548 C CA . THR B 1 102 ? 41.23971 22.11056 32.76874 1.000 17.81365 103 THR B CA 1
ATOM 2549 C C . THR B 1 102 ? 41.44321 22.43961 31.29613 1.000 18.70461 103 THR B C 1
ATOM 2550 O O . THR B 1 102 ? 42.16602 23.37989 30.95139 1.000 23.87500 103 THR B O 1
ATOM 2554 N N . THR B 1 103 ? 40.80097 21.65788 30.43363 1.000 21.04534 104 THR B N 1
ATOM 2555 C CA . THR B 1 103 ? 40.76226 21.91112 28.99875 1.000 23.74725 104 THR B CA 1
ATOM 2556 C C . THR B 1 103 ? 39.35987 22.37572 28.63936 1.000 22.43086 104 THR B C 1
ATOM 2557 O O . THR B 1 103 ? 38.38745 21.64277 28.84807 1.000 16.74064 104 THR B O 1
ATOM 2561 N N . TYR B 1 104 ? 39.25897 23.58768 28.10698 1.000 23.98247 105 TYR B N 1
ATOM 2562 C CA . TYR B 1 104 ? 37.97369 24.21345 27.81736 1.000 24.74418 105 TYR B CA 1
ATOM 2563 C C . TYR B 1 104 ? 37.70511 24.08088 26.32334 1.000 24.17089 105 TYR B C 1
ATOM 2564 O O . TYR B 1 104 ? 38.21438 24.85797 25.51349 1.000 22.56019 105 TYR B O 1
ATOM 2573 N N . LYS B 1 105 ? 36.89568 23.08552 25.96828 1.000 28.06247 106 LYS B N 1
ATOM 2574 C CA . LYS B 1 105 ? 36.52481 22.80302 24.58402 1.000 24.68885 106 LYS B CA 1
ATOM 2575 C C . LYS B 1 105 ? 35.45473 23.80186 24.14738 1.000 20.18151 106 LYS B C 1
ATOM 2576 O O . LYS B 1 105 ? 34.25262 23.52739 24.14957 1.000 18.16901 106 LYS B O 1
ATOM 2582 N N . VAL B 1 106 ? 35.90821 24.99547 23.76933 1.000 25.90746 107 VAL B N 1
ATOM 2583 C CA . VAL B 1 106 ? 34.98988 26.06600 23.40239 1.000 28.65603 107 VAL B CA 1
ATOM 2584 C C . VAL B 1 106 ? 34.70994 26.01369 21.90949 1.000 34.28593 107 VAL B C 1
ATOM 2585 O O . VAL B 1 106 ? 35.38573 25.30130 21.15498 1.000 41.13305 107 VAL B O 1
ATOM 2589 N N . LYS B 1 107 ? 33.69902 26.77705 21.48970 1.000 31.82580 108 LYS B N 1
ATOM 2590 C CA . LYS B 1 107 ? 33.22500 26.73898 20.11192 1.000 27.83205 108 LYS B CA 1
ATOM 2591 C C . LYS B 1 107 ? 34.34305 27.00338 19.11878 1.000 35.43905 108 LYS B C 1
ATOM 2592 O O . LYS B 1 107 ? 34.41052 26.35772 18.06511 1.000 46.63352 108 LYS B O 1
ATOM 2598 N N . GLN B 1 108 ? 35.23004 27.94724 19.42641 1.000 37.67233 109 GLN B N 1
ATOM 2599 C CA . GLN B 1 108 ? 36.20623 28.36875 18.43354 1.000 39.50736 109 GLN B CA 1
ATOM 2600 C C . GLN B 1 108 ? 37.40578 27.43602 18.44758 1.000 44.40096 109 GLN B C 1
ATOM 2601 O O . GLN B 1 108 ? 38.17792 27.40913 19.41386 1.000 39.57219 109 GLN B O 1
ATOM 2607 N N . LYS B 1 109 ? 37.56107 26.69156 17.35361 1.000 45.82059 110 LYS B N 1
ATOM 2608 C CA . LYS B 1 109 ? 38.77418 25.95104 17.03988 1.000 41.71072 110 LYS B CA 1
ATOM 2609 C C . LYS B 1 109 ? 39.40079 26.62603 15.82880 1.000 39.85463 110 LYS B C 1
ATOM 2610 O O . LYS B 1 109 ? 38.72406 26.76483 14.79727 1.000 40.42266 110 LYS B O 1
ATOM 2616 N N . PRO B 1 110 ? 40.65710 27.08809 15.88716 1.000 40.71848 111 PRO B N 1
ATOM 2617 C CA . PRO B 1 110 ? 41.53731 27.11627 17.05787 1.000 42.14385 111 PRO B CA 1
ATOM 2618 C C . PRO B 1 110 ? 41.41782 28.39974 17.88856 1.000 44.24799 111 PRO B C 1
ATOM 2619 O O . PRO B 1 110 ? 41.02605 29.44513 17.36707 1.000 48.53853 111 PRO B O 1
ATOM 2623 N N . VAL B 1 111 ? 41.75960 28.31408 19.17117 1.000 39.39842 112 VAL B N 1
ATOM 2624 C CA . VAL B 1 111 ? 41.82890 29.49244 20.02787 1.000 41.63949 112 VAL B CA 1
ATOM 2625 C C . VAL B 1 111 ? 43.06922 30.29777 19.65678 1.000 49.69315 112 VAL B C 1
ATOM 2626 O O . VAL B 1 111 ? 44.07911 29.74490 19.20351 1.000 50.79951 112 VAL B O 1
ATOM 2630 N N . LYS B 1 112 ? 42.99552 31.62477 19.82441 1.000 60.52103 113 LYS B N 1
ATOM 2631 C CA . LYS B 1 112 ? 44.14407 32.50538 19.57387 1.000 58.81985 113 LYS B CA 1
ATOM 2632 C C . LYS B 1 112 ? 44.21349 33.55021 20.68890 1.000 58.50874 113 LYS B C 1
ATOM 2633 O O . LYS B 1 112 ? 43.54669 34.58725 20.63366 1.000 61.83047 113 LYS B O 1
ATOM 2639 N N . LEU B 1 113 ? 45.02002 33.26266 21.71082 1.000 52.73205 114 LEU B N 1
ATOM 2640 C CA . LEU B 1 113 ? 45.33266 34.24417 22.74528 1.000 53.85653 114 LEU B CA 1
ATOM 2641 C C . LEU B 1 113 ? 46.82800 34.50445 22.73279 1.000 60.60234 114 LEU B C 1
ATOM 2642 O O . LEU B 1 113 ? 47.60242 33.69661 23.27255 1.000 69.19432 114 LEU B O 1
ATOM 2647 N N . PRO B 1 114 ? 47.28993 35.60148 22.13478 1.000 57.89955 115 PRO B N 1
ATOM 2648 C CA . PRO B 1 114 ? 48.73635 35.86009 22.11037 1.000 57.12979 115 PRO B CA 1
ATOM 2649 C C . PRO B 1 114 ? 49.30779 36.07669 23.49714 1.000 60.79068 115 PRO B C 1
ATOM 2650 O O . PRO B 1 114 ? 50.47968 35.75716 23.73381 1.000 68.12960 115 PRO B O 1
ATOM 2654 N N . ASP B 1 115 ? 48.50787 36.60113 24.42455 1.000 54.33953 116 ASP B N 1
ATOM 2655 C CA . ASP B 1 115 ? 48.85094 36.62894 25.83603 1.000 48.60012 116 ASP B CA 1
ATOM 2656 C C . ASP B 1 115 ? 47.68271 36.07592 26.64367 1.000 49.61481 116 ASP B C 1
ATOM 2657 O O . ASP B 1 115 ? 46.53449 36.06181 26.18991 1.000 52.56308 116 ASP B O 1
ATOM 2662 N N . TYR B 1 116 ? 47.99216 35.62284 27.85447 1.000 48.01761 117 TYR B N 1
ATOM 2663 C CA . TYR B 1 116 ? 47.03123 34.96901 28.72974 1.000 48.19315 117 TYR B CA 1
ATOM 2664 C C . TYR B 1 116 ? 46.27064 35.98861 29.58223 1.000 49.56571 117 TYR B C 1
ATOM 2665 O O . TYR B 1 116 ? 46.56324 37.18651 29.58214 1.000 51.59820 117 TYR B O 1
ATOM 2674 N N . HIS B 1 117 ? 45.27537 35.49377 30.31998 1.000 41.55923 118 HIS B N 1
ATOM 2675 C CA . HIS B 1 117 ? 44.54021 36.30876 31.27785 1.000 38.58266 118 HIS B CA 1
ATOM 2676 C C . HIS B 1 117 ? 44.19325 35.45164 32.48845 1.000 38.31399 118 HIS B C 1
ATOM 2677 O O . HIS B 1 117 ? 44.48914 34.25240 32.53298 1.000 38.54029 118 HIS B O 1
ATOM 2684 N N . PHE B 1 118 ? 43.57425 36.08303 33.48541 1.000 39.43767 119 PHE B N 1
ATOM 2685 C CA . PHE B 1 118 ? 43.27217 35.45344 34.76185 1.000 35.16054 119 PHE B CA 1
ATOM 2686 C C . PHE B 1 118 ? 41.76923 35.43154 34.99655 1.000 31.20759 119 PHE B C 1
ATOM 2687 O O . PHE B 1 118 ? 41.01509 36.20663 34.40521 1.000 31.43821 119 PHE B O 1
ATOM 2695 N N . VAL B 1 119 ? 41.34149 34.52776 35.87391 1.000 28.80596 120 VAL B N 1
ATOM 2696 C CA . VAL B 1 119 ? 39.97539 34.49921 36.38645 1.000 23.96450 120 VAL B CA 1
ATOM 2697 C C . VAL B 1 119 ? 40.06807 34.25157 37.88466 1.000 23.23182 120 VAL B C 1
ATOM 2698 O O . VAL B 1 119 ? 40.45723 33.15671 38.31209 1.000 26.60404 120 VAL B O 1
ATOM 2702 N N . ASP B 1 120 ? 39.72700 35.26631 38.68100 1.000 17.70908 121 ASP B N 1
ATOM 2703 C CA . ASP B 1 120 ? 39.73100 35.13565 40.13249 1.000 17.67505 121 ASP B CA 1
ATOM 2704 C C . ASP B 1 120 ? 38.43058 34.49382 40.59420 1.000 16.83981 121 ASP B C 1
ATOM 2705 O O . ASP B 1 120 ? 37.34566 34.90118 40.17123 1.000 16.28170 121 ASP B O 1
ATOM 2710 N N . HIS B 1 121 ? 38.54087 33.49020 41.45984 1.000 15.60723 122 HIS B N 1
ATOM 2711 C CA . HIS B 1 121 ? 37.40270 32.69037 41.88645 1.000 15.85931 122 HIS B CA 1
ATOM 2712 C C . HIS B 1 121 ? 37.11428 32.87715 43.36565 1.000 20.90759 122 HIS B C 1
ATOM 2713 O O . HIS B 1 121 ? 38.03419 32.96215 44.18415 1.000 26.04532 122 HIS B O 1
ATOM 2720 N N . ARG B 1 122 ? 35.82659 32.91149 43.69627 1.000 23.55434 123 ARG B N 1
ATOM 2721 C CA . ARG B 1 122 ? 35.34118 32.73996 45.05764 1.000 22.88642 123 ARG B CA 1
ATOM 2722 C C . ARG B 1 122 ? 34.20179 31.73309 45.00276 1.000 21.02477 123 ARG B C 1
ATOM 2723 O O . ARG B 1 122 ? 33.26418 31.90110 44.21649 1.000 18.26970 123 ARG B O 1
ATOM 2731 N N . ILE B 1 123 ? 34.29538 30.67673 45.80615 1.000 17.59057 124 ILE B N 1
ATOM 2732 C CA . ILE B 1 123 ? 33.26511 29.64609 45.85157 1.000 16.83566 124 ILE B CA 1
ATOM 2733 C C . ILE B 1 123 ? 32.99808 29.29759 47.31086 1.000 16.66815 124 ILE B C 1
ATOM 2734 O O . ILE B 1 123 ? 33.93684 29.11142 48.09205 1.000 15.49491 124 ILE B O 1
ATOM 2739 N N . GLU B 1 124 ? 31.71698 29.23381 47.68397 1.000 16.90643 125 GLU B N 1
ATOM 2740 C CA . GLU B 1 124 ? 31.32578 29.07153 49.07834 1.000 19.97028 125 GLU B CA 1
ATOM 2741 C C . GLU B 1 124 ? 29.99705 28.33083 49.17620 1.000 15.95427 125 GLU B C 1
ATOM 2742 O O . GLU B 1 124 ? 29.04237 28.65295 48.46375 1.000 14.57946 125 GLU B O 1
ATOM 2748 N N . ILE B 1 125 ? 29.94510 27.35436 50.07853 1.000 16.89674 126 ILE B N 1
ATOM 2749 C CA . ILE B 1 125 ? 28.70104 26.68118 50.44331 1.000 19.39903 126 ILE B CA 1
ATOM 2750 C C . ILE B 1 125 ? 27.91631 27.59503 51.38878 1.000 20.97770 126 ILE B C 1
ATOM 2751 O O . ILE B 1 125 ? 28.28694 27.77256 52.55239 1.000 21.87673 126 ILE B O 1
ATOM 2756 N N . LEU B 1 126 ? 26.82264 28.17728 50.88768 1.000 21.35445 127 LEU B N 1
ATOM 2757 C CA . LEU B 1 126 ? 26.02105 29.10582 51.68157 1.000 16.09045 127 LEU B CA 1
ATOM 2758 C C . LEU B 1 126 ? 25.18616 28.38964 52.73633 1.000 18.66366 127 LEU B C 1
ATOM 2759 O O . LEU B 1 126 ? 25.02130 28.89710 53.85095 1.000 26.54350 127 LEU B O 1
ATOM 2764 N N . SER B 1 127 ? 24.62560 27.23396 52.39735 1.000 16.13037 128 SER B N 1
ATOM 2765 C CA . SER B 1 127 ? 23.79371 26.48948 53.32863 1.000 18.77149 128 SER B CA 1
ATOM 2766 C C . SER B 1 127 ? 23.98293 25.00564 53.07998 1.000 18.13781 128 SER B C 1
ATOM 2767 O O . SER B 1 127 ? 24.40517 24.58930 51.99996 1.000 25.45713 128 SER B O 1
ATOM 2770 N N . HIS B 1 128 ? 23.63024 24.20597 54.07876 1.000 17.00261 129 HIS B N 1
ATOM 2771 C CA . HIS B 1 128 ? 23.63449 22.76030 53.91430 1.000 20.90351 129 HIS B CA 1
ATOM 2772 C C . HIS B 1 128 ? 22.95816 22.12936 55.11499 1.000 21.24021 129 HIS B C 1
ATOM 2773 O O . HIS B 1 128 ? 22.91553 22.71555 56.19781 1.000 30.16292 129 HIS B O 1
ATOM 2780 N N . ASP B 1 129 ? 22.43170 20.92912 54.91172 1.000 16.86016 130 ASP B N 1
ATOM 2781 C CA . ASP B 1 129 ? 21.90765 20.15686 56.02450 1.000 22.60180 130 ASP B CA 1
ATOM 2782 C C . ASP B 1 129 ? 23.03309 19.28666 56.58429 1.000 25.37324 130 ASP B C 1
ATOM 2783 O O . ASP B 1 129 ? 24.20391 19.45322 56.23111 1.000 27.02164 130 ASP B O 1
ATOM 2788 N N . LYS B 1 130 ? 22.68898 18.34230 57.46351 1.000 30.36942 131 LYS B N 1
ATOM 2789 C CA . LYS B 1 130 ? 23.70589 17.69045 58.28466 1.000 32.30864 131 LYS B CA 1
ATOM 2790 C C . LYS B 1 130 ? 24.64175 16.83430 57.43566 1.000 24.72248 131 LYS B C 1
ATOM 2791 O O . LYS B 1 130 ? 25.86709 16.91554 57.57255 1.000 26.41409 131 LYS B O 1
ATOM 2797 N N . ASP B 1 131 ? 24.08064 16.01335 56.54526 1.000 24.93805 132 ASP B N 1
ATOM 2798 C CA . ASP B 1 131 ? 24.85324 15.14687 55.66124 1.000 20.31852 132 ASP B CA 1
ATOM 2799 C C . ASP B 1 131 ? 25.05312 15.73805 54.27750 1.000 15.97422 132 ASP B C 1
ATOM 2800 O O . ASP B 1 131 ? 25.38087 14.99618 53.34548 1.000 15.58380 132 ASP B O 1
ATOM 2805 N N . TYR B 1 132 ? 24.83277 17.04118 54.11164 1.000 15.87309 133 TYR B N 1
ATOM 2806 C CA . TYR B 1 132 ? 25.01066 17.71171 52.82332 1.000 18.20497 133 TYR B CA 1
ATOM 2807 C C . TYR B 1 132 ? 24.17219 17.06760 51.72375 1.000 17.27779 133 TYR B C 1
ATOM 2808 O O . TYR B 1 132 ? 24.57163 17.05188 50.55824 1.000 16.97546 133 TYR B O 1
ATOM 2817 N N . ASN B 1 133 ? 23.01141 16.51667 52.09288 1.000 20.69806 134 ASN B N 1
ATOM 2818 C CA . ASN B 1 133 ? 22.07161 16.01796 51.09485 1.000 19.71898 134 ASN B CA 1
ATOM 2819 C C . ASN B 1 133 ? 21.42768 17.16416 50.32806 1.000 19.81471 134 ASN B C 1
ATOM 2820 O O . ASN B 1 133 ? 21.02877 16.99165 49.17128 1.000 13.59214 134 ASN B O 1
ATOM 2825 N N . LYS B 1 134 ? 21.32848 18.33513 50.95397 1.000 16.41931 135 LYS B N 1
ATOM 2826 C CA . LYS B 1 134 ? 20.86184 19.55756 50.31439 1.000 23.87887 135 LYS B CA 1
ATOM 2827 C C . LYS B 1 134 ? 21.84480 20.66453 50.65375 1.000 24.21219 135 LYS B C 1
ATOM 2828 O O . LYS B 1 134 ? 22.12391 20.90537 51.83258 1.000 28.43908 135 LYS B O 1
ATOM 2834 N N . VAL B 1 135 ? 22.36317 21.33157 49.62655 1.000 19.00912 136 VAL B N 1
ATOM 2835 C CA . VAL B 1 135 ? 23.45875 22.28348 49.76246 1.000 19.16231 136 VAL B CA 1
ATOM 2836 C C . VAL B 1 135 ? 23.09490 23.52549 48.97015 1.000 23.27570 136 VAL B C 1
ATOM 2837 O O . VAL B 1 135 ? 22.51194 23.41315 47.88811 1.000 31.73684 136 VAL B O 1
ATOM 2841 N N . LYS B 1 136 ? 23.41059 24.71487 49.49277 1.000 27.70691 137 LYS B N 1
ATOM 2842 C CA . LYS B 1 136 ? 23.34339 25.94075 48.69620 1.000 24.02882 137 LYS B CA 1
ATOM 2843 C C . LYS B 1 136 ? 24.76907 26.38028 48.35295 1.000 25.27471 137 LYS B C 1
ATOM 2844 O O . LYS B 1 136 ? 25.58170 26.65968 49.24699 1.000 30.70083 137 LYS B O 1
ATOM 2850 N N . LEU B 1 137 ? 25.07868 26.39603 47.05782 1.000 20.81919 138 LEU B N 1
ATOM 2851 C CA . LEU B 1 137 ? 26.40651 26.71619 46.55747 1.000 18.24080 138 LEU B CA 1
ATOM 2852 C C . LEU B 1 137 ? 26.39200 28.05358 45.82491 1.000 21.88662 138 LEU B C 1
ATOM 2853 O O . LEU B 1 137 ? 25.41778 28.40507 45.15279 1.000 23.49119 138 LEU B O 1
ATOM 2858 N N . TYR B 1 138 ? 27.49590 28.79074 45.95339 1.000 26.10008 139 TYR B N 1
ATOM 2859 C CA . TYR B 1 138 ? 27.63310 30.12948 45.39355 1.000 20.81196 139 TYR B CA 1
ATOM 2860 C C . TYR B 1 138 ? 28.99702 30.26689 44.72578 1.000 20.64900 139 TYR B C 1
ATOM 2861 O O . TYR B 1 138 ? 29.97189 29.64972 45.16194 1.000 17.53570 139 TYR B O 1
ATOM 2870 N N . GLU B 1 139 ? 29.06867 31.06975 43.66578 1.000 15.65245 140 GLU B N 1
ATOM 2871 C CA . GLU B 1 139 ? 30.33992 31.30947 43.00365 1.000 15.94371 140 GLU B CA 1
ATOM 2872 C C . GLU B 1 139 ? 30.40592 32.73843 42.49728 1.000 18.61432 140 GLU B C 1
ATOM 2873 O O . GLU B 1 139 ? 29.40948 33.29012 42.02164 1.000 17.93674 140 GLU B O 1
ATOM 2879 N N . HIS B 1 140 ? 31.60043 33.31519 42.59467 1.000 19.28695 141 HIS B N 1
ATOM 2880 C CA . HIS B 1 140 ? 31.91890 34.63875 42.08451 1.000 21.96857 141 HIS B CA 1
ATOM 2881 C C . HIS B 1 140 ? 33.18900 34.49707 41.26205 1.000 15.98810 141 HIS B C 1
ATOM 2882 O O . HIS B 1 140 ? 34.18247 33.95004 41.75052 1.000 16.18258 141 HIS B O 1
ATOM 2889 N N . ALA B 1 141 ? 33.15099 34.95435 40.01237 1.000 16.09642 142 ALA B N 1
ATOM 2890 C CA . ALA B 1 141 ? 34.27138 34.77505 39.09784 1.000 16.10867 142 ALA B CA 1
ATOM 2891 C C . ALA B 1 141 ? 34.44141 36.02663 38.25538 1.000 16.43224 142 ALA B C 1
ATOM 2892 O O . ALA B 1 141 ? 33.47797 36.50425 37.65047 1.000 16.41162 142 ALA B O 1
ATOM 2894 N N . VAL B 1 142 ? 35.66451 36.55161 38.21626 1.000 16.44235 143 VAL B N 1
ATOM 2895 C CA . VAL B 1 142 ? 35.96964 37.81021 37.54568 1.000 18.61032 143 VAL B CA 1
ATOM 2896 C C . VAL B 1 142 ? 37.24643 37.63121 36.74313 1.000 21.93586 143 VAL B C 1
ATOM 2897 O O . VAL B 1 142 ? 38.25274 37.14349 37.27074 1.000 27.35459 143 VAL B O 1
ATOM 2901 N N . ALA B 1 143 ? 37.21510 38.04536 35.48351 1.000 24.20465 144 ALA B N 1
ATOM 2902 C CA . ALA B 1 143 ? 38.36982 37.95198 34.60731 1.000 26.38295 144 ALA B CA 1
ATOM 2903 C C . ALA B 1 143 ? 39.11333 39.28015 34.56998 1.000 35.89142 144 ALA B C 1
ATOM 2904 O O . ALA B 1 143 ? 38.51451 40.35087 34.70320 1.000 40.06754 144 ALA B O 1
ATOM 2906 N N . ARG B 1 144 ? 40.43128 39.19973 34.39243 1.000 35.81657 145 ARG B N 1
ATOM 2907 C CA . ARG B 1 144 ? 41.26142 40.39429 34.33126 1.000 33.92877 145 ARG B CA 1
ATOM 2908 C C . ARG B 1 144 ? 42.53338 40.07846 33.56018 1.000 39.26164 145 ARG B C 1
ATOM 2909 O O . ARG B 1 144 ? 42.87838 38.91307 33.34125 1.000 36.78809 145 ARG B O 1
ATOM 2917 N N . ASN B 1 145 ? 43.22697 41.14399 33.15827 1.000 44.61241 146 ASN B N 1
ATOM 2918 C CA . ASN B 1 145 ? 44.46386 41.03530 32.39948 1.000 46.63962 146 ASN B CA 1
ATOM 2919 C C . ASN B 1 145 ? 45.61910 40.58748 33.29994 1.000 51.28497 146 ASN B C 1
ATOM 2920 O O . ASN B 1 145 ? 45.49766 40.48865 34.52720 1.000 51.92581 146 ASN B O 1
ATOM 2925 N N . SER B 1 146 ? 46.75968 40.33012 32.66090 1.000 60.07088 147 SER B N 1
ATOM 2926 C CA . SER B 1 146 ? 47.95143 39.80785 33.32511 1.000 61.01216 147 SER B CA 1
ATOM 2927 C C . SER B 1 146 ? 48.54317 40.83813 34.29771 1.000 62.71197 147 SER B C 1
ATOM 2928 O O . SER B 1 146 ? 49.41015 41.63854 33.93246 1.000 64.22773 147 SER B O 1
ATOM 2931 N N . SER B 1 171 ? 22.38788 38.65503 22.09046 1.000 49.03296 172 SER B N 1
ATOM 2932 C CA . SER B 1 171 ? 21.04071 38.13092 21.85688 1.000 54.55451 172 SER B CA 1
ATOM 2933 C C . SER B 1 171 ? 20.83387 36.77199 22.52736 1.000 56.80113 172 SER B C 1
ATOM 2934 O O . SER B 1 171 ? 19.70896 36.40811 22.87987 1.000 60.09677 172 SER B O 1
ATOM 2937 N N . VAL B 1 172 ? 21.92718 36.03752 22.71117 1.000 49.67614 173 VAL B N 1
ATOM 2938 C CA . VAL B 1 172 ? 21.84010 34.62702 23.07010 1.000 44.09674 173 VAL B CA 1
ATOM 2939 C C . VAL B 1 172 ? 21.96710 34.42192 24.57311 1.000 44.99556 173 VAL B C 1
ATOM 2940 O O . VAL B 1 172 ? 21.25551 33.59597 25.14987 1.000 48.15531 173 VAL B O 1
ATOM 2944 N N . ILE B 1 173 ? 22.85486 35.16451 25.22916 1.000 39.12182 174 ILE B N 1
ATOM 2945 C CA . ILE B 1 173 ? 23.04303 35.08374 26.67475 1.000 36.09775 174 ILE B CA 1
ATOM 2946 C C . ILE B 1 173 ? 22.34636 36.27853 27.30807 1.000 36.42545 174 ILE B C 1
ATOM 2947 O O . ILE B 1 173 ? 22.67294 37.43121 27.00075 1.000 38.43511 174 ILE B O 1
ATOM 2952 N N . LYS B 1 174 ? 21.39717 36.00809 28.19742 1.000 36.54853 175 LYS B N 1
ATOM 2953 C CA . LYS B 1 174 ? 20.58993 37.03885 28.83310 1.000 37.70293 175 LYS B CA 1
ATOM 2954 C C . LYS B 1 174 ? 21.21684 37.47878 30.15091 1.000 37.33266 175 LYS B C 1
ATOM 2955 O O . LYS B 1 174 ? 22.05629 36.77137 30.71700 1.000 41.00838 175 LYS B O 1
ATOM 2961 N N . PRO B 1 175 ? 20.84661 38.66089 30.66103 1.000 34.49672 176 PRO B N 1
ATOM 2962 C CA . PRO B 1 175 ? 21.40189 39.10058 31.95583 1.000 31.20767 176 PRO B CA 1
ATOM 2963 C C . PRO B 1 175 ? 21.05667 38.18127 33.11326 1.000 27.46225 176 PRO B C 1
ATOM 2964 O O . PRO B 1 175 ? 21.85011 38.06362 34.05609 1.000 28.06041 176 PRO B O 1
ATOM 2968 N N . ASP B 1 176 ? 19.89692 37.53392 33.07853 1.000 22.85080 177 ASP B N 1
ATOM 2969 C CA . ASP B 1 176 ? 19.54610 36.49493 34.03476 1.000 25.30445 177 ASP B CA 1
ATOM 2970 C C . ASP B 1 176 ? 19.32799 35.18827 33.29115 1.000 26.19291 177 ASP B C 1
ATOM 2971 O O . ASP B 1 176 ? 18.66342 35.15912 32.25134 1.000 29.64394 177 ASP B O 1
ATOM 2976 N N . MET B 1 177 ? 19.90289 34.11233 33.81853 1.000 23.96547 178 MET B N 1
ATOM 2977 C CA . MET B 1 177 ? 19.79355 32.80347 33.19919 1.000 25.07818 178 MET B CA 1
ATOM 2978 C C . MET B 1 177 ? 19.66920 31.75071 34.28835 1.000 25.88715 178 MET B C 1
ATOM 2979 O O . MET B 1 177 ? 20.20899 31.90578 35.38844 1.000 25.37831 178 MET B O 1
ATOM 2984 N N . LYS B 1 178 ? 18.93799 30.68492 33.97342 1.000 27.32462 179 LYS B N 1
ATOM 2985 C CA . LYS B 1 178 ? 18.87629 29.51931 34.83533 1.000 24.33774 179 LYS B CA 1
ATOM 2986 C C . LYS B 1 178 ? 20.07065 28.61075 34.55493 1.000 28.74097 179 LYS B C 1
ATOM 2987 O O . LYS B 1 178 ? 20.79082 28.77533 33.56935 1.000 29.40856 179 LYS B O 1
ATOM 2993 N N . ASN B 1 179 ? 20.28932 27.64697 35.44447 1.000 28.06627 180 ASN B N 1
ATOM 2994 C CA . ASN B 1 179 ? 21.43171 26.74564 35.31835 1.000 26.92930 180 ASN B CA 1
ATOM 2995 C C . ASN B 1 179 ? 21.07372 25.44312 36.01961 1.000 33.34422 180 ASN B C 1
ATOM 2996 O O . ASN B 1 179 ? 21.00953 25.40092 37.25109 1.000 38.79393 180 ASN B O 1
ATOM 3001 N N . LYS B 1 180 ? 20.82632 24.39417 35.24049 1.000 34.32597 181 LYS B N 1
ATOM 3002 C CA . LYS B 1 180 ? 20.54257 23.06472 35.75877 1.000 29.91494 181 LYS B CA 1
ATOM 3003 C C . LYS B 1 180 ? 21.74659 22.15220 35.54971 1.000 22.09468 181 LYS B C 1
ATOM 3004 O O . LYS B 1 180 ? 22.55362 22.34843 34.63828 1.000 22.45374 181 LYS B O 1
ATOM 3010 N N . LEU B 1 181 ? 21.85837 21.13127 36.39595 1.000 16.22493 182 LEU B N 1
ATOM 3011 C CA . LEU B 1 181 ? 22.92514 20.15349 36.23211 1.000 16.25932 182 LEU B CA 1
ATOM 3012 C C . LEU B 1 181 ? 22.49946 18.80615 36.78906 1.000 15.44288 182 LEU B C 1
ATOM 3013 O O . LEU B 1 181 ? 21.64230 18.71050 37.66901 1.000 16.93741 182 LEU B O 1
ATOM 3018 N N . ARG B 1 182 ? 23.12722 17.76602 36.25200 1.000 10.36830 183 ARG B N 1
ATOM 3019 C CA . ARG B 1 182 ? 23.12033 16.43185 36.81668 1.000 15.50307 183 ARG B CA 1
ATOM 3020 C C . ARG B 1 182 ? 24.56508 15.99855 36.93961 1.000 13.10417 183 ARG B C 1
ATOM 3021 O O . ARG B 1 182 ? 25.37167 16.29315 36.06199 1.000 23.69862 183 ARG B O 1
ATOM 3029 N N . MET B 1 183 ? 24.89262 15.31583 38.02822 1.000 14.08845 184 MET B N 1
ATOM 3030 C CA . MET B 1 183 ? 26.23338 14.77819 38.22827 1.000 14.22908 184 MET B CA 1
ATOM 3031 C C . MET B 1 183 ? 26.14286 13.29116 38.52036 1.000 18.47042 184 MET B C 1
ATOM 3032 O O . MET B 1 183 ? 25.48545 12.88402 39.48531 1.000 20.08660 184 MET B O 1
ATOM 3037 N N . GLU B 1 184 ? 26.79274 12.48714 37.68349 1.000 15.90429 185 GLU B N 1
ATOM 3038 C CA . GLU B 1 184 ? 27.02136 11.08214 37.97253 1.000 18.62337 185 GLU B CA 1
ATOM 3039 C C . GLU B 1 184 ? 28.44262 10.96473 38.49606 1.000 15.51348 185 GLU B C 1
ATOM 3040 O O . GLU B 1 184 ? 29.38885 11.39003 37.82625 1.000 16.01994 185 GLU B O 1
ATOM 3046 N N . GLY B 1 185 ? 28.58756 10.43053 39.70652 1.000 18.53181 186 GLY B N 1
ATOM 3047 C CA . GLY B 1 185 ? 29.85601 10.48861 40.39666 1.000 16.33425 186 GLY B CA 1
ATOM 3048 C C . GLY B 1 185 ? 30.17578 9.17762 41.09079 1.000 16.58634 186 GLY B C 1
ATOM 3049 O O . GLY B 1 185 ? 29.28843 8.40662 41.45518 1.000 16.22140 186 GLY B O 1
ATOM 3050 N N . ASN B 1 186 ? 31.47282 8.95041 41.26216 1.000 16.95119 187 ASN B N 1
ATOM 3051 C CA . ASN B 1 186 ? 31.97138 7.78376 41.98498 1.000 24.99425 187 ASN B CA 1
ATOM 3052 C C . ASN B 1 186 ? 33.30069 8.16728 42.60829 1.000 26.61680 187 ASN B C 1
ATOM 3053 O O . ASN B 1 186 ? 34.23858 8.51313 41.88679 1.000 31.91467 187 ASN B O 1
ATOM 3058 N N . VAL B 1 187 ? 33.37887 8.12008 43.93574 1.000 31.11126 188 VAL B N 1
ATOM 3059 C CA . VAL B 1 187 ? 34.57447 8.52006 44.67039 1.000 25.64166 188 VAL B CA 1
ATOM 3060 C C . VAL B 1 187 ? 34.94905 7.39048 45.61626 1.000 24.57520 188 VAL B C 1
ATOM 3061 O O . VAL B 1 187 ? 34.13953 6.99480 46.46207 1.000 26.49113 188 VAL B O 1
ATOM 3065 N N . ASN B 1 188 ? 36.17330 6.88083 45.48001 1.000 24.24007 189 ASN B N 1
ATOM 3066 C CA . ASN B 1 188 ? 36.66730 5.78158 46.31186 1.000 34.00249 189 ASN B CA 1
ATOM 3067 C C . ASN B 1 188 ? 35.66360 4.62981 46.35345 1.000 38.03171 189 ASN B C 1
ATOM 3068 O O . ASN B 1 188 ? 35.43541 4.00789 47.39309 1.000 43.53267 189 ASN B O 1
ATOM 3073 N N . GLY B 1 189 ? 35.04073 4.35864 45.20756 1.000 36.31671 190 GLY B N 1
ATOM 3074 C CA . GLY B 1 189 ? 34.12401 3.25109 45.06912 1.000 32.38835 190 GLY B CA 1
ATOM 3075 C C . GLY B 1 189 ? 32.68137 3.53995 45.43334 1.000 28.49435 190 GLY B C 1
ATOM 3076 O O . GLY B 1 189 ? 31.82765 2.66595 45.23566 1.000 32.86429 190 GLY B O 1
ATOM 3077 N N . HIS B 1 190 ? 32.37218 4.72522 45.95477 1.000 22.57811 191 HIS B N 1
ATOM 3078 C CA . HIS B 1 190 ? 31.00943 5.07227 46.34788 1.000 26.90860 191 HIS B CA 1
ATOM 3079 C C . HIS B 1 190 ? 30.33985 5.80986 45.19638 1.000 35.07562 191 HIS B C 1
ATOM 3080 O O . HIS B 1 190 ? 30.73816 6.92588 44.85015 1.000 49.97865 191 HIS B O 1
ATOM 3087 N N . ALA B 1 191 ? 29.31931 5.19512 44.61366 1.000 27.52522 192 ALA B N 1
ATOM 3088 C CA . ALA B 1 191 ? 28.59386 5.82490 43.52339 1.000 22.70337 192 ALA B CA 1
ATOM 3089 C C . ALA B 1 191 ? 27.51921 6.75204 44.07152 1.000 19.85172 192 ALA B C 1
ATOM 3090 O O . ALA B 1 191 ? 26.96113 6.52128 45.14655 1.000 28.04264 192 ALA B O 1
ATOM 3092 N N . PHE B 1 192 ? 27.22514 7.80629 43.31722 1.000 14.44929 193 PHE B N 1
ATOM 3093 C CA . PHE B 1 192 ? 26.22059 8.76919 43.74347 1.000 15.01784 193 PHE B CA 1
ATOM 3094 C C . PHE B 1 192 ? 25.73599 9.55843 42.53553 1.000 18.75902 193 PHE B C 1
ATOM 3095 O O . PHE B 1 192 ? 26.39263 9.60366 41.49097 1.000 23.60042 193 PHE B O 1
ATOM 3103 N N . VAL B 1 193 ? 24.56487 10.17168 42.69138 1.000 20.97440 194 VAL B N 1
ATOM 3104 C CA . VAL B 1 193 ? 24.00091 11.07714 41.69817 1.000 20.66288 194 VAL B CA 1
ATOM 3105 C C . VAL B 1 193 ? 23.50862 12.31898 42.42588 1.000 20.32608 194 VAL B C 1
ATOM 3106 O O . VAL B 1 193 ? 22.84253 12.21335 43.46313 1.000 23.25319 194 VAL B O 1
ATOM 3110 N N . ILE B 1 194 ? 23.84911 13.48978 41.89500 1.000 15.83054 195 ILE B N 1
ATOM 3111 C CA . ILE B 1 194 ? 23.44349 14.76958 42.45679 1.000 15.50839 195 ILE B CA 1
ATOM 3112 C C . ILE B 1 194 ? 22.81043 15.59452 41.34694 1.000 18.96391 195 ILE B C 1
ATOM 3113 O O . ILE B 1 194 ? 23.39151 15.73849 40.26739 1.000 23.33510 195 ILE B O 1
ATOM 3118 N N . GLU B 1 195 ? 21.62581 16.12783 41.60426 1.000 18.67080 196 GLU B N 1
ATOM 3119 C CA . GLU B 1 195 ? 20.98184 17.05452 40.68944 1.000 22.62988 196 GLU B CA 1
ATOM 3120 C C . GLU B 1 195 ? 20.92236 18.43838 41.32093 1.000 20.45923 196 GLU B C 1
ATOM 3121 O O . GLU B 1 195 ? 20.94466 18.58685 42.54633 1.000 23.52475 196 GLU B O 1
ATOM 3127 N N . GLY B 1 196 ? 20.84623 19.45655 40.46753 1.000 19.17675 197 GLY B N 1
ATOM 3128 C CA . GLY B 1 196 ? 20.84140 20.82190 40.94864 1.000 18.24075 197 GLY B CA 1
ATOM 3129 C C . GLY B 1 196 ? 20.10486 21.80273 40.06112 1.000 18.46412 197 GLY B C 1
ATOM 3130 O O . GLY B 1 196 ? 20.16291 21.70573 38.83201 1.000 21.03317 197 GLY B O 1
ATOM 3131 N N . GLU B 1 197 ? 19.40686 22.75495 40.67665 1.000 19.28418 198 GLU B N 1
ATOM 3132 C CA . GLU B 1 197 ? 18.71661 23.82314 39.96652 1.000 23.05442 198 GLU B CA 1
ATOM 3133 C C . GLU B 1 197 ? 19.19961 25.15807 40.50394 1.000 20.24021 198 GLU B C 1
ATOM 3134 O O . GLU B 1 197 ? 19.22930 25.36189 41.72074 1.000 21.37394 198 GLU B O 1
ATOM 3140 N N . GLY B 1 198 ? 19.55470 26.06803 39.60247 1.000 19.66260 199 GLY B N 1
ATOM 3141 C CA . GLY B 1 198 ? 20.12813 27.32931 40.02055 1.000 19.11015 199 GLY B CA 1
ATOM 3142 C C . GLY B 1 198 ? 19.84729 28.48661 39.08899 1.000 21.36509 199 GLY B C 1
ATOM 3143 O O . GLY B 1 198 ? 19.01103 28.38979 38.18815 1.000 25.86338 199 GLY B O 1
ATOM 3144 N N . SER B 1 199 ? 20.55154 29.59103 39.30561 1.000 20.07041 200 SER B N 1
ATOM 3145 C CA . SER B 1 199 ? 20.36529 30.80734 38.53058 1.000 20.31343 200 SER B CA 1
ATOM 3146 C C . SER B 1 199 ? 21.61001 31.66239 38.71056 1.000 19.17918 200 SER B C 1
ATOM 3147 O O . SER B 1 199 ? 22.42407 31.42240 39.60408 1.000 18.14584 200 SER B O 1
ATOM 3150 N N . GLY B 1 200 ? 21.74486 32.67223 37.86121 1.000 15.10666 201 GLY B N 1
ATOM 3151 C CA . GLY B 1 200 ? 22.90007 33.53933 37.98321 1.000 17.93916 201 GLY B CA 1
ATOM 3152 C C . GLY B 1 200 ? 22.82944 34.68725 37.00464 1.000 27.01923 201 GLY B C 1
ATOM 3153 O O . GLY B 1 200 ? 21.88248 34.81565 36.22464 1.000 34.45804 201 GLY B O 1
ATOM 3154 N N . LYS B 1 201 ? 23.86301 35.52361 37.06149 1.000 27.68690 202 LYS B N 1
ATOM 3155 C CA . LYS B 1 201 ? 24.01786 36.68025 36.17946 1.000 27.21504 202 LYS B CA 1
ATOM 3156 C C . LYS B 1 201 ? 25.31325 36.51151 35.39879 1.000 25.08426 202 LYS B C 1
ATOM 3157 O O . LYS B 1 201 ? 26.39553 36.84936 35.91324 1.000 23.04817 202 LYS B O 1
ATOM 3163 N N . PRO B 1 202 ? 25.26221 35.99070 34.16577 1.000 24.95328 203 PRO B N 1
ATOM 3164 C CA . PRO B 1 202 ? 26.51082 35.63383 33.46695 1.000 22.58258 203 PRO B CA 1
ATOM 3165 C C . PRO B 1 202 ? 27.47543 36.79162 33.28436 1.000 21.49550 203 PRO B C 1
ATOM 3166 O O . PRO B 1 202 ? 28.68938 36.60466 33.43860 1.000 23.75126 203 PRO B O 1
ATOM 3170 N N . PHE B 1 203 ? 26.97597 37.98226 32.94641 1.000 19.50708 204 PHE B N 1
ATOM 3171 C CA . PHE B 1 203 ? 27.86443 39.11430 32.71239 1.000 21.82615 204 PHE B CA 1
ATOM 3172 C C . PHE B 1 203 ? 28.47477 39.64855 34.00207 1.000 30.84179 204 PHE B C 1
ATOM 3173 O O . PHE B 1 203 ? 29.49655 40.34250 33.94765 1.000 32.75964 204 PHE B O 1
ATOM 3181 N N . GLU B 1 204 ? 27.88152 39.33948 35.15607 1.000 28.96859 205 GLU B N 1
ATOM 3182 C CA . GLU B 1 204 ? 28.43037 39.74445 36.44322 1.000 29.69225 205 GLU B CA 1
ATOM 3183 C C . GLU B 1 204 ? 29.23164 38.64367 37.12574 1.000 26.63608 205 GLU B C 1
ATOM 3184 O O . GLU B 1 204 ? 29.84976 38.90404 38.16400 1.000 29.47514 205 GLU B O 1
ATOM 3190 N N . GLY B 1 205 ? 29.23563 37.43187 36.57862 1.000 18.82929 206 GLY B N 1
ATOM 3191 C CA . GLY B 1 205 ? 30.01542 36.35448 37.15691 1.000 18.98001 206 GLY B CA 1
ATOM 3192 C C . GLY B 1 205 ? 29.51557 35.85397 38.49298 1.000 19.41709 206 GLY B C 1
ATOM 3193 O O . GLY B 1 205 ? 30.31542 35.40416 39.31816 1.000 18.56813 206 GLY B O 1
ATOM 3194 N N . ILE B 1 206 ? 28.20968 35.90933 38.72844 1.000 22.60477 207 ILE B N 1
ATOM 3195 C CA . ILE B 1 206 ? 27.61444 35.49097 39.99077 1.000 24.29714 207 ILE B CA 1
ATOM 3196 C C . ILE B 1 206 ? 26.56794 34.42916 39.69610 1.000 22.36255 207 ILE B C 1
ATOM 3197 O O . ILE B 1 206 ? 25.83836 34.53239 38.70464 1.000 25.76051 207 ILE B O 1
ATOM 3202 N N . GLN B 1 207 ? 26.50803 33.40087 40.54157 1.000 18.99555 208 GLN B N 1
ATOM 3203 C CA . GLN B 1 207 ? 25.52683 32.34048 40.35733 1.000 19.45755 208 GLN B CA 1
ATOM 3204 C C . GLN B 1 207 ? 25.34798 31.57396 41.65956 1.000 19.39720 208 GLN B C 1
ATOM 3205 O O . GLN B 1 207 ? 26.26501 31.48323 42.47998 1.000 27.47189 208 GLN B O 1
ATOM 3211 N N . THR B 1 208 ? 24.14883 31.03172 41.83213 1.000 20.02109 209 THR B N 1
ATOM 3212 C CA . THR B 1 208 ? 23.80239 30.15647 42.93857 1.000 22.08007 209 THR B CA 1
ATOM 3213 C C . THR B 1 208 ? 23.15145 28.91490 42.34768 1.000 19.93916 209 THR B C 1
ATOM 3214 O O . THR B 1 208 ? 22.58798 28.96786 41.25182 1.000 18.69709 209 THR B O 1
ATOM 3218 N N . ILE B 1 209 ? 23.24658 27.79156 43.05439 1.000 19.44076 210 ILE B N 1
ATOM 3219 C CA . ILE B 1 209 ? 22.55579 26.57835 42.62772 1.000 23.71111 210 ILE B CA 1
ATOM 3220 C C . ILE B 1 209 ? 22.11904 25.80700 43.85960 1.000 30.33689 210 ILE B C 1
ATOM 3221 O O . ILE B 1 209 ? 22.79902 25.82189 44.88755 1.000 44.14164 210 ILE B O 1
ATOM 3226 N N . ASP B 1 210 ? 20.97335 25.14171 43.76513 1.000 25.04035 211 ASP B N 1
ATOM 3227 C CA . ASP B 1 210 ? 20.48922 24.30378 44.85110 1.000 18.05202 211 ASP B CA 1
ATOM 3228 C C . ASP B 1 210 ? 20.63943 22.83314 44.48184 1.000 18.52530 211 ASP B C 1
ATOM 3229 O O . ASP B 1 210 ? 20.07798 22.38079 43.47889 1.000 22.62067 211 ASP B O 1
ATOM 3234 N N . LEU B 1 211 ? 21.37915 22.09240 45.31497 1.000 16.83474 212 LEU B N 1
ATOM 3235 C CA . LEU B 1 211 ? 21.88731 20.76217 44.99766 1.000 16.62351 212 LEU B CA 1
ATOM 3236 C C . LEU B 1 211 ? 21.30232 19.70577 45.92554 1.000 17.00507 212 LEU B C 1
ATOM 3237 O O . LEU B 1 211 ? 21.24318 19.89784 47.14376 1.000 16.92419 212 LEU B O 1
ATOM 3242 N N . GLU B 1 212 ? 20.92231 18.56890 45.34057 1.000 18.59621 213 GLU B N 1
ATOM 3243 C CA . GLU B 1 212 ? 20.28396 17.46894 46.05103 1.000 23.03667 213 GLU B CA 1
ATOM 3244 C C . GLU B 1 212 ? 20.96495 16.15820 45.68783 1.000 23.03387 213 GLU B C 1
ATOM 3245 O O . GLU B 1 212 ? 21.15293 15.86415 44.50188 1.000 26.28863 213 GLU B O 1
ATOM 3251 N N . VAL B 1 213 ? 21.31777 15.37263 46.70146 1.000 16.97755 214 VAL B N 1
ATOM 3252 C CA . VAL B 1 213 ? 21.83180 14.02104 46.49705 1.000 18.71957 214 VAL B CA 1
ATOM 3253 C C . VAL B 1 213 ? 20.64876 13.10717 46.18365 1.000 26.20863 214 VAL B C 1
ATOM 3254 O O . VAL B 1 213 ? 19.80624 12.85179 47.04803 1.000 22.13992 214 VAL B O 1
ATOM 3258 N N . LYS B 1 214 ? 20.58817 12.60690 44.94322 1.000 28.69065 215 LYS B N 1
ATOM 3259 C CA . LYS B 1 214 ? 19.50305 11.72257 44.52737 1.000 27.31154 215 LYS B CA 1
ATOM 3260 C C . LYS B 1 214 ? 19.82282 10.25000 44.73565 1.000 22.70988 215 LYS B C 1
ATOM 3261 O O . LYS B 1 214 ? 18.90626 9.44787 44.94154 1.000 27.23602 215 LYS B O 1
ATOM 3267 N N . GLU B 1 215 ? 21.09464 9.87360 44.68172 1.000 19.78907 216 GLU B N 1
ATOM 3268 C CA . GLU B 1 215 ? 21.51404 8.50384 44.93172 1.000 21.71546 216 GLU B CA 1
ATOM 3269 C C . GLU B 1 215 ? 22.84482 8.53140 45.66199 1.000 22.04054 216 GLU B C 1
ATOM 3270 O O . GLU B 1 215 ? 23.65558 9.43654 45.45763 1.000 23.89105 216 GLU B O 1
ATOM 3276 N N . GLY B 1 216 ? 23.06492 7.53101 46.51071 1.000 24.04498 217 GLY B N 1
ATOM 3277 C CA . GLY B 1 216 ? 24.30051 7.42465 47.25810 1.000 24.26569 217 GLY B CA 1
ATOM 3278 C C . GLY B 1 216 ? 24.33263 8.14648 48.58852 1.000 26.61394 217 GLY B C 1
ATOM 3279 O O . GLY B 1 216 ? 25.40916 8.24406 49.19124 1.000 29.90890 217 GLY B O 1
ATOM 3280 N N . ALA B 1 217 ? 23.20114 8.65572 49.06987 1.000 21.93233 218 ALA B N 1
ATOM 3281 C CA . ALA B 1 217 ? 23.19754 9.31078 50.36970 1.000 30.14334 218 ALA B CA 1
ATOM 3282 C C . ALA B 1 217 ? 23.33463 8.26876 51.47796 1.000 31.10780 218 ALA B C 1
ATOM 3283 O O . ALA B 1 217 ? 22.81135 7.15696 51.35159 1.000 35.19116 218 ALA B O 1
ATOM 3285 N N . PRO B 1 218 ? 24.04365 8.58959 52.57401 1.000 31.82524 219 PRO B N 1
ATOM 3286 C CA . PRO B 1 218 ? 24.77069 9.84872 52.76649 1.000 25.81633 219 PRO B CA 1
ATOM 3287 C C . PRO 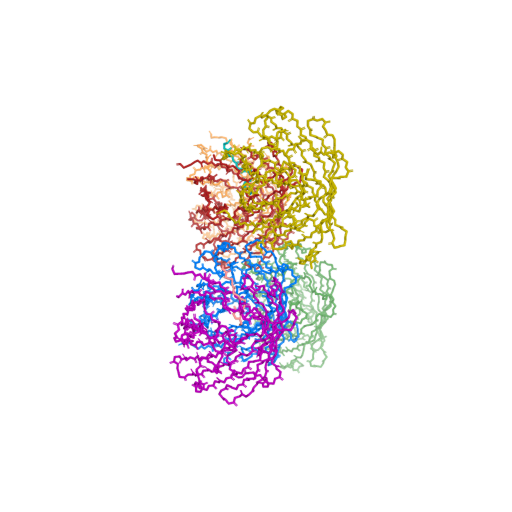B 1 218 ? 26.18784 9.78172 52.20736 1.000 24.57260 219 PRO B C 1
ATOM 3288 O O . PRO B 1 218 ? 26.83808 8.74268 52.32440 1.000 28.47778 219 PRO B O 1
ATOM 3292 N N . LEU B 1 219 ? 26.65567 10.86729 51.60966 1.000 21.24473 220 LEU B N 1
ATOM 3293 C CA . LEU B 1 219 ? 27.98095 10.87043 50.99577 1.000 26.55118 220 LEU B CA 1
ATOM 3294 C C . LEU B 1 219 ? 29.05314 10.67733 52.05697 1.000 33.35919 220 LEU B C 1
ATOM 3295 O O . LEU B 1 219 ? 29.11994 11.45706 53.01449 1.000 40.02540 220 LEU B O 1
ATOM 3300 N N . PRO B 1 220 ? 29.91183 9.65827 51.94167 1.000 28.66659 221 PRO B N 1
ATOM 3301 C CA . PRO B 1 220 ? 30.95036 9.43118 52.95238 1.000 26.39998 221 PRO B CA 1
ATOM 3302 C C . PRO B 1 220 ? 32.23334 10.22845 52.75667 1.000 29.34237 221 PRO B C 1
ATOM 3303 O O . PRO B 1 220 ? 33.23929 9.88581 53.38429 1.000 31.10444 221 PRO B O 1
ATOM 3307 N N . PHE B 1 221 ? 32.23997 11.26063 51.91083 1.000 26.31808 222 PHE B N 1
ATOM 3308 C CA . PHE B 1 221 ? 33.43228 12.05854 51.64720 1.000 19.49242 222 PHE B CA 1
ATOM 3309 C C . PHE B 1 221 ? 33.07899 13.53449 51.71665 1.000 19.02578 222 PHE B C 1
ATOM 3310 O O . PHE B 1 221 ? 31.90584 13.92258 51.69371 1.000 24.30164 222 PHE B O 1
ATOM 3318 N N . ALA B 1 222 ? 34.12872 14.35286 51.76903 1.000 18.07840 223 ALA B N 1
ATOM 3319 C CA . ALA B 1 222 ? 33.98285 15.79955 51.82284 1.000 17.95862 223 ALA B CA 1
ATOM 3320 C C . ALA B 1 222 ? 33.27618 16.32034 50.58259 1.000 18.94626 223 ALA B C 1
ATOM 3321 O O . ALA B 1 222 ? 33.77589 16.17828 49.46491 1.000 23.64743 223 ALA B O 1
ATOM 3323 N N . TYR B 1 223 ? 32.11528 16.94012 50.79014 1.000 17.51088 224 TYR B N 1
ATOM 3324 C CA . TYR B 1 223 ? 31.37199 17.54724 49.69156 1.000 21.01221 224 TYR B CA 1
ATOM 3325 C C . TYR B 1 223 ? 32.21502 18.55880 48.91814 1.000 25.81782 224 TYR B C 1
ATOM 3326 O O . TYR B 1 223 ? 31.98009 18.77583 47.72185 1.000 23.71015 224 TYR B O 1
ATOM 3335 N N . ASP B 1 224 ? 33.20691 19.17025 49.57560 1.000 25.72584 225 ASP B N 1
ATOM 3336 C CA . ASP B 1 224 ? 33.97351 20.25292 48.96051 1.000 18.05920 225 ASP B CA 1
ATOM 3337 C C . ASP B 1 224 ? 34.63920 19.83102 47.65602 1.000 16.93324 225 ASP B C 1
ATOM 3338 O O . ASP B 1 224 ? 34.85506 20.67298 46.77725 1.000 16.04996 225 ASP B O 1
ATOM 3343 N N . ILE B 1 225 ? 34.98058 18.54703 47.51284 1.000 14.87073 226 ILE B N 1
ATOM 3344 C CA . ILE B 1 225 ? 35.67754 18.08757 46.31347 1.000 15.33309 226 ILE B CA 1
ATOM 3345 C C . ILE B 1 225 ? 34.78582 18.13017 45.07708 1.000 14.16420 226 ILE B C 1
ATOM 3346 O O . ILE B 1 225 ? 35.29502 18.10300 43.95036 1.000 17.60090 226 ILE B O 1
ATOM 3351 N N . LEU B 1 226 ? 33.46658 18.20345 45.25650 1.000 13.22383 227 LEU B N 1
ATOM 3352 C CA . LEU B 1 226 ? 32.53508 18.24420 44.13992 1.000 13.09625 227 LEU B CA 1
ATOM 3353 C C . LEU B 1 226 ? 32.17483 19.65600 43.70300 1.000 13.12619 227 LEU B C 1
ATOM 3354 O O . LEU B 1 226 ? 31.80201 19.84521 42.54203 1.000 12.67466 227 LEU B O 1
ATOM 3359 N N . THR B 1 227 ? 32.28571 20.64774 44.59315 1.000 12.19738 228 THR B N 1
ATOM 3360 C CA . THR B 1 227 ? 31.67264 21.94666 44.32728 1.000 12.19363 228 THR B CA 1
ATOM 3361 C C . THR B 1 227 ? 32.28893 22.62056 43.10967 1.000 12.25222 228 THR B C 1
ATOM 3362 O O . THR B 1 227 ? 31.59936 23.33980 42.38014 1.000 12.16594 228 THR B O 1
ATOM 3366 N N . THR B 1 228 ? 33.58043 22.40184 42.86964 1.000 14.81380 229 THR B N 1
ATOM 3367 C CA . THR B 1 228 ? 34.21347 22.97119 41.68898 1.000 17.11720 229 THR B CA 1
ATOM 3368 C C . THR B 1 228 ? 33.62794 22.40636 40.40441 1.000 16.34370 229 THR B C 1
ATOM 3369 O O . THR B 1 228 ? 33.55292 23.12465 39.40921 1.000 16.12278 229 THR B O 1
ATOM 3373 N N . ALA B 1 229 ? 33.17814 21.15618 40.40594 1.000 14.04330 230 ALA B N 1
ATOM 3374 C CA . ALA B 1 229 ? 32.57564 20.61233 39.19204 1.000 14.03157 230 ALA B CA 1
ATOM 3375 C C . ALA B 1 229 ? 31.16893 21.15797 38.94591 1.000 13.93789 230 ALA B C 1
ATOM 3376 O O . ALA B 1 229 ? 30.75324 21.29872 37.78790 1.000 12.15548 230 ALA B O 1
ATOM 3378 N N . PHE B 1 230 ? 30.43583 21.48245 40.00610 1.000 15.04666 231 PHE B N 1
ATOM 3379 C CA . PHE B 1 230 ? 29.09791 22.05508 39.87755 1.000 19.11354 231 PHE B CA 1
ATOM 3380 C C . PHE B 1 230 ? 29.15289 23.47048 39.29857 1.000 18.91125 231 PHE B C 1
ATOM 3381 O O . PHE B 1 230 ? 28.27573 23.87591 38.52871 1.000 16.23858 231 PHE B O 1
ATOM 3414 N N . ASN B 1 232 ? 30.89925 26.18180 35.22203 1.000 19.11001 236 ASN B N 1
ATOM 3415 C CA . ASN B 1 232 ? 30.41961 26.75969 33.97789 1.000 19.70580 236 ASN B CA 1
ATOM 3416 C C . ASN B 1 232 ? 30.91208 28.19018 33.86687 1.000 26.26874 236 ASN B C 1
ATOM 3417 O O . ASN B 1 232 ? 30.31401 29.10789 34.42915 1.000 37.31019 236 ASN B O 1
ATOM 3422 N N . ARG B 1 233 ? 31.99766 28.38077 33.13362 1.000 19.20603 237 ARG B N 1
ATOM 3423 C CA . ARG B 1 233 ? 32.61336 29.70043 33.07598 1.000 18.15120 237 ARG B CA 1
ATOM 3424 C C . ARG B 1 233 ? 31.83165 30.69032 32.24254 1.000 17.95230 237 ARG B C 1
ATOM 3425 O O . ARG B 1 233 ? 32.32159 31.81633 32.06628 1.000 18.63498 237 ARG B O 1
ATOM 3433 N N . VAL B 1 234 ? 30.65305 30.33339 31.72270 1.000 15.88229 238 VAL B N 1
ATOM 3434 C CA . VAL B 1 234 ? 29.77249 31.34949 31.15705 1.000 22.96493 238 VAL B CA 1
ATOM 3435 C C . VAL B 1 234 ? 29.44048 32.39023 32.21712 1.000 26.39283 238 VAL B C 1
ATOM 3436 O O . VAL B 1 234 ? 29.23089 33.56860 31.89879 1.000 33.90299 238 VAL B O 1
ATOM 3440 N N . PHE B 1 235 ? 29.42837 31.98372 33.49003 1.000 18.03912 239 PHE B N 1
ATOM 3441 C CA . PHE B 1 235 ? 29.21888 32.89530 34.61279 1.000 21.97222 239 PHE B CA 1
ATOM 3442 C C . PHE B 1 235 ? 30.56769 33.45341 35.07738 1.000 21.25397 239 PHE B C 1
ATOM 3443 O O . PHE B 1 235 ? 31.11399 33.08384 36.11847 1.000 21.14432 239 PHE B O 1
ATOM 3451 N N . THR B 1 236 ? 31.10967 34.35819 34.26345 1.000 18.09933 240 THR B N 1
ATOM 3452 C CA . THR B 1 236 ? 32.34553 35.05851 34.58725 1.000 20.66102 240 THR B CA 1
ATOM 3453 C C . THR B 1 236 ? 32.24097 36.48845 34.08284 1.000 23.05515 240 THR B C 1
ATOM 3454 O O . THR B 1 236 ? 31.78699 36.71852 32.95823 1.000 25.74807 240 THR B O 1
ATOM 3458 N N . LYS B 1 237 ? 32.65449 37.44313 34.91300 1.000 21.97832 241 LYS B N 1
ATOM 3459 C CA . LYS B 1 237 ? 32.60029 38.85545 34.54612 1.000 24.64006 241 LYS B CA 1
ATOM 3460 C C . LYS B 1 237 ? 33.78804 39.17698 33.64806 1.000 30.86144 241 LYS B C 1
ATOM 3461 O O . LYS B 1 237 ? 34.90952 39.38493 34.11908 1.000 32.86481 241 LYS B O 1
ATOM 3467 N N . TYR B 1 238 ? 33.54236 39.20894 32.34762 1.000 34.03061 242 TYR B N 1
ATOM 3468 C CA . TYR B 1 238 ? 34.54188 39.64066 31.38646 1.000 34.73736 242 TYR B CA 1
ATOM 3469 C C . TYR B 1 238 ? 34.31117 41.10187 31.01624 1.000 38.02728 242 TYR B C 1
ATOM 3470 O O . TYR B 1 238 ? 33.16076 41.55045 30.95318 1.000 41.90674 242 TYR B O 1
ATOM 3479 N N . PRO B 1 239 ? 35.36974 41.89528 30.79527 1.000 40.57357 243 PRO B N 1
ATOM 3480 C CA . PRO B 1 239 ? 35.17423 43.25930 30.28842 1.000 41.50139 243 PRO B CA 1
ATOM 3481 C C . PRO B 1 239 ? 34.53839 43.26184 28.89948 1.000 42.71897 243 PRO B C 1
ATOM 3482 O O . PRO B 1 239 ? 33.62984 44.05576 28.64603 1.000 43.18447 243 PRO B O 1
ATOM 3486 N N . ILE C 1 2 ? 14.97046 -16.06466 50.82383 1.000 57.34418 3 ILE D N 1
ATOM 3487 C CA . ILE C 1 2 ? 14.21063 -14.93937 50.29162 1.000 55.85526 3 ILE D CA 1
ATOM 3488 C C . ILE C 1 2 ? 12.71596 -15.23088 50.33715 1.000 54.84768 3 ILE D C 1
ATOM 3489 O O . ILE C 1 2 ? 12.24943 -16.18077 49.71163 1.000 57.12772 3 ILE D O 1
ATOM 3494 N N . PRO C 1 3 ? 11.96102 -14.41717 51.07275 1.000 53.55028 4 PRO D N 1
ATOM 3495 C CA . PRO C 1 3 ? 10.50517 -14.60310 51.09845 1.000 54.19792 4 PRO D CA 1
ATOM 3496 C C . PRO C 1 3 ? 9.87538 -14.17936 49.78037 1.000 58.48112 4 PRO D C 1
ATOM 3497 O O . PRO C 1 3 ? 10.26278 -13.17539 49.17607 1.000 65.94876 4 PRO D O 1
ATOM 3501 N N . ASP C 1 4 ? 8.90295 -14.96741 49.32982 1.000 47.52693 5 ASP D N 1
ATOM 3502 C CA . ASP C 1 4 ? 8.15047 -14.66795 48.11478 1.000 41.34788 5 ASP D CA 1
ATOM 3503 C C . ASP C 1 4 ? 6.81034 -14.09891 48.56257 1.000 42.99884 5 ASP D C 1
ATOM 3504 O O . ASP C 1 4 ? 5.83326 -14.82571 48.74678 1.000 47.56260 5 ASP D O 1
ATOM 3509 N N . TYR C 1 5 ? 6.76788 -12.77716 48.73786 1.000 45.43899 6 TYR D N 1
ATOM 3510 C CA . TYR C 1 5 ? 5.55224 -12.13974 49.22906 1.000 48.44884 6 TYR D CA 1
ATOM 3511 C C . TYR C 1 5 ? 4.46091 -12.07653 48.17295 1.000 48.20052 6 TYR D C 1
ATOM 3512 O O . TYR C 1 5 ? 3.29249 -11.87308 48.51955 1.000 48.23164 6 TYR D O 1
ATOM 3521 N N . PHE C 1 6 ? 4.80944 -12.25223 46.89831 1.000 45.79423 7 PHE D N 1
ATOM 3522 C CA . PHE C 1 6 ? 3.81624 -12.12794 45.83695 1.000 44.30817 7 PHE D CA 1
ATOM 3523 C C . PHE C 1 6 ? 3.01676 -13.41254 45.66872 1.000 41.05161 7 PHE D C 1
ATOM 3524 O O . PHE C 1 6 ? 1.78417 -13.37547 45.58752 1.000 44.74656 7 PHE D O 1
ATOM 3532 N N . LYS C 1 7 ? 3.69400 -14.56050 45.62786 1.000 36.90099 8 LYS D N 1
ATOM 3533 C CA . LYS C 1 7 ? 2.96103 -15.82107 45.63499 1.000 39.80366 8 LYS D CA 1
ATOM 3534 C C . LYS C 1 7 ? 2.19850 -16.00810 46.94418 1.000 43.17134 8 LYS D C 1
ATOM 3535 O O . LYS C 1 7 ? 1.11984 -16.61333 46.95631 1.000 44.80070 8 LYS D O 1
ATOM 3541 N N . GLN C 1 8 ? 2.72367 -15.46437 48.04662 1.000 47.52232 9 GLN D N 1
ATOM 3542 C CA . GLN C 1 8 ? 2.05841 -15.56478 49.34312 1.000 46.78247 9 GLN D CA 1
ATOM 3543 C C . GLN C 1 8 ? 0.73161 -14.81634 49.38852 1.000 47.19921 9 GLN D C 1
ATOM 3544 O O . GLN C 1 8 ? -0.08146 -15.08128 50.27880 1.000 55.80667 9 GLN D O 1
ATOM 3550 N N . SER C 1 9 ? 0.49110 -13.89452 48.46114 1.000 40.62044 10 SER D N 1
ATOM 3551 C CA . SER C 1 9 ? -0.67015 -13.01764 48.51794 1.000 42.30142 10 SER D CA 1
ATOM 3552 C C . SER C 1 9 ? -1.91566 -13.62019 47.87841 1.000 45.61855 10 SER D C 1
ATOM 3553 O O . SER C 1 9 ? -2.92576 -12.92209 47.73315 1.000 45.61252 10 SER D O 1
ATOM 3556 N N . PHE C 1 10 ? -1.87631 -14.89162 47.50026 1.000 51.48771 11 PHE D N 1
ATOM 3557 C CA . PHE C 1 10 ? -3.00749 -15.46842 46.79871 1.000 52.04543 11 PHE D CA 1
ATOM 3558 C C . PHE C 1 10 ? -3.64504 -16.57687 47.63018 1.000 56.72656 11 PHE D C 1
ATOM 3559 O O . PHE C 1 10 ? -2.98371 -17.16949 48.49204 1.000 60.68657 11 PHE D O 1
ATOM 3567 N N . PRO C 1 11 ? -4.93352 -16.88854 47.39761 1.000 56.31554 12 PRO D N 1
ATOM 3568 C CA . PRO C 1 11 ? -5.84538 -16.39250 46.34941 1.000 55.99717 12 PRO D CA 1
ATOM 3569 C C . PRO C 1 11 ? -6.38792 -14.95202 46.46513 1.000 57.05979 12 PRO D C 1
ATOM 3570 O O . PRO C 1 11 ? -7.06370 -14.51743 45.53005 1.000 61.54904 12 PRO D O 1
ATOM 3574 N N . GLU C 1 12 ? -6.10278 -14.22522 47.54987 1.000 49.55474 13 GLU D N 1
ATOM 3575 C CA . GLU C 1 12 ? -6.73435 -12.91852 47.74509 1.000 49.13418 13 GLU D CA 1
ATOM 3576 C C . GLU C 1 12 ? -6.25624 -11.90973 46.70192 1.000 51.72910 13 GLU D C 1
ATOM 3577 O O . GLU C 1 12 ? -7.05029 -11.13477 46.15457 1.000 54.88482 13 GLU D O 1
ATOM 3583 N N . GLY C 1 13 ? -4.95263 -11.88385 46.43651 1.000 49.38863 14 GLY D N 1
ATOM 3584 C CA . GLY C 1 13 ? -4.37255 -11.03574 45.40988 1.000 48.56915 14 GLY D CA 1
ATOM 3585 C C . GLY C 1 13 ? -3.40842 -10.02913 45.99575 1.000 46.71753 14 GLY D C 1
ATOM 3586 O O . GLY C 1 13 ? -2.94139 -10.15185 47.13321 1.000 43.67022 14 GLY D O 1
ATOM 3587 N N . TYR C 1 14 ? -3.09863 -9.02122 45.18961 1.000 45.15216 15 TYR D N 1
ATOM 3588 C CA . TYR C 1 14 ? -2.26499 -7.91159 45.63229 1.000 43.06104 15 TYR D CA 1
ATOM 3589 C C . TYR C 1 14 ? -2.36329 -6.79708 44.59721 1.000 42.01776 15 TYR D C 1
ATOM 3590 O O . TYR C 1 14 ? -2.97421 -6.95566 43.53464 1.000 38.93884 15 TYR D O 1
ATOM 3599 N N . SER C 1 15 ? -1.74885 -5.66123 44.92507 1.000 39.34267 16 SER D N 1
ATOM 3600 C CA . SER C 1 15 ? -1.76458 -4.47666 44.08261 1.000 36.43103 16 SER D CA 1
ATOM 3601 C C . SER C 1 15 ? -0.36218 -3.88854 44.03746 1.000 32.55251 16 SER D C 1
ATOM 3602 O O . SER C 1 15 ? 0.46790 -4.14761 44.91249 1.000 30.79940 16 SER D O 1
ATOM 3605 N N . TRP C 1 16 ? -0.09215 -3.10256 42.99812 1.000 28.94576 17 TRP D N 1
ATOM 3606 C CA . TRP C 1 16 ? 1.09995 -2.27008 43.01734 1.000 30.14926 17 TRP D CA 1
ATOM 3607 C C . TRP C 1 16 ? 0.78739 -0.93302 42.36837 1.000 28.88933 17 TRP D C 1
ATOM 3608 O O . TRP C 1 16 ? -0.14553 -0.81127 41.57061 1.000 35.26111 17 TRP D O 1
ATOM 3619 N N . GLU C 1 17 ? 1.55321 0.07585 42.76044 1.000 22.54120 18 GLU D N 1
ATOM 3620 C CA . GLU C 1 17 ? 1.53677 1.37912 42.12298 1.000 21.14428 18 GLU D CA 1
ATOM 3621 C C . GLU C 1 17 ? 2.97469 1.74102 41.78639 1.000 25.75712 18 GLU D C 1
ATOM 3622 O O . GLU C 1 17 ? 3.89495 1.43005 42.54952 1.000 30.38569 18 GLU D O 1
ATOM 3628 N N . ARG C 1 18 ? 3.17302 2.38614 40.64072 1.000 23.88997 19 ARG D N 1
ATOM 3629 C CA . ARG C 1 18 ? 4.51374 2.58349 40.11690 1.000 18.28687 19 ARG D CA 1
ATOM 3630 C C . ARG C 1 18 ? 4.62959 3.95774 39.48126 1.000 18.48396 19 ARG D C 1
ATOM 3631 O O . ARG C 1 18 ? 3.70247 4.42174 38.81354 1.000 23.97158 19 ARG D O 1
ATOM 3639 N N . SER C 1 19 ? 5.76622 4.60875 39.70210 1.000 17.15148 20 SER D N 1
ATOM 3640 C CA . SER C 1 19 ? 6.10312 5.84598 39.01688 1.000 16.66138 20 SER D CA 1
ATOM 3641 C C . SER C 1 19 ? 7.30454 5.60227 38.11706 1.000 15.53067 20 SER D C 1
ATOM 3642 O O . SER C 1 19 ? 8.22098 4.85559 38.47382 1.000 15.41176 20 SER D O 1
ATOM 3645 N N . MET C 1 20 ? 7.29237 6.23407 36.94987 1.000 12.99982 21 MET D N 1
ATOM 3646 C CA . MET C 1 20 ? 8.33332 6.05811 35.94582 1.000 12.83453 21 MET D CA 1
ATOM 3647 C C . MET C 1 20 ? 8.75466 7.44157 35.47491 1.000 15.16762 21 MET D C 1
ATOM 3648 O O . MET C 1 20 ? 7.99873 8.11615 34.76827 1.000 19.76248 21 MET D O 1
ATOM 3653 N N . THR C 1 21 ? 9.95294 7.86477 35.87095 1.000 12.08500 22 THR D N 1
ATOM 3654 C CA . THR C 1 21 ? 10.44237 9.21704 35.61898 1.000 11.88659 22 THR D CA 1
ATOM 3655 C C . THR C 1 21 ? 11.53958 9.14863 34.56332 1.000 11.68476 22 THR D C 1
ATOM 3656 O O . THR C 1 21 ? 12.60902 8.58085 34.80672 1.000 17.81407 22 THR D O 1
ATOM 3660 N N . TYR C 1 22 ? 11.27765 9.73218 33.39891 1.000 14.32790 23 TYR D N 1
ATOM 3661 C CA . TYR C 1 22 ? 12.21642 9.68490 32.28841 1.000 18.49585 23 TYR D CA 1
ATOM 3662 C C . TYR C 1 22 ? 13.08976 10.93097 32.28441 1.000 24.36611 23 TYR D C 1
ATOM 3663 O O . TYR C 1 22 ? 12.67768 12.00224 32.73548 1.000 33.63244 23 TYR D O 1
ATOM 3672 N N A GLU C 1 23 ? 14.30233 10.77992 31.74297 0.963 21.91385 24 GLU D N 1
ATOM 3673 C CA A GLU C 1 23 ? 15.32880 11.80935 31.84994 0.963 19.06258 24 GLU D CA 1
ATOM 3674 C C A GLU C 1 23 ? 14.96042 13.10600 31.14433 0.963 23.84389 24 GLU D C 1
ATOM 3675 O O A GLU C 1 23 ? 15.59686 14.13103 31.40523 0.963 31.96272 24 GLU D O 1
ATOM 3681 N N . ASP C 1 24 ? 13.96797 13.09599 30.25495 1.000 21.98410 25 ASP D N 1
ATOM 3682 C CA . ASP C 1 24 ? 13.58153 14.30047 29.53166 1.000 15.81649 25 ASP D CA 1
ATOM 3683 C C . ASP C 1 24 ? 12.27502 14.89741 30.04588 1.000 14.25839 25 ASP D C 1
ATOM 3684 O O . ASP C 1 24 ? 11.66557 15.72770 29.36371 1.000 16.22421 25 ASP D O 1
ATOM 3689 N N . GLY C 1 25 ? 11.84465 14.50788 31.24173 1.000 13.76615 26 GLY D N 1
ATOM 3690 C CA . GLY C 1 25 ? 10.68196 15.09846 31.86427 1.000 18.23110 26 GLY D CA 1
ATOM 3691 C C . GLY C 1 25 ? 9.40115 14.31732 31.69319 1.000 22.49564 26 GLY D C 1
ATOM 3692 O O . GLY C 1 25 ? 8.43374 14.58227 32.41610 1.000 22.33702 26 GLY D O 1
ATOM 3693 N N . GLY C 1 26 ? 9.35658 13.37432 30.75629 1.000 21.49000 27 GLY D N 1
ATOM 3694 C CA . GLY C 1 26 ? 8.20836 12.50376 30.63368 1.000 15.40758 27 GLY D CA 1
ATOM 3695 C C . GLY C 1 26 ? 8.00981 11.68830 31.89244 1.000 16.18343 27 GLY D C 1
ATOM 3696 O O . GLY C 1 26 ? 8.95660 11.09383 32.41666 1.000 18.02935 27 GLY D O 1
ATOM 3697 N N . ILE C 1 27 ? 6.78343 11.66304 32.39613 1.000 10.50643 28 ILE D N 1
ATOM 3698 C CA . ILE C 1 27 ? 6.45914 10.96917 33.63205 1.000 12.72123 28 ILE D CA 1
ATOM 3699 C C . ILE C 1 27 ? 5.29641 10.03284 33.35989 1.000 11.16494 28 ILE D C 1
ATOM 3700 O O . ILE C 1 27 ? 4.34840 10.39619 32.65581 1.000 10.99388 28 ILE D O 1
ATOM 3705 N N . CYS C 1 28 ? 5.36853 8.83023 33.91725 1.000 12.99375 29 CYS D N 1
ATOM 3706 C CA . CYS C 1 28 ? 4.28630 7.86658 33.81911 1.000 16.67266 29 CYS D CA 1
ATOM 3707 C C . CYS C 1 28 ? 3.95033 7.33679 35.20324 1.000 15.10026 29 CYS D C 1
ATOM 3708 O O . CYS C 1 28 ? 4.83803 7.10907 36.02919 1.000 14.78094 29 CYS D O 1
ATOM 3711 N N . ILE C 1 29 ? 2.66067 7.14893 35.44522 1.000 20.19123 30 ILE D N 1
ATOM 3712 C CA . ILE C 1 29 ? 2.15437 6.54613 36.66743 1.000 20.25821 30 ILE D CA 1
ATOM 3713 C C . ILE C 1 29 ? 1.22626 5.41159 36.26909 1.000 19.84134 30 ILE D C 1
ATOM 3714 O O . ILE C 1 29 ? 0.41711 5.55723 35.34625 1.000 16.35416 30 ILE D O 1
ATOM 3719 N N . ALA C 1 30 ? 1.34421 4.28108 36.95679 1.000 21.13460 31 ALA D N 1
ATOM 3720 C CA . ALA C 1 30 ? 0.50599 3.13365 36.66480 1.000 20.68164 31 ALA D CA 1
ATOM 3721 C C . ALA C 1 30 ? 0.17059 2.40138 37.95256 1.000 18.45242 31 ALA D C 1
ATOM 3722 O O . ALA C 1 30 ? 0.97204 2.35525 38.88668 1.000 22.94219 31 ALA D O 1
ATOM 3724 N N . THR C 1 31 ? -1.03084 1.83543 37.99104 1.000 20.16206 32 THR D N 1
ATOM 3725 C CA . THR C 1 31 ? -1.44586 0.93683 39.05429 1.000 20.25935 32 THR D CA 1
ATOM 3726 C C . THR C 1 31 ? -1.93118 -0.36410 38.43642 1.000 21.62007 32 THR D C 1
ATOM 3727 O O . THR C 1 31 ? -2.32036 -0.41427 37.26674 1.000 21.23540 32 THR D O 1
ATOM 3731 N N . ASN C 1 32 ? -1.89987 -1.42170 39.24140 1.000 25.25050 33 ASN D N 1
ATOM 3732 C CA . ASN C 1 32 ? -2.41142 -2.72197 38.83441 1.000 29.01994 33 ASN D CA 1
ATOM 3733 C C . ASN C 1 32 ? -3.04938 -3.39388 40.03916 1.000 31.41284 33 ASN D C 1
ATOM 3734 O O . ASN C 1 32 ? -2.43047 -3.48256 41.10261 1.000 35.57258 33 ASN D O 1
ATOM 3739 N N . ASP C 1 33 ? -4.28535 -3.84920 39.87883 1.000 29.99870 34 ASP D N 1
ATOM 3740 C CA . ASP C 1 33 ? -4.95672 -4.66199 40.88458 1.000 32.67631 34 ASP D CA 1
ATOM 3741 C C . ASP C 1 33 ? -5.03677 -6.08440 40.35200 1.000 34.13498 34 ASP D C 1
ATOM 3742 O O . ASP C 1 33 ? -5.71345 -6.34056 39.35102 1.000 33.01073 34 ASP D O 1
ATOM 3747 N N . ILE C 1 34 ? -4.33495 -6.99840 41.01065 1.000 40.50908 35 ILE D N 1
ATOM 3748 C CA . ILE C 1 34 ? -4.14659 -8.35522 40.51915 1.000 38.64044 35 ILE D CA 1
ATOM 3749 C C . ILE C 1 34 ? -4.93012 -9.30148 41.41325 1.000 41.34612 35 ILE D C 1
ATOM 3750 O O . ILE C 1 34 ? -4.76191 -9.29722 42.63896 1.000 43.14964 35 ILE D O 1
ATOM 3755 N N . THR C 1 35 ? -5.79364 -10.09711 40.80265 1.000 41.81955 36 THR D N 1
ATOM 3756 C CA . THR C 1 35 ? -6.54893 -11.12757 41.49427 1.000 44.70717 36 THR D CA 1
ATOM 3757 C C . THR C 1 35 ? -6.38891 -12.44405 40.74641 1.000 53.01656 36 THR D C 1
ATOM 3758 O O . THR C 1 35 ? -5.52811 -12.58854 39.86940 1.000 54.51451 36 THR D O 1
ATOM 3762 N N . MET C 1 36 ? -7.23564 -13.40643 41.09849 1.000 55.28882 37 MET D N 1
ATOM 3763 C CA . MET C 1 36 ? -7.05208 -14.77610 40.64780 1.000 51.75567 37 MET D CA 1
ATOM 3764 C C . MET C 1 36 ? -8.38049 -15.51101 40.62105 1.000 51.33768 37 MET D C 1
ATOM 3765 O O . MET C 1 36 ? -9.01819 -15.68023 41.66351 1.000 57.07627 37 MET D O 1
ATOM 3770 N N . GLU C 1 37 ? -8.77790 -15.97103 39.43685 1.000 46.38459 38 GLU D N 1
ATOM 3771 C CA . GLU C 1 37 ? -9.96992 -16.80058 39.24526 1.000 48.24064 38 GLU D CA 1
ATOM 3772 C C . GLU C 1 37 ? -9.51775 -18.14640 38.67830 1.000 52.99614 38 GLU D C 1
ATOM 3773 O O . GLU C 1 37 ? -9.18748 -18.25875 37.49587 1.000 53.06061 38 GLU D O 1
ATOM 3779 N N . GLY C 1 38 ? -9.50421 -19.16670 39.52733 1.000 56.18734 39 GLY D N 1
ATOM 3780 C CA . GLY C 1 38 ? -9.16419 -20.50985 39.10423 1.000 52.46319 39 GLY D CA 1
ATOM 3781 C C . GLY C 1 38 ? -7.73859 -20.66544 38.62416 1.000 52.52801 39 GLY D C 1
ATOM 3782 O O . GLY C 1 38 ? -6.80643 -20.70508 39.42546 1.000 52.79819 39 GLY D O 1
ATOM 3783 N N . ASP C 1 39 ? -7.55458 -20.76076 37.31212 1.000 56.17151 40 ASP D N 1
ATOM 3784 C CA . ASP C 1 39 ? -6.24133 -20.96829 36.71375 1.000 57.87671 40 ASP D CA 1
ATOM 3785 C C . ASP C 1 39 ? -5.61311 -19.67932 36.20800 1.000 57.37561 40 ASP D C 1
ATOM 3786 O O . ASP C 1 39 ? -4.56706 -19.72830 35.55015 1.000 57.77291 40 ASP D O 1
ATOM 3791 N N . SER C 1 40 ? -6.22156 -18.53256 36.49359 1.000 55.56211 41 SER D N 1
ATOM 3792 C CA . SER C 1 40 ? -5.87683 -17.29726 35.81114 1.000 49.06989 41 SER D CA 1
ATOM 3793 C C . SER C 1 40 ? -5.60625 -16.18700 36.81153 1.000 41.52615 41 SER D C 1
ATOM 3794 O O . SER C 1 40 ? -6.28646 -16.07838 37.83439 1.000 33.73632 41 SER D O 1
ATOM 3797 N N . PHE C 1 41 ? -4.60035 -15.37400 36.51033 1.000 43.36911 42 PHE D N 1
ATOM 3798 C CA . PHE C 1 41 ? -4.42938 -14.08603 37.15898 1.000 41.20605 42 PHE D CA 1
ATOM 3799 C C . PHE C 1 41 ? -5.14716 -13.02916 36.33492 1.000 38.08978 42 PHE D C 1
ATOM 3800 O O . PHE C 1 41 ? -5.11964 -13.06307 35.10142 1.000 36.35126 42 PHE D O 1
ATOM 3808 N N . ILE C 1 42 ? -5.79803 -12.09668 37.01978 1.000 32.75121 43 ILE D N 1
ATOM 3809 C CA . ILE C 1 42 ? -6.53794 -11.02015 36.37400 1.000 35.12896 43 ILE D CA 1
ATOM 3810 C C . ILE C 1 42 ? -5.88039 -9.70377 36.76707 1.000 40.33241 43 ILE D C 1
ATOM 3811 O O . ILE C 1 42 ? -5.69012 -9.42999 37.95681 1.000 40.88056 43 ILE D O 1
ATOM 3816 N N . ASN C 1 43 ? -5.52021 -8.90242 35.76567 1.000 38.69887 44 ASN D N 1
ATOM 3817 C CA . ASN C 1 43 ? -4.82110 -7.63836 35.97113 1.000 28.79113 44 ASN D CA 1
ATOM 3818 C C . ASN C 1 43 ? -5.69443 -6.49946 35.46877 1.000 26.75166 44 ASN D C 1
ATOM 3819 O O . ASN C 1 43 ? -6.02987 -6.45190 34.28071 1.000 29.25495 44 ASN D O 1
ATOM 3824 N N . LYS C 1 44 ? -6.05103 -5.58036 36.36179 1.000 22.06124 45 LYS D N 1
ATOM 3825 C CA . LYS C 1 44 ? -6.74282 -4.34878 35.99158 1.000 24.06281 45 LYS D CA 1
ATOM 3826 C C . LYS C 1 44 ? -5.75041 -3.19991 36.12252 1.000 23.78823 45 LYS D C 1
ATOM 3827 O O . LYS C 1 44 ? -5.39203 -2.80524 37.23880 1.000 22.90092 45 LYS D O 1
ATOM 3833 N N . ILE C 1 45 ? -5.30324 -2.67179 34.98289 1.000 22.85836 46 ILE D N 1
ATOM 3834 C CA . ILE C 1 45 ? -4.17771 -1.74628 34.92548 1.000 22.53033 46 ILE D CA 1
ATOM 3835 C C . ILE C 1 45 ? -4.66896 -0.38034 34.47437 1.000 25.73241 46 ILE D C 1
ATOM 3836 O O . ILE C 1 45 ? -5.44286 -0.27382 33.51503 1.000 25.65363 46 ILE D O 1
ATOM 3841 N N . HIS C 1 46 ? -4.21051 0.65758 35.16370 1.000 27.16980 47 HIS D N 1
ATOM 3842 C CA . HIS C 1 46 ? -4.40641 2.03768 34.75577 1.000 22.94869 47 HIS D CA 1
ATOM 3843 C C . HIS C 1 46 ? -3.04312 2.65728 34.51184 1.000 20.86973 47 HIS D C 1
ATOM 3844 O O . HIS C 1 46 ? -2.09214 2.39023 35.24967 1.000 22.18713 47 HIS D O 1
ATOM 3851 N N . PHE C 1 47 ? -2.94919 3.46440 33.46062 1.000 13.26971 48 PHE D N 1
ATOM 3852 C CA . PHE C 1 47 ? -1.67136 3.98326 32.99199 1.000 12.56931 48 PHE D CA 1
ATOM 3853 C C . PHE C 1 47 ? -1.87664 5.41372 32.53068 1.000 12.80413 48 PHE D C 1
ATOM 3854 O O . PHE C 1 47 ? -2.69821 5.67074 31.64769 1.000 17.86376 48 PHE D O 1
ATOM 3862 N N . LYS C 1 48 ? -1.13468 6.33873 33.11845 1.000 14.59780 49 LYS D N 1
ATOM 3863 C CA . LYS C 1 48 ? -1.16823 7.72708 32.69476 1.000 14.86139 49 LYS D CA 1
ATOM 3864 C C . LYS C 1 48 ? 0.25403 8.23369 32.52031 1.000 13.72005 49 LYS D C 1
ATOM 3865 O O . LYS C 1 48 ? 1.13692 7.91356 33.32059 1.000 13.62338 49 LYS D O 1
ATOM 3871 N N . GLY C 1 49 ? 0.46815 9.01212 31.45967 1.000 13.68166 50 GLY D N 1
ATOM 3872 C CA . GLY C 1 49 ? 1.76667 9.58428 31.16023 1.000 12.70637 50 GLY D CA 1
ATOM 3873 C C . GLY C 1 49 ? 1.66524 10.97766 30.57173 1.000 12.10528 50 GLY D C 1
ATOM 3874 O O . GLY C 1 49 ? 0.79477 11.23356 29.73760 1.000 12.24969 50 GLY D O 1
ATOM 3875 N N . THR C 1 50 ? 2.53751 11.89350 30.99232 1.000 13.62362 51 THR D N 1
ATOM 3876 C CA . THR C 1 50 ? 2.45962 13.27600 30.53927 1.000 12.08390 51 THR D CA 1
ATOM 3877 C C . THR C 1 50 ? 3.85573 13.83289 30.32024 1.000 11.83760 51 THR D C 1
ATOM 3878 O O . THR C 1 50 ? 4.85823 13.23991 30.72102 1.000 11.72471 51 THR D O 1
ATOM 3882 N N . ASN C 1 51 ? 3.89390 15.00034 29.67631 1.000 10.50793 52 ASN D N 1
ATOM 3883 C CA . ASN C 1 51 ? 5.09832 15.81898 29.54451 1.000 12.75732 52 ASN D CA 1
ATOM 3884 C C . ASN C 1 51 ? 6.16475 15.14136 28.69236 1.000 17.84169 52 ASN D C 1
ATOM 3885 O O . ASN C 1 51 ? 7.36210 15.37143 28.87933 1.000 21.73216 52 ASN D O 1
ATOM 3890 N N . PHE C 1 52 ? 5.74568 14.30781 27.74793 1.000 21.68912 53 PHE D N 1
ATOM 3891 C CA . PHE C 1 52 ? 6.69765 13.74692 26.79860 1.000 18.50622 53 PHE D CA 1
ATOM 3892 C C . PHE C 1 52 ? 6.92976 14.74457 25.67073 1.000 17.94520 53 PHE D C 1
ATOM 3893 O O . PHE C 1 52 ? 5.96520 15.18557 25.03704 1.000 18.40179 53 PHE D O 1
ATOM 3901 N N . PRO C 1 53 ? 8.17335 15.13182 25.40673 1.000 12.54284 54 PRO D N 1
ATOM 3902 C CA . PRO C 1 53 ? 8.44066 16.13100 24.36560 1.000 12.43149 54 PRO D CA 1
ATOM 3903 C C . PRO C 1 53 ? 7.96869 15.64577 23.00470 1.000 18.07220 54 PRO D C 1
ATOM 3904 O O . PRO C 1 53 ? 8.06930 14.45036 22.68543 1.000 12.03334 54 PRO D O 1
ATOM 3908 N N . PRO C 1 54 ? 7.44304 16.55107 22.17528 1.000 12.80299 55 PRO D N 1
ATOM 3909 C CA . PRO C 1 54 ? 6.90685 16.12190 20.87396 1.000 16.23128 55 PRO D CA 1
ATOM 3910 C C . PRO C 1 54 ? 7.93808 15.44068 19.99531 1.000 21.41302 55 PRO D C 1
ATOM 3911 O O . PRO C 1 54 ? 7.59420 14.52315 19.23949 1.000 20.84107 55 PRO D O 1
ATOM 3915 N N . ASN C 1 55 ? 9.20003 15.86147 20.07896 1.000 18.98020 56 ASN D N 1
ATOM 3916 C CA . ASN C 1 55 ? 10.25918 15.33522 19.23187 1.000 10.96819 56 ASN D CA 1
ATOM 3917 C C . ASN C 1 55 ? 11.18425 14.38421 19.97665 1.000 10.92317 56 ASN D C 1
ATOM 3918 O O . ASN C 1 55 ? 12.23810 14.01783 19.44641 1.000 13.52926 56 ASN D O 1
ATOM 3923 N N . GLY C 1 56 ? 10.81790 13.97961 21.18842 1.000 11.72946 57 GLY D N 1
ATOM 3924 C CA . GLY C 1 56 ? 11.59678 13.02868 21.94782 1.000 10.44672 57 GLY D CA 1
ATOM 3925 C C . GLY C 1 56 ? 11.37480 11.61522 21.46661 1.000 14.40570 57 GLY D C 1
ATOM 3926 O O . GLY C 1 56 ? 10.53924 11.33720 20.60018 1.000 17.87801 57 GLY D O 1
ATOM 3927 N N . PRO C 1 57 ? 12.13360 10.67986 22.04565 1.000 17.50146 58 PRO D N 1
ATOM 3928 C CA . PRO C 1 57 ? 12.10602 9.29831 21.53227 1.000 12.55701 58 PRO D CA 1
ATOM 3929 C C . PRO C 1 57 ? 10.77858 8.58264 21.73544 1.000 14.46988 58 PRO D C 1
ATOM 3930 O O . PRO C 1 57 ? 10.48943 7.64420 20.98284 1.000 12.67750 58 PRO D O 1
ATOM 3934 N N . VAL C 1 58 ? 9.96488 8.98374 22.71395 1.000 11.17188 59 VAL D N 1
ATOM 3935 C CA . VAL C 1 58 ? 8.70554 8.28390 22.96648 1.000 10.30723 59 VAL D CA 1
ATOM 3936 C C . VAL C 1 58 ? 7.65313 8.66493 21.92940 1.000 10.01656 59 VAL D C 1
ATOM 3937 O O . VAL C 1 58 ? 6.98688 7.79834 21.34964 1.000 9.59743 59 VAL D O 1
ATOM 3941 N N . MET C 1 59 ? 7.48722 9.96598 21.67586 1.000 10.10467 60 MET D N 1
ATOM 3942 C CA . MET C 1 59 ? 6.49768 10.40898 20.70143 1.000 10.82595 60 MET D CA 1
ATOM 3943 C C . MET C 1 59 ? 6.92800 10.13462 19.26452 1.000 13.89946 60 MET D C 1
ATOM 3944 O O . MET C 1 59 ? 6.06771 10.04101 18.38165 1.000 13.89733 60 MET D O 1
ATOM 3949 N N . GLN C 1 60 ? 8.22840 10.00201 19.00633 1.000 16.60859 61 GLN D N 1
ATOM 3950 C CA . GLN C 1 60 ? 8.72002 9.68849 17.67285 1.000 15.97206 61 GLN D CA 1
ATOM 3951 C C . GLN C 1 60 ? 9.01096 8.20537 17.48305 1.000 14.38439 61 GLN D C 1
ATOM 3952 O O . GLN C 1 60 ? 9.49039 7.81671 16.41379 1.000 14.60031 61 GLN D O 1
ATOM 3958 N N . LYS C 1 61 ? 8.73153 7.37536 18.48986 1.000 13.70424 62 LYS D N 1
ATOM 3959 C CA . LYS C 1 61 ? 8.90268 5.92261 18.41035 1.000 15.30687 62 LYS D CA 1
ATOM 3960 C C . LYS C 1 61 ? 10.30942 5.54470 17.94564 1.000 14.43559 62 LYS D C 1
ATOM 3961 O O . LYS C 1 61 ? 10.49934 4.81903 16.96697 1.000 14.59479 62 LYS D O 1
ATOM 3967 N N . ARG C 1 62 ? 11.30886 6.04041 18.66787 1.000 13.97173 63 ARG D N 1
ATOM 3968 C CA . ARG C 1 62 ? 12.70306 5.75297 18.36597 1.000 14.18720 63 ARG D CA 1
ATOM 3969 C C . ARG C 1 62 ? 13.32116 4.82140 19.40317 1.000 15.75814 63 ARG D C 1
ATOM 3970 O O . ARG C 1 62 ? 14.53970 4.81118 19.58901 1.000 19.52059 63 ARG D O 1
ATOM 3978 N N . THR C 1 63 ? 12.49256 4.03052 20.08019 1.000 14.23193 64 THR D N 1
ATOM 3979 C CA . THR C 1 63 ? 12.95769 3.10288 21.10088 1.000 14.56336 64 THR D CA 1
ATOM 3980 C C . THR C 1 63 ? 13.01967 1.68639 20.54339 1.000 15.92402 64 THR D C 1
ATOM 3981 O O . THR C 1 63 ? 12.28856 1.33271 19.61444 1.000 21.15272 64 THR D O 1
ATOM 3985 N N . VAL C 1 64 ? 13.90597 0.87583 21.12115 1.000 15.42504 65 VAL D N 1
ATOM 3986 C CA . VAL C 1 64 ? 14.07057 -0.51157 20.70119 1.000 19.69694 65 VAL D CA 1
ATOM 3987 C C . VAL C 1 64 ? 14.36771 -1.39818 21.90445 1.000 28.70796 65 VAL D C 1
ATOM 3988 O O . VAL C 1 64 ? 15.35522 -2.14332 21.91254 1.000 42.00812 65 VAL D O 1
ATOM 3992 N N . GLY C 1 65 ? 13.53094 -1.32036 22.92981 1.000 26.15697 66 GLY D N 1
ATOM 3993 C CA . GLY C 1 65 ? 13.55699 -2.31483 23.98115 1.000 21.67548 66 GLY D CA 1
ATOM 3994 C C . GLY C 1 65 ? 14.20576 -1.82382 25.26712 1.000 20.14240 66 GLY D C 1
ATOM 3995 O O . GLY C 1 65 ? 15.00751 -0.88610 25.29000 1.000 18.77190 66 GLY D O 1
ATOM 3996 N N . TRP C 1 66 ? 13.84509 -2.49935 26.35742 1.000 24.14230 67 TRP D N 1
ATOM 3997 C CA . TRP C 1 66 ? 14.39929 -2.25221 27.67948 1.000 17.86878 67 TRP D CA 1
ATOM 3998 C C . TRP C 1 66 ? 15.61157 -3.14361 27.89774 1.000 18.80310 67 TRP D C 1
ATOM 3999 O O . TRP C 1 66 ? 15.54856 -4.35428 27.65921 1.000 22.09255 67 TRP D O 1
ATOM 4010 N N . GLU C 1 67 ? 16.70021 -2.55256 28.37514 1.000 21.18385 68 GLU D N 1
ATOM 4011 C CA . GLU C 1 67 ? 17.87180 -3.34232 28.70966 1.000 29.64071 68 GLU D CA 1
ATOM 4012 C C . GLU C 1 67 ? 17.61333 -4.17152 29.96318 1.000 29.63747 68 GLU D C 1
ATOM 4013 O O . GLU C 1 67 ? 16.75615 -3.84459 30.78996 1.000 30.04390 68 GLU D O 1
ATOM 4019 N N . ALA C 1 68 ? 18.35926 -5.27074 30.08749 1.000 27.12600 69 ALA D N 1
ATOM 4020 C CA . ALA C 1 68 ? 18.30002 -6.07741 31.29875 1.000 26.79981 69 ALA D CA 1
ATOM 4021 C C . ALA C 1 68 ? 18.51885 -5.19592 32.52074 1.000 27.74303 69 ALA D C 1
ATOM 4022 O O . ALA C 1 68 ? 19.41689 -4.34979 32.54363 1.000 27.36391 69 ALA D O 1
ATOM 4024 N N . SER C 1 69 ? 17.67493 -5.38066 33.53067 1.000 24.49560 70 SER D N 1
ATOM 4025 C CA . SER C 1 69 ? 17.68291 -4.52342 34.70240 1.000 24.40216 70 SER D CA 1
ATOM 4026 C C . SER C 1 69 ? 17.75252 -5.36912 35.96407 1.000 31.00827 70 SER D C 1
ATOM 4027 O O . SER C 1 69 ? 17.58211 -6.59199 35.93223 1.000 36.59960 70 SER D O 1
ATOM 4030 N N . THR C 1 70 ? 17.99820 -4.68517 37.08069 1.000 32.10016 71 THR D N 1
ATOM 4031 C CA . THR C 1 70 ? 18.09771 -5.29328 38.40340 1.000 30.31899 71 THR D CA 1
ATOM 4032 C C . THR C 1 70 ? 17.27959 -4.44813 39.37297 1.000 32.12516 71 THR D C 1
ATOM 4033 O O . THR C 1 70 ? 17.64278 -3.30510 39.66715 1.000 37.00682 71 THR D O 1
ATOM 4037 N N . GLU C 1 71 ? 16.16573 -4.99569 39.84704 1.000 25.25324 72 GLU D N 1
ATOM 4038 C CA . GLU C 1 71 ? 15.26501 -4.28950 40.74787 1.000 30.10623 72 GLU D CA 1
ATOM 4039 C C . GLU C 1 71 ? 15.59528 -4.66512 42.18408 1.000 34.52292 72 GLU D C 1
ATOM 4040 O O . GLU C 1 71 ? 15.68831 -5.85241 42.50811 1.000 38.16171 72 GLU D O 1
ATOM 4046 N N . LYS C 1 72 ? 15.75038 -3.65343 43.04144 1.000 37.72337 73 LYS D N 1
ATOM 4047 C CA . LYS C 1 72 ? 16.12645 -3.84703 44.44072 1.000 35.18008 73 LYS D CA 1
ATOM 4048 C C . LYS C 1 72 ? 14.85743 -3.86956 45.27868 1.000 33.15096 73 LYS D C 1
ATOM 4049 O O . LYS C 1 72 ? 14.15653 -2.86438 45.36967 1.000 33.87922 73 LYS D O 1
ATOM 4055 N N . MET C 1 73 ? 14.55604 -5.03104 45.85828 1.000 34.93223 74 MET D N 1
ATOM 4056 C CA . MET C 1 73 ? 13.36328 -5.24650 46.66991 1.000 40.49226 74 MET D CA 1
ATOM 4057 C C . MET C 1 73 ? 13.72093 -5.01963 48.13491 1.000 40.90704 74 MET D C 1
ATOM 4058 O O . MET C 1 73 ? 14.62669 -5.67273 48.66364 1.000 45.43081 74 MET D O 1
ATOM 4063 N N . TYR C 1 74 ? 13.01243 -4.10462 48.79067 1.000 45.02884 75 TYR D N 1
ATOM 4064 C CA . TYR C 1 74 ? 13.35966 -3.74366 50.15726 1.000 43.37126 75 TYR D CA 1
ATOM 4065 C C . TYR C 1 74 ? 12.11350 -3.30083 50.90067 1.000 47.62021 75 TYR D C 1
ATOM 4066 O O . TYR C 1 74 ? 11.05901 -3.06627 50.30581 1.000 51.39543 75 TYR D O 1
ATOM 4075 N N . GLU C 1 75 ? 12.25227 -3.18160 52.21529 1.000 53.24843 76 GLU D N 1
ATOM 4076 C CA . GLU C 1 75 ? 11.15458 -2.80228 53.08931 1.000 50.29925 76 GLU D CA 1
ATOM 4077 C C . GLU C 1 75 ? 11.43244 -1.42965 53.68564 1.000 52.98198 76 GLU D C 1
ATOM 4078 O O . GLU C 1 75 ? 12.53665 -1.17317 54.17955 1.000 52.91101 76 GLU D O 1
ATOM 4084 N N . ARG C 1 76 ? 10.43350 -0.54983 53.62165 1.000 50.53294 77 ARG D N 1
ATOM 4085 C CA . ARG C 1 76 ? 10.49567 0.77299 54.23121 1.000 50.11272 77 ARG D CA 1
ATOM 4086 C C . ARG C 1 76 ? 9.17604 1.02938 54.94329 1.000 53.32122 77 ARG D C 1
ATOM 4087 O O . ARG C 1 76 ? 8.12139 1.07946 54.29937 1.000 52.23499 77 ARG D O 1
ATOM 4095 N N . ASP C 1 77 ? 9.23985 1.18622 56.26962 1.000 56.46726 78 ASP D N 1
ATOM 4096 C CA . ASP C 1 77 ? 8.05318 1.35843 57.11326 1.000 55.52804 78 ASP D CA 1
ATOM 4097 C C . ASP C 1 77 ? 7.07388 0.20237 56.93334 1.000 52.85941 78 ASP D C 1
ATOM 4098 O O . ASP C 1 77 ? 5.86141 0.40304 56.82553 1.000 51.48101 78 ASP D O 1
ATOM 4103 N N . GLY C 1 78 ? 7.60086 -1.01939 56.89367 1.000 55.38859 79 GLY D N 1
ATOM 4104 C CA . GLY C 1 78 ? 6.75019 -2.17082 56.67022 1.000 56.61805 79 GLY D CA 1
ATOM 4105 C C . GLY C 1 78 ? 6.02241 -2.18210 55.34490 1.000 55.96484 79 GLY D C 1
ATOM 4106 O O . GLY C 1 78 ? 5.00156 -2.86715 55.22064 1.000 54.04055 79 GLY D O 1
ATOM 4107 N N . VAL C 1 79 ? 6.50987 -1.44321 54.35005 1.000 55.78999 80 VAL D N 1
ATOM 4108 C CA . VAL C 1 79 ? 5.94549 -1.44531 53.00449 1.000 53.15429 80 VAL D CA 1
ATOM 4109 C C . VAL C 1 79 ? 6.98073 -2.03915 52.05659 1.000 51.89086 80 VAL D C 1
ATOM 4110 O O . VAL C 1 79 ? 8.15671 -1.65160 52.08719 1.000 52.59291 80 VAL D O 1
ATOM 4114 N N . LEU C 1 80 ? 6.54733 -2.99351 51.23223 1.000 42.06321 81 LEU D N 1
ATOM 4115 C CA . LEU C 1 80 ? 7.43238 -3.62633 50.26211 1.000 37.83983 81 LEU D CA 1
ATOM 4116 C C . LEU C 1 80 ? 7.62003 -2.71621 49.05752 1.000 42.15916 81 LEU D C 1
ATOM 4117 O O . LEU C 1 80 ? 6.64569 -2.31686 48.41190 1.000 44.86593 81 LEU D O 1
ATOM 4122 N N . LYS C 1 81 ? 8.87634 -2.40814 48.74473 1.000 41.83417 82 LYS D N 1
ATOM 4123 C CA . LYS C 1 81 ? 9.21074 -1.43125 47.72232 1.000 38.53689 82 LYS D CA 1
ATOM 4124 C C . LYS C 1 81 ? 10.15788 -2.04000 46.69974 1.000 32.84704 82 LYS D C 1
ATOM 4125 O O . LYS C 1 81 ? 10.86639 -3.01270 46.97049 1.000 35.60830 82 LYS D O 1
ATOM 4131 N N . GLY C 1 82 ? 10.15885 -1.44388 45.51308 1.000 23.36693 83 GLY D N 1
ATOM 4132 C CA . GLY C 1 82 ? 11.06298 -1.84429 44.45858 1.000 24.29322 83 GLY D CA 1
ATOM 4133 C C . GLY C 1 82 ? 11.59398 -0.64522 43.70313 1.000 29.29483 83 GLY D C 1
ATOM 4134 O O . GLY C 1 82 ? 10.81579 0.18147 43.21614 1.000 35.39183 83 GLY D O 1
ATOM 4135 N N . ASP C 1 83 ? 12.91681 -0.52786 43.61965 1.000 27.51865 84 ASP D N 1
ATOM 4136 C CA . ASP C 1 83 ? 13.57956 0.52571 42.86641 1.000 22.42522 84 ASP D CA 1
ATOM 4137 C C . ASP C 1 83 ? 14.45216 -0.12000 41.80144 1.000 20.54019 84 ASP D C 1
ATOM 4138 O O . ASP C 1 83 ? 15.11865 -1.12475 42.06750 1.000 24.31598 84 ASP D O 1
ATOM 4143 N N . VAL C 1 84 ? 14.43489 0.44133 40.59322 1.000 21.88149 85 VAL D N 1
ATOM 4144 C CA . VAL C 1 84 ? 15.26638 -0.06678 39.50239 1.000 20.60782 85 VAL D CA 1
ATOM 4145 C C . VAL C 1 84 ? 15.55307 1.06006 38.51721 1.000 22.45420 85 VAL D C 1
ATOM 4146 O O . VAL C 1 84 ? 14.64632 1.77392 38.07645 1.000 27.13252 85 VAL D O 1
ATOM 4150 N N . LYS C 1 85 ? 16.83071 1.22056 38.18959 1.000 19.45559 86 LYS D N 1
ATOM 4151 C CA . LYS C 1 85 ? 17.25249 2.13153 37.13554 1.000 20.81120 86 LYS D CA 1
ATOM 4152 C C . LYS C 1 85 ? 17.05801 1.43558 35.78969 1.000 23.47989 86 LYS D C 1
ATOM 4153 O O . LYS C 1 85 ? 17.63838 0.37296 35.54538 1.000 25.94764 86 LYS D O 1
ATOM 4159 N N . MET C 1 86 ? 16.24077 2.01630 34.91891 1.000 21.78795 87 MET D N 1
ATOM 4160 C CA . MET C 1 86 ? 15.91724 1.38899 33.64800 1.000 20.87300 87 MET D CA 1
ATOM 4161 C C . MET C 1 86 ? 16.52505 2.19012 32.50773 1.000 16.60673 87 MET D C 1
ATOM 4162 O O . MET C 1 86 ? 16.72011 3.40489 32.61489 1.000 18.61974 87 MET D O 1
ATOM 4167 N N . LYS C 1 87 ? 16.83661 1.49398 31.41799 1.000 17.67677 88 LYS D N 1
ATOM 4168 C CA . LYS C 1 87 ? 17.39595 2.12544 30.23302 1.000 21.56237 88 LYS D CA 1
ATOM 4169 C C . LYS C 1 87 ? 16.67959 1.60707 28.99830 1.000 20.81264 88 LYS D C 1
ATOM 4170 O O . LYS C 1 87 ? 16.57204 0.39392 28.79328 1.000 21.87033 88 LYS D O 1
ATOM 4176 N N . LEU C 1 88 ? 16.19078 2.53601 28.18846 1.000 20.85289 89 LEU D N 1
ATOM 4177 C CA . LEU C 1 88 ? 15.53575 2.23832 26.92680 1.000 19.61274 89 LEU D CA 1
ATOM 4178 C C . LEU C 1 88 ? 16.56046 2.40805 25.81341 1.000 21.91344 89 LEU D C 1
ATOM 4179 O O . LEU C 1 88 ? 17.10100 3.50459 25.62880 1.000 23.87645 89 LEU D O 1
ATOM 4184 N N . LEU C 1 89 ? 16.84977 1.32330 25.09687 1.000 22.07160 90 LEU D N 1
ATOM 4185 C CA . LEU C 1 89 ? 17.72499 1.41746 23.93740 1.000 20.63682 90 LEU D CA 1
ATOM 4186 C C . LEU C 1 89 ? 17.05590 2.26647 22.86469 1.000 21.69444 90 LEU D C 1
ATOM 4187 O O . LEU C 1 89 ? 15.86115 2.12438 22.59474 1.000 29.97070 90 LEU D O 1
ATOM 4192 N N . LEU C 1 90 ? 17.82101 3.17128 22.26751 1.000 23.18452 91 LEU D N 1
ATOM 4193 C CA . LEU C 1 90 ? 17.31784 4.03072 21.20802 1.000 19.73312 91 LEU D CA 1
ATOM 4194 C C . LEU C 1 90 ? 17.80386 3.53319 19.85507 1.000 21.09650 91 LEU D C 1
ATOM 4195 O O . LEU C 1 90 ? 18.83626 2.86281 19.75748 1.000 20.23340 91 LEU D O 1
ATOM 4200 N N . LYS C 1 91 ? 17.04550 3.88311 18.81092 1.000 21.34809 92 LYS D N 1
ATOM 4201 C CA . LYS C 1 91 ? 17.34536 3.40776 17.46247 1.000 21.23648 92 LYS D CA 1
ATOM 4202 C C . LYS C 1 91 ? 18.78074 3.72332 17.05578 1.000 28.76686 92 LYS D C 1
ATOM 4203 O O . LYS C 1 91 ? 19.46661 2.87909 16.46599 1.000 31.99676 92 LYS D O 1
ATOM 4209 N N . GLY C 1 92 ? 19.25561 4.92828 17.36901 1.000 28.53413 93 GLY D N 1
ATOM 4210 C CA . GLY C 1 92 ? 20.57453 5.35144 16.94796 1.000 33.73299 93 GLY D CA 1
ATOM 4211 C C . GLY C 1 92 ? 21.73144 4.84594 17.77743 1.000 31.68291 93 GLY D C 1
ATOM 4212 O O . GLY C 1 92 ? 22.87634 5.23675 17.52979 1.000 30.89307 93 GLY D O 1
ATOM 4213 N N . GLY C 1 93 ? 21.46777 3.98807 18.76137 1.000 27.00057 94 GLY D N 1
ATOM 4214 C CA . GLY C 1 93 ? 22.48752 3.43649 19.62359 1.000 23.73712 94 GLY D CA 1
ATOM 4215 C C . GLY C 1 93 ? 22.46952 3.98386 21.03465 1.000 28.04693 94 GLY D C 1
ATOM 4216 O O . GLY C 1 93 ? 22.95100 3.30596 21.95231 1.000 38.44850 94 GLY D O 1
ATOM 4217 N N . GLY C 1 94 ? 21.92283 5.17749 21.24114 1.000 26.83298 95 GLY D N 1
ATOM 4218 C CA . GLY C 1 94 ? 21.92096 5.78649 22.55305 1.000 25.34192 95 GLY D CA 1
ATOM 4219 C C . GLY C 1 94 ? 21.03241 5.04940 23.54279 1.000 25.17365 95 GLY D C 1
ATOM 4220 O O . GLY C 1 94 ? 20.42589 4.01557 23.25423 1.000 23.43919 95 GLY D O 1
ATOM 4221 N N . HIS C 1 95 ? 20.96604 5.60976 24.75196 1.000 21.47960 96 HIS D N 1
ATOM 4222 C CA . HIS C 1 95 ? 20.11137 5.09384 25.80962 1.000 25.23212 96 HIS D CA 1
ATOM 4223 C C . HIS C 1 95 ? 19.27602 6.21717 26.40627 1.000 26.78652 96 HIS D C 1
ATOM 4224 O O . HIS C 1 95 ? 19.70461 7.37378 26.47760 1.000 27.48435 96 HIS D O 1
ATOM 4231 N N . TYR C 1 96 ? 18.08464 5.84291 26.86619 1.000 23.85400 97 TYR D N 1
ATOM 4232 C CA . TYR C 1 96 ? 17.07628 6.76770 27.37211 1.000 18.08758 97 TYR D CA 1
ATOM 4233 C C . TYR C 1 96 ? 16.73556 6.29737 28.77871 1.000 18.32663 97 TYR D C 1
ATOM 4234 O O . TYR C 1 96 ? 16.19043 5.20322 28.95461 1.000 24.76292 97 TYR D O 1
ATOM 4243 N N . ARG C 1 97 ? 17.09944 7.09404 29.77867 1.000 14.83611 98 ARG D N 1
ATOM 4244 C CA . ARG C 1 97 ? 17.06007 6.64241 31.16035 1.000 15.06843 98 ARG D CA 1
ATOM 4245 C C . ARG C 1 97 ? 15.67731 6.84682 31.76504 1.000 15.20169 98 ARG D C 1
ATOM 4246 O O . ARG C 1 97 ? 14.99949 7.84052 31.49390 1.000 13.89571 98 ARG D O 1
ATOM 4254 N N . CYS C 1 98 ? 15.26295 5.88687 32.59057 1.000 14.56730 99 CYS D N 1
ATOM 4255 C CA . CYS C 1 98 ? 13.99046 5.97608 33.29055 1.000 19.42775 99 CYS D CA 1
ATOM 4256 C C . CYS C 1 98 ? 14.13546 5.43281 34.70302 1.000 15.35070 99 CYS D C 1
ATOM 4257 O O . CYS C 1 98 ? 14.71800 4.36284 34.90244 1.000 15.51813 99 CYS D O 1
ATOM 4260 N N . ASP C 1 99 ? 13.59693 6.17278 35.67190 1.000 16.61463 100 ASP D N 1
ATOM 4261 C CA . ASP C 1 99 ? 13.66310 5.82550 37.08563 1.000 17.17729 100 ASP D CA 1
ATOM 4262 C C . ASP C 1 99 ? 12.34002 5.20817 37.51344 1.000 16.46013 100 ASP D C 1
ATOM 4263 O O . ASP C 1 99 ? 11.28233 5.82605 37.35273 1.000 16.00448 100 ASP D O 1
ATOM 4268 N N . TYR C 1 100 ? 12.40215 3.98957 38.04365 1.000 16.52860 101 TYR D N 1
ATOM 4269 C CA . TYR C 1 100 ? 11.22576 3.24862 38.48189 1.000 16.79056 101 TYR D CA 1
ATOM 4270 C C . TYR C 1 100 ? 11.17469 3.21189 40.00252 1.000 16.75693 101 TYR D C 1
ATOM 4271 O O . TYR C 1 100 ? 12.15905 2.84638 40.65376 1.000 16.45653 101 TYR D O 1
ATOM 4280 N N . ARG C 1 101 ? 10.01551 3.54866 40.55810 1.000 16.82985 102 ARG D N 1
ATOM 4281 C CA . ARG C 1 101 ? 9.72890 3.36028 41.97575 1.000 17.85461 102 ARG D CA 1
ATOM 4282 C C . ARG C 1 101 ? 8.38061 2.67001 42.09156 1.000 19.63111 102 ARG D C 1
ATOM 4283 O O . ARG C 1 101 ? 7.36323 3.22100 41.65962 1.000 23.32658 102 ARG D O 1
ATOM 4291 N N . THR C 1 102 ? 8.36525 1.47432 42.66909 1.000 16.66456 103 THR D N 1
ATOM 4292 C CA . THR C 1 102 ? 7.13994 0.69918 42.78422 1.000 22.40020 103 THR D CA 1
ATOM 4293 C C . THR C 1 102 ? 6.85701 0.34267 44.23512 1.000 22.68931 103 THR D C 1
ATOM 4294 O O . THR C 1 102 ? 7.75659 -0.06718 44.97541 1.000 26.61284 103 THR D O 1
ATOM 4298 N N . THR C 1 103 ? 5.59684 0.48766 44.62816 1.000 23.99527 104 THR D N 1
ATOM 4299 C CA . THR C 1 103 ? 5.11839 0.05759 45.93349 1.000 31.53537 104 THR D CA 1
ATOM 4300 C C . THR C 1 103 ? 4.26194 -1.18659 45.73903 1.000 34.78270 104 THR D C 1
ATOM 4301 O O . THR C 1 103 ? 3.23186 -1.13190 45.05951 1.000 41.62344 104 THR D O 1
ATOM 4305 N N . TYR C 1 104 ? 4.69228 -2.30332 46.32729 1.000 30.56985 105 TYR D N 1
ATOM 4306 C CA . TYR C 1 104 ? 4.02754 -3.59425 46.16364 1.000 26.75535 105 TYR D CA 1
ATOM 4307 C C . TYR C 1 104 ? 3.17165 -3.86413 47.39589 1.000 30.79148 105 TYR D C 1
ATOM 4308 O O . TYR C 1 104 ? 3.66290 -4.36422 48.41037 1.000 36.16324 105 TYR D O 1
ATOM 4317 N N . LYS C 1 105 ? 1.88135 -3.54036 47.29781 1.000 31.57374 106 LYS D N 1
ATOM 4318 C CA . LYS C 1 105 ? 0.93094 -3.73025 48.39395 1.000 33.83584 106 LYS D CA 1
ATOM 4319 C C . LYS C 1 105 ? 0.47030 -5.18634 48.41706 1.000 37.19952 106 LYS D C 1
ATOM 4320 O O . LYS C 1 105 ? -0.67809 -5.51553 48.10488 1.000 45.03713 106 LYS D O 1
ATOM 4326 N N . VAL C 1 106 ? 1.39220 -6.07545 48.79846 1.000 39.84506 107 VAL D N 1
ATOM 4327 C CA . VAL C 1 106 ? 1.07008 -7.48604 49.00920 1.000 41.42714 107 VAL D CA 1
ATOM 4328 C C . VAL C 1 106 ? 0.19472 -7.58274 50.25220 1.000 48.95128 107 VAL D C 1
ATOM 4329 O O . VAL C 1 106 ? 0.17971 -6.66125 51.07532 1.000 51.99557 107 VAL D O 1
ATOM 4333 N N . LYS C 1 107 ? -0.54082 -8.69028 50.40286 1.000 56.16054 108 LYS D N 1
ATOM 4334 C CA . LYS C 1 107 ? -1.50097 -8.78171 51.50156 1.000 60.92148 108 LYS D CA 1
ATOM 4335 C C . LYS C 1 107 ? -0.80878 -8.85479 52.86402 1.000 64.07739 108 LYS D C 1
ATOM 4336 O O . LYS C 1 107 ? -1.41623 -8.48651 53.88081 1.000 67.43786 108 LYS D O 1
ATOM 4342 N N . GLN C 1 108 ? 0.44938 -9.32568 52.91722 1.000 60.70852 109 GLN D N 1
ATOM 4343 C CA . GLN C 1 108 ? 1.23554 -9.19680 54.14207 1.000 61.60118 109 GLN D CA 1
ATOM 4344 C C . GLN C 1 108 ? 1.31625 -7.72246 54.49675 1.000 65.86213 109 GLN D C 1
ATOM 4345 O O . GLN C 1 108 ? 2.01757 -6.95627 53.82705 1.000 68.80336 109 GLN D O 1
ATOM 4351 N N . LYS C 1 109 ? 0.57597 -7.29592 55.52686 1.000 69.39850 110 LYS D N 1
ATOM 4352 C CA . LYS C 1 109 ? 0.41911 -5.87321 55.75212 1.000 71.81222 110 LYS D CA 1
ATOM 4353 C C . LYS C 1 109 ? 1.68567 -5.24797 56.37274 1.000 75.22368 110 LYS D C 1
ATOM 4354 O O . LYS C 1 109 ? 2.15190 -4.23294 55.85906 1.000 77.95398 110 LYS D O 1
ATOM 4356 N N . PRO C 1 110 ? 2.27340 -5.82418 57.45889 1.000 73.50874 111 PRO D N 1
ATOM 4357 C CA . PRO C 1 110 ? 3.68108 -5.47275 57.77391 1.000 73.34374 111 PRO D CA 1
ATOM 4358 C C . PRO C 1 110 ? 4.71871 -6.43395 57.19103 1.000 73.27318 111 PRO D C 1
ATOM 4359 O O . PRO C 1 110 ? 4.37066 -7.40025 56.50731 1.000 72.57368 111 PRO D O 1
ATOM 4363 N N . VAL C 1 111 ? 5.99720 -6.15570 57.43871 1.000 78.19381 112 VAL D N 1
ATOM 4364 C CA . VAL C 1 111 ? 7.10420 -6.98059 56.97183 1.000 78.59146 112 VAL D CA 1
ATOM 4365 C C . VAL C 1 111 ? 7.28617 -8.23370 57.84445 1.000 85.17694 112 VAL D C 1
ATOM 4366 O O . VAL C 1 111 ? 7.52414 -9.30713 57.30559 1.000 87.56907 112 VAL D O 1
ATOM 4370 N N . TYR C 1 116 ? 17.46523 -6.93343 52.30225 1.000 58.27253 117 TYR D N 1
ATOM 4371 C CA . TYR C 1 116 ? 16.89601 -6.73827 50.96935 1.000 61.92815 117 TYR D CA 1
ATOM 4372 C C . TYR C 1 116 ? 17.44915 -7.73700 49.94694 1.000 61.60270 117 TYR D C 1
ATOM 4373 O O . TYR C 1 116 ? 18.50797 -8.33942 50.15830 1.000 63.39701 117 TYR D O 1
ATOM 4382 N N . HIS C 1 117 ? 16.72474 -7.91097 48.83847 1.000 52.04289 118 HIS D N 1
ATOM 4383 C CA . HIS C 1 117 ? 17.13074 -8.82763 47.78048 1.000 50.36929 118 HIS D CA 1
ATOM 4384 C C . HIS C 1 117 ? 16.93572 -8.15188 46.42552 1.000 49.58090 118 HIS D C 1
ATOM 4385 O O . HIS C 1 117 ? 16.52437 -6.98924 46.33512 1.000 52.68957 118 HIS D O 1
ATOM 4392 N N . PHE C 1 118 ? 17.26118 -8.88650 45.36337 1.000 47.92832 119 PHE D N 1
ATOM 4393 C CA . PHE C 1 118 ? 17.30233 -8.35859 44.00651 1.000 46.21790 119 PHE D CA 1
ATOM 4394 C C . PHE C 1 118 ? 16.37478 -9.16552 43.10367 1.000 43.64020 119 PHE D C 1
ATOM 4395 O O . PHE C 1 118 ? 16.08021 -10.33193 43.37677 1.000 45.53530 119 PHE D O 1
ATOM 4403 N N . VAL C 1 119 ? 15.89861 -8.53103 42.03344 1.000 36.39857 120 VAL D N 1
ATOM 4404 C CA . VAL C 1 119 ? 15.15872 -9.20995 40.96918 1.000 34.60359 120 VAL D CA 1
ATOM 4405 C C . VAL C 1 119 ? 15.76438 -8.75739 39.64659 1.000 38.38552 120 VAL D C 1
ATOM 4406 O O . VAL C 1 119 ? 15.71367 -7.56901 39.31458 1.000 49.02464 120 VAL D O 1
ATOM 4410 N N . ASP C 1 120 ? 16.33829 -9.69259 38.89837 1.000 30.65364 121 ASP D N 1
ATOM 4411 C CA . ASP C 1 120 ? 16.94905 -9.38103 37.61334 1.000 32.87946 121 ASP D CA 1
ATOM 4412 C C . ASP C 1 120 ? 15.95109 -9.66281 36.50066 1.000 32.99131 121 ASP D C 1
ATOM 4413 O O . ASP C 1 120 ? 15.42189 -10.77513 36.40045 1.000 37.03965 121 ASP D O 1
ATOM 4418 N N . HIS C 1 121 ? 15.69168 -8.65133 35.67608 1.000 30.00304 122 HIS D N 1
ATOM 4419 C CA . HIS C 1 121 ? 14.64367 -8.70828 34.67085 1.000 27.59762 122 HIS D CA 1
ATOM 4420 C C . HIS C 1 121 ? 15.22667 -8.80679 33.27066 1.000 28.79957 122 HIS D C 1
ATOM 4421 O O . HIS C 1 121 ? 16.27175 -8.22643 32.96647 1.000 37.21634 122 HIS D O 1
ATOM 4428 N N . ARG C 1 122 ? 14.52038 -9.53806 32.41821 1.000 30.36488 123 ARG D N 1
ATOM 4429 C CA . ARG C 1 122 ? 14.64828 -9.41834 30.97470 1.000 30.10497 123 ARG D CA 1
ATOM 4430 C C . ARG C 1 122 ? 13.23915 -9.33094 30.40989 1.000 31.18518 123 ARG D C 1
ATOM 4431 O O . ARG C 1 122 ? 12.39006 -10.17069 30.72547 1.000 31.33374 123 ARG D O 1
ATOM 4439 N N . ILE C 1 123 ? 12.97741 -8.29371 29.61936 1.000 28.16941 124 ILE D N 1
ATOM 4440 C CA . ILE C 1 123 ? 11.67409 -8.09069 28.99932 1.000 26.39898 124 ILE D CA 1
ATOM 4441 C C . ILE C 1 123 ? 11.89242 -7.71320 27.54046 1.000 23.60657 124 ILE D C 1
ATOM 4442 O O . ILE C 1 123 ? 12.74575 -6.87794 27.22297 1.000 19.94345 124 ILE D O 1
ATOM 4447 N N . GLU C 1 124 ? 11.13245 -8.34583 26.65045 1.000 26.21191 125 GLU D N 1
ATOM 4448 C CA . GLU C 1 124 ? 11.37959 -8.23670 25.21916 1.000 19.57090 125 GLU D CA 1
ATOM 4449 C C . GLU C 1 124 ? 10.08808 -8.44667 24.44351 1.000 17.41996 125 GLU D C 1
ATOM 4450 O O . GLU C 1 124 ? 9.33565 -9.38296 24.72893 1.000 19.99650 125 GLU D O 1
ATOM 4456 N N . ILE C 1 125 ? 9.84472 -7.57849 23.46602 1.000 15.09364 126 ILE D N 1
ATOM 4457 C CA . ILE C 1 125 ? 8.74752 -7.74947 22.51720 1.000 16.97369 126 ILE D CA 1
ATOM 4458 C C . ILE C 1 125 ? 9.17660 -8.79507 21.48875 1.000 19.21783 126 ILE D C 1
ATOM 4459 O O . ILE C 1 125 ? 10.08347 -8.55332 20.68754 1.000 21.51194 126 ILE D O 1
ATOM 4464 N N . LEU C 1 126 ? 8.53738 -9.96920 21.51865 1.000 18.79928 127 LEU D N 1
ATOM 4465 C CA . LEU C 1 126 ? 8.89740 -11.04012 20.59125 1.000 20.33431 127 LEU D CA 1
ATOM 4466 C C . LEU C 1 126 ? 8.31457 -10.80779 19.20377 1.000 21.81324 127 LEU D C 1
ATOM 4467 O O . LEU C 1 126 ? 8.96611 -11.10150 18.19559 1.000 22.32079 127 LEU D O 1
ATOM 4472 N N . SER C 1 127 ? 7.08709 -10.29996 19.13450 1.000 19.67043 128 SER D N 1
ATOM 4473 C CA . SER C 1 127 ? 6.39545 -10.09460 17.87216 1.000 17.96772 128 SER D CA 1
ATOM 4474 C C . SER C 1 127 ? 5.61394 -8.79731 17.95421 1.000 18.29368 128 SER D C 1
ATOM 4475 O O . SER C 1 127 ? 5.24793 -8.34673 19.03963 1.000 28.00913 128 SER D O 1
ATOM 4478 N N . HIS C 1 128 ? 5.34387 -8.20877 16.79380 1.000 16.22962 129 HIS D N 1
ATOM 4479 C CA . HIS C 1 128 ? 4.40944 -7.09424 16.72637 1.000 15.83673 129 HIS D CA 1
ATOM 4480 C C . HIS C 1 128 ? 4.10073 -6.80065 15.27016 1.000 15.89172 129 HIS D C 1
ATOM 4481 O O . HIS C 1 128 ? 4.92369 -7.05898 14.38842 1.000 15.35303 129 HIS D O 1
ATOM 4488 N N . ASP C 1 129 ? 2.90645 -6.26626 15.02891 1.000 13.80535 130 ASP D N 1
ATOM 4489 C CA . ASP C 1 129 ? 2.54177 -5.83402 13.69190 1.000 19.01276 130 ASP D CA 1
ATOM 4490 C C . ASP C 1 129 ? 2.91046 -4.36401 13.50337 1.000 25.42884 130 ASP D C 1
ATOM 4491 O O . ASP C 1 129 ? 3.51824 -3.73251 14.37251 1.000 28.93881 130 ASP D O 1
ATOM 4496 N N . LYS C 1 130 ? 2.51398 -3.81906 12.34978 1.000 30.74955 131 LYS D N 1
ATOM 4497 C CA . LYS C 1 130 ? 2.99636 -2.52212 11.88029 1.000 33.25280 131 LYS D CA 1
ATOM 4498 C C . LYS C 1 130 ? 2.90355 -1.44785 12.96010 1.000 32.22024 131 LYS D C 1
ATOM 4499 O O . LYS C 1 130 ? 3.91025 -0.83476 13.33527 1.000 35.76629 131 LYS D O 1
ATOM 4505 N N . ASP C 1 131 ? 1.69652 -1.21751 13.47860 1.000 25.97759 132 ASP D N 1
ATOM 4506 C CA . ASP C 1 131 ? 1.43484 -0.16020 14.44625 1.000 26.35096 132 ASP D CA 1
ATOM 4507 C C . ASP C 1 131 ? 1.34299 -0.67848 15.87769 1.000 22.05445 132 ASP D C 1
ATOM 4508 O O . ASP C 1 131 ? 0.80883 0.01971 16.74554 1.000 21.92007 132 ASP D O 1
ATOM 4513 N N . TYR C 1 132 ? 1.84175 -1.88904 16.13544 1.000 18.96227 133 TYR D N 1
ATOM 4514 C CA . TYR C 1 132 ? 1.79267 -2.51725 17.45780 1.000 13.78606 133 TYR D CA 1
ATOM 4515 C C . TYR C 1 132 ? 0.36282 -2.69394 17.95844 1.000 19.56289 133 TYR D C 1
ATOM 4516 O O . TYR C 1 132 ? 0.10527 -2.63334 19.16459 1.000 21.92069 133 TYR D O 1
ATOM 4525 N N . ASN C 1 133 ? -0.58090 -2.90755 17.03577 1.000 24.63105 134 ASN D N 1
ATOM 4526 C CA . ASN C 1 133 ? -1.93720 -3.26594 17.43880 1.000 19.25128 134 ASN D CA 1
ATOM 4527 C C . ASN C 1 133 ? -1.98012 -4.66798 18.02428 1.000 17.90478 134 ASN D C 1
ATOM 4528 O O . ASN C 1 133 ? -2.83262 -4.96419 18.86625 1.000 18.39611 134 ASN D O 1
ATOM 4533 N N . LYS C 1 134 ? -1.07091 -5.53693 17.59572 1.000 16.90264 135 LYS D N 1
ATOM 4534 C CA . LYS C 1 134 ? -0.92430 -6.86805 18.16289 1.000 21.18711 135 LYS D CA 1
ATOM 4535 C C . LYS C 1 134 ? 0.53202 -7.05459 18.55374 1.000 24.34150 135 LYS D C 1
ATOM 4536 O O . LYS C 1 134 ? 1.42820 -6.86124 17.72815 1.000 31.89991 135 LYS D O 1
ATOM 4542 N N . VAL C 1 135 ? 0.76642 -7.40279 19.81400 1.000 17.70758 136 VAL D N 1
ATOM 4543 C CA . VAL C 1 135 ? 2.11126 -7.51626 20.35998 1.000 15.41578 136 VAL D CA 1
ATOM 4544 C C . VAL C 1 135 ? 2.20160 -8.81200 21.15046 1.000 19.97927 136 VAL D C 1
ATOM 4545 O O . VAL C 1 135 ? 1.27321 -9.17035 21.88315 1.000 22.13649 136 VAL D O 1
ATOM 4549 N N . LYS C 1 136 ? 3.31048 -9.52697 20.98624 1.000 21.41084 137 LYS D N 1
ATOM 4550 C CA . LYS C 1 136 ? 3.65383 -10.65011 21.84683 1.000 22.34469 137 LYS D CA 1
ATOM 4551 C C . LYS C 1 136 ? 4.78753 -10.20351 22.75725 1.000 22.83851 137 LYS D C 1
ATOM 4552 O O . LYS C 1 136 ? 5.85774 -9.81863 22.27721 1.000 24.37700 137 LYS D O 1
ATOM 4558 N N . LEU C 1 137 ? 4.54629 -10.22886 24.06057 1.000 22.07620 138 LEU D N 1
ATOM 4559 C CA . LEU C 1 137 ? 5.52651 -9.78404 25.03453 1.000 21.75646 138 LEU D CA 1
ATOM 4560 C C . LEU C 1 137 ? 6.02453 -10.97476 25.84329 1.000 32.46694 138 LEU D C 1
ATOM 4561 O O . LEU C 1 137 ? 5.31141 -11.96698 26.02189 1.000 37.18174 138 LEU D O 1
ATOM 4566 N N . TYR C 1 138 ? 7.26704 -10.87025 26.31574 1.000 34.64134 139 TYR D N 1
ATOM 4567 C CA . TYR C 1 138 ? 7.92372 -11.92788 27.06971 1.000 27.32313 139 TYR D CA 1
ATOM 4568 C C . TYR C 1 138 ? 8.67538 -11.31586 28.24380 1.000 25.32977 139 TYR D C 1
ATOM 4569 O O . TYR C 1 138 ? 9.20530 -10.20613 28.13730 1.000 20.73256 139 TYR D O 1
ATOM 4578 N N . GLU C 1 139 ? 8.70827 -12.03144 29.36825 1.000 28.13228 140 GLU D N 1
ATOM 4579 C CA . GLU C 1 139 ? 9.45821 -11.57657 30.53057 1.000 29.51792 140 GLU D CA 1
ATOM 4580 C C . GLU C 1 139 ? 10.14220 -12.74787 31.21700 1.000 29.32232 140 GLU D C 1
ATOM 4581 O O . GLU C 1 139 ? 9.58449 -13.84528 31.31280 1.000 26.52560 140 GLU D O 1
ATOM 4587 N N . HIS C 1 140 ? 11.35496 -12.49066 31.69751 1.000 32.02025 141 HIS D N 1
ATOM 4588 C CA . HIS C 1 140 ? 12.12256 -13.42115 32.50965 1.000 33.25224 141 HIS D CA 1
ATOM 4589 C C . HIS C 1 140 ? 12.57028 -12.68359 33.76019 1.000 38.82526 141 HIS D C 1
ATOM 4590 O O . HIS C 1 140 ? 13.16868 -11.60651 33.66458 1.000 44.49493 141 HIS D O 1
ATOM 4597 N N . ALA C 1 141 ? 12.27617 -13.25176 34.92689 1.000 34.01794 142 ALA D N 1
ATOM 4598 C CA . ALA C 1 141 ? 12.60559 -12.59137 36.17972 1.000 33.73245 142 ALA D CA 1
ATOM 4599 C C . ALA C 1 141 ? 12.96366 -13.63251 37.22831 1.000 38.78848 142 ALA D C 1
ATOM 4600 O O . ALA C 1 141 ? 12.18718 -14.55937 37.47978 1.000 36.59485 142 ALA D O 1
ATOM 4602 N N . VAL C 1 142 ? 14.13241 -13.46713 37.84379 1.000 43.59033 143 VAL D N 1
ATOM 4603 C CA . VAL C 1 142 ? 14.62875 -14.38516 38.86271 1.000 45.63915 143 VAL D CA 1
ATOM 4604 C C . VAL C 1 142 ? 15.19607 -13.56916 40.01137 1.000 43.98209 143 VAL D C 1
ATOM 4605 O O . VAL C 1 142 ? 15.94306 -12.60759 39.78701 1.000 43.64218 143 VAL D O 1
ATOM 4609 N N . ALA C 1 143 ? 14.84443 -13.94631 41.23837 1.000 46.57389 144 ALA D N 1
ATOM 4610 C CA . ALA C 1 143 ? 15.30846 -13.25994 42.43336 1.000 46.44414 144 ALA D CA 1
ATOM 4611 C C . ALA C 1 143 ? 16.58503 -13.90078 42.96911 1.000 54.64092 144 ALA D C 1
ATOM 4612 O O . ALA C 1 143 ? 16.83934 -15.09117 42.76393 1.000 59.41001 144 ALA D O 1
ATOM 4614 N N . ARG C 1 144 ? 17.38641 -13.09229 43.66378 1.000 55.73976 145 ARG D N 1
ATOM 4615 C CA . ARG C 1 144 ? 18.63574 -13.54097 44.26923 1.000 51.84542 145 ARG D CA 1
ATOM 4616 C C . ARG C 1 144 ? 18.95553 -12.61551 45.43503 1.000 57.02587 145 ARG D C 1
ATOM 4617 O O . ARG C 1 144 ? 18.38806 -11.52760 45.55869 1.000 65.00660 145 ARG D O 1
ATOM 4625 N N . ASN C 1 145 ? 19.88127 -13.05289 46.28641 1.000 59.37602 146 ASN D N 1
ATOM 4626 C CA . ASN C 1 145 ? 20.20596 -12.31222 47.49906 1.000 59.58271 146 ASN D CA 1
ATOM 4627 C C . ASN C 1 145 ? 21.24901 -11.22498 47.23120 1.000 57.97810 146 ASN D C 1
ATOM 4628 O O . ASN C 1 145 ? 21.83849 -11.13519 46.15025 1.000 58.50932 146 ASN D O 1
ATOM 4633 N N . SER C 1 146 ? 21.47604 -10.39669 48.24910 1.000 56.75576 147 SER D N 1
ATOM 4634 C CA . SER C 1 146 ? 22.42597 -9.28927 48.16824 1.000 59.19606 147 SER D CA 1
ATOM 4635 C C . SER C 1 146 ? 23.83316 -9.76844 47.81942 1.000 60.12606 147 SER D C 1
ATOM 4636 O O . SER C 1 146 ? 24.38987 -9.38664 46.78859 1.000 59.94511 147 SER D O 1
ATOM 4639 N N . SER C 1 171 ? 0.64897 -24.56127 47.01515 1.000 55.86830 172 SER D N 1
ATOM 4640 C CA . SER C 1 171 ? -0.06949 -25.50999 46.17346 1.000 57.75325 172 SER D CA 1
ATOM 4641 C C . SER C 1 171 ? -1.41345 -24.91848 45.76788 1.000 64.20318 172 SER D C 1
ATOM 4642 O O . SER C 1 171 ? -2.24617 -25.56601 45.12562 1.000 70.55845 172 SER D O 1
ATOM 4645 N N . VAL C 1 172 ? -1.63248 -23.66875 46.16603 1.000 58.76969 173 VAL D N 1
ATOM 4646 C CA . VAL C 1 172 ? -2.73831 -22.93382 45.57328 1.000 56.77549 173 VAL D CA 1
ATOM 4647 C C . VAL C 1 172 ? -2.33251 -22.45572 44.18572 1.000 55.99541 173 VAL D C 1
ATOM 4648 O O . VAL C 1 172 ? -3.15080 -22.44323 43.25912 1.000 57.77643 173 VAL D O 1
ATOM 4652 N N . ILE C 1 173 ? -1.06206 -22.10415 44.01647 1.000 51.96915 174 ILE D N 1
ATOM 4653 C CA . ILE C 1 173 ? -0.52549 -21.56842 42.77404 1.000 47.73168 174 ILE D CA 1
ATOM 4654 C C . ILE C 1 173 ? 0.28665 -22.66977 42.10105 1.000 50.71162 174 ILE D C 1
ATOM 4655 O O . ILE C 1 173 ? 1.20650 -23.24264 42.69885 1.000 56.28519 174 ILE D O 1
ATOM 4660 N N . LYS C 1 174 ? -0.05991 -22.97328 40.86198 1.000 49.28478 175 LYS D N 1
ATOM 4661 C CA . LYS C 1 174 ? 0.35476 -24.18358 40.16584 1.000 48.19838 175 LYS D CA 1
ATOM 4662 C C . LYS C 1 174 ? 1.44357 -23.91120 39.11804 1.000 50.40365 175 LYS D C 1
ATOM 4663 O O . LYS C 1 174 ? 1.71170 -22.75684 38.77107 1.000 48.88934 175 LYS D O 1
ATOM 4669 N N . PRO C 1 175 ? 2.11990 -24.96087 38.61832 1.000 48.64245 176 PRO D N 1
ATOM 4670 C CA . PRO C 1 175 ? 3.27484 -24.71952 37.72429 1.000 49.12018 176 PRO D CA 1
ATOM 4671 C C . PRO C 1 175 ? 2.94639 -23.96869 36.44311 1.000 50.24708 176 PRO D C 1
ATOM 4672 O O . PRO C 1 175 ? 3.81399 -23.25912 35.91768 1.000 59.14988 176 PRO D O 1
ATOM 4676 N N . ASP C 1 176 ? 1.74087 -24.11895 35.90435 1.000 43.85900 177 ASP D N 1
ATOM 4677 C CA . ASP C 1 176 ? 1.32089 -23.38330 34.71862 1.000 42.37901 177 ASP D CA 1
ATOM 4678 C C . ASP C 1 176 ? 0.08401 -22.56796 35.05790 1.000 46.49817 177 ASP D C 1
ATOM 4679 O O . ASP C 1 176 ? -0.86286 -23.09178 35.65496 1.000 49.90726 177 ASP D O 1
ATOM 4684 N N . MET C 1 177 ? 0.09683 -21.28970 34.67915 1.000 43.72473 178 MET D N 1
ATOM 4685 C CA . MET C 1 177 ? -0.98434 -20.37247 35.00172 1.000 39.35249 178 MET D CA 1
ATOM 4686 C C . MET C 1 177 ? -1.25246 -19.45091 33.82646 1.000 36.54161 178 MET D C 1
ATOM 4687 O O . MET C 1 177 ? -0.33459 -19.06899 33.09445 1.000 35.59615 178 MET D O 1
ATOM 4692 N N . LYS C 1 178 ? -2.52108 -19.08612 33.66547 1.000 41.42134 179 LYS D N 1
ATOM 4693 C CA . LYS C 1 178 ? -2.88129 -18.06259 32.70230 1.000 45.72653 179 LYS D CA 1
ATOM 4694 C C . LYS C 1 178 ? -2.73199 -16.67940 33.32818 1.000 49.94012 179 LYS D C 1
ATOM 4695 O O . LYS C 1 178 ? -2.67542 -16.52003 34.55095 1.000 53.88847 179 LYS D O 1
ATOM 4701 N N . ASN C 1 179 ? -2.65993 -15.66992 32.46611 1.000 44.28550 180 ASN D N 1
ATOM 4702 C CA . ASN C 1 179 ? -2.50157 -14.29348 32.92316 1.000 38.61554 180 ASN D CA 1
ATOM 4703 C C . ASN C 1 179 ? -3.28136 -13.39019 31.98150 1.000 35.99476 180 ASN D C 1
ATOM 4704 O O . ASN C 1 179 ? -2.88605 -13.20089 30.82803 1.000 39.16238 180 ASN D O 1
ATOM 4709 N N . LYS C 1 180 ? -4.38363 -12.84333 32.47320 1.000 33.20618 181 LYS D N 1
ATOM 4710 C CA . LYS C 1 180 ? -5.23104 -11.94928 31.70755 1.000 34.14222 181 LYS D CA 1
ATOM 4711 C C . LYS C 1 180 ? -5.04968 -10.52076 32.19998 1.000 31.96710 181 LYS D C 1
ATOM 4712 O O . LYS C 1 180 ? -4.77558 -10.28125 33.37976 1.000 36.04810 181 LYS D O 1
ATOM 4718 N N . LEU C 1 181 ? -5.21302 -9.56321 31.29251 1.000 26.05148 182 LEU D N 1
ATOM 4719 C CA . LEU C 1 181 ? -5.11259 -8.17342 31.70508 1.000 20.91752 182 LEU D CA 1
ATOM 4720 C C . LEU C 1 181 ? -5.97201 -7.27978 30.82602 1.000 22.25614 182 LEU D C 1
ATOM 4721 O O . LEU C 1 181 ? -6.29413 -7.60462 29.68036 1.000 23.20710 182 LEU D O 1
ATOM 4726 N N . ARG C 1 182 ? -6.32272 -6.13440 31.40060 1.000 20.73787 183 ARG D N 1
ATOM 4727 C CA . ARG C 1 182 ? -6.93657 -5.01240 30.71382 1.000 27.08382 183 ARG D CA 1
ATOM 4728 C C . ARG C 1 182 ? -6.20958 -3.75833 31.15787 1.000 20.26487 183 ARG D C 1
ATOM 4729 O O . ARG C 1 182 ? -5.91220 -3.60091 32.34127 1.000 22.78969 183 ARG D O 1
ATOM 4737 N N . MET C 1 183 ? -5.91970 -2.87172 30.21395 1.000 16.69916 184 MET D N 1
ATOM 4738 C CA . MET C 1 183 ? -5.22767 -1.62881 30.52844 1.000 16.55410 184 MET D CA 1
ATOM 4739 C C . MET C 1 183 ? -6.02062 -0.45834 29.97747 1.000 15.92072 184 MET D C 1
ATOM 4740 O O . MET C 1 183 ? -6.30388 -0.40674 28.77641 1.000 14.86771 184 MET D O 1
ATOM 4745 N N . GLU C 1 184 ? -6.39578 0.46150 30.85744 1.000 17.26381 185 GLU D N 1
ATOM 4746 C CA . GLU C 1 184 ? -6.93034 1.74950 30.45066 1.000 17.55925 185 GLU D CA 1
ATOM 4747 C C . GLU C 1 184 ? -5.80763 2.76741 30.58111 1.000 16.79978 185 GLU D C 1
ATOM 4748 O O . GLU C 1 184 ? -5.18917 2.88055 31.64381 1.000 15.80353 185 GLU D O 1
ATOM 4754 N N . GLY C 1 185 ? -5.52378 3.47996 29.49362 1.000 17.18753 186 GLY D N 1
ATOM 4755 C CA . GLY C 1 185 ? -4.34413 4.31000 29.44533 1.000 15.88610 186 GLY D CA 1
ATOM 4756 C C . GLY C 1 185 ? -4.61782 5.64955 28.78064 1.000 15.71751 186 GLY D C 1
ATOM 4757 O O . GLY C 1 185 ? -5.52241 5.79077 27.95808 1.000 21.73804 186 GLY D O 1
ATOM 4758 N N . ASN C 1 186 ? -3.80287 6.62057 29.16639 1.000 14.21163 187 ASN D N 1
ATOM 4759 C CA . ASN C 1 186 ? -3.80182 7.92689 28.51827 1.000 17.79535 187 ASN D CA 1
ATOM 4760 C C . ASN C 1 186 ? -2.38613 8.47451 28.57814 1.000 23.83207 187 ASN D C 1
ATOM 4761 O O . ASN C 1 186 ? -1.83379 8.64599 29.66765 1.000 24.96428 187 ASN D O 1
ATOM 4766 N N . VAL C 1 187 ? -1.80538 8.74301 27.41069 1.000 27.56656 188 VAL D N 1
ATOM 4767 C CA . VAL C 1 187 ? -0.43763 9.23339 27.29536 1.000 19.64172 188 VAL D CA 1
ATOM 4768 C C . VAL C 1 187 ? -0.45990 10.47855 26.42125 1.000 18.66636 188 VAL D C 1
ATOM 4769 O O . VAL C 1 187 ? -0.94211 10.43071 25.28156 1.000 20.06808 188 VAL D O 1
ATOM 4773 N N . ASN C 1 188 ? 0.04635 11.58924 26.95961 1.000 13.97709 189 ASN D N 1
ATOM 4774 C CA . ASN C 1 188 ? 0.08092 12.87909 26.26607 1.000 15.72376 189 ASN D CA 1
ATOM 4775 C C . ASN C 1 188 ? -1.28316 13.24236 25.68293 1.000 14.63760 189 ASN D C 1
ATOM 4776 O O . ASN C 1 188 ? -1.38600 13.84580 24.61269 1.000 17.75653 189 ASN D O 1
ATOM 4781 N N . GLY C 1 189 ? -2.34328 12.87896 26.40742 1.000 16.34041 190 GLY D N 1
ATOM 4782 C CA . GLY C 1 189 ? -3.69979 13.20059 26.02436 1.000 14.54822 190 GLY D CA 1
ATOM 4783 C C . GLY C 1 189 ? -4.37789 12.20594 25.10658 1.000 31.87205 190 GLY D C 1
ATOM 4784 O O . GLY C 1 189 ? -5.55539 12.40402 24.77258 1.000 45.56543 190 GLY D O 1
ATOM 4785 N N . HIS C 1 190 ? -3.68136 11.15069 24.67720 1.000 24.92040 191 HIS D N 1
ATOM 4786 C CA . HIS C 1 190 ? -4.24980 10.13257 23.80041 1.000 19.31791 191 HIS D CA 1
ATOM 4787 C C . HIS C 1 190 ? -4.74776 8.97508 24.65849 1.000 21.57544 191 HIS D C 1
ATOM 4788 O O . HIS C 1 190 ? -3.95211 8.28015 25.29983 1.000 20.73253 191 HIS D O 1
ATOM 4795 N N . ALA C 1 191 ? -6.06167 8.76998 24.66679 1.000 23.13321 192 ALA D N 1
ATOM 4796 C CA . ALA C 1 191 ? -6.65464 7.67012 25.41139 1.000 22.38825 192 ALA D CA 1
ATOM 4797 C C . ALA C 1 191 ? -6.61838 6.38955 24.58765 1.000 16.53535 192 ALA D C 1
ATOM 4798 O O . ALA C 1 191 ? -6.62703 6.41734 23.35484 1.000 17.80375 192 ALA D O 1
ATOM 4800 N N . PHE C 1 192 ? -6.58002 5.25842 25.28428 1.000 14.34810 193 PHE D N 1
ATOM 4801 C CA . PHE C 1 192 ? -6.46760 3.96956 24.61918 1.000 14.37790 193 PHE D CA 1
ATOM 4802 C C . PHE C 1 192 ? -6.75985 2.87187 25.63110 1.000 14.81168 193 PHE D C 1
ATOM 4803 O O . PHE C 1 192 ? -6.62477 3.06655 26.84188 1.000 14.70124 193 PHE D O 1
ATOM 4811 N N . VAL C 1 193 ? -7.15635 1.71227 25.11338 1.000 16.67829 194 VAL D N 1
ATOM 4812 C CA . VAL C 1 193 ? -7.45091 0.53501 25.91967 1.000 17.26566 194 VAL D CA 1
ATOM 4813 C C . VAL C 1 193 ? -6.72824 -0.64678 25.29314 1.000 18.89415 194 VAL D C 1
ATOM 4814 O O . VAL C 1 193 ? -6.79512 -0.84081 24.07444 1.000 18.33395 194 VAL D O 1
ATOM 4818 N N . ILE C 1 194 ? -6.04011 -1.43414 26.11508 1.000 15.38207 195 ILE D N 1
ATOM 4819 C CA . ILE C 1 194 ? -5.33023 -2.61608 25.64130 1.000 16.96892 195 ILE D CA 1
ATOM 4820 C C . ILE C 1 194 ? -5.74800 -3.80845 26.48926 1.000 16.95045 195 ILE D C 1
ATOM 4821 O O . ILE C 1 194 ? -5.76600 -3.72283 27.72266 1.000 17.12892 195 ILE D O 1
ATOM 4826 N N . GLU C 1 195 ? -6.09002 -4.91082 25.82797 1.000 18.06155 196 GLU D N 1
ATOM 4827 C CA . GLU C 1 195 ? -6.37911 -6.17812 26.47801 1.000 19.47081 196 GLU D CA 1
ATOM 4828 C C . GLU C 1 195 ? -5.29710 -7.18568 26.12136 1.000 20.07179 196 GLU D C 1
ATOM 4829 O O . GLU C 1 195 ? -4.58710 -7.03886 25.12323 1.000 24.67980 196 GLU D O 1
ATOM 4835 N N . GLY C 1 196 ? -5.17501 -8.21420 26.95338 1.000 18.37308 197 GLY D N 1
ATOM 4836 C CA . GLY C 1 196 ? -4.15937 -9.22069 26.73560 1.000 19.27504 197 GLY D CA 1
ATOM 4837 C C . GLY C 1 196 ? -4.41919 -10.52821 27.45213 1.000 24.55163 197 GLY D C 1
ATOM 4838 O O . GLY C 1 196 ? -4.84913 -10.54232 28.60965 1.000 23.92570 197 GLY D O 1
ATOM 4839 N N . GLU C 1 197 ? -4.15882 -11.63782 26.76306 1.000 31.91079 198 GLU D N 1
ATOM 4840 C CA . GLU C 1 197 ? -4.27617 -12.97666 27.32456 1.000 33.11070 198 GLU D CA 1
ATOM 4841 C C . GLU C 1 197 ? -2.93884 -13.68034 27.17042 1.000 32.30933 198 GLU D C 1
ATOM 4842 O O . GLU C 1 197 ? -2.35527 -13.67544 26.08218 1.000 29.11653 198 GLU D O 1
ATOM 4848 N N . GLY C 1 198 ? -2.45184 -14.27369 28.25579 1.000 34.46026 199 GLY D N 1
ATOM 4849 C CA . GLY C 1 198 ? -1.16571 -14.93826 28.21610 1.000 33.89111 199 GLY D CA 1
ATOM 4850 C C . GLY C 1 198 ? -1.04232 -16.11277 29.16551 1.000 34.66500 199 GLY D C 1
ATOM 4851 O O . GLY C 1 198 ? -2.03661 -16.59405 29.71867 1.000 34.54426 199 GLY D O 1
ATOM 4852 N N . SER C 1 199 ? 0.18885 -16.57242 29.36974 1.000 34.82488 200 SER D N 1
ATOM 4853 C CA . SER C 1 199 ? 0.45077 -17.75239 30.17777 1.000 36.06059 200 SER D CA 1
ATOM 4854 C C . SER C 1 199 ? 1.88703 -17.67722 30.66405 1.000 35.14803 200 SER D C 1
ATOM 4855 O O . SER C 1 199 ? 2.70109 -16.92566 30.12345 1.000 36.21810 200 SER D O 1
ATOM 4858 N N . GLY C 1 200 ? 2.19016 -18.46605 31.68503 1.000 35.95903 201 GLY D N 1
ATOM 4859 C CA . GLY C 1 200 ? 3.54408 -18.45657 32.20665 1.000 32.12221 201 GLY D CA 1
ATOM 4860 C C . GLY C 1 200 ? 3.73519 -19.54977 33.22830 1.000 29.83821 201 GLY D C 1
ATOM 4861 O O . GLY C 1 200 ? 2.79521 -20.25449 33.60823 1.000 29.19783 201 GLY D O 1
ATOM 4862 N N . LYS C 1 201 ? 4.98614 -19.68050 33.66519 1.000 29.88552 202 LYS D N 1
ATOM 4863 C CA . LYS C 1 201 ? 5.36576 -20.60609 34.72963 1.000 33.42023 202 LYS D CA 1
ATOM 4864 C C . LYS C 1 201 ? 5.82395 -19.79924 35.93755 1.000 39.04646 202 LYS D C 1
ATOM 4865 O O . LYS C 1 201 ? 6.97780 -19.33275 35.97918 1.000 42.97221 202 LYS D O 1
ATOM 4871 N N . PRO C 1 202 ? 4.95916 -19.61371 36.93885 1.000 35.98564 203 PRO D N 1
ATOM 4872 C CA . PRO C 1 202 ? 5.29258 -18.71396 38.05703 1.000 39.69544 203 PRO D CA 1
ATOM 4873 C C . PRO C 1 202 ? 6.57921 -19.05203 38.77751 1.000 48.90287 203 PRO D C 1
ATOM 4874 O O . PRO C 1 202 ? 7.32810 -18.14614 39.17374 1.000 52.03418 203 PRO D O 1
ATOM 4878 N N . PHE C 1 203 ? 6.83374 -20.33887 39.00377 1.000 52.60726 204 PHE D N 1
ATOM 4879 C CA . PHE C 1 203 ? 7.99355 -20.73061 39.78952 1.000 52.86888 204 PHE D CA 1
ATOM 4880 C C . PHE C 1 203 ? 9.28681 -20.64560 38.99343 1.000 53.79243 204 PHE D C 1
ATOM 4881 O O . PHE C 1 203 ? 10.36318 -20.60121 39.59758 1.000 59.35922 204 PHE D O 1
ATOM 4889 N N . GLU C 1 204 ? 9.20690 -20.60588 37.66092 1.000 50.11176 205 GLU D N 1
ATOM 4890 C CA . GLU C 1 204 ? 10.37500 -20.39812 36.81327 1.000 49.92398 205 GLU D CA 1
ATOM 4891 C C . GLU C 1 204 ? 10.55188 -18.94492 36.38016 1.000 49.56757 205 GLU D C 1
ATOM 4892 O O . GLU C 1 204 ? 11.55979 -18.62379 35.73883 1.000 51.03943 205 GLU D O 1
ATOM 4898 N N . GLY C 1 205 ? 9.60507 -18.06777 36.70529 1.000 43.94867 206 GLY D N 1
ATOM 4899 C CA . GLY C 1 205 ? 9.73951 -16.66020 36.37894 1.000 41.40680 206 GLY D CA 1
ATOM 4900 C C . GLY C 1 205 ? 9.71524 -16.33932 34.90162 1.000 41.24880 206 GLY D C 1
ATOM 4901 O O . GLY C 1 205 ? 10.40799 -15.41419 34.46537 1.000 46.15961 206 GLY D O 1
ATOM 4902 N N . ILE C 1 206 ? 8.93649 -17.07607 34.11509 1.000 37.04627 207 ILE D N 1
ATOM 4903 C CA . ILE C 1 206 ? 8.81907 -16.83944 32.68302 1.000 34.96223 207 ILE D CA 1
ATOM 4904 C C . ILE C 1 206 ? 7.34335 -16.73355 32.33196 1.000 38.10206 207 ILE D C 1
ATOM 4905 O O . ILE C 1 206 ? 6.49886 -17.39925 32.94334 1.000 37.86332 207 ILE D O 1
ATOM 4910 N N . GLN C 1 207 ? 7.03403 -15.89077 31.34933 1.000 39.20328 208 GLN D N 1
ATOM 4911 C CA . GLN C 1 207 ? 5.65558 -15.67838 30.93732 1.000 34.24573 208 GLN D CA 1
ATOM 4912 C C . GLN C 1 207 ? 5.64100 -15.01471 29.56940 1.000 28.04927 208 GLN D C 1
ATOM 4913 O O . GLN C 1 207 ? 6.57908 -14.30456 29.19734 1.000 26.29379 208 GLN D O 1
ATOM 4919 N N . THR C 1 208 ? 4.57369 -15.27439 28.82148 1.000 23.10180 209 THR D N 1
ATOM 4920 C CA . THR C 1 208 ? 4.29313 -14.57605 27.58055 1.000 22.76921 209 THR D CA 1
ATOM 4921 C C . THR C 1 208 ? 2.86814 -14.05010 27.63633 1.000 25.51174 209 THR D C 1
ATOM 4922 O O . THR C 1 208 ? 2.03707 -14.53589 28.40750 1.000 28.22780 209 THR D O 1
ATOM 4926 N N . ILE C 1 209 ? 2.59079 -13.04906 26.80743 1.000 24.46439 210 ILE D N 1
ATOM 4927 C CA . ILE C 1 209 ? 1.24483 -12.50194 26.69444 1.000 22.49498 210 ILE D CA 1
ATOM 4928 C C . ILE C 1 209 ? 1.08104 -11.90572 25.30574 1.000 24.72031 210 ILE D C 1
ATOM 4929 O O . ILE C 1 209 ? 2.01168 -11.30908 24.75609 1.000 29.39719 210 ILE D O 1
ATOM 4934 N N . ASP C 1 210 ? -0.10132 -12.09328 24.73008 1.000 15.77898 211 ASP D N 1
ATOM 4935 C CA . ASP C 1 210 ? -0.45727 -11.48853 23.45576 1.000 16.23015 211 ASP D CA 1
ATOM 4936 C C . ASP C 1 210 ? -1.41300 -10.33479 23.71520 1.000 15.58297 211 ASP D C 1
ATOM 4937 O O . ASP C 1 210 ? -2.46979 -10.52598 24.32344 1.000 15.88746 211 ASP D O 1
ATOM 4942 N N . LEU C 1 211 ? -1.03715 -9.14445 23.25662 1.000 16.38684 212 LEU D N 1
ATOM 4943 C CA . LEU C 1 211 ? -1.74468 -7.91401 23.57235 1.000 16.59727 212 LEU D CA 1
ATOM 4944 C C . LEU C 1 211 ? -2.41028 -7.36050 22.32231 1.000 17.18720 212 LEU D C 1
ATOM 4945 O O . LEU C 1 211 ? -1.87481 -7.47693 21.21475 1.000 16.74255 212 LEU D O 1
ATOM 4950 N N . GLU C 1 212 ? -3.57993 -6.75437 22.50671 1.000 17.29848 213 GLU D N 1
ATOM 4951 C CA . GLU C 1 212 ? -4.32881 -6.15954 21.41098 1.000 17.76982 213 GLU D CA 1
ATOM 4952 C C . GLU C 1 212 ? -4.85495 -4.80160 21.83631 1.000 16.83085 213 GLU D C 1
ATOM 4953 O O . GLU C 1 212 ? -5.43241 -4.66810 22.91943 1.000 19.21639 213 GLU D O 1
ATOM 4959 N N . VAL C 1 213 ? -4.63391 -3.79830 20.99327 1.000 15.57544 214 VAL D N 1
ATOM 4960 C CA . VAL C 1 213 ? -5.18215 -2.46726 21.21632 1.000 20.60810 214 VAL D CA 1
ATOM 4961 C C . VAL C 1 213 ? -6.64463 -2.48002 20.79715 1.000 25.53538 214 VAL D C 1
ATOM 4962 O O . VAL C 1 213 ? -6.96106 -2.69058 19.61922 1.000 33.72942 214 VAL D O 1
ATOM 4966 N N . LYS C 1 214 ? -7.54424 -2.27791 21.75804 1.000 25.01938 215 LYS D N 1
ATOM 4967 C CA . LYS C 1 214 ? -8.97151 -2.27825 21.46248 1.000 24.59317 215 LYS D CA 1
ATOM 4968 C C . LYS C 1 214 ? -9.50483 -0.88995 21.14845 1.000 30.40318 215 LYS D C 1
ATOM 4969 O O . LYS C 1 214 ? -10.46220 -0.76116 20.37485 1.000 35.50828 215 LYS D O 1
ATOM 4975 N N . GLU C 1 215 ? -8.91033 0.14745 21.73403 1.000 30.06396 216 GLU D N 1
ATOM 4976 C CA . GLU C 1 215 ? -9.31302 1.52442 21.50007 1.000 23.22088 216 GLU D CA 1
ATOM 4977 C C . GLU C 1 215 ? -8.06272 2.37564 21.37977 1.000 18.92171 216 GLU D C 1
ATOM 4978 O O . GLU C 1 215 ? -7.04120 2.08896 22.00659 1.000 25.41517 216 GLU D O 1
ATOM 4984 N N . GLY C 1 216 ? -8.14814 3.41872 20.56183 1.000 15.72827 217 GLY D N 1
ATOM 4985 C CA . GLY C 1 216 ? -7.06367 4.36894 20.43384 1.000 15.24920 217 GLY D CA 1
ATOM 4986 C C . GLY C 1 216 ? -5.99303 4.00110 19.43694 1.000 18.00220 217 GLY D C 1
ATOM 4987 O O . GLY C 1 216 ? -4.92894 4.63227 19.43790 1.000 20.04200 217 GLY D O 1
ATOM 4988 N N . ALA C 1 217 ? -6.22962 2.99616 18.60031 1.000 16.13792 218 ALA D N 1
ATOM 4989 C CA . ALA C 1 217 ? -5.28802 2.67159 17.54274 1.000 16.14059 218 ALA D CA 1
ATOM 4990 C C . ALA C 1 217 ? -5.33864 3.74872 16.46103 1.000 16.83075 218 ALA D C 1
ATOM 4991 O O . ALA C 1 217 ? -6.40299 4.31870 16.20579 1.000 20.77458 218 ALA D O 1
ATOM 4993 N N . PRO C 1 218 ? -4.20015 4.07520 15.82386 1.000 20.66364 219 PRO D N 1
ATOM 4994 C CA . PRO C 1 218 ? -2.86664 3.55024 16.12572 1.000 19.01830 219 PRO D CA 1
ATOM 4995 C C . PRO C 1 218 ? -2.19503 4.33326 17.24790 1.000 23.44548 219 PRO D C 1
ATOM 4996 O O . PRO C 1 218 ? -2.31141 5.56121 17.29462 1.000 21.23498 219 PRO D O 1
ATOM 5000 N N . LEU C 1 219 ? -1.50776 3.63328 18.13766 1.000 23.53112 220 LEU D N 1
ATOM 5001 C CA . LEU C 1 219 ? -0.83549 4.29488 19.24215 1.000 24.18364 220 LEU D CA 1
ATOM 5002 C C . LEU C 1 219 ? 0.20327 5.26739 18.69359 1.000 21.49135 220 LEU D C 1
ATOM 5003 O O . LEU C 1 219 ? 1.06107 4.85667 17.89559 1.000 13.68587 220 LEU D O 1
ATOM 5008 N N . PRO C 1 220 ? 0.14339 6.54339 19.05221 1.000 21.30809 221 PRO D N 1
ATOM 5009 C CA . PRO C 1 220 ? 1.11873 7.52378 18.55155 1.000 21.50216 221 PRO D CA 1
ATOM 5010 C C . PRO C 1 220 ? 2.40498 7.62182 19.35986 1.000 15.33362 221 PRO D C 1
ATOM 5011 O O . PRO C 1 220 ? 3.15251 8.58407 19.16351 1.000 15.33302 221 PRO D O 1
ATOM 5015 N N . PHE C 1 221 ? 2.68156 6.66389 20.24260 1.000 9.97543 222 PHE D N 1
ATOM 5016 C CA . PHE C 1 221 ? 3.82822 6.73235 21.13474 1.000 9.87803 222 PHE D CA 1
ATOM 5017 C C . PHE C 1 221 ? 4.48747 5.36467 21.22668 1.000 9.88762 222 PHE D C 1
ATOM 5018 O O . PHE C 1 221 ? 3.86091 4.33317 20.97455 1.000 10.03532 222 PHE D O 1
ATOM 5026 N N . ALA C 1 222 ? 5.75481 5.37517 21.63667 1.000 9.76146 223 ALA D N 1
ATOM 5027 C CA . ALA C 1 222 ? 6.53362 4.15411 21.79546 1.000 9.78588 223 ALA D CA 1
ATOM 5028 C C . ALA C 1 222 ? 5.82967 3.15203 22.70049 1.000 10.04176 223 ALA D C 1
ATOM 5029 O O . ALA C 1 222 ? 5.59790 3.42114 23.88282 1.000 10.15077 223 ALA D O 1
ATOM 5031 N N . TYR C 1 223 ? 5.52085 1.98139 22.14381 1.000 10.15681 224 TYR D N 1
ATOM 5032 C CA . TYR C 1 223 ? 4.89057 0.91442 22.91237 1.000 10.43819 224 TYR D CA 1
ATOM 5033 C C . TYR C 1 223 ? 5.73169 0.49142 24.11128 1.000 10.50059 224 TYR D C 1
ATOM 5034 O O . TYR C 1 223 ? 5.18703 -0.01481 25.09840 1.000 10.73897 224 TYR D O 1
ATOM 5043 N N . ASP C 1 224 ? 7.05298 0.68461 24.04587 1.000 11.03749 225 ASP D N 1
ATOM 5044 C CA . ASP C 1 224 ? 7.94038 0.18821 25.09735 1.000 10.98742 225 ASP D CA 1
ATOM 5045 C C . ASP C 1 224 ? 7.59095 0.75634 26.47360 1.000 11.08194 225 ASP D C 1
ATOM 5046 O O . ASP C 1 224 ? 7.82957 0.09470 27.49073 1.000 11.25239 225 ASP D O 1
ATOM 5051 N N . ILE C 1 225 ? 7.02909 1.96753 26.53641 1.000 10.39711 226 ILE D N 1
ATOM 5052 C CA . ILE C 1 225 ? 6.72051 2.55364 27.83946 1.000 10.49715 226 ILE D CA 1
ATOM 5053 C C . ILE C 1 225 ? 5.61978 1.78390 28.55969 1.000 10.80587 226 ILE D C 1
ATOM 5054 O O . ILE C 1 225 ? 5.51122 1.87738 29.78524 1.000 10.94495 226 ILE D O 1
ATOM 5059 N N . LEU C 1 226 ? 4.82208 0.99109 27.83832 1.000 12.33577 227 LEU D N 1
ATOM 5060 C CA . LEU C 1 226 ? 3.71518 0.26703 28.44962 1.000 14.01350 227 LEU D CA 1
ATOM 5061 C C . LEU C 1 226 ? 4.08482 -1.13534 28.91245 1.000 14.05579 227 LEU D C 1
ATOM 5062 O O . LEU C 1 226 ? 3.35839 -1.70554 29.73526 1.000 16.28578 227 LEU D O 1
ATOM 5067 N N . THR C 1 227 ? 5.18686 -1.70399 28.41525 1.000 12.69319 228 THR D N 1
ATOM 5068 C CA . THR C 1 227 ? 5.36755 -3.14998 28.51996 1.000 17.55000 228 THR D CA 1
ATOM 5069 C C . THR C 1 227 ? 5.61226 -3.59025 29.95816 1.000 18.21404 228 THR D C 1
ATOM 5070 O O . THR C 1 227 ? 5.13931 -4.65719 30.36998 1.000 13.97495 228 THR D O 1
ATOM 5074 N N . THR C 1 228 ? 6.34108 -2.78657 30.74103 1.000 22.50872 229 THR D N 1
ATOM 5075 C CA . THR C 1 228 ? 6.57313 -3.13574 32.13986 1.000 19.01252 229 THR D CA 1
ATOM 5076 C C . THR C 1 228 ? 5.30974 -3.03110 32.98563 1.000 16.89832 229 THR D C 1
ATOM 5077 O O . THR C 1 228 ? 5.23707 -3.65928 34.04315 1.000 16.71772 229 THR D O 1
ATOM 5081 N N . ALA C 1 229 ? 4.31238 -2.26060 32.55380 1.000 15.63750 230 ALA D N 1
ATOM 5082 C CA . ALA C 1 229 ? 3.02522 -2.30849 33.23953 1.000 16.47806 230 ALA D CA 1
ATOM 5083 C C . ALA C 1 229 ? 2.28861 -3.60905 32.94566 1.000 17.90384 230 ALA D C 1
ATOM 5084 O O . ALA C 1 229 ? 1.61080 -4.14506 33.82916 1.000 26.26291 230 ALA D O 1
ATOM 5086 N N . PHE C 1 230 ? 2.41232 -4.13176 31.72555 1.000 17.03816 231 PHE D N 1
ATOM 5087 C CA . PHE C 1 230 ? 1.85249 -5.43926 31.37216 1.000 16.26166 231 PHE D CA 1
ATOM 5088 C C . PHE C 1 230 ? 2.58224 -6.56647 32.09303 1.000 16.91387 231 PHE D C 1
ATOM 5089 O O . PHE C 1 230 ? 1.96291 -7.51841 32.56512 1.000 18.86705 231 PHE D O 1
ATOM 5122 N N . ASN C 1 232 ? 3.47635 -8.23310 36.90857 1.000 31.19673 236 ASN D N 1
ATOM 5123 C CA . ASN C 1 232 ? 2.93609 -9.14015 37.90537 1.000 34.72856 236 ASN D CA 1
ATOM 5124 C C . ASN C 1 232 ? 4.06222 -9.99781 38.46754 1.000 39.30224 236 ASN D C 1
ATOM 5125 O O . ASN C 1 232 ? 4.42870 -11.01981 37.88525 1.000 40.20691 236 ASN D O 1
ATOM 5130 N N . ARG C 1 233 ? 4.61631 -9.57402 39.60719 1.000 43.58476 237 ARG D N 1
ATOM 5131 C CA . ARG C 1 233 ? 5.79673 -10.22797 40.16879 1.000 39.23146 237 ARG D CA 1
ATOM 5132 C C . ARG C 1 233 ? 5.52923 -11.57605 40.68578 1.000 40.58996 237 ARG D C 1
ATOM 5133 O O . ARG C 1 233 ? 6.39374 -12.22028 41.28611 1.000 42.16538 237 ARG D O 1
ATOM 5141 N N . VAL C 1 234 ? 4.33833 -12.13367 40.50909 1.000 36.34061 238 VAL D N 1
ATOM 5142 C CA . VAL C 1 234 ? 4.15713 -13.52860 40.86480 1.000 37.70601 238 VAL D CA 1
ATOM 5143 C C . VAL C 1 234 ? 4.86046 -14.41812 39.84935 1.000 38.68552 238 VAL D C 1
ATOM 5144 O O . VAL C 1 234 ? 5.16941 -15.58256 40.13492 1.000 39.12314 238 VAL D O 1
ATOM 5148 N N . PHE C 1 235 ? 5.18602 -13.87886 38.67497 1.000 39.87251 239 PHE D N 1
ATOM 5149 C CA . PHE C 1 235 ? 6.03892 -14.61297 37.74178 1.000 38.09674 239 PHE D CA 1
ATOM 5150 C C . PHE C 1 235 ? 7.50959 -14.26214 37.97450 1.000 40.02156 239 PHE D C 1
ATOM 5151 O O . PHE C 1 235 ? 8.15833 -13.61612 37.14911 1.000 41.71766 239 PHE D O 1
ATOM 5159 N N . THR C 1 236 ? 8.04276 -14.73875 39.10501 1.000 41.92439 240 THR D N 1
ATOM 5160 C CA . THR C 1 236 ? 9.44812 -14.55012 39.46794 1.000 40.96254 240 THR D CA 1
ATOM 5161 C C . THR C 1 236 ? 10.00188 -15.85032 40.04185 1.000 42.56909 240 THR D C 1
ATOM 5162 O O . THR C 1 236 ? 9.34226 -16.49228 40.86493 1.000 38.89578 240 THR D O 1
ATOM 5166 N N . LYS C 1 237 ? 11.21128 -16.23142 39.62502 1.000 47.53068 241 LYS D N 1
ATOM 5167 C CA . LYS C 1 237 ? 11.85952 -17.44059 40.14063 1.000 46.29057 241 LYS D CA 1
ATOM 5168 C C . LYS C 1 237 ? 12.50059 -17.11978 41.48357 1.000 42.61351 241 LYS D C 1
ATOM 5169 O O . LYS C 1 237 ? 13.59912 -16.56339 41.54763 1.000 42.78383 241 LYS D O 1
ATOM 5175 N N . TYR C 1 238 ? 11.80458 -17.45728 42.56033 1.000 43.95747 242 TYR D N 1
ATOM 5176 C CA . TYR C 1 238 ? 12.32181 -17.38002 43.91730 1.000 45.76784 242 TYR D CA 1
ATOM 5177 C C . TYR C 1 238 ? 12.82654 -18.75178 44.34962 1.000 52.27658 242 TYR D C 1
ATOM 5178 O O . TYR C 1 238 ? 12.21642 -19.77289 44.00331 1.000 53.66683 242 TYR D O 1
ATOM 5187 N N . PRO C 1 239 ? 13.94845 -18.83059 45.08385 1.000 58.65800 243 PRO D N 1
ATOM 5188 C CA . PRO C 1 239 ? 14.44074 -20.12507 45.57808 1.000 59.61417 243 PRO D CA 1
ATOM 5189 C C . PRO C 1 239 ? 13.50518 -20.74322 46.62068 1.000 60.24942 243 PRO D C 1
ATOM 5190 O O . PRO C 1 239 ? 13.26433 -21.95450 46.59734 1.000 60.42912 243 PRO D O 1
ATOM 5194 N N . ILE D 2 2 ? 33.98608 35.29579 -18.83069 1.000 56.05383 3 ILE F N 1
ATOM 5195 C CA . ILE D 2 2 ? 33.26914 34.11969 -18.35668 1.000 52.96548 3 ILE F CA 1
ATOM 5196 C C . ILE D 2 2 ? 31.77267 34.38898 -18.34154 1.000 57.07226 3 ILE F C 1
ATOM 5197 O O . ILE D 2 2 ? 31.31201 35.31828 -17.66861 1.000 62.67332 3 ILE F O 1
ATOM 5202 N N . PRO D 2 3 ? 31.00998 33.57691 -19.07321 1.000 51.65916 4 PRO F N 1
ATOM 5203 C CA . PRO D 2 3 ? 29.55623 33.77078 -19.11140 1.000 49.13631 4 PRO F CA 1
ATOM 5204 C C . PRO D 2 3 ? 28.88467 33.25490 -17.84711 1.000 52.03557 4 PRO F C 1
ATOM 5205 O O . PRO D 2 3 ? 29.20014 32.17310 -17.34382 1.000 58.83399 4 PRO F O 1
ATOM 5209 N N . ASP D 2 4 ? 27.94657 34.04901 -17.33463 1.000 42.83346 5 ASP F N 1
ATOM 5210 C CA . ASP D 2 4 ? 27.20170 33.71983 -16.12108 1.000 44.67351 5 ASP F CA 1
ATOM 5211 C C . ASP D 2 4 ? 25.85170 33.15254 -16.54617 1.000 49.44006 5 ASP F C 1
ATOM 5212 O O . ASP D 2 4 ? 24.86194 33.87583 -16.67075 1.000 52.98316 5 ASP F O 1
ATOM 5217 N N . TYR D 2 5 ? 25.80761 31.83696 -16.75989 1.000 53.19024 6 TYR F N 1
ATOM 5218 C CA . TYR D 2 5 ? 24.56229 31.22042 -17.20394 1.000 50.59136 6 TYR F CA 1
ATOM 5219 C C . TYR D 2 5 ? 23.53490 31.11703 -16.08701 1.000 51.53813 6 TYR F C 1
ATOM 5220 O O . TYR D 2 5 ? 22.35212 30.90292 -16.36986 1.000 56.12964 6 TYR F O 1
ATOM 5229 N N . PHE D 2 6 ? 23.94976 31.27480 -14.83059 1.000 42.44695 7 PHE F N 1
ATOM 5230 C CA . PHE D 2 6 ? 22.99681 31.18091 -13.73150 1.000 39.11973 7 PHE F CA 1
ATOM 5231 C C . PHE D 2 6 ? 22.15708 32.44532 -13.62177 1.000 38.73616 7 PHE F C 1
ATOM 5232 O O . PHE D 2 6 ? 20.92471 32.37435 -13.54459 1.000 42.95226 7 PHE F O 1
ATOM 5240 N N . LYS D 2 7 ? 22.80374 33.61343 -13.62755 1.000 38.12693 8 LYS F N 1
ATOM 5241 C CA . LYS D 2 7 ? 22.04563 34.85871 -13.58666 1.000 40.85392 8 LYS F CA 1
ATOM 5242 C C . LYS D 2 7 ? 21.25359 35.07271 -14.86828 1.000 43.12030 8 LYS F C 1
ATOM 5243 O O . LYS D 2 7 ? 20.18361 35.69244 -14.83995 1.000 46.41420 8 LYS F O 1
ATOM 5249 N N . GLN D 2 8 ? 21.74907 34.55872 -15.99276 1.000 45.64923 9 GLN F N 1
ATOM 5250 C CA . GLN D 2 8 ? 21.01947 34.66968 -17.24840 1.000 49.41198 9 GLN F CA 1
ATOM 5251 C C . GLN D 2 8 ? 19.75438 33.82095 -17.27908 1.000 50.65115 9 GLN F C 1
ATOM 5252 O O . GLN D 2 8 ? 18.92313 34.02207 -18.17049 1.000 59.46640 9 GLN F O 1
ATOM 5258 N N . SER D 2 9 ? 19.57753 32.89337 -16.33677 1.000 42.36985 10 SER F N 1
ATOM 5259 C CA . SER D 2 9 ? 18.43611 31.98589 -16.37685 1.000 43.46050 10 SER F CA 1
ATOM 5260 C C . SER D 2 9 ? 17.15634 32.59145 -15.81852 1.000 50.16883 10 SER F C 1
ATOM 5261 O O . SER D 2 9 ? 16.13406 31.89636 -15.78369 1.000 55.90523 10 SER F O 1
ATOM 5264 N N . PHE D 2 10 ? 17.17633 33.85433 -15.39294 1.000 53.79103 11 PHE F N 1
ATOM 5265 C CA . PHE D 2 10 ? 16.04375 34.43706 -14.69046 1.000 54.31629 11 PHE F CA 1
ATOM 5266 C C . PHE D 2 10 ? 15.40163 35.54220 -15.52487 1.000 58.42711 11 PHE F C 1
ATOM 5267 O O . PHE D 2 10 ? 16.05737 36.12230 -16.39613 1.000 65.43352 11 PHE F O 1
ATOM 5275 N N . PRO D 2 11 ? 14.11272 35.85292 -15.29796 1.000 49.63567 12 PRO F N 1
ATOM 5276 C CA . PRO D 2 11 ? 13.20849 35.35543 -14.25063 1.000 44.30493 12 PRO F CA 1
ATOM 5277 C C . PRO D 2 11 ? 12.70041 33.90483 -14.38523 1.000 44.44816 12 PRO F C 1
ATOM 5278 O O . PRO D 2 11 ? 12.03937 33.44824 -13.44924 1.000 45.28529 12 PRO F O 1
ATOM 5282 N N . GLU D 2 12 ? 12.99054 33.19127 -15.48017 1.000 42.29168 13 GLU F N 1
ATOM 5283 C CA . GLU D 2 12 ? 12.42966 31.84722 -15.63882 1.000 43.13731 13 GLU F CA 1
ATOM 5284 C C . GLU D 2 12 ? 12.88174 30.91851 -14.51749 1.000 43.61113 13 GLU F C 1
ATOM 5285 O O . GLU D 2 12 ? 12.05976 30.24732 -13.88130 1.000 42.09060 13 GLU F O 1
ATOM 5291 N N . GLY D 2 13 ? 14.18133 30.87771 -14.25437 1.000 43.75518 14 GLY F N 1
ATOM 5292 C CA . GLY D 2 13 ? 14.75666 30.00508 -13.25091 1.000 44.72712 14 GLY F CA 1
ATOM 5293 C C . GLY D 2 13 ? 15.61104 28.91799 -13.87896 1.000 45.01176 14 GLY F C 1
ATOM 5294 O O . GLY D 2 13 ? 15.87797 28.90677 -15.08490 1.000 41.93653 14 GLY F O 1
ATOM 5295 N N . TYR D 2 14 ? 16.04394 27.98831 -13.02999 1.000 45.56641 15 TYR F N 1
ATOM 5296 C CA . TYR D 2 14 ? 16.83275 26.84814 -13.48268 1.000 40.45548 15 TYR F CA 1
ATOM 5297 C C . TYR D 2 14 ? 16.72981 25.73543 -12.44440 1.000 37.39273 15 TYR F C 1
ATOM 5298 O O . TYR D 2 14 ? 16.08059 25.88565 -11.40495 1.000 41.86457 15 TYR F O 1
ATOM 5307 N N . SER D 2 15 ? 17.37337 24.60661 -12.74255 1.000 28.51886 16 SER F N 1
ATOM 5308 C CA . SER D 2 15 ? 17.40413 23.46432 -11.84125 1.000 26.25954 16 SER F CA 1
ATOM 5309 C C . SER D 2 15 ? 18.78727 22.83073 -11.88266 1.000 21.22676 16 SER F C 1
ATOM 5310 O O . SER D 2 15 ? 19.56794 23.07428 -12.80355 1.000 21.67930 16 SER F O 1
ATOM 5313 N N . TRP D 2 16 ? 19.09521 22.01518 -10.87186 1.000 21.60548 17 TRP F N 1
ATOM 5314 C CA . TRP D 2 16 ? 20.30401 21.19888 -10.91313 1.000 23.30442 17 TRP F CA 1
ATOM 5315 C C . TRP D 2 16 ? 20.05011 19.84340 -10.26772 1.000 23.18663 17 TRP F C 1
ATOM 5316 O O . TRP D 2 16 ? 19.10917 19.65972 -9.49346 1.000 25.34982 17 TRP F O 1
ATOM 5327 N N . GLU D 2 17 ? 20.89662 18.88408 -10.63300 1.000 19.03520 18 GLU F N 1
ATOM 5328 C CA . GLU D 2 17 ? 20.94299 17.56407 -10.02270 1.000 19.61829 18 GLU F CA 1
ATOM 5329 C C . GLU D 2 17 ? 22.38206 17.25881 -9.64370 1.000 19.49159 18 GLU F C 1
ATOM 5330 O O . GLU D 2 17 ? 23.31247 17.62408 -10.36704 1.000 22.70902 18 GLU F O 1
ATOM 5336 N N . ARG D 2 18 ? 22.56459 16.58090 -8.51571 1.000 15.66886 19 ARG F N 1
ATOM 5337 C CA . ARG D 2 18 ? 23.89152 16.42685 -7.94267 1.000 15.10251 19 ARG F CA 1
ATOM 5338 C C . ARG D 2 18 ? 24.02800 15.05435 -7.31079 1.000 14.41422 19 ARG F C 1
ATOM 5339 O O . ARG D 2 18 ? 23.14797 14.61927 -6.56283 1.000 15.86338 19 ARG F O 1
ATOM 5347 N N . SER D 2 19 ? 25.12653 14.37726 -7.61883 1.000 13.58126 20 SER F N 1
ATOM 5348 C CA . SER D 2 19 ? 25.50916 13.15390 -6.93634 1.000 13.42383 20 SER F CA 1
ATOM 5349 C C . SER D 2 19 ? 26.69135 13.45170 -6.02679 1.000 13.61791 20 SER F C 1
ATOM 5350 O O . SER D 2 19 ? 27.56710 14.25178 -6.37056 1.000 17.91956 20 SER F O 1
ATOM 5353 N N . MET D 2 20 ? 26.69822 12.82197 -4.85717 1.000 11.85303 21 MET F N 1
ATOM 5354 C CA . MET D 2 20 ? 27.74233 13.01402 -3.85720 1.000 12.32677 21 MET F CA 1
ATOM 5355 C C . MET D 2 20 ? 28.18320 11.63472 -3.39457 1.000 13.34280 21 MET F C 1
ATOM 5356 O O . MET D 2 20 ? 27.42754 10.93744 -2.71124 1.000 17.87468 21 MET F O 1
ATOM 5361 N N . THR D 2 21 ? 29.39405 11.23951 -3.76550 1.000 10.09343 22 THR F N 1
ATOM 5362 C CA . THR D 2 21 ? 29.88430 9.88366 -3.54188 1.000 10.15552 22 THR F CA 1
ATOM 5363 C C . THR D 2 21 ? 30.98533 9.92957 -2.49030 1.000 12.58285 22 THR F C 1
ATOM 5364 O O . THR D 2 21 ? 32.08596 10.42191 -2.75832 1.000 20.23448 22 THR F O 1
ATOM 5368 N N . TYR D 2 22 ? 30.69338 9.41080 -1.30226 1.000 15.38949 23 TYR F N 1
ATOM 5369 C CA . TYR D 2 22 ? 31.64408 9.44610 -0.20279 1.000 18.97453 23 TYR F CA 1
ATOM 5370 C C . TYR D 2 22 ? 32.52730 8.20751 -0.23187 1.000 17.64910 23 TYR F C 1
ATOM 5371 O O . TYR D 2 22 ? 32.12486 7.14874 -0.71757 1.000 22.58096 23 TYR F O 1
ATOM 5380 N N A GLU D 2 23 ? 33.73840 8.35120 0.31694 1.000 16.30764 24 GLU F N 1
ATOM 5381 C CA A GLU D 2 23 ? 34.76624 7.32556 0.18024 1.000 15.23842 24 GLU F CA 1
ATOM 5382 C C A GLU D 2 23 ? 34.41000 6.02215 0.87969 1.000 16.72874 24 GLU F C 1
ATOM 5383 O O A GLU D 2 23 ? 35.02458 4.99389 0.58061 1.000 22.20449 24 GLU F O 1
ATOM 5389 N N . ASP D 2 24 ? 33.45534 6.03137 1.81018 1.000 16.11102 25 ASP F N 1
ATOM 5390 C CA . ASP D 2 24 ? 33.07926 4.81609 2.52129 1.000 16.60659 25 ASP F CA 1
ATOM 5391 C C . ASP D 2 24 ? 31.77578 4.21238 2.00480 1.000 17.15582 25 ASP F C 1
ATOM 5392 O O . ASP D 2 24 ? 31.17871 3.36825 2.68108 1.000 17.86672 25 ASP F O 1
ATOM 5397 N N . GLY D 2 25 ? 31.33246 4.61494 0.81671 1.000 14.75771 26 GLY F N 1
ATOM 5398 C CA . GLY D 2 25 ? 30.15814 4.03712 0.20440 1.000 21.76223 26 GLY F CA 1
ATOM 5399 C C . GLY D 2 25 ? 28.86273 4.77608 0.46588 1.000 23.82106 26 GLY F C 1
ATOM 5400 O O . GLY D 2 25 ? 27.84677 4.45461 -0.16527 1.000 23.98250 26 GLY F O 1
ATOM 5401 N N . GLY D 2 26 ? 28.85422 5.73967 1.38026 1.000 18.90054 27 GLY F N 1
ATOM 5402 C CA . GLY D 2 26 ? 27.69947 6.59906 1.51587 1.000 12.79222 27 GLY F CA 1
ATOM 5403 C C . GLY D 2 26 ? 27.48070 7.40162 0.25141 1.000 12.57887 27 GLY F C 1
ATOM 5404 O O . GLY D 2 26 ? 28.41355 8.02236 -0.26727 1.000 13.42803 27 GLY F O 1
ATOM 5405 N N . ILE D 2 27 ? 26.25572 7.38164 -0.26501 1.000 9.84582 28 ILE F N 1
ATOM 5406 C CA . ILE D 2 27 ? 25.90196 8.06130 -1.50386 1.000 9.85828 28 ILE F CA 1
ATOM 5407 C C . ILE D 2 27 ? 24.74450 8.99786 -1.21007 1.000 9.67162 28 ILE F C 1
ATOM 5408 O O . ILE D 2 27 ? 23.83543 8.65272 -0.44775 1.000 9.31138 28 ILE F O 1
ATOM 5413 N N . CYS D 2 28 ? 24.76905 10.17383 -1.82099 1.000 10.98033 29 CYS F N 1
ATOM 5414 C CA . CYS D 2 28 ? 23.71782 11.16008 -1.65961 1.000 11.31890 29 CYS F CA 1
ATOM 5415 C C . CYS D 2 28 ? 23.36890 11.71283 -3.03088 1.000 11.28704 29 CYS F C 1
ATOM 5416 O O . CYS D 2 28 ? 24.26061 11.99485 -3.83464 1.000 11.36941 29 CYS F O 1
ATOM 5419 N N . ILE D 2 29 ? 22.07655 11.85211 -3.30252 1.000 11.35732 30 ILE F N 1
ATOM 5420 C CA . ILE D 2 29 ? 21.59069 12.44346 -4.54130 1.000 12.05212 30 ILE F CA 1
ATOM 5421 C C . ILE D 2 29 ? 20.59298 13.53063 -4.17828 1.000 12.03630 30 ILE F C 1
ATOM 5422 O O . ILE D 2 29 ? 19.74120 13.33280 -3.30460 1.000 12.79088 30 ILE F O 1
ATOM 5427 N N . ALA D 2 30 ? 20.69743 14.67953 -4.84323 1.000 11.25921 31 ALA F N 1
ATOM 5428 C CA . ALA D 2 30 ? 19.84508 15.81793 -4.53790 1.000 11.61086 31 ALA F CA 1
ATOM 5429 C C . ALA D 2 30 ? 19.46681 16.55444 -5.81470 1.000 16.55778 31 ALA F C 1
ATOM 5430 O O . ALA D 2 30 ? 20.19720 16.52861 -6.80815 1.000 27.35292 31 ALA F O 1
ATOM 5432 N N . THR D 2 31 ? 18.30860 17.20934 -5.77849 1.000 15.57728 32 THR F N 1
ATOM 5433 C CA . THR D 2 31 ? 17.84992 18.05891 -6.86612 1.000 14.55259 32 THR F CA 1
ATOM 5434 C C . THR D 2 31 ? 17.33266 19.36960 -6.29501 1.000 18.51635 32 THR F C 1
ATOM 5435 O O . THR D 2 31 ? 16.93151 19.44163 -5.13073 1.000 19.76837 32 THR F O 1
ATOM 5439 N N . ASN D 2 32 ? 17.33898 20.40545 -7.13103 1.000 15.07008 33 ASN F N 1
ATOM 5440 C CA . ASN D 2 32 ? 16.83894 21.72013 -6.75273 1.000 16.12375 33 ASN F CA 1
ATOM 5441 C C . ASN D 2 32 ? 16.24498 22.38291 -7.98441 1.000 19.32431 33 ASN F C 1
ATOM 5442 O O . ASN D 2 32 ? 16.90405 22.45790 -9.02275 1.000 26.43305 33 ASN F O 1
ATOM 5447 N N . ASP D 2 33 ? 15.00141 22.84261 -7.86823 1.000 24.39078 34 ASP F N 1
ATOM 5448 C CA . ASP D 2 33 ? 14.31352 23.61071 -8.90163 1.000 27.97791 34 ASP F CA 1
ATOM 5449 C C . ASP D 2 33 ? 14.17440 25.03988 -8.39862 1.000 28.90504 34 ASP F C 1
ATOM 5450 O O . ASP D 2 33 ? 13.42696 25.29109 -7.44688 1.000 30.65081 34 ASP F O 1
ATOM 5455 N N . ILE D 2 34 ? 14.89046 25.96827 -9.02108 1.000 32.49540 35 ILE F N 1
ATOM 5456 C CA . ILE D 2 34 ? 15.04142 27.31585 -8.48894 1.000 35.23286 35 ILE F CA 1
ATOM 5457 C C . ILE D 2 34 ? 14.21738 28.27455 -9.33608 1.000 36.60929 35 ILE F C 1
ATOM 5458 O O . ILE D 2 34 ? 14.37963 28.33277 -10.56196 1.000 34.10585 35 ILE F O 1
ATOM 5463 N N . THR D 2 35 ? 13.33904 29.02810 -8.68106 1.000 37.25582 36 THR F N 1
ATOM 5464 C CA . THR D 2 35 ? 12.48376 30.00300 -9.34354 1.000 37.38739 36 THR F CA 1
ATOM 5465 C C . THR D 2 35 ? 12.66139 31.38114 -8.71230 1.000 43.43786 36 THR F C 1
ATOM 5466 O O . THR D 2 35 ? 13.47738 31.58151 -7.80462 1.000 48.47174 36 THR F O 1
ATOM 5470 N N . MET D 2 36 ? 11.86348 32.33103 -9.20189 1.000 43.24357 37 MET F N 1
ATOM 5471 C CA . MET D 2 36 ? 11.94458 33.72519 -8.79317 1.000 43.86389 37 MET F CA 1
ATOM 5472 C C . MET D 2 36 ? 10.56587 34.23166 -8.40019 1.000 42.92361 37 MET F C 1
ATOM 5473 O O . MET D 2 36 ? 9.61515 34.11553 -9.18347 1.000 46.64532 37 MET F O 1
ATOM 5478 N N . GLU D 2 37 ? 10.46435 34.81633 -7.20438 1.000 44.34735 38 GLU F N 1
ATOM 5479 C CA . GLU D 2 37 ? 9.23739 35.45362 -6.72570 1.000 45.23305 38 GLU F CA 1
ATOM 5480 C C . GLU D 2 37 ? 9.57474 36.87765 -6.30085 1.000 50.38368 38 GLU F C 1
ATOM 5481 O O . GLU D 2 37 ? 9.92121 37.11917 -5.14022 1.000 54.93177 38 GLU F O 1
ATOM 5487 N N . GLY D 2 38 ? 9.46674 37.81345 -7.24029 1.000 48.53606 39 GLY F N 1
ATOM 5488 C CA . GLY D 2 38 ? 9.76686 39.20253 -6.96605 1.000 47.16066 39 GLY F CA 1
ATOM 5489 C C . GLY D 2 38 ? 11.19475 39.43088 -6.51619 1.000 48.81200 39 GLY F C 1
ATOM 5490 O O . GLY D 2 38 ? 12.11912 39.45982 -7.33491 1.000 47.48731 39 GLY F O 1
ATOM 5491 N N . ASP D 2 39 ? 11.38387 39.58896 -5.20709 1.000 51.09902 40 ASP F N 1
ATOM 5492 C CA . ASP D 2 39 ? 12.68762 39.86394 -4.62155 1.000 52.98052 40 ASP F CA 1
ATOM 5493 C C . ASP D 2 39 ? 13.37106 38.62141 -4.06852 1.000 53.29936 40 ASP F C 1
ATOM 5494 O O . ASP D 2 39 ? 14.44735 38.74056 -3.47156 1.000 49.59889 40 ASP F O 1
ATOM 5499 N N . SER D 2 40 ? 12.77774 37.43897 -4.24119 1.000 55.26069 41 SER F N 1
ATOM 5500 C CA . SER D 2 40 ? 13.26462 36.22782 -3.59613 1.000 50.71916 41 SER F CA 1
ATOM 5501 C C . SER D 2 40 ? 13.48347 35.11903 -4.61113 1.000 45.01937 41 SER F C 1
ATOM 5502 O O . SER D 2 40 ? 12.71518 34.97496 -5.56720 1.000 48.18364 41 SER F O 1
ATOM 5505 N N . PHE D 2 41 ? 14.53298 34.33409 -4.38581 1.000 38.67041 42 PHE F N 1
ATOM 5506 C CA . PHE D 2 41 ? 14.68765 33.04209 -5.03363 1.000 38.20334 42 PHE F CA 1
ATOM 5507 C C . PHE D 2 41 ? 14.00813 31.97501 -4.18410 1.000 39.08215 42 PHE F C 1
ATOM 5508 O O . PHE D 2 41 ? 14.09227 31.99930 -2.95213 1.000 40.47112 42 PHE F O 1
ATOM 5516 N N . ILE D 2 42 ? 13.32180 31.04722 -4.84540 1.000 34.07853 43 ILE F N 1
ATOM 5517 C CA . ILE D 2 42 ? 12.61419 29.95705 -4.18106 1.000 32.20179 43 ILE F CA 1
ATOM 5518 C C . ILE D 2 42 ? 13.27556 28.64558 -4.58190 1.000 36.78579 43 ILE F C 1
ATOM 5519 O O . ILE D 2 42 ? 13.46804 28.38147 -5.77494 1.000 37.25319 43 ILE F O 1
ATOM 5524 N N . ASN D 2 43 ? 13.62318 27.82848 -3.58536 1.000 36.38334 44 ASN F N 1
ATOM 5525 C CA . ASN D 2 43 ? 14.31598 26.55757 -3.78448 1.000 32.46538 44 ASN F CA 1
ATOM 5526 C C . ASN D 2 43 ? 13.43992 25.42833 -3.25349 1.000 28.61739 44 ASN F C 1
ATOM 5527 O O . ASN D 2 43 ? 13.06802 25.43317 -2.07585 1.000 27.59466 44 ASN F O 1
ATOM 5532 N N . LYS D 2 44 ? 13.12647 24.45905 -4.11521 1.000 28.67793 45 LYS F N 1
ATOM 5533 C CA . LYS D 2 44 ? 12.42918 23.22616 -3.74611 1.000 26.11064 45 LYS F CA 1
ATOM 5534 C C . LYS D 2 44 ? 13.43411 22.08549 -3.88192 1.000 25.20956 45 LYS F C 1
ATOM 5535 O O . LYS D 2 44 ? 13.76861 21.68259 -5.00147 1.000 21.02714 45 LYS F O 1
ATOM 5541 N N . ILE D 2 45 ? 13.92859 21.57707 -2.75542 1.000 23.42959 46 ILE F N 1
ATOM 5542 C CA . ILE D 2 45 ? 15.06696 20.66443 -2.73540 1.000 17.03949 46 ILE F CA 1
ATOM 5543 C C . ILE D 2 45 ? 14.60300 19.28780 -2.28368 1.000 15.87692 46 ILE F C 1
ATOM 5544 O O . ILE D 2 45 ? 13.89999 19.16122 -1.27586 1.000 20.94156 46 ILE F O 1
ATOM 5549 N N . HIS D 2 46 ? 15.00182 18.26138 -3.02417 1.000 12.63102 47 HIS F N 1
ATOM 5550 C CA . HIS D 2 46 ? 14.86230 16.88153 -2.59166 1.000 13.71892 47 HIS F CA 1
ATOM 5551 C C . HIS D 2 46 ? 16.25483 16.31438 -2.35757 1.000 19.28147 47 HIS F C 1
ATOM 5552 O O . HIS D 2 46 ? 17.18929 16.60931 -3.10815 1.000 18.44431 47 HIS F O 1
ATOM 5559 N N . PHE D 2 47 ? 16.39642 15.52789 -1.29436 1.000 16.80128 48 PHE F N 1
ATOM 5560 C CA . PHE D 2 47 ? 17.69670 15.04610 -0.84462 1.000 8.64127 48 PHE F CA 1
ATOM 5561 C C . PHE D 2 47 ? 17.53106 13.62713 -0.33393 1.000 12.15304 48 PHE F C 1
ATOM 5562 O O . PHE D 2 47 ? 16.78480 13.39612 0.61999 1.000 19.53991 48 PHE F O 1
ATOM 5570 N N . LYS D 2 48 ? 18.22999 12.68474 -0.95104 1.000 11.12449 49 LYS F N 1
ATOM 5571 C CA . LYS D 2 48 ? 18.21360 11.30375 -0.50011 1.000 11.25284 49 LYS F CA 1
ATOM 5572 C C . LYS D 2 48 ? 19.63600 10.78489 -0.38583 1.000 11.46681 49 LYS F C 1
ATOM 5573 O O . LYS D 2 48 ? 20.46846 11.03461 -1.26011 1.000 11.58995 49 LYS F O 1
ATOM 5579 N N . GLY D 2 49 ? 19.90147 10.06395 0.69299 1.000 11.38271 50 GLY F N 1
ATOM 5580 C CA . GLY D 2 49 ? 21.20985 9.48063 0.91583 1.000 11.80682 50 GLY F CA 1
ATOM 5581 C C . GLY D 2 49 ? 21.07684 8.11871 1.55825 1.000 12.15696 50 GLY F C 1
ATOM 5582 O O . GLY D 2 49 ? 20.12224 7.84436 2.28769 1.000 13.79192 50 GLY F O 1
ATOM 5583 N N . THR D 2 50 ? 22.05843 7.26389 1.29259 1.000 10.99225 51 THR F N 1
ATOM 5584 C CA . THR D 2 50 ? 21.94751 5.87649 1.71321 1.000 12.90299 51 THR F CA 1
ATOM 5585 C C . THR D 2 50 ? 23.32997 5.25866 1.85560 1.000 10.14522 51 THR F C 1
ATOM 5586 O O . THR D 2 50 ? 24.33786 5.83016 1.43700 1.000 9.82181 51 THR F O 1
ATOM 5590 N N . ASN D 2 51 ? 23.34862 4.06591 2.45590 1.000 10.63547 52 ASN F N 1
ATOM 5591 C CA . ASN D 2 51 ? 24.55153 3.24777 2.62936 1.000 11.10179 52 ASN F CA 1
ATOM 5592 C C . ASN D 2 51 ? 25.62822 3.95794 3.44419 1.000 10.91918 52 ASN F C 1
ATOM 5593 O O . ASN D 2 51 ? 26.82380 3.74267 3.23512 1.000 13.79025 52 ASN F O 1
ATOM 5598 N N . PHE D 2 52 ? 25.21899 4.79470 4.38870 1.000 12.41206 53 PHE F N 1
ATOM 5599 C CA . PHE D 2 52 ? 26.20317 5.34788 5.30996 1.000 12.14166 53 PHE F CA 1
ATOM 5600 C C . PHE D 2 52 ? 26.44292 4.36371 6.44575 1.000 11.57361 53 PHE F C 1
ATOM 5601 O O . PHE D 2 52 ? 25.47903 3.92406 7.08508 1.000 12.18974 53 PHE F O 1
ATOM 5609 N N . PRO D 2 53 ? 27.68658 3.98313 6.70855 1.000 10.48427 54 PRO F N 1
ATOM 5610 C CA . PRO D 2 53 ? 27.95938 2.97674 7.73861 1.000 10.51700 54 PRO F CA 1
ATOM 5611 C C . PRO D 2 53 ? 27.51487 3.46138 9.10845 1.000 13.66644 54 PRO F C 1
ATOM 5612 O O . PRO D 2 53 ? 27.61020 4.65963 9.41857 1.000 10.22187 54 PRO F O 1
ATOM 5616 N N . PRO D 2 54 ? 27.00518 2.55519 9.94922 1.000 15.16207 55 PRO F N 1
ATOM 5617 C CA . PRO D 2 54 ? 26.46695 2.98120 11.25171 1.000 12.18816 55 PRO F CA 1
ATOM 5618 C C . PRO D 2 54 ? 27.48891 3.67183 12.12913 1.000 17.49783 55 PRO F C 1
ATOM 5619 O O . PRO D 2 54 ? 27.13397 4.57026 12.90459 1.000 15.35141 55 PRO F O 1
ATOM 5623 N N . ASN D 2 55 ? 28.75136 3.26007 12.03612 1.000 14.25395 56 ASN F N 1
ATOM 5624 C CA . ASN D 2 55 ? 29.81612 3.78657 12.87065 1.000 19.35066 56 ASN F CA 1
ATOM 5625 C C . ASN D 2 55 ? 30.71255 4.77035 12.12778 1.000 23.75904 56 ASN F C 1
ATOM 5626 O O . ASN D 2 55 ? 31.75981 5.15740 12.65747 1.000 24.35509 56 ASN F O 1
ATOM 5631 N N . GLY D 2 56 ? 30.31765 5.19298 10.92474 1.000 18.64141 57 GLY F N 1
ATOM 5632 C CA . GLY D 2 56 ? 31.08551 6.14626 10.15231 1.000 16.21722 57 GLY F CA 1
ATOM 5633 C C . GLY D 2 56 ? 30.84431 7.57202 10.59860 1.000 17.08251 57 GLY F C 1
ATOM 5634 O O . GLY D 2 56 ? 29.96593 7.87251 11.41258 1.000 19.73286 57 GLY F O 1
ATOM 5635 N N . PRO D 2 57 ? 31.63365 8.49228 10.03880 1.000 15.11761 58 PRO F N 1
ATOM 5636 C CA . PRO D 2 57 ? 31.60230 9.88052 10.53099 1.000 15.94301 58 PRO F CA 1
ATOM 5637 C C . PRO D 2 57 ? 30.28097 10.60166 10.30498 1.000 14.82703 58 PRO F C 1
ATOM 5638 O O . PRO D 2 57 ? 30.01277 11.58638 11.00335 1.000 14.13672 58 PRO F O 1
ATOM 5642 N N . VAL D 2 58 ? 29.44944 10.16153 9.36262 1.000 13.13283 59 VAL F N 1
ATOM 5643 C CA . VAL D 2 58 ? 28.18694 10.85697 9.11485 1.000 14.25658 59 VAL F CA 1
ATOM 5644 C C . VAL D 2 58 ? 27.13756 10.47349 10.15569 1.000 13.92295 59 VAL F C 1
ATOM 5645 O O . VAL D 2 58 ? 26.45811 11.33715 10.72321 1.000 12.53590 59 VAL F O 1
ATOM 5649 N N . MET D 2 59 ? 26.99176 9.17470 10.42887 1.000 10.60073 60 MET F N 1
ATOM 5650 C CA . MET D 2 59 ? 26.00072 8.72665 11.39873 1.000 10.81632 60 MET F CA 1
ATOM 5651 C C . MET D 2 59 ? 26.41778 9.01987 12.83507 1.000 16.83192 60 MET F C 1
ATOM 5652 O O . MET D 2 59 ? 25.55089 9.11183 13.71104 1.000 19.85134 60 MET F O 1
ATOM 5657 N N . GLN D 2 60 ? 27.71428 9.16467 13.10350 1.000 16.34321 61 GLN F N 1
ATOM 5658 C CA A GLN D 2 60 ? 28.19930 9.49311 14.43567 0.216 18.42415 61 GLN F CA 1
ATOM 5659 C CA B GLN D 2 60 ? 28.19856 9.49526 14.43623 0.784 17.03646 61 GLN F CA 1
ATOM 5660 C C . GLN D 2 60 ? 28.46211 10.98456 14.61389 1.000 17.72695 61 GLN F C 1
ATOM 5661 O O . GLN D 2 60 ? 28.91691 11.39597 15.68728 1.000 17.36910 61 GLN F O 1
ATOM 5672 N N . LYS D 2 61 ? 28.17822 11.79721 13.59279 1.000 13.12346 62 LYS F N 1
ATOM 5673 C CA . LYS D 2 61 ? 28.34622 13.25295 13.63750 1.000 14.58314 62 LYS F CA 1
ATOM 5674 C C . LYS D 2 61 ? 29.74961 13.64613 14.08970 1.000 18.00194 62 LYS F C 1
ATOM 5675 O O . LYS D 2 61 ? 29.93286 14.39136 15.05348 1.000 24.23819 62 LYS F O 1
ATOM 5681 N N . ARG D 2 62 ? 30.75305 13.13996 13.38064 1.000 18.05759 63 ARG F N 1
ATOM 5682 C CA . ARG D 2 62 ? 32.14286 13.46810 13.66436 1.000 18.87298 63 ARG F CA 1
ATOM 5683 C C . ARG D 2 62 ? 32.75364 14.34522 12.57632 1.000 17.41563 63 ARG F C 1
ATOM 5684 O O . ARG D 2 62 ? 33.95511 14.27265 12.31732 1.000 20.39991 63 ARG F O 1
ATOM 5692 N N . THR D 2 63 ? 31.94249 15.18386 11.94005 1.000 18.46582 64 THR F N 1
ATOM 5693 C CA . THR D 2 63 ? 32.40907 16.07515 10.88983 1.000 18.92744 64 THR F CA 1
ATOM 5694 C C . THR D 2 63 ? 32.50470 17.50165 11.41668 1.000 20.07882 64 THR F C 1
ATOM 5695 O O . THR D 2 63 ? 31.80512 17.88447 12.35980 1.000 18.88778 64 THR F O 1
ATOM 5699 N N . VAL D 2 64 ? 33.39172 18.28269 10.80340 1.000 22.20073 65 VAL F N 1
ATOM 5700 C CA . VAL D 2 64 ? 33.62309 19.65725 11.22792 1.000 22.09336 65 VAL F CA 1
ATOM 5701 C C . VAL D 2 64 ? 33.88428 20.50760 9.98389 1.000 28.98864 65 VAL F C 1
ATOM 5702 O O . VAL D 2 64 ? 34.97957 21.05014 9.78619 1.000 34.64814 65 VAL F O 1
ATOM 5706 N N . GLY D 2 65 ? 32.88276 20.58664 9.11082 1.000 25.96357 66 GLY F N 1
ATOM 5707 C CA . GLY D 2 65 ? 32.86965 21.54345 8.02345 1.000 23.04933 66 GLY F CA 1
ATOM 5708 C C . GLY D 2 65 ? 33.50856 21.03073 6.74267 1.000 23.90390 66 GLY F C 1
ATOM 5709 O O . GLY D 2 65 ? 34.27059 20.0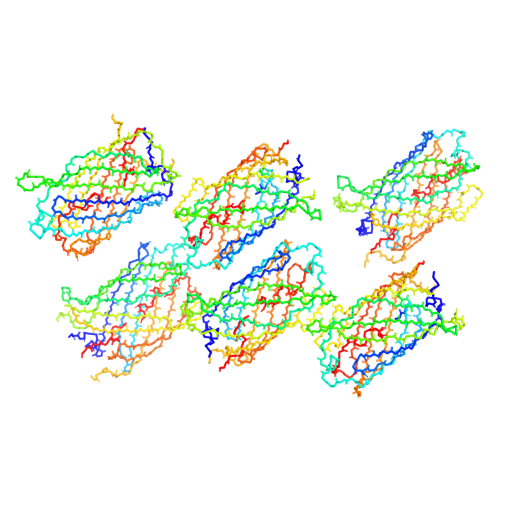6398 6.72513 1.000 24.31580 66 GLY F O 1
ATOM 5710 N N . TRP D 2 66 ? 33.18510 21.72045 5.64847 1.000 25.20561 67 TRP F N 1
ATOM 5711 C CA . TRP D 2 66 ? 33.75837 21.44498 4.33790 1.000 22.88024 67 TRP F CA 1
ATOM 5712 C C . TRP D 2 66 ? 34.97051 22.33688 4.10933 1.000 22.75888 67 TRP F C 1
ATOM 5713 O O . TRP D 2 66 ? 34.90145 23.55141 4.32274 1.000 22.14081 67 TRP F O 1
ATOM 5724 N N . GLU D 2 67 ? 36.06633 21.73962 3.65033 1.000 24.95507 68 GLU F N 1
ATOM 5725 C CA . GLU D 2 67 ? 37.23639 22.51862 3.27595 1.000 31.72971 68 GLU F CA 1
ATOM 5726 C C . GLU D 2 67 ? 36.97143 23.30241 1.99287 1.000 31.62285 68 GLU F C 1
ATOM 5727 O O . GLU D 2 67 ? 36.10382 22.95202 1.18773 1.000 33.25101 68 GLU F O 1
ATOM 5733 N N . ALA D 2 68 ? 37.73526 24.38151 1.81199 1.000 33.56346 69 ALA F N 1
ATOM 5734 C CA . ALA D 2 68 ? 37.62064 25.19470 0.60719 1.000 29.67553 69 ALA F CA 1
ATOM 5735 C C . ALA D 2 68 ? 37.81218 24.33226 -0.63271 1.000 25.76625 69 ALA F C 1
ATOM 5736 O O . ALA D 2 68 ? 38.67130 23.44818 -0.66575 1.000 24.65708 69 ALA F O 1
ATOM 5738 N N . SER D 2 69 ? 36.99627 24.58297 -1.65278 1.000 23.09006 70 SER F N 1
ATOM 5739 C CA . SER D 2 69 ? 36.97387 23.73829 -2.83487 1.000 24.44656 70 SER F CA 1
ATOM 5740 C C . SER D 2 69 ? 36.99287 24.59750 -4.08804 1.000 29.79319 70 SER F C 1
ATOM 5741 O O . SER D 2 69 ? 36.66308 25.78525 -4.06020 1.000 38.15980 70 SER F O 1
ATOM 5744 N N . THR D 2 70 ? 37.38562 23.97827 -5.19745 1.000 30.00556 71 THR F N 1
ATOM 5745 C CA . THR D 2 70 ? 37.36146 24.62742 -6.50201 1.000 36.37939 71 THR F CA 1
ATOM 5746 C C . THR D 2 70 ? 36.60508 23.72936 -7.47041 1.000 38.13944 71 THR F C 1
ATOM 5747 O O . THR D 2 70 ? 37.05812 22.62299 -7.78199 1.000 41.62371 71 THR F O 1
ATOM 5751 N N . GLU D 2 71 ? 35.45730 24.20633 -7.94049 1.000 35.30386 72 GLU F N 1
ATOM 5752 C CA . GLU D 2 71 ? 34.56453 23.43445 -8.79371 1.000 33.75794 72 GLU F CA 1
ATOM 5753 C C . GLU D 2 71 ? 34.85149 23.76116 -10.25559 1.000 36.00983 72 GLU F C 1
ATOM 5754 O O . GLU D 2 71 ? 34.98853 24.93175 -10.61418 1.000 40.92090 72 GLU F O 1
ATOM 5760 N N . LYS D 2 72 ? 34.93962 22.72830 -11.09095 1.000 29.05233 73 LYS F N 1
ATOM 5761 C CA . LYS D 2 72 ? 35.24931 22.87590 -12.51176 1.000 31.33658 73 LYS F CA 1
ATOM 5762 C C . LYS D 2 72 ? 33.95247 22.98568 -13.30434 1.000 31.90889 73 LYS F C 1
ATOM 5763 O O . LYS D 2 72 ? 33.20291 22.01749 -13.40981 1.000 31.90758 73 LYS F O 1
ATOM 5769 N N . MET D 2 73 ? 33.69865 24.16342 -13.86318 1.000 35.06054 74 MET F N 1
ATOM 5770 C CA . MET D 2 73 ? 32.53686 24.40793 -14.70955 1.000 38.05655 74 MET F CA 1
ATOM 5771 C C . MET D 2 73 ? 32.90298 24.11900 -16.16155 1.000 38.20107 74 MET F C 1
ATOM 5772 O O . MET D 2 73 ? 33.83828 24.72126 -16.69558 1.000 47.43285 74 MET F O 1
ATOM 5777 N N . TYR D 2 74 ? 32.16402 23.21825 -16.80688 1.000 34.17518 75 TYR F N 1
ATOM 5778 C CA . TYR D 2 74 ? 32.50663 22.83140 -18.16857 1.000 30.61640 75 TYR F CA 1
ATOM 5779 C C . TYR D 2 74 ? 31.26115 22.36703 -18.90850 1.000 36.49710 75 TYR F C 1
ATOM 5780 O O . TYR D 2 74 ? 30.23034 22.06140 -18.30404 1.000 39.82489 75 TYR F O 1
ATOM 5789 N N . GLU D 2 75 ? 31.38356 22.30771 -20.23341 1.000 41.15382 76 GLU F N 1
ATOM 5790 C CA . GLU D 2 75 ? 30.30530 21.92696 -21.13836 1.000 40.20427 76 GLU F CA 1
ATOM 5791 C C . GLU D 2 75 ? 30.60114 20.55386 -21.72891 1.000 43.21550 76 GLU F C 1
ATOM 5792 O O . GLU D 2 75 ? 31.74266 20.27502 -22.11642 1.000 48.03446 76 GLU F O 1
ATOM 5798 N N . ARG D 2 76 ? 29.57590 19.69837 -21.78501 1.000 41.20141 77 ARG F N 1
ATOM 5799 C CA . ARG D 2 76 ? 29.68204 18.35867 -22.36802 1.000 43.86352 77 ARG F CA 1
ATOM 5800 C C . ARG D 2 76 ? 28.37041 18.01209 -23.05569 1.000 50.83656 77 ARG F C 1
ATOM 5801 O O . ARG D 2 76 ? 27.39928 17.66756 -22.37947 1.000 55.18765 77 ARG F O 1
ATOM 5809 N N . ASP D 2 77 ? 28.35659 18.04281 -24.39262 1.000 51.36697 78 ASP F N 1
ATOM 5810 C CA . ASP D 2 77 ? 27.12737 17.85606 -25.17956 1.000 48.76821 78 ASP F CA 1
ATOM 5811 C C . ASP D 2 77 ? 26.14344 18.99192 -24.91498 1.000 50.32179 78 ASP F C 1
ATOM 5812 O O . ASP D 2 77 ? 24.92779 18.78634 -24.87568 1.000 48.17591 78 ASP F O 1
ATOM 5817 N N . GLY D 2 78 ? 26.67172 20.19617 -24.70913 1.000 49.54405 79 GLY F N 1
ATOM 5818 C CA . GLY D 2 78 ? 25.83061 21.34962 -24.48698 1.000 51.23926 79 GLY F CA 1
ATOM 5819 C C . GLY D 2 78 ? 25.13387 21.42295 -23.14600 1.000 49.85053 79 GLY F C 1
ATOM 5820 O O . GLY D 2 78 ? 24.35259 22.36044 -22.93071 1.000 47.59199 79 GLY F O 1
ATOM 5821 N N . VAL D 2 79 ? 25.36448 20.48140 -22.23366 1.000 50.13068 80 VAL F N 1
ATOM 5822 C CA . VAL D 2 79 ? 24.86692 20.64076 -20.87161 1.000 45.72183 80 VAL F CA 1
ATOM 5823 C C . VAL D 2 79 ? 25.97517 21.19788 -19.98826 1.000 45.03269 80 VAL F C 1
ATOM 5824 O O . VAL D 2 79 ? 27.14723 20.81642 -20.10974 1.000 45.24448 80 VAL F O 1
ATOM 5828 N N . LEU D 2 80 ? 25.59755 22.11799 -19.10329 1.000 39.32248 81 LEU F N 1
ATOM 5829 C CA . LEU D 2 80 ? 26.52670 22.70227 -18.14956 1.000 34.51774 81 LEU F CA 1
ATOM 5830 C C . LEU D 2 80 ? 26.68023 21.78315 -16.94625 1.000 36.71409 81 LEU F C 1
ATOM 5831 O O . LEU D 2 80 ? 25.68887 21.37639 -16.33357 1.000 39.48944 81 LEU F O 1
ATOM 5836 N N . LYS D 2 81 ? 27.92382 21.44275 -16.62154 1.000 33.99389 82 LYS F N 1
ATOM 5837 C CA . LYS D 2 81 ? 28.22011 20.47495 -15.57892 1.000 33.79105 82 LYS F CA 1
ATOM 5838 C C . LYS D 2 81 ? 29.30118 21.01556 -14.65323 1.000 37.41963 82 LYS F C 1
ATOM 5839 O O . LYS D 2 81 ? 30.08579 21.89510 -15.01829 1.000 41.37037 82 LYS F O 1
ATOM 5845 N N . GLY D 2 82 ? 29.32336 20.47394 -13.43840 1.000 32.83488 83 GLY F N 1
ATOM 5846 C CA . GLY D 2 82 ? 30.29164 20.86870 -12.43902 1.000 28.48960 83 GLY F CA 1
ATOM 5847 C C . GLY D 2 82 ? 30.82337 19.70148 -11.63607 1.000 24.96849 83 GLY F C 1
ATOM 5848 O O . GLY D 2 82 ? 30.05399 18.92764 -11.05719 1.000 28.43951 83 GLY F O 1
ATOM 5849 N N . ASP D 2 83 ? 32.14387 19.56002 -11.60981 1.000 20.97189 84 ASP F N 1
ATOM 5850 C CA . ASP D 2 83 ? 32.82260 18.52999 -10.84272 1.000 18.99113 84 ASP F CA 1
ATOM 5851 C C . ASP D 2 83 ? 33.69840 19.20311 -9.79668 1.000 32.45032 84 ASP F C 1
ATOM 5852 O O . ASP D 2 83 ? 34.33829 20.22247 -10.07740 1.000 39.98453 84 ASP F O 1
ATOM 5857 N N . VAL D 2 84 ? 33.72691 18.64604 -8.58951 1.000 33.45058 85 VAL F N 1
ATOM 5858 C CA . VAL D 2 84 ? 34.58446 19.18518 -7.53698 1.000 29.76757 85 VAL F CA 1
ATOM 5859 C C . VAL D 2 84 ? 34.90595 18.07633 -6.54664 1.000 29.93066 85 VAL F C 1
ATOM 5860 O O . VAL D 2 84 ? 34.01138 17.36220 -6.08496 1.000 32.55868 85 VAL F O 1
ATOM 5864 N N . LYS D 2 85 ? 36.19315 17.91636 -6.24736 1.000 25.17113 86 LYS F N 1
ATOM 5865 C CA . LYS D 2 85 ? 36.62386 17.04504 -5.16564 1.000 24.89130 86 LYS F CA 1
ATOM 5866 C C . LYS D 2 85 ? 36.41609 17.76972 -3.84188 1.000 28.28731 86 LYS F C 1
ATOM 5867 O O . LYS D 2 85 ? 36.85953 18.90969 -3.67298 1.000 30.08979 86 LYS F O 1
ATOM 5873 N N . MET D 2 86 ? 35.73357 17.11762 -2.90903 1.000 29.21158 87 MET F N 1
ATOM 5874 C CA . MET D 2 86 ? 35.34525 17.74032 -1.65561 1.000 24.79813 87 MET F CA 1
ATOM 5875 C C . MET D 2 86 ? 35.95555 16.98227 -0.48793 1.000 21.23780 87 MET F C 1
ATOM 5876 O O . MET D 2 86 ? 36.15404 15.76463 -0.54925 1.000 18.18636 87 MET F O 1
ATOM 5881 N N . LYS D 2 87 ? 36.24942 17.71442 0.58096 1.000 19.56875 88 LYS F N 1
ATOM 5882 C CA . LYS D 2 87 ? 36.82590 17.12441 1.77777 1.000 21.18564 88 LYS F CA 1
ATOM 5883 C C . LYS D 2 87 ? 36.05310 17.59474 2.99926 1.000 20.78346 88 LYS F C 1
ATOM 5884 O O . LYS D 2 87 ? 35.83947 18.79701 3.18498 1.000 19.44167 88 LYS F O 1
ATOM 5890 N N . LEU D 2 88 ? 35.62722 16.63685 3.81469 1.000 20.79700 89 LEU F N 1
ATOM 5891 C CA . LEU D 2 88 ? 34.93682 16.89225 5.06998 1.000 19.81658 89 LEU F CA 1
ATOM 5892 C C . LEU D 2 88 ? 35.93834 16.70368 6.20159 1.000 20.10360 89 LEU F C 1
ATOM 5893 O O . LEU D 2 88 ? 36.36798 15.57706 6.47180 1.000 17.58500 89 LEU F O 1
ATOM 5898 N N . LEU D 2 89 ? 36.32590 17.80438 6.84548 1.000 26.05090 90 LEU F N 1
ATOM 5899 C CA . LEU D 2 89 ? 37.20217 17.71303 8.00447 1.000 27.73152 90 LEU F CA 1
ATOM 5900 C C . LEU D 2 89 ? 36.52367 16.89251 9.09334 1.000 24.50497 90 LEU F C 1
ATOM 5901 O O . LEU D 2 89 ? 35.31996 17.02353 9.33224 1.000 24.51059 90 LEU F O 1
ATOM 5906 N N . LEU D 2 90 ? 37.29414 16.02099 9.73474 1.000 21.29931 91 LEU F N 1
ATOM 5907 C CA . LEU D 2 90 ? 36.77888 15.17283 10.79715 1.000 22.96698 91 LEU F CA 1
ATOM 5908 C C . LEU D 2 90 ? 37.24130 15.67989 12.15591 1.000 29.77583 91 LEU F C 1
ATOM 5909 O O . LEU D 2 90 ? 38.29278 16.31563 12.27636 1.000 33.18522 91 LEU F O 1
ATOM 5914 N N . LYS D 2 91 ? 36.43069 15.39625 13.18143 1.000 30.78373 92 LYS F N 1
ATOM 5915 C CA . LYS D 2 91 ? 36.76807 15.82545 14.53468 1.000 35.00819 92 LYS F CA 1
ATOM 5916 C C . LYS D 2 91 ? 38.18170 15.41171 14.93048 1.000 34.55101 92 LYS F C 1
ATOM 5917 O O . LYS D 2 91 ? 38.91192 16.20785 15.53147 1.000 38.62720 92 LYS F O 1
ATOM 5923 N N . GLY D 2 92 ? 38.58680 14.18653 14.60809 1.000 33.46232 93 GLY F N 1
ATOM 5924 C CA . GLY D 2 92 ? 39.88393 13.69887 15.02949 1.000 31.33134 93 GLY F CA 1
ATOM 5925 C C . GLY D 2 92 ? 41.07417 14.24851 14.28080 1.000 27.08914 93 GLY F C 1
ATOM 5926 O O . GLY D 2 92 ? 42.21343 13.91010 14.61640 1.000 26.80423 93 GLY F O 1
ATOM 5927 N N . GLY D 2 93 ? 40.84427 15.08546 13.26936 1.000 25.64652 94 GLY F N 1
ATOM 5928 C CA . GLY D 2 93 ? 41.89533 15.65454 12.45648 1.000 25.49865 94 GLY F CA 1
ATOM 5929 C C . GLY D 2 93 ? 41.90651 15.16850 11.02242 1.000 29.51625 94 GLY F C 1
ATOM 5930 O O . GLY D 2 93 ? 42.44282 15.86669 10.15140 1.000 36.68090 94 GLY F O 1
ATOM 5931 N N . GLY D 2 94 ? 41.32494 14.00187 10.74554 1.000 26.49456 95 GLY F N 1
ATOM 5932 C CA . GLY D 2 94 ? 41.37207 13.42928 9.41694 1.000 28.81222 95 GLY F CA 1
ATOM 5933 C C . GLY D 2 94 ? 40.47481 14.14440 8.42157 1.000 28.73215 95 GLY F C 1
ATOM 5934 O O . GLY D 2 94 ? 39.81485 15.13966 8.72252 1.000 30.39396 95 GLY F O 1
ATOM 5935 N N . HIS D 2 95 ? 40.46534 13.61629 7.19704 1.000 25.96690 96 HIS F N 1
ATOM 5936 C CA . HIS D 2 95 ? 39.60424 14.11153 6.13304 1.000 29.10771 96 HIS F CA 1
ATOM 5937 C C . HIS D 2 95 ? 38.75999 12.97739 5.56300 1.000 23.63367 96 HIS F C 1
ATOM 5938 O O . HIS D 2 95 ? 39.17105 11.81240 5.55019 1.000 23.72289 96 HIS F O 1
ATOM 5945 N N . TYR D 2 96 ? 37.57185 13.33938 5.08437 1.000 22.54108 97 TYR F N 1
ATOM 5946 C CA . TYR D 2 96 ? 36.56986 12.39131 4.60444 1.000 17.40659 97 TYR F CA 1
ATOM 5947 C C . TYR D 2 96 ? 36.17536 12.82728 3.19867 1.000 16.37842 97 TYR F C 1
ATOM 5948 O O . TYR D 2 96 ? 35.54787 13.87657 3.02154 1.000 17.56819 97 TYR F O 1
ATOM 5957 N N . ARG D 2 97 ? 36.56430 12.03289 2.20560 1.000 14.57623 98 ARG F N 1
ATOM 5958 C CA . ARG D 2 97 ? 36.45459 12.41329 0.80621 1.000 14.70566 98 ARG F CA 1
ATOM 5959 C C . ARG D 2 97 ? 35.05001 12.19431 0.25444 1.000 14.31179 98 ARG F C 1
ATOM 5960 O O . ARG D 2 97 ? 34.36160 11.23261 0.60516 1.000 13.55098 98 ARG F O 1
ATOM 5968 N N . CYS D 2 98 ? 34.65444 13.08019 -0.66076 1.000 12.85307 99 CYS F N 1
ATOM 5969 C CA . CYS D 2 98 ? 33.38629 12.97661 -1.37061 1.000 13.53780 99 CYS F CA 1
ATOM 5970 C C . CYS D 2 98 ? 33.51243 13.65522 -2.73033 1.000 16.23322 99 CYS F C 1
ATOM 5971 O O . CYS D 2 98 ? 33.90060 14.82460 -2.80170 1.000 23.07609 99 CYS F O 1
ATOM 5974 N N . ASP D 2 99 ? 33.17974 12.93351 -3.80092 1.000 16.34680 100 ASP F N 1
ATOM 5975 C CA . ASP D 2 99 ? 33.20335 13.49781 -5.14667 1.000 17.48533 100 ASP F CA 1
ATOM 5976 C C . ASP D 2 99 ? 31.81855 13.99611 -5.54467 1.000 17.46460 100 ASP F C 1
ATOM 5977 O O . ASP D 2 99 ? 30.82771 13.26367 -5.43221 1.000 14.75569 100 ASP F O 1
ATOM 5982 N N . TYR D 2 100 ? 31.76109 15.24358 -6.00917 1.000 22.13089 101 TYR F N 1
ATOM 5983 C CA . TYR D 2 100 ? 30.52931 15.88672 -6.44250 1.000 21.26579 101 TYR F CA 1
ATOM 5984 C C . TYR D 2 100 ? 30.48209 15.89421 -7.96223 1.000 27.29548 101 TYR F C 1
ATOM 5985 O O . TYR D 2 100 ? 31.47771 16.22614 -8.61362 1.000 31.47914 101 TYR F O 1
ATOM 5994 N N . ARG D 2 101 ? 29.33005 15.54324 -8.52604 1.000 29.06705 102 ARG F N 1
ATOM 5995 C CA . ARG D 2 101 ? 29.06779 15.74282 -9.94772 1.000 25.78748 102 ARG F CA 1
ATOM 5996 C C . ARG D 2 101 ? 27.68642 16.36443 -10.07951 1.000 20.73275 102 ARG F C 1
ATOM 5997 O O . ARG D 2 101 ? 26.68651 15.75260 -9.68979 1.000 17.67835 102 ARG F O 1
ATOM 6005 N N . THR D 2 102 ? 27.63417 17.58469 -10.60052 1.000 19.16726 103 THR F N 1
ATOM 6006 C CA . THR D 2 102 ? 26.39812 18.34396 -10.68519 1.000 17.98787 103 THR F CA 1
ATOM 6007 C C . THR D 2 102 ? 26.09074 18.68112 -12.13530 1.000 19.61005 103 THR F C 1
ATOM 6008 O O . THR D 2 102 ? 26.98861 19.01774 -12.91086 1.000 27.10226 103 THR F O 1
ATOM 6012 N N . THR D 2 103 ? 24.81791 18.58496 -12.49120 1.000 19.35265 104 THR F N 1
ATOM 6013 C CA . THR D 2 103 ? 24.31594 18.96917 -13.80175 1.000 22.86783 104 THR F CA 1
ATOM 6014 C C . THR D 2 103 ? 23.44370 20.20217 -13.63445 1.000 26.52115 104 THR F C 1
ATOM 6015 O O . THR D 2 103 ? 22.40100 20.13912 -12.97905 1.000 32.04104 104 THR F O 1
ATOM 6019 N N . TYR D 2 104 ? 23.86950 21.31660 -14.21606 1.000 28.17053 105 TYR F N 1
ATOM 6020 C CA . TYR D 2 104 ? 23.18526 22.59620 -14.04819 1.000 31.62619 105 TYR F CA 1
ATOM 6021 C C . TYR D 2 104 ? 22.32578 22.84651 -15.27919 1.000 32.55800 105 TYR F C 1
ATOM 6022 O O . TYR D 2 104 ? 22.82973 23.26875 -16.32356 1.000 40.05619 105 TYR F O 1
ATOM 6031 N N . LYS D 2 105 ? 21.02170 22.59026 -15.15513 1.000 27.93778 106 LYS F N 1
ATOM 6032 C CA . LYS D 2 105 ? 20.09141 22.80869 -16.26225 1.000 27.99199 106 LYS F CA 1
ATOM 6033 C C . LYS D 2 105 ? 19.65648 24.27217 -16.26887 1.000 32.63424 106 LYS F C 1
ATOM 6034 O O . LYS D 2 105 ? 18.55657 24.63721 -15.84642 1.000 35.54536 106 LYS F O 1
ATOM 6040 N N . VAL D 2 106 ? 20.56620 25.11600 -16.75954 1.000 38.21615 107 VAL F N 1
ATOM 6041 C CA . VAL D 2 106 ? 20.25022 26.51788 -16.88622 1.000 43.55678 107 VAL F CA 1
ATOM 6042 C C . VAL D 2 106 ? 19.16082 26.70995 -17.95018 1.000 55.59756 107 VAL F C 1
ATOM 6043 O O . VAL D 2 106 ? 18.74353 25.77173 -18.65016 1.000 61.27120 107 VAL F O 1
ATOM 6047 N N . LYS D 2 107 ? 18.70510 27.95989 -18.08553 1.000 53.46824 108 LYS F N 1
ATOM 6048 C CA . LYS D 2 107 ? 17.78173 28.39078 -19.13837 1.000 55.82246 108 LYS F CA 1
ATOM 6049 C C . LYS D 2 107 ? 18.42826 28.26595 -20.51632 1.000 60.01013 108 LYS F C 1
ATOM 6050 O O . LYS D 2 107 ? 18.12333 29.04395 -21.42560 1.000 57.06069 108 LYS F O 1
ATOM 6056 N N . GLN D 2 108 ? 19.30197 27.26703 -20.66775 1.000 50.81160 109 GLN F N 1
ATOM 6057 C CA . GLN D 2 108 ? 20.21179 27.08985 -21.80734 1.000 59.42562 109 GLN F CA 1
ATOM 6058 C C . GLN D 2 108 ? 21.18283 28.25677 -22.00479 1.000 63.84876 109 GLN F C 1
ATOM 6059 O O . GLN D 2 108 ? 20.88192 29.40621 -21.73103 1.000 67.81891 109 GLN F O 1
ATOM 6061 N N . ASP D 2 115 ? 38.31179 26.46390 -22.38250 1.000 53.34280 116 ASP F N 1
ATOM 6062 C CA . ASP D 2 115 ? 36.92214 26.88472 -22.54309 1.000 55.84395 116 ASP F CA 1
ATOM 6063 C C . ASP D 2 115 ? 36.13526 26.77509 -21.23476 1.000 56.43585 116 ASP F C 1
ATOM 6064 O O . ASP D 2 115 ? 35.06233 27.36325 -21.09825 1.000 60.80488 116 ASP F O 1
ATOM 6069 N N . TYR D 2 116 ? 36.66560 26.01339 -20.28198 1.000 52.20379 117 TYR F N 1
ATOM 6070 C CA . TYR D 2 116 ? 36.02440 25.83436 -18.98890 1.000 49.91699 117 TYR F CA 1
ATOM 6071 C C . TYR D 2 116 ? 36.47935 26.92123 -18.01620 1.000 50.15538 117 TYR F C 1
ATOM 6072 O O . TYR D 2 116 ? 37.37519 27.71502 -18.30869 1.000 54.62949 117 TYR F O 1
ATOM 6081 N N . HIS D 2 117 ? 35.85166 26.95230 -16.83997 1.000 49.79047 118 HIS F N 1
ATOM 6082 C CA . HIS D 2 117 ? 36.22807 27.91194 -15.80877 1.000 49.66313 118 HIS F CA 1
ATOM 6083 C C . HIS D 2 117 ? 36.01173 27.28815 -14.43381 1.000 51.00473 118 HIS F C 1
ATOM 6084 O O . HIS D 2 117 ? 35.52837 26.15820 -14.30908 1.000 56.50795 118 HIS F O 1
ATOM 6091 N N . PHE D 2 118 ? 36.38169 28.04094 -13.39641 1.000 45.34805 119 PHE F N 1
ATOM 6092 C CA . PHE D 2 118 ? 36.39852 27.56192 -12.02320 1.000 45.69564 119 PHE F CA 1
ATOM 6093 C C . PHE D 2 118 ? 35.44502 28.37554 -11.16143 1.000 53.02290 119 PHE F C 1
ATOM 6094 O O . PHE D 2 118 ? 35.09419 29.51419 -11.48412 1.000 60.93621 119 PHE F O 1
ATOM 6102 N N . VAL D 2 119 ? 35.03698 27.77352 -10.04549 1.000 46.81304 120 VAL F N 1
ATOM 6103 C CA . VAL D 2 119 ? 34.30563 28.46957 -8.99328 1.000 42.06591 120 VAL F CA 1
ATOM 6104 C C . VAL D 2 119 ? 34.91370 28.02354 -7.66974 1.000 43.09388 120 VAL F C 1
ATOM 6105 O O . VAL D 2 119 ? 34.81066 26.84739 -7.30419 1.000 47.70692 120 VAL F O 1
ATOM 6109 N N . ASP D 2 120 ? 35.55944 28.94777 -6.96359 1.000 39.00470 121 ASP F N 1
ATOM 6110 C CA . ASP D 2 120 ? 36.13098 28.65589 -5.65708 1.000 41.02946 121 ASP F CA 1
ATOM 6111 C C . ASP D 2 120 ? 35.06316 28.85977 -4.59010 1.000 40.50329 121 ASP F C 1
ATOM 6112 O O . ASP D 2 120 ? 34.37158 29.88415 -4.58328 1.000 37.43023 121 ASP F O 1
ATOM 6117 N N . HIS D 2 121 ? 34.93245 27.88141 -3.69436 1.000 39.36191 122 HIS F N 1
ATOM 6118 C CA . HIS D 2 121 ? 33.86952 27.84632 -2.70073 1.000 33.58801 122 HIS F CA 1
ATOM 6119 C C . HIS D 2 121 ? 34.44255 27.96183 -1.29809 1.000 33.64520 122 HIS F C 1
ATOM 6120 O O . HIS D 2 121 ? 35.48273 27.37098 -0.98974 1.000 36.40912 122 HIS F O 1
ATOM 6127 N N . ARG D 2 122 ? 33.74430 28.72064 -0.45510 1.000 32.21371 123 ARG F N 1
ATOM 6128 C CA . ARG D 2 122 ? 33.90023 28.68113 0.99240 1.000 29.73404 123 ARG F CA 1
ATOM 6129 C C . ARG D 2 122 ? 32.50969 28.54082 1.59348 1.000 26.86104 123 ARG F C 1
ATOM 6130 O O . ARG D 2 122 ? 31.62556 29.35166 1.30100 1.000 24.05135 123 ARG F O 1
ATOM 6138 N N . ILE D 2 123 ? 32.30423 27.50341 2.40385 1.000 22.11094 124 ILE F N 1
ATOM 6139 C CA . ILE D 2 123 ? 31.01426 27.25096 3.03641 1.000 19.53847 124 ILE F CA 1
ATOM 6140 C C . ILE D 2 123 ? 31.24895 26.92229 4.50472 1.000 19.98931 124 ILE F C 1
ATOM 6141 O O . ILE D 2 123 ? 32.14914 26.14573 4.84339 1.000 24.17359 124 ILE F O 1
ATOM 6146 N N . GLU D 2 124 ? 30.45052 27.53046 5.38029 1.000 19.17708 125 GLU F N 1
ATOM 6147 C CA . GLU D 2 124 ? 30.68501 27.43077 6.81480 1.000 17.90790 125 GLU F CA 1
ATOM 6148 C C . GLU D 2 124 ? 29.38103 27.60138 7.57922 1.000 17.24555 125 GLU F C 1
ATOM 6149 O O . GLU D 2 124 ? 28.59710 28.50703 7.27879 1.000 17.59512 125 GLU F O 1
ATOM 6155 N N . ILE D 2 125 ? 29.16243 26.73523 8.56480 1.000 16.04419 126 ILE F N 1
ATOM 6156 C CA . ILE D 2 125 ? 28.06474 26.89249 9.51426 1.000 16.23730 126 ILE F CA 1
ATOM 6157 C C . ILE D 2 125 ? 28.48478 27.94974 10.53295 1.000 15.57410 126 ILE F C 1
ATOM 6158 O O . ILE D 2 125 ? 29.38320 27.71630 11.34396 1.000 15.48979 126 ILE F O 1
ATOM 6163 N N . LEU D 2 126 ? 27.84059 29.12023 10.48683 1.000 16.93241 127 LEU F N 1
ATOM 6164 C CA . LEU D 2 126 ? 28.19712 30.21381 11.38807 1.000 19.87862 127 LEU F CA 1
ATOM 6165 C C . LEU D 2 126 ? 27.70269 29.96537 12.80912 1.000 20.76825 127 LEU F C 1
ATOM 6166 O O . LEU D 2 126 ? 28.43467 30.20719 13.77606 1.000 19.59080 127 LEU F O 1
ATOM 6171 N N . SER D 2 127 ? 26.46016 29.51071 12.95883 1.000 21.41961 128 SER F N 1
ATOM 6172 C CA . SER D 2 127 ? 25.92889 29.14505 14.26376 1.000 23.74288 128 SER F CA 1
ATOM 6173 C C . SER D 2 127 ? 24.99072 27.96045 14.12177 1.000 20.60178 128 SER F C 1
ATOM 6174 O O . SER D 2 127 ? 24.46927 27.67472 13.04163 1.000 22.78326 128 SER F O 1
ATOM 6177 N N . HIS D 2 128 ? 24.78160 27.27798 15.24295 1.000 21.22221 129 HIS F N 1
ATOM 6178 C CA . HIS D 2 128 ? 23.81990 26.19032 15.31743 1.000 20.31868 129 HIS F CA 1
ATOM 6179 C C . HIS D 2 128 ? 23.51369 25.92659 16.78193 1.000 23.69498 129 HIS F C 1
ATOM 6180 O O . HIS D 2 128 ? 24.26752 26.32035 17.67093 1.000 25.41121 129 HIS F O 1
ATOM 6187 N N . ASP D 2 129 ? 22.40195 25.25773 17.02649 1.000 18.60341 130 ASP F N 1
ATOM 6188 C CA . ASP D 2 129 ? 22.05218 24.89293 18.38772 1.000 21.33212 130 ASP F CA 1
ATOM 6189 C C . ASP D 2 129 ? 22.44898 23.43933 18.63541 1.000 23.80022 130 ASP F C 1
ATOM 6190 O O . ASP D 2 129 ? 23.12321 22.82124 17.81068 1.000 30.11253 130 ASP F O 1
ATOM 6195 N N . LYS D 2 130 ? 21.99938 22.87774 19.75984 1.000 29.44759 131 LYS F N 1
ATOM 6196 C CA . LYS D 2 130 ? 22.46789 21.57476 20.22101 1.000 29.42667 131 LYS F CA 1
ATOM 6197 C C . LYS D 2 130 ? 22.35992 20.50412 19.13686 1.000 29.77706 131 LYS F C 1
ATOM 6198 O O . LYS D 2 130 ? 23.35991 19.89401 18.73987 1.000 33.83559 131 LYS F O 1
ATOM 6204 N N . ASP D 2 131 ? 21.14519 20.26500 18.64602 1.000 26.28047 132 ASP F N 1
ATOM 6205 C CA . ASP D 2 131 ? 20.88138 19.22404 17.66354 1.000 23.77164 132 ASP F CA 1
ATOM 6206 C C . ASP D 2 131 ? 20.79500 19.76799 16.24197 1.000 18.16065 132 ASP F C 1
ATOM 6207 O O . ASP D 2 131 ? 20.24701 19.09460 15.36533 1.000 24.63153 132 ASP F O 1
ATOM 6212 N N . TYR D 2 132 ? 21.31448 20.97233 15.99841 1.000 16.40260 133 TYR F N 1
ATOM 6213 C CA . TYR D 2 132 ? 21.27586 21.60731 14.67704 1.000 16.95049 133 TYR F CA 1
ATOM 6214 C C . TYR D 2 132 ? 19.85066 21.78986 14.16595 1.000 17.59541 133 TYR F C 1
ATOM 6215 O O . TYR D 2 132 ? 19.61011 21.77795 12.95540 1.000 15.59513 133 TYR F O 1
ATOM 6224 N N . ASN D 2 133 ? 18.89553 21.95280 15.08429 1.000 22.76575 134 ASN F N 1
ATOM 6225 C CA . ASN D 2 133 ? 17.53520 22.29318 14.68357 1.000 21.62701 134 ASN F CA 1
ATOM 6226 C C . ASN D 2 133 ? 17.47131 23.67898 14.05474 1.000 19.91466 134 ASN F C 1
ATOM 6227 O O . ASN D 2 133 ? 16.67008 23.90872 13.14093 1.000 19.86142 134 ASN F O 1
ATOM 6232 N N . LYS D 2 134 ? 18.30697 24.60414 14.52188 1.000 18.51662 135 LYS F N 1
ATOM 6233 C CA . LYS D 2 134 ? 18.46073 25.92306 13.92383 1.000 22.66626 135 LYS F CA 1
ATOM 6234 C C . LYS D 2 134 ? 19.91470 26.10557 13.51436 1.000 27.19640 135 LYS F C 1
ATOM 6235 O O . LYS D 2 134 ? 20.81881 25.92332 14.33563 1.000 33.70232 135 LYS F O 1
ATOM 6241 N N . VAL D 2 135 ? 20.13731 26.45581 12.24829 1.000 18.92856 136 VAL F N 1
ATOM 6242 C CA . VAL D 2 135 ? 21.48015 26.59332 11.69764 1.000 16.12723 136 VAL F CA 1
ATOM 6243 C C . VAL D 2 135 ? 21.55415 27.88419 10.89150 1.000 20.12694 136 VAL F C 1
ATOM 6244 O O . VAL D 2 135 ? 20.63056 28.21819 10.14593 1.000 26.09494 136 VAL F O 1
ATOM 6248 N N . LYS D 2 136 ? 22.65564 28.61183 11.05637 1.000 20.54823 137 LYS F N 1
ATOM 6249 C CA . LYS D 2 136 ? 22.99061 29.73952 10.19814 1.000 20.90301 137 LYS F CA 1
ATOM 6250 C C . LYS D 2 136 ? 24.12928 29.31175 9.27905 1.000 23.09602 137 LYS F C 1
ATOM 6251 O O . LYS D 2 136 ? 25.21783 28.95803 9.74826 1.000 25.78880 137 LYS F O 1
ATOM 6257 N N . LEU D 2 137 ? 23.87243 29.33222 7.97908 1.000 20.17300 138 LEU F N 1
ATOM 6258 C CA . LEU D 2 137 ? 24.82408 28.87672 6.98350 1.000 20.13494 138 LEU F CA 1
ATOM 6259 C C . LEU D 2 137 ? 25.30154 30.06072 6.15279 1.000 25.99866 138 LEU F C 1
ATOM 6260 O O . LEU D 2 137 ? 24.55588 31.01661 5.92560 1.000 29.54588 138 LEU F O 1
ATOM 6265 N N . TYR D 2 138 ? 26.55852 29.98895 5.70941 1.000 24.58617 139 TYR F N 1
ATOM 6266 C CA . TYR D 2 138 ? 27.20076 31.04507 4.93919 1.000 21.33021 139 TYR F CA 1
ATOM 6267 C C . TYR D 2 138 ? 27.98007 30.42671 3.78664 1.000 26.11798 139 TYR F C 1
ATOM 6268 O O . TYR D 2 138 ? 28.59057 29.36609 3.94371 1.000 27.90403 139 TYR F O 1
ATOM 6277 N N . GLU D 2 139 ? 27.96493 31.08817 2.62950 1.000 27.02128 140 GLU F N 1
ATOM 6278 C CA . GLU D 2 139 ? 28.74701 30.62754 1.49080 1.000 28.76836 140 GLU F CA 1
ATOM 6279 C C . GLU D 2 139 ? 29.35133 31.81285 0.75405 1.000 30.55130 140 GLU F C 1
ATOM 6280 O O . GLU D 2 139 ? 28.70037 32.84572 0.57369 1.000 31.64692 140 GLU F O 1
ATOM 6286 N N . HIS D 2 140 ? 30.60352 31.64530 0.33564 1.000 35.20236 141 HIS F N 1
ATOM 6287 C CA . HIS D 2 140 ? 31.31549 32.57924 -0.52572 1.000 33.92484 141 HIS F CA 1
ATOM 6288 C C . HIS D 2 140 ? 31.72940 31.83174 -1.78587 1.000 32.93148 141 HIS F C 1
ATOM 6289 O O . HIS D 2 140 ? 32.31654 30.74757 -1.70246 1.000 33.01833 141 HIS F O 1
ATOM 6296 N N . ALA D 2 141 ? 31.40912 32.39167 -2.94889 1.000 33.08935 142 ALA F N 1
ATOM 6297 C CA . ALA D 2 141 ? 31.70940 31.72435 -4.20742 1.000 35.27723 142 ALA F CA 1
ATOM 6298 C C . ALA D 2 141 ? 32.13967 32.74515 -5.24627 1.000 47.90008 142 ALA F C 1
ATOM 6299 O O . ALA D 2 141 ? 31.42125 33.71726 -5.49816 1.000 56.21443 142 ALA F O 1
ATOM 6301 N N . VAL D 2 142 ? 33.30388 32.51261 -5.85274 1.000 48.06486 143 VAL F N 1
ATOM 6302 C CA . VAL D 2 142 ? 33.88681 33.41499 -6.83893 1.000 43.41481 143 VAL F CA 1
ATOM 6303 C C . VAL D 2 142 ? 34.32772 32.59089 -8.03903 1.000 42.97124 143 VAL F C 1
ATOM 6304 O O . VAL D 2 142 ? 34.90939 31.51243 -7.87574 1.000 46.63253 143 VAL F O 1
ATOM 6308 N N . ALA D 2 143 ? 34.04572 33.09162 -9.23883 1.000 44.98427 144 ALA F N 1
ATOM 6309 C CA . ALA D 2 143 ? 34.41832 32.41803 -10.47513 1.000 45.10760 144 ALA F CA 1
ATOM 6310 C C . ALA D 2 143 ? 35.69107 33.02700 -11.05605 1.000 48.32628 144 ALA F C 1
ATOM 6311 O O . ALA D 2 143 ? 35.95459 34.22167 -10.90421 1.000 50.48645 144 ALA F O 1
ATOM 6313 N N . ARG D 2 144 ? 36.48040 32.19181 -11.72868 1.000 48.67352 145 ARG F N 1
ATOM 6314 C CA . ARG D 2 144 ? 37.77679 32.60735 -12.25101 1.000 45.61981 145 ARG F CA 1
ATOM 6315 C C . ARG D 2 144 ? 38.05725 31.84386 -13.54080 1.000 50.27148 145 ARG F C 1
ATOM 6316 O O . ARG D 2 144 ? 37.33494 30.91280 -13.90225 1.000 52.20461 145 ARG F O 1
ATOM 6324 N N . ASN D 2 145 ? 39.11674 32.26155 -14.23812 1.000 54.82165 146 ASN F N 1
ATOM 6325 C CA . ASN D 2 145 ? 39.47544 31.70592 -15.53954 1.000 57.61686 146 ASN F CA 1
ATOM 6326 C C . ASN D 2 145 ? 40.44564 30.53612 -15.41336 1.000 56.48724 146 ASN F C 1
ATOM 6327 O O . ASN D 2 145 ? 40.85102 30.13056 -14.32169 1.000 54.19910 146 ASN F O 1
ATOM 6332 N N . SER D 2 146 ? 40.82693 29.99608 -16.56633 1.000 61.03954 147 SER F N 1
ATOM 6333 C CA . SER D 2 146 ? 41.91599 29.03738 -16.64280 1.000 61.86773 147 SER F CA 1
ATOM 6334 C C . SER D 2 146 ? 43.23869 29.77485 -16.82976 1.000 67.23051 147 SER F C 1
ATOM 6335 O O . SER D 2 146 ? 44.29333 29.28602 -16.43266 1.000 72.13788 147 SER F O 1
ATOM 6338 N N . ILE D 2 173 ? 17.81744 40.73645 -11.69838 1.000 39.80274 174 ILE F N 1
ATOM 6339 C CA . ILE D 2 173 ? 18.54522 40.33897 -10.49712 1.000 46.08101 174 ILE F CA 1
ATOM 6340 C C . ILE D 2 173 ? 19.22524 41.54400 -9.84942 1.000 51.06460 174 ILE F C 1
ATOM 6341 O O . ILE D 2 173 ? 20.16812 42.11145 -10.40651 1.000 54.76359 174 ILE F O 1
ATOM 6346 N N . LYS D 2 174 ? 18.75804 41.90936 -8.65220 1.000 51.06215 175 LYS F N 1
ATOM 6347 C CA . LYS D 2 174 ? 19.16289 43.10819 -7.93321 1.000 49.14186 175 LYS F CA 1
ATOM 6348 C C . LYS D 2 174 ? 20.39630 42.84877 -7.07242 1.000 53.39583 175 LYS F C 1
ATOM 6349 O O . LYS D 2 174 ? 20.76061 41.69517 -6.82229 1.000 57.87112 175 LYS F O 1
ATOM 6355 N N . PRO D 2 175 ? 21.07841 43.91139 -6.61641 1.000 53.25430 176 PRO F N 1
ATOM 6356 C CA . PRO D 2 175 ? 22.28103 43.71280 -5.78056 1.000 47.88909 176 PRO F CA 1
ATOM 6357 C C . PRO D 2 175 ? 22.02054 42.98325 -4.47555 1.000 44.41616 176 PRO F C 1
ATOM 6358 O O . PRO D 2 175 ? 22.92317 42.29994 -3.97467 1.000 41.48449 176 PRO F O 1
ATOM 6362 N N . ASP D 2 176 ? 20.83347 43.13710 -3.89316 1.000 41.03524 177 ASP F N 1
ATOM 6363 C CA . ASP D 2 176 ? 20.41254 42.39530 -2.71035 1.000 42.94684 177 ASP F CA 1
ATOM 6364 C C . ASP D 2 176 ? 19.16223 41.60225 -3.05662 1.000 45.86084 177 ASP F C 1
ATOM 6365 O O . ASP D 2 176 ? 18.21274 42.15604 -3.62128 1.000 52.27679 177 ASP F O 1
ATOM 6370 N N . MET D 2 177 ? 19.15936 40.31222 -2.72400 1.000 40.81505 178 MET F N 1
ATOM 6371 C CA . MET D 2 177 ? 18.00184 39.46669 -2.98326 1.000 37.56754 178 MET F CA 1
ATOM 6372 C C . MET D 2 177 ? 17.81826 38.49428 -1.83177 1.000 35.02694 178 MET F C 1
ATOM 6373 O O . MET D 2 177 ? 18.78673 38.08416 -1.18624 1.000 35.63528 178 MET F O 1
ATOM 6378 N N . LYS D 2 178 ? 16.56621 38.11839 -1.59296 1.000 35.80292 179 LYS F N 1
ATOM 6379 C CA . LYS D 2 178 ? 16.27680 37.10187 -0.59706 1.000 39.16696 179 LYS F CA 1
ATOM 6380 C C . LYS D 2 178 ? 16.40753 35.71302 -1.21556 1.000 45.71359 179 LYS F C 1
ATOM 6381 O O . LYS D 2 178 ? 16.42181 35.54513 -2.43961 1.000 51.01486 179 LYS F O 1
ATOM 6387 N N . ASN D 2 179 ? 16.51107 34.70860 -0.34779 1.000 41.43576 180 ASN F N 1
ATOM 6388 C CA . ASN D 2 179 ? 16.65917 33.32728 -0.79890 1.000 39.17549 180 ASN F CA 1
ATOM 6389 C C . ASN D 2 179 ? 15.91133 32.42913 0.17510 1.000 40.82012 180 ASN F C 1
ATOM 6390 O O . ASN D 2 179 ? 16.33264 32.27481 1.32470 1.000 44.10195 180 ASN F O 1
ATOM 6395 N N . LYS D 2 180 ? 14.80361 31.85191 -0.27940 1.000 40.85354 181 LYS F N 1
ATOM 6396 C CA . LYS D 2 180 ? 14.01185 30.93221 0.51992 1.000 39.81954 181 LYS F CA 1
ATOM 6397 C C . LYS D 2 180 ? 14.14959 29.51965 -0.03199 1.000 36.57271 181 LYS F C 1
ATOM 6398 O O . LYS D 2 180 ? 14.35681 29.31695 -1.23264 1.000 36.86900 181 LYS F O 1
ATOM 6404 N N . LEU D 2 181 ? 14.03589 28.53798 0.85802 1.000 29.48799 182 LEU F N 1
ATOM 6405 C CA . LEU D 2 181 ? 14.16128 27.15132 0.44194 1.000 23.86757 182 LEU F CA 1
ATOM 6406 C C . LEU D 2 181 ? 13.32753 26.25484 1.34067 1.000 20.58495 182 LEU F C 1
ATOM 6407 O O . LEU D 2 181 ? 13.02320 26.59061 2.48633 1.000 20.10643 182 LEU F O 1
ATOM 6412 N N . ARG D 2 182 ? 13.00540 25.08326 0.80526 1.000 14.92352 183 ARG F N 1
ATOM 6413 C CA . ARG D 2 182 ? 12.42719 23.98302 1.55474 1.000 18.49183 183 ARG F CA 1
ATOM 6414 C C . ARG D 2 182 ? 13.08420 22.70745 1.06645 1.000 16.45527 183 ARG F C 1
ATOM 6415 O O . ARG D 2 182 ? 13.26942 22.52028 -0.13532 1.000 18.39034 183 ARG F O 1
ATOM 6423 N N . MET D 2 183 ? 13.44334 21.83900 1.99927 1.000 13.89954 184 MET F N 1
ATOM 6424 C CA . MET D 2 183 ? 14.13207 20.59845 1.67108 1.000 14.17550 184 MET F CA 1
ATOM 6425 C C . MET D 2 183 ? 13.36548 19.43017 2.26176 1.000 13.72096 184 MET F C 1
ATOM 6426 O O . MET D 2 183 ? 13.17810 19.36104 3.48340 1.000 13.66189 184 MET F O 1
ATOM 6431 N N . GLU D 2 184 ? 12.91436 18.52338 1.39903 1.000 13.87848 185 GLU F N 1
ATOM 6432 C CA . GLU D 2 184 ? 12.40563 17.22961 1.82447 1.000 16.82486 185 GLU F CA 1
ATOM 6433 C C . GLU D 2 184 ? 13.50790 16.20462 1.63825 1.000 17.54635 185 GLU F C 1
ATOM 6434 O O . GLU D 2 184 ? 13.98890 15.99677 0.51383 1.000 22.91069 185 GLU F O 1
ATOM 6440 N N . GLY D 2 185 ? 13.92826 15.56709 2.73049 1.000 15.63157 186 GLY F N 1
ATOM 6441 C CA . GLY D 2 185 ? 15.06978 14.69498 2.69774 1.000 13.96070 186 GLY F CA 1
ATOM 6442 C C . GLY D 2 185 ? 14.80008 13.36120 3.36239 1.000 13.40811 186 GLY F C 1
ATOM 6443 O O . GLY D 2 185 ? 13.85681 13.19904 4.13681 1.000 18.43931 186 GLY F O 1
ATOM 6444 N N . ASN D 2 186 ? 15.66172 12.40490 3.03830 1.000 11.53851 187 ASN F N 1
ATOM 6445 C CA . ASN D 2 186 ? 15.67613 11.10860 3.70129 1.000 12.57702 187 ASN F CA 1
ATOM 6446 C C . ASN D 2 186 ? 17.10748 10.60271 3.65581 1.000 17.09123 187 ASN F C 1
ATOM 6447 O O . ASN D 2 186 ? 17.69194 10.50604 2.57314 1.000 24.14236 187 ASN F O 1
ATOM 6452 N N . VAL D 2 187 ? 17.67498 10.29862 4.82045 1.000 14.63097 188 VAL F N 1
ATOM 6453 C CA . VAL D 2 187 ? 19.05535 9.83905 4.92565 1.000 13.29064 188 VAL F CA 1
ATOM 6454 C C . VAL D 2 187 ? 19.07655 8.60027 5.81068 1.000 19.07337 188 VAL F C 1
ATOM 6455 O O . VAL D 2 187 ? 18.68620 8.66400 6.98343 1.000 25.40361 188 VAL F O 1
ATOM 6459 N N . ASN D 2 188 ? 19.53519 7.48063 5.24776 1.000 17.67220 189 ASN F N 1
ATOM 6460 C CA . ASN D 2 188 ? 19.59325 6.19220 5.94156 1.000 17.54177 189 ASN F CA 1
ATOM 6461 C C . ASN D 2 188 ? 18.25143 5.83159 6.56984 1.000 14.71740 189 ASN F C 1
ATOM 6462 O O . ASN D 2 188 ? 18.18568 5.23647 7.64726 1.000 14.68921 189 ASN F O 1
ATOM 6467 N N . GLY D 2 189 ? 17.16872 6.18846 5.87439 1.000 15.77207 190 GLY F N 1
ATOM 6468 C CA . GLY D 2 189 ? 15.82775 5.83968 6.28265 1.000 11.50540 190 GLY F CA 1
ATOM 6469 C C . GLY D 2 189 ? 15.13750 6.84425 7.18048 1.000 25.93484 190 GLY F C 1
ATOM 6470 O O . GLY D 2 189 ? 13.94795 6.66639 7.47582 1.000 35.64929 190 GLY F O 1
ATOM 6471 N N . HIS D 2 190 ? 15.83765 7.88927 7.63008 1.000 20.24585 191 HIS F N 1
ATOM 6472 C CA . HIS D 2 190 ? 15.26358 8.91817 8.49021 1.000 16.09388 191 HIS F CA 1
ATOM 6473 C C . HIS D 2 190 ? 14.74471 10.06110 7.62342 1.000 19.29416 191 HIS F C 1
ATOM 6474 O O . HIS D 2 190 ? 15.52696 10.75664 6.96642 1.000 23.70313 191 HIS F O 1
ATOM 6481 N N . ALA D 2 191 ? 13.42871 10.25972 7.63831 1.000 17.65207 192 ALA F N 1
ATOM 6482 C CA . ALA D 2 191 ? 12.79650 11.33152 6.88599 1.000 13.05020 192 ALA F CA 1
ATOM 6483 C C . ALA D 2 191 ? 12.85064 12.63568 7.66729 1.000 12.83157 192 ALA F C 1
ATOM 6484 O O . ALA D 2 191 ? 12.83123 12.64491 8.89895 1.000 13.52297 192 ALA F O 1
ATOM 6486 N N . PHE D 2 192 ? 12.89677 13.74702 6.93981 1.000 13.09944 193 PHE F N 1
ATOM 6487 C CA . PHE D 2 192 ? 13.00980 15.04195 7.59481 1.000 12.97177 193 PHE F CA 1
ATOM 6488 C C . PHE D 2 192 ? 12.68173 16.14057 6.59711 1.000 12.90893 193 PHE F C 1
ATOM 6489 O O . PHE D 2 192 ? 12.80860 15.96276 5.38387 1.000 13.13268 193 PHE F O 1
ATOM 6497 N N . VAL D 2 193 ? 12.27078 17.28514 7.13240 1.000 11.63640 194 VAL F N 1
ATOM 6498 C CA . VAL D 2 193 ? 11.95180 18.46680 6.34402 1.000 11.83759 194 VAL F CA 1
ATOM 6499 C C . VAL D 2 193 ? 12.68402 19.65068 6.95638 1.000 16.37019 194 VAL F C 1
ATOM 6500 O O . VAL D 2 193 ? 12.64712 19.84385 8.17608 1.000 23.38127 194 VAL F O 1
ATOM 6504 N N . ILE D 2 194 ? 13.34752 20.44030 6.11874 1.000 11.41447 195 ILE F N 1
ATOM 6505 C CA . ILE D 2 194 ? 14.04829 21.63347 6.57136 1.000 16.02574 195 ILE F CA 1
ATOM 6506 C C . ILE D 2 194 ? 13.59463 22.80786 5.71927 1.000 19.05703 195 ILE F C 1
ATOM 6507 O O . ILE D 2 194 ? 13.50571 22.69462 4.49253 1.000 20.93975 195 ILE F O 1
ATOM 6512 N N . GLU D 2 195 ? 13.28860 23.92334 6.37171 1.000 26.47870 196 GLU F N 1
ATOM 6513 C CA . GLU D 2 195 ? 12.95895 25.16532 5.69740 1.000 22.48652 196 GLU F CA 1
ATOM 6514 C C . GLU D 2 195 ? 13.99648 26.21559 6.06065 1.000 17.23109 196 GLU F C 1
ATOM 6515 O O . GLU D 2 195 ? 14.71028 26.09483 7.05934 1.000 16.53018 196 GLU F O 1
ATOM 6521 N N . GLY D 2 196 ? 14.09119 27.24218 5.22522 1.000 14.96472 197 GLY F N 1
ATOM 6522 C CA . GLY D 2 196 ? 15.08305 28.26950 5.45135 1.000 15.37099 197 GLY F CA 1
ATOM 6523 C C . GLY D 2 196 ? 14.78168 29.59521 4.78568 1.000 27.26163 197 GLY F C 1
ATOM 6524 O O . GLY D 2 196 ? 14.25786 29.63997 3.66891 1.000 33.47911 197 GLY F O 1
ATOM 6525 N N . GLU D 2 197 ? 15.12013 30.68565 5.46887 1.000 31.65045 198 GLU F N 1
ATOM 6526 C CA . GLU D 2 197 ? 14.96563 32.03920 4.95389 1.000 30.64550 198 GLU F CA 1
ATOM 6527 C C . GLU D 2 197 ? 16.32955 32.71171 4.96878 1.000 28.43769 198 GLU F C 1
ATOM 6528 O O . GLU D 2 197 ? 17.05031 32.63479 5.96862 1.000 24.93443 198 GLU F O 1
ATOM 6534 N N . GLY D 2 198 ? 16.69109 33.35802 3.86402 1.000 26.57054 199 GLY F N 1
ATOM 6535 C CA . GLY D 2 198 ? 18.04053 33.86921 3.74872 1.000 25.67334 199 GLY F CA 1
ATOM 6536 C C . GLY D 2 198 ? 18.18965 35.17059 2.99079 1.000 31.15558 199 GLY F C 1
ATOM 6537 O O . GLY D 2 198 ? 17.20433 35.78936 2.57316 1.000 30.26978 199 GLY F O 1
ATOM 6538 N N . SER D 2 199 ? 19.44149 35.58046 2.80467 1.000 31.87663 200 SER F N 1
ATOM 6539 C CA . SER D 2 199 ? 19.77810 36.84256 2.16753 1.000 35.45539 200 SER F CA 1
ATOM 6540 C C . SER D 2 199 ? 21.02745 36.60730 1.33528 1.000 35.50169 200 SER F C 1
ATOM 6541 O O . SER D 2 199 ? 21.65354 35.55237 1.41849 1.000 44.10960 200 SER F O 1
ATOM 6544 N N . GLY D 2 200 ? 21.38536 37.59185 0.53094 1.000 30.78832 201 GLY F N 1
ATOM 6545 C CA . GLY D 2 200 ? 22.60907 37.46505 -0.23852 1.000 33.95507 201 GLY F CA 1
ATOM 6546 C C . GLY D 2 200 ? 22.72147 38.57292 -1.25485 1.000 40.88501 201 GLY F C 1
ATOM 6547 O O . GLY D 2 200 ? 21.74261 39.25104 -1.58825 1.000 46.71542 201 GLY F O 1
ATOM 6548 N N . LYS D 2 201 ? 23.94865 38.74221 -1.73920 1.000 43.19227 202 LYS F N 1
ATOM 6549 C CA . LYS D 2 201 ? 24.25947 39.69681 -2.79906 1.000 41.98861 202 LYS F CA 1
ATOM 6550 C C . LYS D 2 201 ? 24.80489 38.91942 -3.98713 1.000 41.94998 202 LYS F C 1
ATOM 6551 O O . LYS D 2 201 ? 25.98657 38.53016 -3.99211 1.000 47.88987 202 LYS F O 1
ATOM 6557 N N . PRO D 2 202 ? 23.98301 38.67427 -5.01285 1.000 37.33488 203 PRO F N 1
ATOM 6558 C CA . PRO D 2 202 ? 24.37121 37.71482 -6.06271 1.000 39.95050 203 PRO F CA 1
ATOM 6559 C C . PRO D 2 202 ? 25.61049 38.10954 -6.84310 1.000 52.86632 203 PRO F C 1
ATOM 6560 O O . PRO D 2 202 ? 26.34625 37.23188 -7.31767 1.000 61.69498 203 PRO F O 1
ATOM 6564 N N . PHE D 2 203 ? 25.85236 39.40781 -7.02001 1.000 54.86576 204 PHE F N 1
ATOM 6565 C CA . PHE D 2 203 ? 26.97757 39.83629 -7.84084 1.000 50.12629 204 PHE F CA 1
ATOM 6566 C C . PHE D 2 203 ? 28.30466 39.78183 -7.10213 1.000 49.31664 204 PHE F C 1
ATOM 6567 O O . PHE D 2 203 ? 29.35372 39.84385 -7.74922 1.000 48.72601 204 PHE F O 1
ATOM 6575 N N . GLU D 2 204 ? 28.28305 39.67835 -5.77246 1.000 44.66660 205 GLU F N 1
ATOM 6576 C CA . GLU D 2 204 ? 29.49045 39.48502 -4.98021 1.000 45.84150 205 GLU F CA 1
ATOM 6577 C C . GLU D 2 204 ? 29.65335 38.05431 -4.47764 1.000 47.94452 205 GLU F C 1
ATOM 6578 O O . GLU D 2 204 ? 30.67785 37.74630 -3.85400 1.000 47.96127 205 GLU F O 1
ATOM 6584 N N . GLY D 2 205 ? 28.67198 37.18508 -4.71823 1.000 44.97074 206 GLY F N 1
ATOM 6585 C CA . GLY D 2 205 ? 28.81161 35.77666 -4.39174 1.000 43.59010 206 GLY F CA 1
ATOM 6586 C C . GLY D 2 205 ? 28.82367 35.45719 -2.91487 1.000 42.25164 206 GLY F C 1
ATOM 6587 O O . GLY D 2 205 ? 29.52244 34.52948 -2.49678 1.000 45.70190 206 GLY F O 1
ATOM 6588 N N . ILE D 2 206 ? 28.07167 36.20125 -2.10983 1.000 39.87243 207 ILE F N 1
ATOM 6589 C CA . ILE D 2 206 ? 27.96808 35.95880 -0.67731 1.000 40.69416 207 ILE F CA 1
ATOM 6590 C C . ILE D 2 206 ? 26.49634 35.85229 -0.31425 1.000 42.47597 207 ILE F C 1
ATOM 6591 O O . ILE D 2 206 ? 25.65328 36.55135 -0.88904 1.000 44.91691 207 ILE F O 1
ATOM 6596 N N . GLN D 2 207 ? 26.18811 34.97739 0.64050 1.000 41.89972 208 GLN F N 1
ATOM 6597 C CA . GLN D 2 207 ? 24.81050 34.75869 1.05791 1.000 36.55007 208 GLN F CA 1
ATOM 6598 C C . GLN D 2 207 ? 24.80288 34.08204 2.41988 1.000 34.42277 208 GLN F C 1
ATOM 6599 O O . GLN D 2 207 ? 25.76736 33.41513 2.80498 1.000 38.76779 208 GLN F O 1
ATOM 6605 N N . THR D 2 208 ? 23.71151 34.28347 3.14910 1.000 30.57814 209 THR F N 1
ATOM 6606 C CA A THR D 2 208 ? 23.45920 33.64574 4.43160 0.125 29.53162 209 THR F CA 1
ATOM 6607 C CA B THR D 2 208 ? 23.48538 33.56306 4.38918 0.875 26.21726 209 THR F CA 1
ATOM 6608 C C . THR D 2 208 ? 22.03704 33.10316 4.43678 1.000 30.58578 209 THR F C 1
ATOM 6609 O O . THR D 2 208 ? 21.17303 33.58727 3.70214 1.000 37.49880 209 THR F O 1
ATOM 6616 N N . ILE D 2 209 ? 21.78916 32.11498 5.28752 1.000 24.91159 210 ILE F N 1
ATOM 6617 C CA . ILE D 2 209 ? 20.45172 31.55518 5.40109 1.000 21.70690 210 ILE F CA 1
ATOM 6618 C C . ILE D 2 209 ? 20.30802 30.94464 6.78245 1.000 19.87606 210 ILE F C 1
ATOM 6619 O O . ILE D 2 209 ? 21.24830 30.35415 7.31886 1.000 23.40537 210 ILE F O 1
ATOM 6624 N N . ASP D 2 210 ? 19.12979 31.11502 7.36613 1.000 17.78745 211 ASP F N 1
ATOM 6625 C CA . ASP D 2 210 ? 18.80192 30.50762 8.64549 1.000 20.22854 211 ASP F CA 1
ATOM 6626 C C . ASP D 2 210 ? 17.86543 29.33677 8.39982 1.000 20.32339 211 ASP F C 1
ATOM 6627 O O . ASP D 2 210 ? 16.82385 29.49400 7.75528 1.000 23.96233 211 ASP F O 1
ATOM 6632 N N . LEU D 2 211 ? 18.24741 28.16737 8.89927 1.000 16.12568 212 LEU F N 1
ATOM 6633 C CA . LEU D 2 211 ? 17.57778 26.92181 8.57150 1.000 17.13281 212 LEU F CA 1
ATOM 6634 C C . LEU D 2 211 ? 16.90812 26.34722 9.80652 1.000 16.40602 212 LEU F C 1
ATOM 6635 O O . LEU D 2 211 ? 17.45950 26.40170 10.90806 1.000 15.96947 212 LEU F O 1
ATOM 6640 N N . GLU D 2 212 ? 15.72195 25.78226 9.60414 1.000 18.99156 213 GLU F N 1
ATOM 6641 C CA . GLU D 2 212 ? 14.91258 25.21557 10.67101 1.000 16.45585 213 GLU F CA 1
ATOM 6642 C C . GLU D 2 212 ? 14.47911 23.81464 10.27890 1.000 15.08159 213 GLU F C 1
ATOM 6643 O O . GLU D 2 212 ? 13.94375 23.61919 9.18285 1.000 17.74219 213 GLU F O 1
ATOM 6649 N N . VAL D 2 213 ? 14.71039 22.85068 11.16615 1.000 12.96479 214 VAL F N 1
ATOM 6650 C CA . VAL D 2 213 ? 14.20706 21.49039 10.98506 1.000 16.04466 214 VAL F CA 1
ATOM 6651 C C . VAL D 2 213 ? 12.73914 21.47807 11.38936 1.000 17.43912 214 VAL F C 1
ATOM 6652 O O . VAL D 2 213 ? 12.40786 21.65907 12.56961 1.000 22.38905 214 VAL F O 1
ATOM 6656 N N . LYS D 2 214 ? 11.84111 21.28039 10.41913 1.000 13.66703 215 LYS F N 1
ATOM 6657 C CA . LYS D 2 214 ? 10.41058 21.25323 10.69963 1.000 16.12246 215 LYS F CA 1
ATOM 6658 C C . LYS D 2 214 ? 9.90081 19.85155 11.00760 1.000 21.08607 215 LYS F C 1
ATOM 6659 O O . LYS D 2 214 ? 8.91009 19.70256 11.73323 1.000 26.81047 215 LYS F O 1
ATOM 6665 N N . GLU D 2 215 ? 10.54177 18.82273 10.45366 1.000 22.33026 216 GLU F N 1
ATOM 6666 C CA . GLU D 2 215 ? 10.15983 17.43479 10.67112 1.000 18.65359 216 GLU F CA 1
ATOM 6667 C C . GLU D 2 215 ? 11.42380 16.59704 10.77468 1.000 19.03948 216 GLU F C 1
ATOM 6668 O O . GLU D 2 215 ? 12.43066 16.89193 10.12841 1.000 24.04106 216 GLU F O 1
ATOM 6674 N N . GLY D 2 216 ? 11.36783 15.55837 11.60148 1.000 16.11747 217 GLY F N 1
ATOM 6675 C CA . GLY D 2 216 ? 12.48040 14.64317 11.74424 1.000 16.31996 217 GLY F CA 1
ATOM 6676 C C . GLY D 2 216 ? 13.52614 15.02612 12.76814 1.000 21.47281 217 GLY F C 1
ATOM 6677 O O . GLY D 2 216 ? 14.59367 14.40317 12.79702 1.000 17.64187 217 GLY F O 1
ATOM 6678 N N . ALA D 2 217 ? 13.26089 16.02516 13.60317 1.000 25.11902 218 ALA F N 1
ATOM 6679 C CA . ALA D 2 217 ? 14.19529 16.38543 14.66009 1.000 22.83080 218 ALA F CA 1
ATOM 6680 C C . ALA D 2 217 ? 14.16704 15.33088 15.76508 1.000 26.31074 218 ALA F C 1
ATOM 6681 O O . ALA D 2 217 ? 13.10759 14.76523 16.05570 1.000 34.35859 218 ALA F O 1
ATOM 6683 N N . PRO D 2 218 ? 15.31751 15.02497 16.39006 1.000 22.28271 219 PRO F N 1
ATOM 6684 C CA . PRO D 2 218 ? 16.64581 15.56270 16.07765 1.000 19.60524 219 PRO F CA 1
ATOM 6685 C C . PRO D 2 218 ? 17.33499 14.78197 14.95493 1.000 19.14852 219 PRO F C 1
ATOM 6686 O O . PRO D 2 218 ? 17.24284 13.55376 14.92646 1.000 20.75634 219 PRO F O 1
ATOM 6690 N N . LEU D 2 219 ? 18.01314 15.47489 14.05023 1.000 15.53700 220 LEU F N 1
ATOM 6691 C CA . LEU D 2 219 ? 18.66035 14.79896 12.93234 1.000 18.96953 220 LEU F CA 1
ATOM 6692 C C . LEU D 2 219 ? 19.72434 13.83687 13.44774 1.000 18.50612 220 LEU F C 1
ATOM 6693 O O . LEU D 2 219 ? 20.61995 14.25928 14.19596 1.000 18.16149 220 LEU F O 1
ATOM 6698 N N . PRO D 2 220 ? 19.65967 12.55446 13.10037 1.000 19.48026 221 PRO F N 1
ATOM 6699 C CA . PRO D 2 220 ? 20.63516 11.57762 13.60506 1.000 16.55393 221 PRO F CA 1
ATOM 6700 C C . PRO D 2 220 ? 21.90856 11.45646 12.78118 1.000 15.04257 221 PRO F C 1
ATOM 6701 O O . PRO D 2 220 ? 22.63808 10.47727 12.96119 1.000 15.27695 221 PRO F O 1
ATOM 6705 N N . PHE D 2 221 ? 22.19168 12.41915 11.90628 1.000 11.99195 222 PHE F N 1
ATOM 6706 C CA . PHE D 2 221 ? 23.33595 12.35991 11.01068 1.000 11.85553 222 PHE F CA 1
ATOM 6707 C C . PHE D 2 221 ? 23.99418 13.73147 10.95327 1.000 11.73712 222 PHE F C 1
ATOM 6708 O O . PHE D 2 221 ? 23.40485 14.74243 11.34112 1.000 12.22419 222 PHE F O 1
ATOM 6716 N N . ALA D 2 222 ? 25.22520 13.75563 10.44148 1.000 11.78411 223 ALA F N 1
ATOM 6717 C CA . ALA D 2 222 ? 25.99811 14.98888 10.35535 1.000 11.46572 223 ALA F CA 1
ATOM 6718 C C . ALA D 2 222 ? 25.32577 15.99249 9.42963 1.000 10.68480 223 ALA F C 1
ATOM 6719 O O . ALA D 2 222 ? 25.09065 15.70424 8.25215 1.000 11.14468 223 ALA F O 1
ATOM 6721 N N . TYR D 2 223 ? 25.04751 17.18528 9.95983 1.000 10.35078 224 TYR F N 1
ATOM 6722 C CA . TYR D 2 223 ? 24.39151 18.23367 9.18481 1.000 10.10002 224 TYR F CA 1
ATOM 6723 C C . TYR D 2 223 ? 25.20756 18.66713 7.96936 1.000 10.32421 224 TYR F C 1
ATOM 6724 O O . TYR D 2 223 ? 24.64350 19.22854 7.02303 1.000 10.28698 224 TYR F O 1
ATOM 6733 N N . ASP D 2 224 ? 26.51789 18.41093 7.97211 1.000 15.29568 225 ASP F N 1
ATOM 6734 C CA . ASP D 2 224 ? 27.39162 18.92659 6.92181 1.000 16.21149 225 ASP F CA 1
ATOM 6735 C C . ASP D 2 224 ? 27.03297 18.36853 5.54827 1.000 16.86836 225 ASP F C 1
ATOM 6736 O O . ASP D 2 224 ? 27.25507 19.03870 4.53442 1.000 17.75924 225 ASP F O 1
ATOM 6741 N N . ILE D 2 225 ? 26.46744 17.15968 5.49030 1.000 10.47527 226 ILE F N 1
ATOM 6742 C CA . ILE D 2 225 ? 26.13991 16.55572 4.20281 1.000 10.18820 226 ILE F CA 1
ATOM 6743 C C . ILE D 2 225 ? 25.01933 17.30189 3.48550 1.000 14.17051 226 ILE F C 1
ATOM 6744 O O . ILE D 2 225 ? 24.85547 17.13871 2.27094 1.000 10.04084 226 ILE F O 1
ATOM 6749 N N . LEU D 2 226 ? 24.25539 18.13628 4.19797 1.000 15.60400 227 LEU F N 1
ATOM 6750 C CA . LEU D 2 226 ? 23.13734 18.85998 3.60640 1.000 14.01688 227 LEU F CA 1
ATOM 6751 C C . LEU D 2 226 ? 23.48915 20.27928 3.18236 1.000 13.65836 227 LEU F C 1
ATOM 6752 O O . LEU D 2 226 ? 22.75692 20.86347 2.37613 1.000 13.56360 227 LEU F O 1
ATOM 6757 N N . THR D 2 227 ? 24.57968 20.84987 3.69984 1.000 13.07635 228 THR F N 1
ATOM 6758 C CA . THR D 2 227 ? 24.76630 22.29366 3.58166 1.000 16.12126 228 THR F CA 1
ATOM 6759 C C . THR D 2 227 ? 24.98655 22.71616 2.13425 1.000 21.28337 228 THR F C 1
ATOM 6760 O O . THR D 2 227 ? 24.46425 23.75222 1.70358 1.000 25.12099 228 THR F O 1
ATOM 6764 N N . THR D 2 228 ? 25.74408 21.92842 1.36240 1.000 20.27206 229 THR F N 1
ATOM 6765 C CA . THR D 2 228 ? 25.95815 22.27394 -0.03906 1.000 16.83961 229 THR F CA 1
ATOM 6766 C C . THR D 2 228 ? 24.68203 22.16446 -0.86152 1.000 14.22430 229 THR F C 1
ATOM 6767 O O . THR D 2 228 ? 24.59749 22.78082 -1.92379 1.000 14.71819 229 THR F O 1
ATOM 6771 N N . ALA D 2 229 ? 23.68605 21.41572 -0.40003 1.000 14.46977 230 ALA F N 1
ATOM 6772 C CA . ALA D 2 229 ? 22.40070 21.37220 -1.09664 1.000 14.07417 230 ALA F CA 1
ATOM 6773 C C . ALA D 2 229 ? 21.60038 22.64733 -0.83547 1.000 21.51986 230 ALA F C 1
ATOM 6774 O O . ALA D 2 229 ? 20.93352 23.15866 -1.73870 1.000 21.07868 230 ALA F O 1
ATOM 6776 N N . PHE D 2 230 ? 21.66181 23.52285 0.19755 1.000 19.84099 232 PHE F N 1
ATOM 6777 C CA . PHE D 2 230 ? 20.73302 24.54735 0.66273 1.000 24.41501 232 PHE F CA 1
ATOM 6778 C C . PHE D 2 230 ? 20.82366 25.78905 -0.22304 1.000 29.30973 232 PHE F C 1
ATOM 6779 O O . PHE D 2 230 ? 19.90985 26.18883 -0.86314 1.000 43.78533 232 PHE F O 1
ATOM 6811 N N . ASN E 3 2 ? 22.80507 27.44491 -4.61760 1.000 26.56797 236 ASN J N 1
ATOM 6812 C CA . ASN E 3 2 ? 22.19836 28.24466 -5.66525 1.000 26.00390 236 ASN J CA 1
ATOM 6813 C C . ASN E 3 2 ? 23.26352 29.14115 -6.28775 1.000 32.64400 236 ASN J C 1
ATOM 6814 O O . ASN E 3 2 ? 23.58839 30.20627 -5.74271 1.000 34.18546 236 ASN J O 1
ATOM 6819 N N . ARG E 3 3 ? 23.80842 28.70387 -7.42803 1.000 32.11312 237 ARG J N 1
ATOM 6820 C CA . ARG E 3 3 ? 24.94147 29.38123 -8.04984 1.000 29.07267 237 ARG J CA 1
ATOM 6821 C C . ARG E 3 3 ? 24.59811 30.76248 -8.59230 1.000 31.64299 237 ARG J C 1
ATOM 6822 O O . ARG E 3 3 ? 25.48642 31.41681 -9.15330 1.000 41.95349 237 ARG J O 1
ATOM 6830 N N . VAL E 3 4 ? 23.35431 31.22575 -8.44069 1.000 25.15808 238 VAL J N 1
ATOM 6831 C CA . VAL E 3 4 ? 23.06350 32.63113 -8.69576 1.000 32.78158 238 VAL J CA 1
ATOM 6832 C C . VAL E 3 4 ? 23.90256 33.51815 -7.78469 1.000 39.06080 238 VAL J C 1
ATOM 6833 O O . VAL E 3 4 ? 24.18475 34.67599 -8.12234 1.000 46.04584 238 VAL J O 1
ATOM 6837 N N . PHE E 3 5 ? 24.31702 32.99542 -6.62492 1.000 38.65762 239 PHE J N 1
ATOM 6838 C CA . PHE E 3 5 ? 25.19623 33.71896 -5.70606 1.000 37.44941 239 PHE J CA 1
ATOM 6839 C C . PHE E 3 5 ? 26.64862 33.30463 -5.96281 1.000 42.24319 239 PHE J C 1
ATOM 6840 O O . PHE E 3 5 ? 27.27180 32.55602 -5.20705 1.000 47.97552 239 PHE J O 1
ATOM 6848 N N . THR E 3 6 ? 27.17301 33.80141 -7.08289 1.000 42.36352 240 THR J N 1
ATOM 6849 C CA . THR E 3 6 ? 28.55939 33.61230 -7.49631 1.000 40.14271 240 THR J CA 1
ATOM 6850 C C . THR E 3 6 ? 29.04132 34.93234 -8.08068 1.000 40.35541 240 THR J C 1
ATOM 6851 O O . THR E 3 6 ? 28.31392 35.56351 -8.85388 1.000 44.08624 240 THR J O 1
ATOM 6855 N N . LYS E 3 7 ? 30.24988 35.36093 -7.71537 1.000 43.12149 241 LYS J N 1
ATOM 6856 C CA . LYS E 3 7 ? 30.80483 36.60058 -8.26323 1.000 46.55330 241 LYS J CA 1
ATOM 6857 C C . LYS E 3 7 ? 31.56039 36.28983 -9.54465 1.000 52.45571 241 LYS J C 1
ATOM 6858 O O . LYS E 3 7 ? 32.72607 35.88478 -9.51392 1.000 58.44574 241 LYS J O 1
ATOM 6864 N N . TYR E 3 8 ? 30.89019 36.49690 -10.67476 1.000 52.41740 242 TYR J N 1
ATOM 6865 C CA . TYR E 3 8 ? 31.32666 36.47610 -12.06054 1.000 51.30632 242 TYR J CA 1
ATOM 6866 C C . TYR E 3 8 ? 31.73111 37.87820 -12.49582 1.000 57.31643 242 TYR J C 1
ATOM 6867 O O . TYR E 3 8 ? 31.09698 38.86156 -12.09006 1.000 63.11485 242 TYR J O 1
ATOM 6876 N N . PRO E 3 9 ? 32.78672 38.02022 -13.30748 1.000 57.86531 243 PRO J N 1
ATOM 6877 C CA . PRO E 3 9 ? 33.12293 39.33929 -13.85967 1.000 57.39889 243 PRO J CA 1
ATOM 6878 C C . PRO E 3 9 ? 32.05467 39.85238 -14.82514 1.000 60.82048 243 PRO J C 1
ATOM 6879 O O . PRO E 3 9 ? 31.63758 41.00676 -14.69946 1.000 62.34637 243 PRO J O 1
ATOM 6883 N N . ILE F 2 2 ? 17.96566 5.41247 -57.93039 1.000 57.14778 3 ILE I N 1
ATOM 6884 C CA . ILE F 2 2 ? 17.58831 4.01407 -57.74493 1.000 55.91067 3 ILE I CA 1
ATOM 6885 C C . ILE F 2 2 ? 16.10980 3.78381 -58.03088 1.000 55.41701 3 ILE I C 1
ATOM 6886 O O . ILE F 2 2 ? 15.24749 4.48170 -57.49511 1.000 53.60101 3 ILE I O 1
ATOM 6891 N N . PRO F 2 3 ? 15.82004 2.79139 -58.87003 1.000 55.46780 4 PRO I N 1
ATOM 6892 C CA . PRO F 2 3 ? 14.42255 2.49295 -59.19985 1.000 55.39369 4 PRO I CA 1
ATOM 6893 C C . PRO F 2 3 ? 13.69643 1.84620 -58.02879 1.000 59.04100 4 PRO I C 1
ATOM 6894 O O . PRO F 2 3 ? 14.21900 0.94579 -57.36491 1.000 65.99574 4 PRO I O 1
ATOM 6898 N N . ASP F 2 4 ? 12.47858 2.32307 -57.77792 1.000 48.49336 5 ASP I N 1
ATOM 6899 C CA . ASP F 2 4 ? 11.61647 1.79009 -56.72372 1.000 44.66404 5 ASP I CA 1
ATOM 6900 C C . ASP F 2 4 ? 10.65603 0.79903 -57.37313 1.000 48.02816 5 ASP I C 1
ATOM 6901 O O . ASP F 2 4 ? 9.50844 1.12542 -57.67597 1.000 56.34306 5 ASP I O 1
ATOM 6906 N N . TYR F 2 5 ? 11.12921 -0.43391 -57.56987 1.000 48.17839 6 TYR I N 1
ATOM 6907 C CA . TYR F 2 5 ? 10.32186 -1.44912 -58.23757 1.000 44.67215 6 TYR I CA 1
ATOM 6908 C C . TYR F 2 5 ? 9.07694 -1.82960 -57.45069 1.000 44.04967 6 TYR I C 1
ATOM 6909 O O . TYR F 2 5 ? 8.16448 -2.43780 -58.02068 1.000 44.42023 6 TYR I O 1
ATOM 6918 N N . PHE F 2 6 ? 9.01577 -1.48948 -56.16288 1.000 38.04427 7 PHE I N 1
ATOM 6919 C CA . PHE F 2 6 ? 7.90399 -1.93357 -55.32843 1.000 39.26280 7 PHE I CA 1
ATOM 6920 C C . PHE F 2 6 ? 6.70329 -1.00375 -55.45591 1.000 39.78675 7 PHE I C 1
ATOM 6921 O O . PHE F 2 6 ? 5.56968 -1.46325 -55.63211 1.000 41.84946 7 PHE I O 1
ATOM 6929 N N . LYS F 2 7 ? 6.93184 0.30808 -55.37707 1.000 41.15353 8 LYS I N 1
ATOM 6930 C CA . LYS F 2 7 ? 5.85481 1.25150 -55.65341 1.000 39.19042 8 LYS I CA 1
ATOM 6931 C C . LYS F 2 7 ? 5.46130 1.22103 -57.12439 1.000 43.09679 8 LYS I C 1
ATOM 6932 O O . LYS F 2 7 ? 4.29581 1.46157 -57.46017 1.000 49.63367 8 LYS I O 1
ATOM 6938 N N . GLN F 2 8 ? 6.41722 0.92763 -58.01101 1.000 44.58289 9 GLN I N 1
ATOM 6939 C CA . GLN F 2 8 ? 6.11538 0.73541 -59.42352 1.000 45.60343 9 GLN I CA 1
ATOM 6940 C C . GLN F 2 8 ? 5.14121 -0.39628 -59.64929 1.000 49.18254 9 GLN I C 1
ATOM 6941 O O . GLN F 2 8 ? 4.48284 -0.44024 -60.69236 1.000 56.98782 9 GLN I O 1
ATOM 6947 N N . SER F 2 9 ? 5.06151 -1.33096 -58.72342 1.000 40.22431 10 SER I N 1
ATOM 6948 C CA . SER F 2 9 ? 4.25312 -2.50128 -58.98303 1.000 39.65889 10 SER I CA 1
ATOM 6949 C C . SER F 2 9 ? 2.78148 -2.27806 -58.73954 1.000 40.68786 10 SER I C 1
ATOM 6950 O O . SER F 2 9 ? 2.06765 -3.27349 -58.76628 1.000 49.52577 10 SER I O 1
ATOM 6953 N N . PHE F 2 10 ? 2.29282 -1.05448 -58.47525 1.000 45.62979 11 PHE I N 1
ATOM 6954 C CA . PHE F 2 10 ? 0.89169 -0.90167 -58.07374 1.000 45.94637 11 PHE I CA 1
ATOM 6955 C C . PHE F 2 10 ? 0.08020 -0.11179 -59.10323 1.000 49.36968 11 PHE I C 1
ATOM 6956 O O . PHE F 2 10 ? 0.63307 0.75991 -59.78447 1.000 53.95399 11 PHE I O 1
ATOM 6964 N N . PRO F 2 11 ? -1.24565 -0.37908 -59.24269 1.000 48.64498 12 PRO I N 1
ATOM 6965 C CA . PRO F 2 11 ? -2.24252 -1.10218 -58.42682 1.000 51.72799 12 PRO I CA 1
ATOM 6966 C C . PRO F 2 11 ? -2.36532 -2.63922 -58.54429 1.000 49.61152 12 PRO I C 1
ATOM 6967 O O . PRO F 2 11 ? -3.06303 -3.22594 -57.70405 1.000 55.42637 12 PRO I O 1
ATOM 6971 N N . GLU F 2 12 ? -1.71319 -3.28407 -59.51418 1.000 55.46951 13 GLU I N 1
ATOM 6972 C CA . GLU F 2 12 ? -1.91815 -4.72259 -59.70883 1.000 47.86423 13 GLU I CA 1
ATOM 6973 C C . GLU F 2 12 ? -1.34569 -5.52794 -58.53181 1.000 51.93660 13 GLU I C 1
ATOM 6974 O O . GLU F 2 12 ? -1.97701 -6.47861 -58.05618 1.000 59.74238 13 GLU I O 1
ATOM 6980 N N . GLY F 2 13 ? -0.14181 -5.16416 -58.06043 1.000 48.15805 14 GLY I N 1
ATOM 6981 C CA . GLY F 2 13 ? 0.49383 -5.70739 -56.86824 1.000 36.47504 14 GLY I CA 1
ATOM 6982 C C . GLY F 2 13 ? 1.87059 -6.29355 -57.14941 1.000 36.54479 14 GLY I C 1
ATOM 6983 O O . GLY F 2 13 ? 2.49753 -6.04010 -58.18319 1.000 36.39722 14 GLY I O 1
ATOM 6984 N N . TYR F 2 14 ? 2.34225 -7.09034 -56.18862 1.000 36.07137 15 TYR I N 1
ATOM 6985 C CA . TYR F 2 14 ? 3.54453 -7.89908 -56.36509 1.000 34.11609 15 TYR I CA 1
ATOM 6986 C C . TYR F 2 14 ? 3.52907 -9.03143 -55.34232 1.000 32.18529 15 TYR I C 1
ATOM 6987 O O . TYR F 2 14 ? 2.57939 -9.18660 -54.56889 1.000 36.52514 15 TYR I O 1
ATOM 6996 N N . SER F 2 15 ? 4.59371 -9.83473 -55.36373 1.000 26.79083 16 SER I N 1
ATOM 6997 C CA . SER F 2 15 ? 4.74824 -10.99777 -54.50214 1.000 26.04592 16 SER I CA 1
ATOM 6998 C C . SER F 2 15 ? 6.22012 -11.16730 -54.15934 1.000 26.22049 16 SER I C 1
ATOM 6999 O O . SER F 2 15 ? 7.10031 -10.62991 -54.83804 1.000 33.13473 16 SER I O 1
ATOM 7002 N N . TRP F 2 16 ? 6.48713 -11.91825 -53.09219 1.000 20.06882 17 TRP I N 1
ATOM 7003 C CA . TRP F 2 16 ? 7.86176 -12.29234 -52.80081 1.000 19.81665 17 TRP I CA 1
ATOM 7004 C C . TRP F 2 16 ? 7.90080 -13.67628 -52.17901 1.000 20.02056 17 TRP I C 1
ATOM 7005 O O . TRP F 2 16 ? 6.90005 -14.18983 -51.67374 1.000 24.34365 17 TRP I O 1
ATOM 7016 N N . GLU F 2 17 ? 9.07642 -14.28554 -52.27224 1.000 20.24874 18 GLU I N 1
ATOM 7017 C CA . GLU F 2 17 ? 9.38207 -15.56858 -51.66622 1.000 22.87803 18 GLU I CA 1
ATOM 7018 C C . GLU F 2 17 ? 10.69682 -15.41846 -50.92870 1.000 22.23842 18 GLU I C 1
ATOM 7019 O O . GLU F 2 17 ? 11.59499 -14.70937 -51.38897 1.000 26.77888 18 GLU I O 1
ATOM 7025 N N . ARG F 2 18 ? 10.80626 -16.06916 -49.77886 1.000 18.20764 19 ARG I N 1
ATOM 7026 C CA . ARG F 2 18 ? 11.94220 -15.83187 -48.90671 1.000 18.37880 19 ARG I CA 1
ATOM 7027 C C . ARG F 2 18 ? 12.35824 -17.13110 -48.24436 1.000 18.16438 19 ARG I C 1
ATOM 7028 O O . ARG F 2 18 ? 11.50850 -17.89546 -47.77815 1.000 17.61508 19 ARG I O 1
ATOM 7036 N N . SER F 2 19 ? 13.66389 -17.38103 -48.23231 1.000 18.52399 20 SER I N 1
ATOM 7037 C CA . SER F 2 19 ? 14.26456 -18.45556 -47.45971 1.000 19.49718 20 SER I CA 1
ATOM 7038 C C . SER F 2 19 ? 15.03207 -17.85133 -46.29707 1.000 25.84076 20 SER I C 1
ATOM 7039 O O . SER F 2 19 ? 15.69857 -16.82253 -46.45238 1.000 26.72255 20 SER I O 1
ATOM 7042 N N . MET F 2 20 ? 14.94679 -18.50241 -45.13941 1.000 30.16616 21 MET I N 1
ATOM 7043 C CA . MET F 2 20 ? 15.57614 -18.02526 -43.91058 1.000 22.06815 21 MET I CA 1
ATOM 7044 C C . MET F 2 20 ? 16.29960 -19.20182 -43.27020 1.000 21.63782 21 MET I C 1
ATOM 7045 O O . MET F 2 20 ? 15.65954 -20.12058 -42.74751 1.000 27.12755 21 MET I O 1
ATOM 7050 N N . THR F 2 21 ? 17.62625 -19.17845 -43.31785 1.000 16.20137 22 THR I N 1
ATOM 7051 C CA . THR F 2 21 ? 18.45380 -20.33140 -42.97525 1.000 20.58260 22 THR I CA 1
ATOM 7052 C C . THR F 2 21 ? 19.23365 -20.01876 -41.70650 1.000 27.15351 22 THR I C 1
ATOM 7053 O O . THR F 2 21 ? 20.22598 -19.28329 -41.74610 1.000 31.42969 22 THR I O 1
ATOM 7057 N N . TYR F 2 22 ? 18.79323 -20.58724 -40.58979 1.000 30.96080 23 TYR I N 1
ATOM 7058 C CA . TYR F 2 22 ? 19.39822 -20.31476 -39.29578 1.000 22.32258 23 TYR I CA 1
ATOM 7059 C C . TYR F 2 22 ? 20.61979 -21.19911 -39.08023 1.000 20.10074 23 TYR I C 1
ATOM 7060 O O . TYR F 2 22 ? 20.72685 -22.29204 -39.64152 1.000 27.29653 23 TYR I O 1
ATOM 7069 N N A GLU F 2 23 ? 21.54602 -20.71264 -38.25251 1.000 21.07120 24 GLU I N 1
ATOM 7070 C CA A GLU F 2 23 ? 22.84502 -21.36036 -38.11239 1.000 25.14738 24 GLU I CA 1
ATOM 7071 C C A GLU F 2 23 ? 22.77240 -22.73807 -37.46432 1.000 31.05642 24 GLU I C 1
ATOM 7072 O O A GLU F 2 23 ? 23.75628 -23.48147 -37.53978 1.000 39.67526 24 GLU I O 1
ATOM 7078 N N . ASP F 2 24 ? 21.64965 -23.10754 -36.84599 1.000 28.41654 25 ASP I N 1
ATOM 7079 C CA . ASP F 2 24 ? 21.53239 -24.39886 -36.17828 1.000 26.81932 25 ASP I CA 1
ATOM 7080 C C . ASP F 2 24 ? 20.63975 -25.37181 -36.94060 1.000 28.24692 25 ASP I C 1
ATOM 7081 O O . ASP F 2 24 ? 20.14111 -26.33938 -36.35680 1.000 32.38790 25 ASP I O 1
ATOM 7086 N N . GLY F 2 25 ? 20.42710 -25.13803 -38.23311 1.000 27.25982 26 GLY I N 1
ATOM 7087 C CA . GLY F 2 25 ? 19.62726 -26.02521 -39.04390 1.000 26.81308 26 GLY I CA 1
ATOM 7088 C C . GLY F 2 25 ? 18.16696 -25.65235 -39.14639 1.000 25.46994 26 GLY I C 1
ATOM 7089 O O . GLY F 2 25 ? 17.45865 -26.21233 -39.99505 1.000 21.73876 26 GLY I O 1
ATOM 7090 N N . GLY F 2 26 ? 17.68714 -24.74035 -38.30753 1.000 23.96181 27 GLY I N 1
ATOM 7091 C CA . GLY F 2 26 ? 16.33676 -24.24186 -38.46356 1.000 24.83469 27 GLY I CA 1
ATOM 7092 C C . GLY F 2 26 ? 16.16867 -23.54569 -39.79857 1.000 21.85240 27 GLY I C 1
ATOM 7093 O O . GLY F 2 26 ? 16.98757 -22.69946 -40.17465 1.000 21.39664 27 GLY I O 1
ATOM 7094 N N . ILE F 2 27 ? 15.12415 -23.91239 -40.53400 1.000 15.65151 28 ILE I N 1
ATOM 7095 C CA . ILE F 2 27 ? 14.82240 -23.33136 -41.83505 1.000 15.57032 28 ILE I CA 1
ATOM 7096 C C . ILE F 2 27 ? 13.39392 -22.81697 -41.80862 1.000 15.25700 28 ILE I C 1
ATOM 7097 O O . ILE F 2 27 ? 12.49314 -23.48665 -41.29026 1.000 15.36713 28 ILE I O 1
ATOM 7102 N N . CYS F 2 28 ? 13.18693 -21.63021 -42.36681 1.000 17.44296 29 CYS I N 1
ATOM 7103 C CA . CYS F 2 28 ? 11.86511 -21.04434 -42.51835 1.000 18.33128 29 CYS I CA 1
ATOM 7104 C C . CYS F 2 28 ? 11.67352 -20.60217 -43.95928 1.000 19.55993 29 CYS I C 1
ATOM 7105 O O . CYS F 2 28 ? 12.60413 -20.10754 -44.59988 1.000 19.27941 29 CYS I O 1
ATOM 7108 N N . ILE F 2 29 ? 10.45745 -20.78377 -44.45428 1.000 22.64087 30 ILE I N 1
ATOM 7109 C CA . ILE F 2 29 ? 10.08994 -20.50018 -45.83264 1.000 24.12433 30 ILE I CA 1
ATOM 7110 C C . ILE F 2 29 ? 8.80537 -19.68669 -45.80380 1.000 24.37974 30 ILE I C 1
ATOM 7111 O O . ILE F 2 29 ? 7.88541 -20.00634 -45.04192 1.000 26.14767 30 ILE I O 1
ATOM 7116 N N . ALA F 2 30 ? 8.74052 -18.63139 -46.61409 1.000 20.92963 31 ALA I N 1
ATOM 7117 C CA . ALA F 2 30 ? 7.58387 -17.74812 -46.57306 1.000 19.08722 31 ALA I CA 1
ATOM 7118 C C . ALA F 2 30 ? 7.30694 -17.13120 -47.93526 1.000 19.58754 31 ALA I C 1
ATOM 7119 O O . ALA F 2 30 ? 8.22656 -16.83922 -48.70165 1.000 27.25404 31 ALA I O 1
ATOM 7121 N N . THR F 2 31 ? 6.02273 -16.92852 -48.22572 1.000 20.28668 32 THR I N 1
ATOM 7122 C CA . THR F 2 31 ? 5.58805 -16.13132 -49.36360 1.000 25.39574 32 THR I CA 1
ATOM 7123 C C . THR F 2 31 ? 4.58520 -15.09198 -48.90690 1.000 27.49532 32 THR I C 1
ATOM 7124 O O . THR F 2 31 ? 3.87518 -15.28206 -47.91520 1.000 26.57494 32 THR I O 1
ATOM 7128 N N . ASN F 2 32 ? 4.50847 -14.01031 -49.68017 1.000 32.04341 33 ASN I N 1
ATOM 7129 C CA . ASN F 2 32 ? 3.54203 -12.94191 -49.47532 1.000 33.04602 33 ASN I CA 1
ATOM 7130 C C . ASN F 2 32 ? 3.01806 -12.50115 -50.83028 1.000 35.92258 33 ASN I C 1
ATOM 7131 O O . ASN F 2 32 ? 3.80794 -12.18019 -51.72173 1.000 37.37248 33 ASN I O 1
ATOM 7136 N N . ASP F 2 33 ? 1.69683 -12.49328 -50.98474 1.000 39.64568 34 ASP I N 1
ATOM 7137 C CA . ASP F 2 33 ? 1.04288 -11.96371 -52.17554 1.000 32.94751 34 ASP I CA 1
ATOM 7138 C C . ASP F 2 33 ? 0.38547 -10.65038 -51.77023 1.000 28.27631 34 ASP I C 1
ATOM 7139 O O . ASP F 2 33 ? -0.55574 -10.64252 -50.97021 1.000 24.65954 34 ASP I O 1
ATOM 7144 N N . ILE F 2 34 ? 0.90600 -9.54384 -52.29596 1.000 26.82469 35 ILE I N 1
ATOM 7145 C CA . ILE F 2 34 ? 0.53048 -8.20010 -51.87093 1.000 29.71616 35 ILE I CA 1
ATOM 7146 C C . ILE F 2 34 ? -0.24205 -7.53219 -52.99734 1.000 35.89959 35 ILE I C 1
ATOM 7147 O O . ILE F 2 34 ? 0.25683 -7.42323 -54.12475 1.000 39.84227 35 ILE I O 1
ATOM 7152 N N . THR F 2 35 ? -1.45718 -7.08516 -52.68816 1.000 37.26095 36 THR I N 1
ATOM 7153 C CA . THR F 2 35 ? -2.29372 -6.30775 -53.58972 1.000 37.65081 36 THR I CA 1
ATOM 7154 C C . THR F 2 35 ? -2.79202 -5.07035 -52.85203 1.000 40.29968 36 THR I C 1
ATOM 7155 O O . THR F 2 35 ? -2.48154 -4.85554 -51.67697 1.000 38.48041 36 THR I O 1
ATOM 7159 N N . MET F 2 36 ? -3.58373 -4.25355 -53.54460 1.000 44.90620 37 MET I N 1
ATOM 7160 C CA . MET F 2 36 ? -4.04851 -2.97890 -53.01020 1.000 43.41676 37 MET I CA 1
ATOM 7161 C C . MET F 2 36 ? -5.55728 -2.86881 -53.15484 1.000 41.79035 37 MET I C 1
ATOM 7162 O O . MET F 2 36 ? -6.11333 -3.23083 -54.19569 1.000 42.25679 37 MET I O 1
ATOM 7167 N N . GLU F 2 37 ? -6.21492 -2.35124 -52.12164 1.000 44.70912 38 GLU I N 1
ATOM 7168 C CA . GLU F 2 37 ? -7.65146 -2.08380 -52.16102 1.000 47.01544 38 GLU I CA 1
ATOM 7169 C C . GLU F 2 37 ? -7.87970 -0.66289 -51.65842 1.000 50.40287 38 GLU I C 1
ATOM 7170 O O . GLU F 2 37 ? -7.97544 -0.43291 -50.44954 1.000 52.31502 38 GLU I O 1
ATOM 7176 N N . GLY F 2 38 ? -7.95227 0.28308 -52.59053 1.000 51.72620 39 GLY I N 1
ATOM 7177 C CA . GLY F 2 38 ? -8.16519 1.67270 -52.25361 1.000 50.47731 39 GLY I CA 1
ATOM 7178 C C . GLY F 2 38 ? -7.00934 2.25467 -51.47108 1.000 52.47051 39 GLY I C 1
ATOM 7179 O O . GLY F 2 38 ? -5.95906 2.57136 -52.04109 1.000 54.23354 39 GLY I O 1
ATOM 7180 N N . ASP F 2 39 ? -7.19048 2.38193 -50.15490 1.000 50.84376 40 ASP I N 1
ATOM 7181 C CA . ASP F 2 39 ? -6.18831 2.95065 -49.26373 1.000 53.30368 40 ASP I CA 1
ATOM 7182 C C . ASP F 2 39 ? -5.45119 1.89198 -48.44513 1.000 54.64233 40 ASP I C 1
ATOM 7183 O O . ASP F 2 39 ? -4.69718 2.24359 -47.53107 1.000 58.33925 40 ASP I O 1
ATOM 7188 N N . SER F 2 40 ? -5.63604 0.60876 -48.75335 1.000 49.93621 41 SER I N 1
ATOM 7189 C CA . SER F 2 40 ? -5.00306 -0.46295 -47.99557 1.000 45.05127 41 SER I CA 1
ATOM 7190 C C . SER F 2 40 ? -4.15777 -1.34770 -48.90247 1.000 45.14989 41 SER I C 1
ATOM 7191 O O . SER F 2 40 ? -4.52138 -1.60526 -50.05400 1.000 52.38260 41 SER I O 1
ATOM 7194 N N . PHE F 2 41 ? -3.02289 -1.80284 -48.37471 1.000 36.61086 42 PHE I N 1
ATOM 7195 C CA . PHE F 2 41 ? -2.30582 -2.93940 -48.93459 1.000 31.04943 42 PHE I CA 1
ATOM 7196 C C . PHE F 2 41 ? -2.78888 -4.20602 -48.24337 1.000 31.38836 42 PHE I C 1
ATOM 7197 O O . PHE F 2 41 ? -2.95501 -4.23089 -47.02052 1.000 37.57681 42 PHE I O 1
ATOM 7205 N N . ILE F 2 42 ? -3.02522 -5.25278 -49.02721 1.000 25.20578 43 ILE I N 1
ATOM 7206 C CA . ILE F 2 42 ? -3.49808 -6.53224 -48.51169 1.000 28.00077 43 ILE I CA 1
ATOM 7207 C C . ILE F 2 42 ? -2.36637 -7.54127 -48.64289 1.000 30.93300 43 ILE I C 1
ATOM 7208 O O . ILE F 2 42 ? -1.76793 -7.67363 -49.71687 1.000 31.23181 43 ILE I O 1
ATOM 7213 N N . ASN F 2 43 ? -2.06219 -8.23794 -47.54838 1.000 32.98228 44 ASN I N 1
ATOM 7214 C CA . ASN F 2 43 ? -0.97315 -9.20741 -47.49302 1.000 31.48280 44 ASN I CA 1
ATOM 7215 C C . ASN F 2 43 ? -1.53445 -10.56047 -47.09023 1.000 29.86977 44 ASN I C 1
ATOM 7216 O O . ASN F 2 43 ? -2.07993 -10.70787 -45.99074 1.000 24.23108 44 ASN I O 1
ATOM 7221 N N . LYS F 2 44 ? -1.39632 -11.54623 -47.96860 1.000 29.81541 45 LYS I N 1
ATOM 7222 C CA . LYS F 2 44 ? -1.69900 -12.93589 -47.64365 1.000 31.57313 45 LYS I CA 1
ATOM 7223 C C . LYS F 2 44 ? -0.37866 -13.68774 -47.56664 1.000 31.55399 45 LYS I C 1
ATOM 7224 O O . LYS F 2 44 ? 0.27786 -13.90684 -48.59054 1.000 32.31201 45 LYS I O 1
ATOM 7230 N N . ILE F 2 45 ? 0.00923 -14.06838 -46.35214 1.000 31.70787 46 ILE I N 1
ATOM 7231 C CA . ILE F 2 45 ? 1.32484 -14.62652 -46.07788 1.000 28.33318 46 ILE I CA 1
ATOM 7232 C C . ILE F 2 45 ? 1.17061 -16.09212 -45.70990 1.000 26.82448 46 ILE I C 1
ATOM 7233 O O . ILE F 2 45 ? 0.23702 -16.47334 -44.99191 1.000 24.47180 46 ILE I O 1
ATOM 7238 N N . HIS F 2 46 ? 2.08192 -16.91289 -46.21591 1.000 23.35971 47 HIS I N 1
ATOM 7239 C CA . HIS F 2 46 ? 2.21043 -18.30070 -45.80949 1.000 24.31699 47 HIS I CA 1
ATOM 7240 C C . HIS F 2 46 ? 3.62222 -18.51653 -45.28727 1.000 23.93172 47 HIS I C 1
ATOM 7241 O O . HIS F 2 46 ? 4.59578 -18.07238 -45.90067 1.000 25.08886 47 HIS I O 1
ATOM 7248 N N . PHE F 2 47 ? 3.72419 -19.18612 -44.14340 1.000 21.54563 48 PHE I N 1
ATOM 7249 C CA . PHE F 2 47 ? 4.97865 -19.29339 -43.41114 1.000 16.39802 48 PHE I CA 1
ATOM 7250 C C . PHE F 2 47 ? 5.13323 -20.72259 -42.92432 1.000 16.58682 48 PHE I C 1
ATOM 7251 O O . PHE F 2 47 ? 4.24497 -21.24940 -42.25236 1.000 22.91627 48 PHE I O 1
ATOM 7259 N N . LYS F 2 48 ? 6.25121 -21.34848 -43.25497 1.000 16.47225 49 LYS I N 1
ATOM 7260 C CA . LYS F 2 48 ? 6.54900 -22.68724 -42.77564 1.000 16.78865 49 LYS I CA 1
ATOM 7261 C C . LYS F 2 48 ? 7.97483 -22.72435 -42.25908 1.000 16.43763 49 LYS I C 1
ATOM 7262 O O . LYS F 2 48 ? 8.87777 -22.13234 -42.85869 1.000 16.09654 49 LYS I O 1
ATOM 7268 N N . GLY F 2 49 ? 8.16197 -23.39712 -41.13267 1.000 15.49042 50 GLY I N 1
ATOM 7269 C CA . GLY F 2 49 ? 9.48311 -23.58790 -40.56859 1.000 15.60797 50 GLY I CA 1
ATOM 7270 C C . GLY F 2 49 ? 9.60623 -24.98365 -40.00150 1.000 16.39313 50 GLY I C 1
ATOM 7271 O O . GLY F 2 49 ? 8.61419 -25.61094 -39.62525 1.000 16.28602 50 GLY I O 1
ATOM 7272 N N . THR F 2 50 ? 10.83953 -25.47266 -39.94453 1.000 16.86607 51 THR I N 1
ATOM 7273 C CA . THR F 2 50 ? 11.06706 -26.83616 -39.48880 1.000 18.79921 51 THR I CA 1
ATOM 7274 C C . THR F 2 50 ? 12.51486 -26.98715 -39.05691 1.000 18.05516 51 THR I C 1
ATOM 7275 O O . THR F 2 50 ? 13.34623 -26.10506 -39.27845 1.000 17.71236 51 THR I O 1
ATOM 7279 N N . ASN F 2 51 ? 12.79492 -28.12788 -38.42290 1.000 19.97702 52 ASN I N 1
ATOM 7280 C CA . ASN F 2 51 ? 14.13560 -28.49812 -37.96637 1.000 22.21195 52 ASN I CA 1
ATOM 7281 C C . ASN F 2 51 ? 14.70922 -27.49381 -36.97387 1.000 29.14286 52 ASN I C 1
ATOM 7282 O O . ASN F 2 51 ? 15.92153 -27.26157 -36.94457 1.000 38.45038 52 ASN I O 1
ATOM 7287 N N . PHE F 2 52 ? 13.84807 -26.89029 -36.14887 1.000 26.57503 53 PHE I N 1
ATOM 7288 C CA . PHE F 2 52 ? 14.36049 -26.07092 -35.05522 1.000 26.26313 53 PHE I CA 1
ATOM 7289 C C . PHE F 2 52 ? 14.63974 -26.95474 -33.84554 1.000 34.80885 53 PHE I C 1
ATOM 7290 O O . PHE F 2 52 ? 13.75006 -27.70445 -33.42269 1.000 51.20072 53 PHE I O 1
ATOM 7298 N N . PRO F 2 53 ? 15.83883 -26.91312 -33.27650 1.000 27.07052 54 PRO I N 1
ATOM 7299 C CA . PRO F 2 53 ? 16.16998 -27.81052 -32.16029 1.000 26.87519 54 PRO I CA 1
ATOM 7300 C C . PRO F 2 53 ? 15.25644 -27.56873 -30.97109 1.000 32.61379 54 PRO I C 1
ATOM 7301 O O . PRO F 2 53 ? 14.92333 -26.41462 -30.65689 1.000 32.70800 54 PRO I O 1
ATOM 7305 N N . PRO F 2 54 ? 14.82991 -28.63472 -30.28544 1.000 34.97903 55 PRO I N 1
ATOM 7306 C CA . PRO F 2 54 ? 13.89803 -28.45925 -29.15559 1.000 33.11863 55 PRO I CA 1
ATOM 7307 C C . PRO F 2 54 ? 14.44411 -27.57795 -28.04707 1.000 38.63042 55 PRO I C 1
ATOM 7308 O O . PRO F 2 54 ? 13.66431 -26.89214 -27.37263 1.000 43.36760 55 PRO I O 1
ATOM 7312 N N . ASN F 2 55 ? 15.75872 -27.57839 -27.83174 1.000 35.40696 56 ASN I N 1
ATOM 7313 C CA . ASN F 2 55 ? 16.38463 -26.77782 -26.79131 1.000 33.61416 56 ASN I CA 1
ATOM 7314 C C . ASN F 2 55 ? 17.15837 -25.59397 -27.35207 1.000 28.80112 56 ASN I C 1
ATOM 7315 O O . ASN F 2 55 ? 18.03004 -25.05192 -26.66559 1.000 26.89793 56 ASN I O 1
ATOM 7320 N N . GLY F 2 56 ? 16.87025 -25.19185 -28.58449 1.000 25.05869 57 GLY I N 1
ATOM 7321 C CA . GLY F 2 56 ? 17.51628 -24.05159 -29.18423 1.000 24.29819 57 GLY I CA 1
ATOM 7322 C C . GLY F 2 56 ? 16.77273 -22.77486 -28.86269 1.000 26.99921 57 GLY I C 1
ATOM 7323 O O . GLY F 2 56 ? 15.71408 -22.79273 -28.22960 1.000 35.19300 57 GLY I O 1
ATOM 7324 N N . PRO F 2 57 ? 17.30551 -21.63595 -29.31082 1.000 23.69629 58 PRO I N 1
ATOM 7325 C CA . PRO F 2 57 ? 16.73660 -20.34884 -28.87645 1.000 21.54890 58 PRO I CA 1
ATOM 7326 C C . PRO F 2 57 ? 15.33061 -20.08399 -29.38559 1.000 22.42666 58 PRO I C 1
ATOM 7327 O O . PRO F 2 57 ? 14.61092 -19.29481 -28.76334 1.000 24.70971 58 PRO I O 1
ATOM 7331 N N . VAL F 2 58 ? 14.90940 -20.70490 -30.48709 1.000 19.85153 59 VAL I N 1
ATOM 7332 C CA . VAL F 2 58 ? 13.59571 -20.39544 -31.04846 1.000 19.13881 59 VAL I CA 1
ATOM 7333 C C . VAL F 2 58 ? 12.48542 -21.06183 -30.24279 1.000 19.98333 59 VAL I C 1
ATOM 7334 O O . VAL F 2 58 ? 11.50584 -20.41211 -29.85536 1.000 20.77979 59 VAL I O 1
ATOM 7338 N N . MET F 2 59 ? 12.61615 -22.36812 -29.98933 1.000 20.20780 60 MET I N 1
ATOM 7339 C CA . MET F 2 59 ? 11.59179 -23.10528 -29.25637 1.000 22.67981 60 MET I CA 1
ATOM 7340 C C . MET F 2 59 ? 11.61893 -22.82848 -27.75877 1.000 24.44190 60 MET I C 1
ATOM 7341 O O . MET F 2 59 ? 10.61266 -23.07242 -27.08196 1.000 26.21409 60 MET I O 1
ATOM 7346 N N . GLN F 2 60 ? 12.73681 -22.33833 -27.22579 1.000 21.98861 61 GLN I N 1
ATOM 7347 C CA . GLN F 2 60 ? 12.81065 -21.92612 -25.83351 1.000 22.44927 61 GLN I CA 1
ATOM 7348 C C . GLN F 2 60 ? 12.59679 -20.43148 -25.66096 1.000 23.12039 61 GLN I C 1
ATOM 7349 O O . GLN F 2 60 ? 12.72167 -19.92936 -24.54334 1.000 30.05147 61 GLN I O 1
ATOM 7355 N N . LYS F 2 61 ? 12.26888 -19.71696 -26.73761 1.000 22.53391 62 LYS I N 1
ATOM 7356 C CA . LYS F 2 61 ? 11.96601 -18.28523 -26.68895 1.000 21.48844 62 LYS I CA 1
ATOM 7357 C C . LYS F 2 61 ? 13.05302 -17.50048 -25.95849 1.000 20.62140 62 LYS I C 1
ATOM 7358 O O . LYS F 2 61 ? 12.78780 -16.76571 -25.00485 1.000 20.37991 62 LYS I O 1
ATOM 7364 N N . ARG F 2 62 ? 14.29483 -17.65704 -26.41423 1.000 21.05827 63 ARG I N 1
ATOM 7365 C CA . ARG F 2 62 ? 15.41941 -16.93520 -25.83593 1.000 19.67270 63 ARG I CA 1
ATOM 7366 C C . ARG F 2 62 ? 15.89843 -15.79239 -26.72452 1.000 19.52344 63 ARG I C 1
ATOM 7367 O O . ARG F 2 62 ? 17.04951 -15.36015 -26.59818 1.000 18.74605 63 ARG I O 1
ATOM 7375 N N . THR F 2 63 ? 15.03640 -15.28669 -27.60632 1.000 15.56146 64 THR I N 1
ATOM 7376 C CA . THR F 2 63 ? 15.39131 -14.23867 -28.55402 1.000 19.01481 64 THR I CA 1
ATOM 7377 C C . THR F 2 63 ? 14.85830 -12.88810 -28.08725 1.000 21.72312 64 THR I C 1
ATOM 7378 O O . THR F 2 63 ? 13.80299 -12.80273 -27.45540 1.000 24.86189 64 THR I O 1
ATOM 7382 N N . VAL F 2 64 ? 15.59927 -11.82609 -28.41188 1.000 24.45173 65 VAL I N 1
ATOM 7383 C CA . VAL F 2 64 ? 15.19271 -10.46888 -28.05704 1.000 23.35344 65 VAL I CA 1
ATOM 7384 C C . VAL F 2 64 ? 15.48357 -9.49130 -29.19367 1.000 32.29526 65 VAL I C 1
ATOM 7385 O O . VAL F 2 64 ? 16.15041 -8.46848 -28.99216 1.000 40.12471 65 VAL I O 1
ATOM 7389 N N . GLY F 2 65 ? 14.98900 -9.79516 -30.39100 1.000 29.35193 66 GLY I N 1
ATOM 7390 C CA . GLY F 2 65 ? 14.90492 -8.81254 -31.45058 1.000 22.91650 66 GLY I CA 1
ATOM 7391 C C . GLY F 2 65 ? 15.98227 -8.97598 -32.51004 1.000 22.16687 66 GLY I C 1
ATOM 7392 O O . GLY F 2 65 ? 17.06093 -9.52204 -32.27307 1.000 18.84020 66 GLY I O 1
ATOM 7393 N N . TRP F 2 66 ? 15.66385 -8.48372 -33.70860 1.000 27.27799 67 TRP I N 1
ATOM 7394 C CA . TRP F 2 66 ? 16.59139 -8.44537 -34.83310 1.000 22.42918 67 TRP I CA 1
ATOM 7395 C C . TRP F 2 66 ? 17.43077 -7.17704 -34.75205 1.000 25.75316 67 TRP I C 1
ATOM 7396 O O . TRP F 2 66 ? 16.89544 -6.08884 -34.51445 1.000 20.41440 67 TRP I O 1
ATOM 7407 N N . GLU F 2 67 ? 18.73708 -7.31173 -34.96582 1.000 25.45878 68 GLU I N 1
ATOM 7408 C CA . GLU F 2 67 ? 19.58272 -6.13084 -35.00446 1.000 28.91358 68 GLU I CA 1
ATOM 7409 C C . GLU F 2 67 ? 19.54716 -5.50027 -36.39212 1.000 24.00109 68 GLU I C 1
ATOM 7410 O O . GLU F 2 67 ? 19.17340 -6.14007 -37.37937 1.000 26.04154 68 GLU I O 1
ATOM 7416 N N . ALA F 2 68 ? 19.93105 -4.22121 -36.45240 1.000 24.78511 69 ALA I N 1
ATOM 7417 C CA . ALA F 2 68 ? 19.90297 -3.47723 -37.70786 1.000 25.40729 69 ALA I CA 1
ATOM 7418 C C . ALA F 2 68 ? 20.62938 -4.24303 -38.80624 1.000 23.55173 69 ALA I C 1
ATOM 7419 O O . ALA F 2 68 ? 21.69883 -4.81578 -38.58561 1.000 26.32804 69 ALA I O 1
ATOM 7421 N N . SER F 2 69 ? 20.03639 -4.25809 -39.99593 1.000 23.05314 70 SER I N 1
ATOM 7422 C CA . SER F 2 69 ? 20.53855 -5.06414 -41.09619 1.000 21.38968 70 SER I CA 1
ATOM 7423 C C . SER F 2 69 ? 20.63169 -4.22465 -42.35965 1.000 28.77463 70 SER I C 1
ATOM 7424 O O . SER F 2 69 ? 19.98854 -3.17971 -42.48763 1.000 32.01413 70 SER I O 1
ATOM 7427 N N . THR F 2 70 ? 21.44965 -4.70018 -43.29660 1.000 34.33358 71 THR I N 1
ATOM 7428 C CA . THR F 2 70 ? 21.61376 -4.06578 -44.60120 1.000 29.62206 71 THR I CA 1
ATOM 7429 C C . THR F 2 70 ? 21.32600 -5.10802 -45.67180 1.000 29.91366 71 THR I C 1
ATOM 7430 O O . THR F 2 70 ? 22.05641 -6.09597 -45.79594 1.000 35.54344 71 THR I O 1
ATOM 7434 N N . GLU F 2 71 ? 20.25605 -4.89568 -46.42830 1.000 21.56377 72 GLU I N 1
ATOM 7435 C CA . GLU F 2 71 ? 19.82204 -5.82489 -47.46120 1.000 28.47223 72 GLU I CA 1
ATOM 7436 C C . GLU F 2 71 ? 20.31516 -5.33793 -48.81691 1.000 31.80200 72 GLU I C 1
ATOM 7437 O O . GLU F 2 71 ? 20.12435 -4.17082 -49.16512 1.000 38.51980 72 GLU I O 1
ATOM 7443 N N . LYS F 2 72 ? 20.94347 -6.22984 -49.57733 1.000 28.88489 73 LYS I N 1
ATOM 7444 C CA . LYS F 2 72 ? 21.50060 -5.88260 -50.88056 1.000 31.35294 73 LYS I CA 1
ATOM 7445 C C . LYS F 2 72 ? 20.50182 -6.24815 -51.96539 1.000 30.09168 73 LYS I C 1
ATOM 7446 O O . LYS F 2 72 ? 20.21456 -7.42614 -52.17398 1.000 29.70328 73 LYS I O 1
ATOM 7452 N N . MET F 2 73 ? 19.97626 -5.23185 -52.64533 1.000 28.65744 74 MET I N 1
ATOM 7453 C CA . MET F 2 73 ? 19.03183 -5.40789 -53.73909 1.000 29.04327 74 MET I CA 1
ATOM 7454 C C . MET F 2 73 ? 19.79976 -5.43880 -55.05659 1.000 32.26067 74 MET I C 1
ATOM 7455 O O . MET F 2 73 ? 20.57751 -4.52215 -55.34494 1.000 36.71049 74 MET I O 1
ATOM 7460 N N . TYR F 2 74 ? 19.57662 -6.48612 -55.85373 1.000 31.87771 75 TYR I N 1
ATOM 7461 C CA . TYR F 2 74 ? 20.36327 -6.70677 -57.06133 1.000 32.56751 75 TYR I CA 1
ATOM 7462 C C . TYR F 2 74 ? 19.57218 -7.54613 -58.05288 1.000 39.05467 75 TYR I C 1
ATOM 7463 O O . TYR F 2 74 ? 18.62048 -8.24255 -57.69057 1.000 44.23891 75 TYR I O 1
ATOM 7472 N N . GLU F 2 75 ? 19.99557 -7.47990 -59.31298 1.000 46.10936 76 GLU I N 1
ATOM 7473 C CA . GLU F 2 75 ? 19.35117 -8.18509 -60.41229 1.000 48.53405 76 GLU I CA 1
ATOM 7474 C C . GLU F 2 75 ? 20.14456 -9.43905 -60.75527 1.000 53.47727 76 GLU I C 1
ATOM 7475 O O . GLU F 2 75 ? 21.36745 -9.38078 -60.93184 1.000 56.21450 76 GLU I O 1
ATOM 7481 N N . ARG F 2 76 ? 19.44743 -10.56893 -60.84148 1.000 53.42332 77 ARG I N 1
ATOM 7482 C CA . ARG F 2 76 ? 20.03213 -11.81042 -61.33250 1.000 51.44395 77 ARG I CA 1
ATOM 7483 C C . ARG F 2 76 ? 19.00432 -12.48143 -62.22693 1.000 55.36187 77 ARG I C 1
ATOM 7484 O O . ARG F 2 76 ? 17.90325 -12.80071 -61.76769 1.000 55.10130 77 ARG I O 1
ATOM 7492 N N . ASP F 2 77 ? 19.36784 -12.68321 -63.49976 1.000 58.72613 78 ASP I N 1
ATOM 7493 C CA . ASP F 2 77 ? 18.48261 -13.28291 -64.50386 1.000 61.48811 78 ASP I CA 1
ATOM 7494 C C . ASP F 2 77 ? 17.24109 -12.42439 -64.73567 1.000 65.67315 78 ASP I C 1
ATOM 7495 O O . ASP F 2 77 ? 16.13606 -12.93980 -64.92638 1.000 68.82627 78 ASP I O 1
ATOM 7500 N N . GLY F 2 78 ? 17.41844 -11.10329 -64.71725 1.000 64.70642 79 GLY I N 1
ATOM 7501 C CA . GLY F 2 78 ? 16.26854 -10.22102 -64.77819 1.000 61.55180 79 GLY I CA 1
ATOM 7502 C C . GLY F 2 78 ? 15.28804 -10.43180 -63.65100 1.000 58.36454 79 GLY I C 1
ATOM 7503 O O . GLY F 2 78 ? 14.11101 -10.08644 -63.78791 1.000 58.17101 79 GLY I O 1
ATOM 7504 N N . VAL F 2 79 ? 15.74340 -11.01280 -62.54130 1.000 57.48667 80 VAL I N 1
ATOM 7505 C CA . VAL F 2 79 ? 14.93597 -11.22866 -61.34698 1.000 55.97192 80 VAL I CA 1
ATOM 7506 C C . VAL F 2 79 ? 15.46827 -10.31889 -60.24855 1.000 52.35805 80 VAL I C 1
ATOM 7507 O O . VAL F 2 79 ? 16.68367 -10.24554 -60.03001 1.000 52.22654 80 VAL I O 1
ATOM 7511 N N . LEU F 2 80 ? 14.55952 -9.62927 -59.56367 1.000 42.18164 81 LEU I N 1
ATOM 7512 C CA . LEU F 2 80 ? 14.92877 -8.75325 -58.45781 1.000 37.28823 81 LEU I CA 1
ATOM 7513 C C . LEU F 2 80 ? 15.05810 -9.57319 -57.17995 1.000 35.46535 81 LEU I C 1
ATOM 7514 O O . LEU F 2 80 ? 14.09051 -10.20760 -56.74245 1.000 35.65602 81 LEU I O 1
ATOM 7519 N N . LYS F 2 81 ? 16.24785 -9.55715 -56.57976 1.000 31.29283 82 LYS I N 1
ATOM 7520 C CA . LYS F 2 81 ? 16.54107 -10.37311 -55.41190 1.000 30.23492 82 LYS I CA 1
ATOM 7521 C C . LYS F 2 81 ? 17.10439 -9.51259 -54.29170 1.000 30.59193 82 LYS I C 1
ATOM 7522 O O . LYS F 2 81 ? 17.67303 -8.44403 -54.53171 1.000 28.31686 82 LYS I O 1
ATOM 7528 N N . GLY F 2 82 ? 16.94117 -9.99709 -53.06116 1.000 30.87144 83 GLY I N 1
ATOM 7529 C CA . GLY F 2 82 ? 17.48859 -9.33559 -51.89047 1.000 29.08081 83 GLY I CA 1
ATOM 7530 C C . GLY F 2 82 ? 18.16769 -10.30643 -50.94521 1.000 26.19471 83 GLY I C 1
ATOM 7531 O O . GLY F 2 82 ? 17.56467 -11.29926 -50.52678 1.000 36.30521 83 GLY I O 1
ATOM 7532 N N . ASP F 2 83 ? 19.42684 -10.04378 -50.61558 1.000 18.23481 84 ASP I N 1
ATOM 7533 C CA . ASP F 2 83 ? 20.19043 -10.86184 -49.68696 1.000 18.51909 84 ASP I CA 1
ATOM 7534 C C . ASP F 2 83 ? 20.55532 -10.01488 -48.47822 1.000 28.03469 84 ASP I C 1
ATOM 7535 O O . ASP F 2 83 ? 20.93368 -8.84715 -48.62050 1.000 34.01212 84 ASP I O 1
ATOM 7540 N N . VAL F 2 84 ? 20.43401 -10.59892 -47.28989 1.000 29.23516 85 VAL I N 1
ATOM 7541 C CA . VAL F 2 84 ? 20.81911 -9.91338 -46.05961 1.000 26.94694 85 VAL I CA 1
ATOM 7542 C C . VAL F 2 84 ? 21.19499 -10.95781 -45.01714 1.000 26.43333 85 VAL I C 1
ATOM 7543 O O . VAL F 2 84 ? 20.49238 -11.95789 -44.84038 1.000 23.27808 85 VAL I O 1
ATOM 7547 N N . LYS F 2 85 ? 22.33694 -10.74419 -44.36501 1.000 29.28188 86 LYS I N 1
ATOM 7548 C CA . LYS F 2 85 ? 22.73245 -11.54314 -43.21408 1.000 29.45622 86 LYS I CA 1
ATOM 7549 C C . LYS F 2 85 ? 22.10394 -10.95037 -41.96495 1.000 28.12690 86 LYS I C 1
ATOM 7550 O O . LYS F 2 85 ? 22.33355 -9.78096 -41.64153 1.000 30.90785 86 LYS I O 1
ATOM 7556 N N . MET F 2 86 ? 21.31457 -11.75502 -41.26485 1.000 23.34962 87 MET I N 1
ATOM 7557 C CA . MET F 2 86 ? 20.52132 -11.28435 -40.14352 1.000 18.98342 87 MET I CA 1
ATOM 7558 C C . MET F 2 86 ? 21.04677 -11.87870 -38.84753 1.000 18.27101 87 MET I C 1
ATOM 7559 O O . MET F 2 86 ? 21.63147 -12.96835 -38.83483 1.000 17.80584 87 MET I O 1
ATOM 7564 N N . LYS F 2 87 ? 20.82762 -11.14614 -37.75644 1.000 18.31774 88 LYS I N 1
ATOM 7565 C CA . LYS F 2 87 ? 21.27196 -11.55368 -36.43378 1.000 18.43390 88 LYS I CA 1
ATOM 7566 C C . LYS F 2 87 ? 20.13705 -11.35371 -35.44350 1.000 18.78412 88 LYS I C 1
ATOM 7567 O O . LYS F 2 87 ? 19.53400 -10.27734 -35.38887 1.000 21.78738 88 LYS I O 1
ATOM 7573 N N . LEU F 2 88 ? 19.84922 -12.39577 -34.67402 1.000 16.90494 89 LEU I N 1
ATOM 7574 C CA . LEU F 2 88 ? 18.85585 -12.35830 -33.61172 1.000 17.51181 89 LEU I CA 1
ATOM 7575 C C . LEU F 2 88 ? 19.58523 -12.25917 -32.27913 1.000 20.44633 89 LEU I C 1
ATOM 7576 O O . LEU F 2 88 ? 20.32297 -13.17762 -31.90703 1.000 28.45658 89 LEU I O 1
ATOM 7581 N N . LEU F 2 89 ? 19.39566 -11.14786 -31.57158 1.000 18.02969 90 LEU I N 1
ATOM 7582 C CA . LEU F 2 89 ? 19.97418 -11.02508 -30.24170 1.000 18.09657 90 LEU I CA 1
ATOM 7583 C C . LEU F 2 89 ? 19.36015 -12.06624 -29.31459 1.000 24.37667 90 LEU I C 1
ATOM 7584 O O . LEU F 2 89 ? 18.15312 -12.32140 -29.34897 1.000 28.54798 90 LEU I O 1
ATOM 7589 N N . LEU F 2 90 ? 20.20208 -12.69309 -28.50405 1.000 25.77083 91 LEU I N 1
ATOM 7590 C CA . LEU F 2 90 ? 19.75908 -13.71693 -27.57504 1.000 24.42860 91 LEU I CA 1
ATOM 7591 C C . LEU F 2 90 ? 19.79855 -13.18210 -26.14969 1.000 30.59427 91 LEU I C 1
ATOM 7592 O O . LEU F 2 90 ? 20.60312 -12.30572 -25.81521 1.000 25.59533 91 LEU I O 1
ATOM 7597 N N . LYS F 2 91 ? 18.90433 -13.70316 -25.31482 1.000 34.38973 92 LYS I N 1
ATOM 7598 C CA . LYS F 2 91 ? 19.07960 -13.53968 -23.88240 1.000 30.57889 92 LYS I CA 1
ATOM 7599 C C . LYS F 2 91 ? 20.38694 -14.20725 -23.47744 1.000 29.55018 92 LYS I C 1
ATOM 7600 O O . LYS F 2 91 ? 20.71432 -15.30359 -23.94290 1.000 28.51739 92 LYS I O 1
ATOM 7606 N N . GLY F 2 92 ? 21.15590 -13.52294 -22.63845 1.000 25.76617 93 GLY I N 1
ATOM 7607 C CA . GLY F 2 92 ? 22.50528 -13.92400 -22.32919 1.000 21.42491 93 GLY I CA 1
ATOM 7608 C C . GLY F 2 92 ? 23.56926 -13.17614 -23.10538 1.000 22.82651 93 GLY I C 1
ATOM 7609 O O . GLY F 2 92 ? 24.74119 -13.22019 -22.71860 1.000 29.61648 93 GLY I O 1
ATOM 7610 N N . GLY F 2 93 ? 23.19761 -12.50405 -24.19501 1.000 21.86091 94 GLY I N 1
ATOM 7611 C CA . GLY F 2 93 ? 24.09822 -11.62712 -24.91857 1.000 23.02158 94 GLY I CA 1
ATOM 7612 C C . GLY F 2 93 ? 24.55367 -12.12703 -26.27274 1.000 31.94200 94 GLY I C 1
ATOM 7613 O O . GLY F 2 93 ? 25.06042 -11.32375 -27.06876 1.000 42.60987 94 GLY I O 1
ATOM 7614 N N . GLY F 2 94 ? 24.40614 -13.41427 -26.56631 1.000 24.26357 95 GLY I N 1
ATOM 7615 C CA . GLY F 2 94 ? 24.87509 -13.94765 -27.82549 1.000 28.18149 95 GLY I CA 1
ATOM 7616 C C . GLY F 2 94 ? 24.00853 -13.53255 -28.99888 1.000 30.03684 95 GLY I C 1
ATOM 7617 O O . GLY F 2 94 ? 23.00586 -12.83105 -28.86254 1.000 31.21397 95 GLY I O 1
ATOM 7618 N N . HIS F 2 95 ? 24.42008 -13.98500 -30.18311 1.000 32.98338 96 HIS I N 1
ATOM 7619 C CA . HIS F 2 95 ? 23.70007 -13.73962 -31.42372 1.000 28.63303 96 HIS I CA 1
ATOM 7620 C C . HIS F 2 95 ? 23.34591 -15.05525 -32.10108 1.000 26.85747 96 HIS I C 1
ATOM 7621 O O . HIS F 2 95 ? 24.06801 -16.04850 -31.98588 1.000 31.37242 96 HIS I O 1
ATOM 7628 N N . TYR F 2 96 ? 22.22223 -15.04629 -32.81214 1.000 24.55703 97 TYR I N 1
ATOM 7629 C CA . TYR F 2 96 ? 21.68447 -16.22039 -33.49137 1.000 23.25481 97 TYR I CA 1
ATOM 7630 C C . TYR F 2 96 ? 21.53013 -15.85480 -34.96171 1.000 21.83168 97 TYR I C 1
ATOM 7631 O O . TYR F 2 96 ? 20.66972 -15.04201 -35.31762 1.000 20.94668 97 TYR I O 1
ATOM 7640 N N . ARG F 2 97 ? 22.37332 -16.43849 -35.80706 1.000 20.63290 98 ARG I N 1
ATOM 7641 C CA . ARG F 2 97 ? 22.53924 -15.97226 -37.17639 1.000 21.77141 98 ARG I CA 1
ATOM 7642 C C . ARG F 2 97 ? 21.56952 -16.65757 -38.13065 1.000 19.45307 98 ARG I C 1
ATOM 7643 O O . ARG F 2 97 ? 21.19748 -17.81991 -37.94772 1.000 18.22459 98 ARG I O 1
ATOM 7651 N N . CYS F 2 98 ? 21.16099 -15.91497 -39.15910 1.000 19.97142 99 CYS I N 1
ATOM 7652 C CA . CYS F 2 98 ? 20.21185 -16.42562 -40.13756 1.000 19.56475 99 CYS I CA 1
ATOM 7653 C C . CYS F 2 98 ? 20.44042 -15.70967 -41.45709 1.000 19.32519 99 CYS I C 1
ATOM 7654 O O . CYS F 2 98 ? 20.49007 -14.47604 -41.49239 1.000 18.20421 99 CYS I O 1
ATOM 7657 N N . ASP F 2 99 ? 20.57438 -16.48457 -42.53319 1.000 19.34438 100 ASP I N 1
ATOM 7658 C CA . ASP F 2 99 ? 20.73485 -15.94421 -43.87663 1.000 19.24141 100 ASP I CA 1
ATOM 7659 C C . ASP F 2 99 ? 19.37278 -15.80942 -44.54230 1.000 18.87927 100 ASP I C 1
ATOM 7660 O O . ASP F 2 99 ? 18.59091 -16.76300 -44.56784 1.000 18.97549 100 ASP I O 1
ATOM 7665 N N . TYR F 2 100 ? 19.09299 -14.62343 -45.06920 1.000 20.65511 101 TYR I N 1
ATOM 7666 C CA . TYR F 2 100 ? 17.86490 -14.34194 -45.79643 1.000 20.57772 101 TYR I CA 1
ATOM 7667 C C . TYR F 2 100 ? 18.18488 -14.26725 -47.27973 1.000 21.22178 101 TYR I C 1
ATOM 7668 O O . TYR F 2 100 ? 19.10626 -13.54669 -47.67582 1.000 29.62324 101 TYR I O 1
ATOM 7677 N N . ARG F 2 101 ? 17.42293 -14.99513 -48.09417 1.000 19.41099 102 ARG I N 1
ATOM 7678 C CA . ARG F 2 101 ? 17.42129 -14.80887 -49.54017 1.000 20.13055 102 ARG I CA 1
ATOM 7679 C C . ARG F 2 101 ? 15.98169 -14.59918 -49.98164 1.000 18.99433 102 ARG I C 1
ATOM 7680 O O . ARG F 2 101 ? 15.12867 -15.46799 -49.76111 1.000 18.30765 102 ARG I O 1
ATOM 7688 N N . THR F 2 102 ? 15.70999 -13.44803 -50.59120 1.000 21.04992 103 THR I N 1
ATOM 7689 C CA . THR F 2 102 ? 14.36670 -13.09004 -51.02108 1.000 22.61809 103 THR I CA 1
ATOM 7690 C C . THR F 2 102 ? 14.33822 -12.85382 -52.52489 1.000 27.49781 103 THR I C 1
ATOM 7691 O O . THR F 2 102 ? 15.24282 -12.22830 -53.08438 1.000 23.26804 103 THR I O 1
ATOM 7695 N N . THR F 2 103 ? 13.29395 -13.36051 -53.17005 1.000 30.88303 104 THR I N 1
ATOM 7696 C CA . THR F 2 103 ? 12.99187 -13.06829 -54.56516 1.000 34.11794 104 THR I CA 1
ATOM 7697 C C . THR F 2 103 ? 11.76827 -12.16155 -54.60155 1.000 32.35868 104 THR I C 1
ATOM 7698 O O . THR F 2 103 ? 10.69680 -12.54198 -54.11731 1.000 31.77725 104 THR I O 1
ATOM 7702 N N . TYR F 2 104 ? 11.93249 -10.96585 -55.16236 1.000 31.79166 105 TYR I N 1
ATOM 7703 C CA . TYR F 2 104 ? 10.86574 -9.96921 -55.23109 1.000 29.63689 105 TYR I CA 1
ATOM 7704 C C . TYR F 2 104 ? 10.27797 -9.98966 -56.63962 1.000 37.34595 105 TYR I C 1
ATOM 7705 O O . TYR F 2 104 ? 10.82672 -9.38347 -57.56407 1.000 40.12909 105 TYR I O 1
ATOM 7714 N N . LYS F 2 105 ? 9.15686 -10.69528 -56.80042 1.000 41.31483 106 LYS I N 1
ATOM 7715 C CA . LYS F 2 105 ? 8.47413 -10.80644 -58.09087 1.000 41.50857 106 LYS I CA 1
ATOM 7716 C C . LYS F 2 105 ? 7.61076 -9.56397 -58.29259 1.000 38.82541 106 LYS I C 1
ATOM 7717 O O . LYS F 2 105 ? 6.40093 -9.55106 -58.04791 1.000 34.87482 106 LYS I O 1
ATOM 7723 N N . VAL F 2 106 ? 8.25863 -8.49519 -58.75317 1.000 43.29091 107 VAL I N 1
ATOM 7724 C CA . VAL F 2 106 ? 7.59085 -7.21351 -58.94875 1.000 44.97331 107 VAL I CA 1
ATOM 7725 C C . VAL F 2 106 ? 6.89942 -7.20693 -60.30406 1.000 51.03100 107 VAL I C 1
ATOM 7726 O O . VAL F 2 106 ? 7.02684 -8.16045 -61.08250 1.000 52.82813 107 VAL I O 1
ATOM 7730 N N . LYS F 2 107 ? 6.16667 -6.12748 -60.59224 1.000 54.20667 108 LYS I N 1
ATOM 7731 C CA . LYS F 2 107 ? 5.41783 -6.04242 -61.84304 1.000 55.04188 108 LYS I CA 1
ATOM 7732 C C . LYS F 2 107 ? 6.33014 -6.19011 -63.05662 1.000 56.10612 108 LYS I C 1
ATOM 7733 O O . LYS F 2 107 ? 6.01670 -6.93718 -63.99124 1.000 60.17071 108 LYS I O 1
ATOM 7739 N N . GLN F 2 108 ? 7.46217 -5.48517 -63.06710 1.000 56.91492 109 GLN I N 1
ATOM 7740 C CA . GLN F 2 108 ? 8.32565 -5.50871 -64.24284 1.000 60.09427 109 GLN I CA 1
ATOM 7741 C C . GLN F 2 108 ? 8.90413 -6.90713 -64.43155 1.000 66.14379 109 GLN I C 1
ATOM 7742 O O . GLN F 2 108 ? 9.74168 -7.34969 -63.64159 1.000 70.29410 109 GLN I O 1
ATOM 7748 N N . LYS F 2 109 ? 8.44516 -7.61335 -65.46557 1.000 67.59491 110 LYS I N 1
ATOM 7749 C CA . LYS F 2 109 ? 8.85237 -9.01850 -65.63459 1.000 74.11278 110 LYS I CA 1
ATOM 7750 C C . LYS F 2 109 ? 10.33631 -9.14740 -65.82668 1.000 76.54478 110 LYS I C 1
ATOM 7751 O O . LYS F 2 109 ? 10.97511 -9.92662 -65.06147 1.000 79.84035 110 LYS I O 1
ATOM 7757 N N . PRO F 2 110 ? 11.01283 -8.46133 -66.76422 1.000 73.74381 111 PRO I N 1
ATOM 7758 C CA . PRO F 2 110 ? 12.46825 -8.44178 -66.73118 1.000 69.57693 111 PRO I CA 1
ATOM 7759 C C . PRO F 2 110 ? 12.97709 -7.20425 -66.00560 1.000 70.63576 111 PRO I C 1
ATOM 7760 O O . PRO F 2 110 ? 12.74926 -6.07744 -66.46161 1.000 74.35162 111 PRO I O 1
ATOM 7764 N N . VAL F 2 111 ? 13.62937 -7.38718 -64.86139 1.000 65.21910 112 VAL I N 1
ATOM 7765 C CA . VAL F 2 111 ? 14.16224 -6.24651 -64.11895 1.000 65.03466 112 VAL I CA 1
ATOM 7766 C C . VAL F 2 111 ? 15.59863 -5.97520 -64.55782 1.000 71.49089 112 VAL I C 1
ATOM 7767 O O . VAL F 2 111 ? 15.98063 -4.82672 -64.79882 1.000 75.33862 112 VAL I O 1
ATOM 7771 N N . TYR F 2 116 ? 23.16890 -2.68089 -58.32374 1.000 58.73119 117 TYR I N 1
ATOM 7772 C CA . TYR F 2 116 ? 23.04896 -2.91198 -56.88927 1.000 59.91479 117 TYR I CA 1
ATOM 7773 C C . TYR F 2 116 ? 22.52850 -1.67345 -56.16870 1.000 62.23157 117 TYR I C 1
ATOM 7774 O O . TYR F 2 116 ? 22.70261 -0.54697 -56.64213 1.000 65.99536 117 TYR I O 1
ATOM 7783 N N . HIS F 2 117 ? 21.87918 -1.89443 -55.02854 1.000 51.07004 118 HIS I N 1
ATOM 7784 C CA . HIS F 2 117 ? 21.64475 -0.84306 -54.04711 1.000 46.53061 118 HIS I CA 1
ATOM 7785 C C . HIS F 2 117 ? 21.29311 -1.51390 -52.72894 1.000 44.75912 118 HIS I C 1
ATOM 7786 O O . HIS F 2 117 ? 21.10822 -2.73137 -52.65772 1.000 47.72747 118 HIS I O 1
ATOM 7793 N N . PHE F 2 118 ? 21.21605 -0.70636 -51.68095 1.000 44.03312 119 PHE I N 1
ATOM 7794 C CA . PHE F 2 118 ? 20.99334 -1.21439 -50.33942 1.000 41.85551 119 PHE I CA 1
ATOM 7795 C C . PHE F 2 118 ? 19.66160 -0.72040 -49.79525 1.000 45.59285 119 PHE I C 1
ATOM 7796 O O . PHE F 2 118 ? 19.08417 0.25505 -50.28318 1.000 47.77013 119 PHE I O 1
ATOM 7804 N N . VAL F 2 119 ? 19.18020 -1.42261 -48.77237 1.000 41.70441 120 VAL I N 1
ATOM 7805 C CA . VAL F 2 119 ? 18.06421 -0.97684 -47.94857 1.000 36.06627 120 VAL I CA 1
ATOM 7806 C C . VAL F 2 119 ? 18.42660 -1.33351 -46.51460 1.000 34.00324 120 VAL I C 1
ATOM 7807 O O . VAL F 2 119 ? 18.55929 -2.51892 -46.18531 1.000 34.38002 120 VAL I O 1
ATOM 7811 N N . ASP F 2 120 ? 18.60961 -0.31653 -45.66894 1.000 27.75970 121 ASP I N 1
ATOM 7812 C CA . ASP F 2 120 ? 18.93653 -0.51145 -44.26154 1.000 27.42363 121 ASP I CA 1
ATOM 7813 C C . ASP F 2 120 ? 17.65210 -0.67267 -43.45834 1.000 29.68365 121 ASP I C 1
ATOM 7814 O O . ASP F 2 120 ? 16.72795 0.13958 -43.58211 1.000 28.71560 121 ASP I O 1
ATOM 7819 N N . HIS F 2 121 ? 17.60200 -1.71323 -42.63063 1.000 31.15969 122 HIS I N 1
ATOM 7820 C CA . HIS F 2 121 ? 16.39043 -2.09707 -41.92084 1.000 30.60418 122 HIS I CA 1
ATOM 7821 C C . HIS F 2 121 ? 16.51830 -1.85196 -40.42606 1.000 30.08665 122 HIS I C 1
ATOM 7822 O O . HIS F 2 121 ? 17.59190 -2.02700 -39.84489 1.000 33.56596 122 HIS I O 1
ATOM 7829 N N . ARG F 2 122 ? 15.40358 -1.46897 -39.81070 1.000 30.46741 123 ARG I N 1
ATOM 7830 C CA . ARG F 2 122 ? 15.24970 -1.44929 -38.36178 1.000 29.13073 123 ARG I CA 1
ATOM 7831 C C . ARG F 2 122 ? 13.85706 -1.97209 -38.05063 1.000 32.33938 123 ARG I C 1
ATOM 7832 O O . ARG F 2 122 ? 12.85891 -1.38843 -38.49280 1.000 35.30604 123 ARG I O 1
ATOM 7840 N N . ILE F 2 123 ? 13.78328 -3.07854 -37.31394 1.000 27.11376 124 ILE I N 1
ATOM 7841 C CA . ILE F 2 123 ? 12.51443 -3.70578 -36.97258 1.000 21.67150 124 ILE I CA 1
ATOM 7842 C C . ILE F 2 123 ? 12.49546 -3.98458 -35.47583 1.000 18.61720 124 ILE I C 1
ATOM 7843 O O . ILE F 2 123 ? 13.49368 -4.43660 -34.90270 1.000 17.04044 124 ILE I O 1
ATOM 7848 N N . GLU F 2 124 ? 11.36282 -3.70451 -34.83813 1.000 17.01811 125 GLU I N 1
ATOM 7849 C CA . GLU F 2 124 ? 11.30354 -3.74561 -33.38445 1.000 23.34295 125 GLU I CA 1
ATOM 7850 C C . GLU F 2 124 ? 9.87313 -3.98470 -32.91675 1.000 24.84122 125 GLU I C 1
ATOM 7851 O O . GLU F 2 124 ? 8.93057 -3.37273 -33.42631 1.000 26.11440 125 GLU I O 1
ATOM 7857 N N . ILE F 2 125 ? 9.72881 -4.87731 -31.94277 1.000 22.05635 126 ILE I N 1
ATOM 7858 C CA . ILE F 2 125 ? 8.44995 -5.12372 -31.28827 1.000 16.48544 126 ILE I CA 1
ATOM 7859 C C . ILE F 2 125 ? 8.24553 -4.03250 -30.23663 1.000 16.47937 126 ILE I C 1
ATOM 7860 O O . ILE F 2 125 ? 8.91054 -4.02553 -29.19754 1.000 16.71240 126 ILE I O 1
ATOM 7865 N N . LEU F 2 126 ? 7.32994 -3.09772 -30.51271 1.000 18.78904 127 LEU I N 1
ATOM 7866 C CA . LEU F 2 126 ? 7.07571 -1.99246 -29.59197 1.000 23.00653 127 LEU I CA 1
ATOM 7867 C C . LEU F 2 126 ? 6.30603 -2.44603 -28.35662 1.000 24.46382 127 LEU I C 1
ATOM 7868 O O . LEU F 2 126 ? 6.59059 -1.99058 -27.24403 1.000 27.55533 127 LEU I O 1
ATOM 7873 N N . SER F 2 127 ? 5.32730 -3.32992 -28.52665 1.000 21.10552 128 SER I N 1
ATOM 7874 C CA . SER F 2 127 ? 4.50709 -3.78581 -27.41477 1.000 25.10717 128 SER I CA 1
ATOM 7875 C C . SER F 2 127 ? 4.18478 -5.25579 -27.60244 1.000 24.83134 128 SER I C 1
ATOM 7876 O O . SER F 2 127 ? 4.21423 -5.77823 -28.71890 1.000 30.31505 128 SER I O 1
ATOM 7879 N N . HIS F 2 128 ? 3.85382 -5.91481 -26.49633 1.000 26.82838 129 HIS I N 1
ATOM 7880 C CA . HIS F 2 128 ? 3.34043 -7.27593 -26.57017 1.000 23.50174 129 HIS I CA 1
ATOM 7881 C C . HIS F 2 128 ? 2.77460 -7.67123 -25.21780 1.000 20.11120 129 HIS I C 1
ATOM 7882 O O . HIS F 2 128 ? 3.16343 -7.12048 -24.18424 1.000 21.38098 129 HIS I O 1
ATOM 7889 N N . ASP F 2 129 ? 1.84836 -8.62373 -25.24049 1.000 13.51789 130 ASP I N 1
ATOM 7890 C CA . ASP F 2 129 ? 1.36757 -9.21801 -24.00949 1.000 13.47116 130 ASP I CA 1
ATOM 7891 C C . ASP F 2 129 ? 2.21000 -10.45302 -23.69060 1.000 14.96619 130 ASP I C 1
ATOM 7892 O O . ASP F 2 129 ? 3.18333 -10.76094 -24.37996 1.000 22.44320 130 ASP I O 1
ATOM 7897 N N . LYS F 2 130 ? 1.82702 -11.17042 -22.63159 1.000 19.97860 131 LYS I N 1
ATOM 7898 C CA . LYS F 2 130 ? 2.69815 -12.19009 -22.04868 1.000 21.95720 131 LYS I CA 1
ATOM 7899 C C . LYS F 2 130 ? 3.09029 -13.25317 -23.06998 1.000 28.17161 131 LYS I C 1
ATOM 7900 O O . LYS F 2 130 ? 4.27731 -13.55439 -23.24134 1.000 33.48774 131 LYS I O 1
ATOM 7906 N N . ASP F 2 131 ? 2.10846 -13.82800 -23.76429 1.000 24.14932 132 ASP I N 1
ATOM 7907 C CA . ASP F 2 131 ? 2.35058 -14.89636 -24.72320 1.000 24.32759 132 ASP I CA 1
ATOM 7908 C C . ASP F 2 131 ? 2.44934 -14.39924 -26.16307 1.000 21.55319 132 ASP I C 1
ATOM 7909 O O . ASP F 2 131 ? 2.42872 -15.21822 -27.08970 1.000 20.06391 132 ASP I O 1
ATOM 7914 N N . TYR F 2 132 ? 2.54704 -13.08203 -26.37086 1.000 21.23997 133 TYR I N 1
ATOM 7915 C CA . TYR F 2 132 ? 2.68495 -12.48457 -27.70547 1.000 19.02102 133 TYR I CA 1
ATOM 7916 C C . TYR F 2 132 ? 1.48568 -12.78144 -28.60208 1.000 21.68977 133 TYR I C 1
ATOM 7917 O O . TYR F 2 132 ? 1.62713 -12.91278 -29.82166 1.000 25.79494 133 TYR I O 1
ATOM 7926 N N . ASN F 2 133 ? 0.29480 -12.90070 -28.01357 1.000 18.59469 134 ASN I N 1
ATOM 7927 C CA . ASN F 2 133 ? -0.91027 -13.03213 -28.82614 1.000 18.49961 134 ASN I CA 1
ATOM 7928 C C . ASN F 2 133 ? -1.40810 -11.67585 -29.30665 1.000 18.11811 134 ASN I C 1
ATOM 7929 O O . ASN F 2 133 ? -2.26938 -11.60611 -30.19216 1.000 18.31072 134 ASN I O 1
ATOM 7934 N N . LYS F 2 134 ? -0.89343 -10.59527 -28.72376 1.000 17.06356 135 LYS I N 1
ATOM 7935 C CA . LYS F 2 134 ? -1.09629 -9.24532 -29.22067 1.000 19.02627 135 LYS I CA 1
ATOM 7936 C C . LYS F 2 134 ? 0.27021 -8.59178 -29.27317 1.000 17.93331 135 LYS I C 1
ATOM 7937 O O . LYS F 2 134 ? 0.98601 -8.56705 -28.26826 1.000 21.19384 135 LYS I O 1
ATOM 7943 N N . VAL F 2 135 ? 0.64151 -8.09627 -30.44595 1.000 18.27952 136 VAL I N 1
ATOM 7944 C CA . VAL F 2 135 ? 1.96379 -7.52621 -30.66831 1.000 18.07953 136 VAL I CA 1
ATOM 7945 C C . VAL F 2 135 ? 1.81253 -6.27329 -31.51804 1.000 20.50677 136 VAL I C 1
ATOM 7946 O O . VAL F 2 135 ? 1.05832 -6.26199 -32.49655 1.000 21.13432 136 VAL I O 1
ATOM 7950 N N . LYS F 2 136 ? 2.52284 -5.21439 -31.13772 1.000 19.46577 137 LYS I N 1
ATOM 7951 C CA . LYS F 2 136 ? 2.69180 -4.03890 -31.98120 1.000 18.39235 137 LYS I CA 1
ATOM 7952 C C . LYS F 2 136 ? 4.09485 -4.08012 -32.57971 1.000 20.00909 137 LYS I C 1
ATOM 7953 O O . LYS F 2 136 ? 5.08738 -4.10918 -31.84451 1.000 21.52957 137 LYS I O 1
ATOM 7959 N N . LEU F 2 137 ? 4.17613 -4.09725 -33.90368 1.000 16.36794 138 LEU I N 1
ATOM 7960 C CA . LEU F 2 137 ? 5.44415 -4.18428 -34.60655 1.000 16.71576 138 LEU I CA 1
ATOM 7961 C C . LEU F 2 137 ? 5.71965 -2.87768 -35.34032 1.000 16.77529 138 LEU I C 1
ATOM 7962 O O . LEU F 2 137 ? 4.79489 -2.15094 -35.70914 1.000 18.36447 138 LEU I O 1
ATOM 7967 N N . TYR F 2 138 ? 7.00300 -2.57935 -35.54465 1.000 17.81007 139 TYR I N 1
ATOM 7968 C CA . TYR F 2 138 ? 7.42362 -1.33663 -36.17761 1.000 17.97333 139 TYR I CA 1
ATOM 7969 C C . TYR F 2 138 ? 8.60570 -1.61084 -37.09429 1.000 21.58658 139 TYR I C 1
ATOM 7970 O O . TYR F 2 138 ? 9.46261 -2.43942 -36.77672 1.000 28.24369 139 TYR I O 1
ATOM 7979 N N . GLU F 2 139 ? 8.64803 -0.91966 -38.23395 1.000 19.79901 140 GLU I N 1
ATOM 7980 C CA . GLU F 2 139 ? 9.73822 -1.09204 -39.18247 1.000 20.17756 140 GLU I CA 1
ATOM 7981 C C . GLU F 2 139 ? 10.13065 0.24167 -39.79479 1.000 24.18444 140 GLU I C 1
ATOM 7982 O O . GLU F 2 139 ? 9.27604 1.08085 -40.09567 1.000 26.34186 140 GLU I O 1
ATOM 7988 N N . HIS F 2 140 ? 11.43499 0.40664 -39.99458 1.000 24.52970 141 HIS I N 1
ATOM 7989 C CA . HIS F 2 140 ? 12.02630 1.55990 -40.65396 1.000 25.87320 141 HIS I CA 1
ATOM 7990 C C . HIS F 2 140 ? 12.97065 1.03867 -41.72578 1.000 26.48356 141 HIS I C 1
ATOM 7991 O O . HIS F 2 140 ? 13.83908 0.21051 -41.43345 1.000 31.48296 141 HIS I O 1
ATOM 7998 N N . ALA F 2 141 ? 12.79656 1.50395 -42.96233 1.000 23.26470 142 ALA I N 1
ATOM 7999 C CA . ALA F 2 141 ? 13.54078 0.96521 -44.09688 1.000 28.91898 142 ALA I CA 1
ATOM 8000 C C . ALA F 2 141 ? 13.90695 2.08491 -45.05879 1.000 35.90549 142 ALA I C 1
ATOM 8001 O O . ALA F 2 141 ? 13.02164 2.75522 -45.60078 1.000 36.01181 142 ALA I O 1
ATOM 8003 N N . VAL F 2 142 ? 15.20891 2.26494 -45.28572 1.000 38.89399 143 VAL I N 1
ATOM 8004 C CA . VAL F 2 142 ? 15.74368 3.34560 -46.10699 1.000 35.85162 143 VAL I CA 1
ATOM 8005 C C . VAL F 2 142 ? 16.65456 2.74541 -47.16416 1.000 34.75251 143 VAL I C 1
ATOM 8006 O O . VAL F 2 142 ? 17.50987 1.91296 -46.84515 1.000 43.56879 143 VAL I O 1
ATOM 8010 N N . ALA F 2 143 ? 16.48564 3.17491 -48.41197 1.000 32.61667 144 ALA I N 1
ATOM 8011 C CA . ALA F 2 143 ? 17.30338 2.70473 -49.51986 1.000 35.80203 144 ALA I CA 1
ATOM 8012 C C . ALA F 2 143 ? 18.38591 3.72318 -49.85532 1.000 43.38026 144 ALA I C 1
ATOM 8013 O O . ALA F 2 143 ? 18.19873 4.93163 -49.69471 1.000 47.83489 144 ALA I O 1
ATOM 8015 N N . ARG F 2 144 ? 19.52226 3.22443 -50.33613 1.000 45.59991 145 ARG I N 1
ATOM 8016 C CA . ARG F 2 144 ? 20.65563 4.09121 -50.63346 1.000 45.26936 145 ARG I CA 1
ATOM 8017 C C . ARG F 2 144 ? 21.54929 3.42713 -51.67290 1.000 47.19680 145 ARG I C 1
ATOM 8018 O O . ARG F 2 144 ? 21.40637 2.24121 -51.98441 1.000 44.28960 145 ARG I O 1
ATOM 8026 N N . ASN F 2 145 ? 22.48766 4.21769 -52.19670 1.000 54.52173 146 ASN I N 1
ATOM 8027 C CA . ASN F 2 145 ? 23.41876 3.77282 -53.22783 1.000 54.93915 146 ASN I CA 1
ATOM 8028 C C . ASN F 2 145 ? 24.60606 3.04835 -52.59923 1.000 53.70670 146 ASN I C 1
ATOM 8029 O O . ASN F 2 145 ? 24.66929 2.82365 -51.38805 1.000 56.00211 146 ASN I O 1
ATOM 8034 N N . SER F 2 146 ? 25.57789 2.69292 -53.43122 1.000 53.75484 147 SER I N 1
ATOM 8035 C CA . SER F 2 146 ? 26.86133 2.19080 -52.95930 1.000 56.36201 147 SER I CA 1
ATOM 8036 C C . SER F 2 146 ? 27.87643 3.32609 -53.02046 1.000 57.68575 147 SER I C 1
ATOM 8037 O O . SER F 2 146 ? 27.67121 4.32108 -53.72111 1.000 60.53031 147 SER I O 1
ATOM 8040 N N . VAL F 2 172 ? -0.78983 7.08166 -57.24129 1.000 62.38831 173 VAL I N 1
ATOM 8041 C CA . VAL F 2 172 ? -1.39136 5.76804 -57.03400 1.000 59.76776 173 VAL I CA 1
ATOM 8042 C C . VAL F 2 172 ? -1.23185 5.34406 -55.57670 1.000 56.68104 173 VAL I C 1
ATOM 8043 O O . VAL F 2 172 ? -2.15014 4.77753 -54.97904 1.000 56.33096 173 VAL I O 1
ATOM 8047 N N . ILE F 2 173 ? -0.06367 5.62962 -55.00760 1.000 50.91008 174 ILE I N 1
ATOM 8048 C CA . ILE F 2 173 ? 0.25564 5.28168 -53.62819 1.000 46.82828 174 ILE I CA 1
ATOM 8049 C C . ILE F 2 173 ? 0.29280 6.57037 -52.82256 1.000 48.28859 174 ILE I C 1
ATOM 8050 O O . ILE F 2 173 ? 1.07046 7.48250 -53.12998 1.000 49.39196 174 ILE I O 1
ATOM 8055 N N . LYS F 2 174 ? -0.54842 6.64475 -51.79757 1.000 45.14221 175 LYS I N 1
ATOM 8056 C CA . LYS F 2 174 ? -0.71376 7.85318 -51.00963 1.000 40.60458 175 LYS I CA 1
ATOM 8057 C C . LYS F 2 174 ? 0.44436 8.03579 -50.03361 1.000 44.28945 175 LYS I C 1
ATOM 8058 O O . LYS F 2 174 ? 1.21571 7.10466 -49.78859 1.000 49.00997 175 LYS I O 1
ATOM 8064 N N . PRO F 2 175 ? 0.60471 9.24799 -49.48547 1.000 43.26676 176 PRO I N 1
ATOM 8065 C CA . PRO F 2 175 ? 1.55625 9.42661 -48.37203 1.000 40.26231 176 PRO I CA 1
ATOM 8066 C C . PRO F 2 175 ? 1.20931 8.61227 -47.13845 1.000 44.01699 176 PRO I C 1
ATOM 8067 O O . PRO F 2 175 ? 2.11705 8.15589 -46.43182 1.000 50.51497 176 PRO I O 1
ATOM 8071 N N . ASP F 2 176 ? -0.07822 8.44304 -46.84278 1.000 39.19578 177 ASP I N 1
ATOM 8072 C CA . ASP F 2 176 ? -0.54747 7.59708 -45.75171 1.000 39.49101 177 ASP I CA 1
ATOM 8073 C C . ASP F 2 176 ? -1.34887 6.44626 -46.33425 1.000 40.14110 177 ASP I C 1
ATOM 8074 O O . ASP F 2 176 ? -2.23657 6.66537 -47.16499 1.000 48.64100 177 ASP I O 1
ATOM 8079 N N . MET F 2 177 ? -1.04035 5.22746 -45.89913 1.000 32.73879 178 MET I N 1
ATOM 8080 C CA . MET F 2 177 ? -1.71393 4.04294 -46.40448 1.000 34.20693 178 MET I CA 1
ATOM 8081 C C . MET F 2 177 ? -1.94990 3.06606 -45.26709 1.000 35.73344 178 MET I C 1
ATOM 8082 O O . MET F 2 177 ? -1.18403 3.01251 -44.30066 1.000 42.01746 178 MET I O 1
ATOM 8087 N N . LYS F 2 178 ? -3.02705 2.30049 -45.39212 1.000 36.92416 179 LYS I N 1
ATOM 8088 C CA . LYS F 2 178 ? -3.26145 1.19198 -44.49006 1.000 35.79779 179 LYS I CA 1
ATOM 8089 C C . LYS F 2 178 ? -2.45063 -0.02117 -44.93889 1.000 35.64801 179 LYS I C 1
ATOM 8090 O O . LYS F 2 178 ? -1.94025 -0.08850 -46.06295 1.000 28.80473 179 LYS I O 1
ATOM 8096 N N . ASN F 2 179 ? -2.32867 -0.98827 -44.03452 1.000 36.35104 180 ASN I N 1
ATOM 8097 C CA . ASN F 2 179 ? -1.64687 -2.24164 -44.34102 1.000 36.43183 180 ASN I CA 1
ATOM 8098 C C . ASN F 2 179 ? -2.30369 -3.32724 -43.50244 1.000 36.62811 180 ASN I C 1
ATOM 8099 O O . ASN F 2 179 ? -2.19004 -3.31835 -42.27333 1.000 40.05581 180 ASN I O 1
ATOM 8104 N N . LYS F 2 180 ? -3.00715 -4.23876 -44.16133 1.000 36.85988 181 LYS I N 1
ATOM 8105 C CA . LYS F 2 180 ? -3.63932 -5.36981 -43.50706 1.000 31.70606 181 LYS I CA 1
ATOM 8106 C C . LYS F 2 180 ? -2.95992 -6.65456 -43.95275 1.000 24.41763 181 LYS I C 1
ATOM 8107 O O . LYS F 2 180 ? -2.48242 -6.76735 -45.08539 1.000 24.65700 181 LYS I O 1
ATOM 8113 N N . LEU F 2 181 ? -2.92008 -7.63115 -43.05426 1.000 19.97052 182 LEU I N 1
ATOM 8114 C CA . LEU F 2 181 ? -2.29115 -8.89679 -43.39372 1.000 19.69737 182 LEU I CA 1
ATOM 8115 C C . LEU F 2 181 ? -3.00359 -10.04523 -42.70382 1.000 21.21033 182 LEU I C 1
ATOM 8116 O O . LEU F 2 181 ? -3.69063 -9.86668 -41.69538 1.000 28.43777 182 LEU I O 1
ATOM 8121 N N . ARG F 2 182 ? -2.80386 -11.23214 -43.26835 1.000 13.38770 183 ARG I N 1
ATOM 8122 C CA . ARG F 2 182 ? -3.19490 -12.49360 -42.66906 1.000 19.81134 183 ARG I CA 1
ATOM 8123 C C . ARG F 2 182 ? -2.07144 -13.47123 -42.92272 1.000 19.17598 183 ARG I C 1
ATOM 8124 O O . ARG F 2 182 ? -1.54506 -13.52947 -44.02997 1.000 29.84250 183 ARG I O 1
ATOM 8132 N N . MET F 2 183 ? -1.70655 -14.23017 -41.90674 1.000 16.51425 184 MET I N 1
ATOM 8133 C CA . MET F 2 183 ? -0.60798 -15.17662 -42.01409 1.000 16.65726 184 MET I CA 1
ATOM 8134 C C . MET F 2 183 ? -1.08077 -16.55208 -41.57260 1.000 17.38178 184 MET I C 1
ATOM 8135 O O . MET F 2 183 ? -1.54813 -16.72182 -40.43893 1.000 16.99471 184 MET I O 1
ATOM 8140 N N . GLU F 2 184 ? -0.98730 -17.52239 -42.47669 1.000 18.59179 185 GLU I N 1
ATOM 8141 C CA . GLU F 2 184 ? -1.15551 -18.92379 -42.13548 1.000 20.17082 185 GLU I CA 1
ATOM 8142 C C . GLU F 2 184 ? 0.23423 -19.52406 -42.01248 1.000 18.66310 185 GLU I C 1
ATOM 8143 O O . GLU F 2 184 ? 1.02365 -19.46333 -42.95970 1.000 17.96611 185 GLU I O 1
ATOM 8149 N N . GLY F 2 185 ? 0.54305 -20.07019 -40.83900 1.000 16.90841 186 GLY I N 1
ATOM 8150 C CA . GLY F 2 185 ? 1.87964 -20.52940 -40.55591 1.000 15.96436 186 GLY I CA 1
ATOM 8151 C C . GLY F 2 185 ? 1.87450 -21.92771 -39.97275 1.000 15.91489 186 GLY I C 1
ATOM 8152 O O . GLY F 2 185 ? 0.87078 -22.41046 -39.45846 1.000 15.94576 186 GLY I O 1
ATOM 8153 N N . ASN F 2 186 ? 3.02795 -22.57435 -40.07979 1.000 17.70240 187 ASN I N 1
ATOM 8154 C CA . ASN F 2 186 ? 3.25573 -23.86505 -39.44294 1.000 18.08667 187 ASN I CA 1
ATOM 8155 C C . ASN F 2 186 ? 4.73805 -23.94288 -39.13083 1.000 18.79027 187 ASN I C 1
ATOM 8156 O O . ASN F 2 186 ? 5.56090 -23.88064 -40.04705 1.000 19.46503 187 ASN I O 1
ATOM 8161 N N . VAL F 2 187 ? 5.07646 -24.05166 -37.84807 1.000 20.30373 188 VAL I N 1
ATOM 8162 C CA . VAL F 2 187 ? 6.46069 -24.03485 -37.38930 1.000 18.13792 188 VAL I CA 1
ATOM 8163 C C . VAL F 2 187 ? 6.68496 -25.24177 -36.48852 1.000 19.76691 188 VAL I C 1
ATOM 8164 O O . VAL F 2 187 ? 6.03011 -25.37223 -35.44855 1.000 22.21330 188 VAL I O 1
ATOM 8168 N N . ASN F 2 188 ? 7.61368 -26.11391 -36.87965 1.000 22.92897 189 ASN I N 1
ATOM 8169 C CA . ASN F 2 188 ? 7.91328 -27.33391 -36.12903 1.000 29.11796 189 ASN I CA 1
ATOM 8170 C C . ASN F 2 188 ? 6.64850 -28.13817 -35.84870 1.000 32.35127 189 ASN I C 1
ATOM 8171 O O . ASN F 2 188 ? 6.50406 -28.75785 -34.79381 1.000 36.64605 189 ASN I O 1
ATOM 8176 N N . GLY F 2 189 ? 5.71711 -28.11906 -36.80151 1.000 32.36258 190 GLY I N 1
ATOM 8177 C CA . GLY F 2 189 ? 4.49355 -28.89057 -36.70479 1.000 28.29355 190 GLY I CA 1
ATOM 8178 C C . GLY F 2 189 ? 3.33716 -28.20785 -36.00304 1.000 27.90274 190 GLY I C 1
ATOM 8179 O O . GLY F 2 189 ? 2.24318 -28.78392 -35.95262 1.000 32.69142 190 GLY I O 1
ATOM 8180 N N . HIS F 2 190 ? 3.53599 -27.00662 -35.45742 1.000 20.40020 191 HIS I N 1
ATOM 8181 C CA . HIS F 2 190 ? 2.48373 -26.26883 -34.76543 1.000 19.63548 191 HIS I CA 1
ATOM 8182 C C . HIS F 2 190 ? 1.84641 -25.28849 -35.74455 1.000 21.59896 191 HIS I C 1
ATOM 8183 O O . HIS F 2 190 ? 2.49775 -24.34268 -36.19969 1.000 22.60038 191 HIS I O 1
ATOM 8190 N N . ALA F 2 191 ? 0.57605 -25.51237 -36.06482 1.000 23.38511 192 ALA I N 1
ATOM 8191 C CA . ALA F 2 191 ? -0.13395 -24.64555 -36.99150 1.000 22.92358 192 ALA I CA 1
ATOM 8192 C C . ALA F 2 191 ? -0.69124 -23.43777 -36.25679 1.000 20.87685 192 ALA I C 1
ATOM 8193 O O . ALA F 2 191 ? -0.98690 -23.49957 -35.05981 1.000 23.12109 192 ALA I O 1
ATOM 8195 N N . PHE F 2 192 ? -0.83814 -22.33189 -36.98382 1.000 16.55037 193 PHE I N 1
ATOM 8196 C CA . PHE F 2 192 ? -1.31817 -21.09972 -36.36856 1.000 20.73153 193 PHE I CA 1
ATOM 8197 C C . PHE F 2 192 ? -1.73817 -20.11554 -37.44937 1.000 16.69855 193 PHE I C 1
ATOM 8198 O O . PHE F 2 192 ? -1.32017 -20.21847 -38.60496 1.000 17.93458 193 PHE I O 1
ATOM 8206 N N . VAL F 2 193 ? -2.56507 -19.15105 -37.04892 1.000 19.90267 194 VAL I N 1
ATOM 8207 C CA . VAL F 2 193 ? -3.01951 -18.07299 -37.91861 1.000 17.37006 194 VAL I CA 1
ATOM 8208 C C . VAL F 2 193 ? -2.86062 -16.75723 -37.16976 1.000 20.33076 194 VAL I C 1
ATOM 8209 O O . VAL F 2 193 ? -3.22015 -16.66157 -35.99079 1.000 27.69715 194 VAL I O 1
ATOM 8213 N N . ILE F 2 194 ? -2.33102 -15.74569 -37.85098 1.000 15.60908 195 ILE I N 1
ATOM 8214 C CA . ILE F 2 194 ? -2.12596 -14.42550 -37.27182 1.000 15.36809 195 ILE I CA 1
ATOM 8215 C C . ILE F 2 194 ? -2.67124 -13.38962 -38.24135 1.000 16.83117 195 ILE I C 1
ATOM 8216 O O . ILE F 2 194 ? -2.35538 -13.42503 -39.43552 1.000 24.84864 195 ILE I O 1
ATOM 8221 N N . GLU F 2 195 ? -3.48567 -12.47528 -37.73033 1.000 16.28708 196 GLU I N 1
ATOM 8222 C CA . GLU F 2 195 ? -4.04324 -11.37718 -38.50065 1.000 17.61700 196 GLU I CA 1
ATOM 8223 C C . GLU F 2 195 ? -3.49898 -10.06016 -37.96855 1.000 16.56226 196 GLU I C 1
ATOM 8224 O O . GLU F 2 195 ? -3.07917 -9.96062 -36.81245 1.000 18.57999 196 GLU I O 1
ATOM 8230 N N . GLY F 2 196 ? -3.51355 -9.04013 -38.82051 1.000 18.71927 197 GLY I N 1
ATOM 8231 C CA . GLY F 2 196 ? -2.93223 -7.77402 -38.42333 1.000 19.02533 197 GLY I CA 1
ATOM 8232 C C . GLY F 2 196 ? -3.45191 -6.56277 -39.16637 1.000 24.74558 197 GLY I C 1
ATOM 8233 O O . GLY F 2 196 ? -3.68566 -6.60866 -40.37824 1.000 27.81943 197 GLY I O 1
ATOM 8234 N N . GLU F 2 197 ? -3.63205 -5.46537 -38.43884 1.000 24.00559 198 GLU I N 1
ATOM 8235 C CA . GLU F 2 197 ? -4.07590 -4.20021 -39.00367 1.000 24.97060 198 GLU I CA 1
ATOM 8236 C C . GLU F 2 197 ? -3.02888 -3.14351 -38.69739 1.000 19.72370 198 GLU I C 1
ATOM 8237 O O . GLU F 2 197 ? -2.55509 -3.04808 -37.56105 1.000 22.02790 198 GLU I O 1
ATOM 8243 N N . GLY F 2 198 ? -2.66585 -2.35870 -39.70553 1.000 20.04002 199 GLY I N 1
ATOM 8244 C CA . GLY F 2 198 ? -1.64013 -1.35960 -39.50687 1.000 23.00742 199 GLY I CA 1
ATOM 8245 C C . GLY F 2 198 ? -1.71620 -0.17978 -40.44999 1.000 28.81068 199 GLY I C 1
ATOM 8246 O O . GLY F 2 198 ? -2.65064 -0.05491 -41.24640 1.000 34.42181 199 GLY I O 1
ATOM 8247 N N . SER F 2 199 ? -0.72094 0.69473 -40.36311 1.000 29.00808 200 SER I N 1
ATOM 8248 C CA . SER F 2 199 ? -0.65593 1.88825 -41.19187 1.000 23.91099 200 SER I CA 1
ATOM 8249 C C . SER F 2 199 ? 0.80645 2.27619 -41.33719 1.000 24.22799 200 SER I C 1
ATOM 8250 O O . SER F 2 199 ? 1.67274 1.77592 -40.61803 1.000 24.96440 200 SER I O 1
ATOM 8253 N N . GLY F 2 200 ? 1.07520 3.17029 -42.27959 1.000 26.19276 201 GLY I N 1
ATOM 8254 C CA . GLY F 2 200 ? 2.44591 3.60426 -42.47319 1.000 32.24684 201 GLY I CA 1
ATOM 8255 C C . GLY F 2 200 ? 2.53061 4.69267 -43.51604 1.000 33.85549 201 GLY I C 1
ATOM 8256 O O . GLY F 2 200 ? 1.52774 5.10274 -44.11002 1.000 37.19010 201 GLY I O 1
ATOM 8257 N N . LYS F 2 201 ? 3.75714 5.15951 -43.73086 1.000 30.51835 202 LYS I N 1
ATOM 8258 C CA . LYS F 2 201 ? 4.03573 6.19174 -44.72572 1.000 31.29953 202 LYS I CA 1
ATOM 8259 C C . LYS F 2 201 ? 5.00809 5.61838 -45.74547 1.000 34.84624 202 LYS I C 1
ATOM 8260 O O . LYS F 2 201 ? 6.21679 5.53228 -45.47383 1.000 39.39643 202 LYS I O 1
ATOM 8266 N N . PRO F 2 202 ? 4.52626 5.19882 -46.92057 1.000 36.25103 203 PRO I N 1
ATOM 8267 C CA . PRO F 2 202 ? 5.39707 4.45529 -47.85191 1.000 34.86128 203 PRO I CA 1
ATOM 8268 C C . PRO F 2 202 ? 6.61477 5.22875 -48.32023 1.000 44.71377 203 PRO I C 1
ATOM 8269 O O . PRO F 2 202 ? 7.69458 4.64110 -48.47053 1.000 51.35862 203 PRO I O 1
ATOM 8273 N N . PHE F 2 203 ? 6.47401 6.53085 -48.57232 1.000 47.88535 204 PHE I N 1
ATOM 8274 C CA . PHE F 2 203 ? 7.61043 7.31114 -49.04501 1.000 44.73545 204 PHE I CA 1
ATOM 8275 C C . PHE F 2 203 ? 8.61609 7.59155 -47.93747 1.000 47.39000 204 PHE I C 1
ATOM 8276 O O . PHE F 2 203 ? 9.77461 7.91280 -48.23224 1.000 51.76611 204 PHE I O 1
ATOM 8284 N N . GLU F 2 204 ? 8.21052 7.46389 -46.67563 1.000 42.94430 205 GLU I N 1
ATOM 8285 C CA . GLU F 2 204 ? 9.13360 7.62720 -45.56507 1.000 44.79004 205 GLU I CA 1
ATOM 8286 C C . GLU F 2 204 ? 9.63542 6.30122 -45.00897 1.000 48.00094 205 GLU I C 1
ATOM 8287 O O . GLU F 2 204 ? 10.47875 6.30780 -44.10492 1.000 52.42705 205 GLU I O 1
ATOM 8293 N N . GLY F 2 205 ? 9.13675 5.17576 -45.51535 1.000 39.82026 206 GLY I N 1
ATOM 8294 C CA . GLY F 2 205 ? 9.63920 3.87864 -45.10247 1.000 36.79253 206 GLY I CA 1
ATOM 8295 C C . GLY F 2 205 ? 9.39449 3.53049 -43.65144 1.000 33.08584 206 GLY I C 1
ATOM 8296 O O . GLY F 2 205 ? 10.21035 2.83458 -43.04160 1.000 37.71544 206 GLY I O 1
ATOM 8297 N N . ILE F 2 206 ? 8.29049 3.99238 -43.07778 1.000 33.38823 207 ILE I N 1
ATOM 8298 C CA . ILE F 2 206 ? 7.94120 3.69177 -41.69659 1.000 30.13242 207 ILE I CA 1
ATOM 8299 C C . ILE F 2 206 ? 6.53450 3.11090 -41.66668 1.000 32.55954 207 ILE I C 1
ATOM 8300 O O . ILE F 2 206 ? 5.66465 3.52129 -42.44427 1.000 38.51353 207 ILE I O 1
ATOM 8305 N N . GLN F 2 207 ? 6.31836 2.13979 -40.78175 1.000 25.17005 208 GLN I N 1
ATOM 8306 C CA . GLN F 2 207 ? 5.01587 1.50282 -40.66553 1.000 24.28824 208 GLN I CA 1
ATOM 8307 C C . GLN F 2 207 ? 4.90766 0.80870 -39.31638 1.000 22.19456 208 GLN I C 1
ATOM 8308 O O . GLN F 2 207 ? 5.90767 0.36149 -38.74709 1.000 25.24210 208 GLN I O 1
ATOM 8314 N N . THR F 2 208 ? 3.67463 0.72804 -38.82166 1.000 20.31340 209 THR I N 1
ATOM 8315 C CA . THR F 2 208 ? 3.32487 0.01764 -37.60188 1.000 22.11589 209 THR I CA 1
ATOM 8316 C C . THR F 2 208 ? 2.17702 -0.93070 -37.92255 1.000 24.36854 209 THR I C 1
ATOM 8317 O O . THR F 2 208 ? 1.39402 -0.68519 -38.84574 1.000 20.62782 209 THR I O 1
ATOM 8321 N N . ILE F 2 209 ? 2.09849 -2.03358 -37.18265 1.000 23.18345 210 ILE I N 1
ATOM 8322 C CA . ILE F 2 209 ? 0.98894 -2.96915 -37.32530 1.000 27.81008 210 ILE I CA 1
ATOM 8323 C C . ILE F 2 209 ? 0.71038 -3.59331 -35.96699 1.000 27.57818 210 ILE I C 1
ATOM 8324 O O . ILE F 2 209 ? 1.62661 -3.80976 -35.16837 1.000 32.02141 210 ILE I O 1
ATOM 8329 N N . ASP F 2 210 ? -0.56578 -3.85470 -35.69764 1.000 23.50381 211 ASP I N 1
ATOM 8330 C CA . ASP F 2 210 ? -0.98715 -4.57642 -34.50576 1.000 20.85452 211 ASP I CA 1
ATOM 8331 C C . ASP F 2 210 ? -1.42520 -5.97471 -34.91433 1.000 21.70176 211 ASP I C 1
ATOM 8332 O O . ASP F 2 210 ? -2.30661 -6.12803 -35.76493 1.000 25.46292 211 ASP I O 1
ATOM 8337 N N . LEU F 2 211 ? -0.80774 -6.98632 -34.31235 1.000 20.92302 212 LEU I N 1
ATOM 8338 C CA . LEU F 2 211 ? -0.96009 -8.37087 -34.73372 1.000 21.56119 212 LEU I CA 1
ATOM 8339 C C . LEU F 2 211 ? -1.67569 -9.16664 -33.65497 1.000 20.76565 212 LEU I C 1
ATOM 8340 O O . LEU F 2 211 ? -1.44343 -8.95495 -32.46240 1.000 20.59192 212 LEU I O 1
ATOM 8345 N N . GLU F 2 212 ? -2.53263 -10.09440 -34.07753 1.000 19.73105 213 GLU I N 1
ATOM 8346 C CA . GLU F 2 212 ? -3.30449 -10.91290 -33.15425 1.000 21.28042 213 GLU I CA 1
ATOM 8347 C C . GLU F 2 212 ? -3.23790 -12.37273 -33.57007 1.000 19.31960 213 GLU I C 1
ATOM 8348 O O . GLU F 2 212 ? -3.49047 -12.70346 -34.73142 1.000 18.98790 213 GLU I O 1
ATOM 8354 N N . VAL F 2 213 ? -2.89512 -13.23960 -32.62067 1.000 16.62772 214 VAL I N 1
ATOM 8355 C CA . VAL F 2 213 ? -2.96129 -14.67678 -32.85178 1.000 17.82955 214 VAL I CA 1
ATOM 8356 C C . VAL F 2 213 ? -4.42114 -15.11035 -32.84289 1.000 25.28757 214 VAL I C 1
ATOM 8357 O O . VAL F 2 213 ? -5.11352 -14.99347 -31.82461 1.000 24.15248 214 VAL I O 1
ATOM 8361 N N . LYS F 2 214 ? -4.89458 -15.61122 -33.98537 1.000 27.45150 215 LYS I N 1
ATOM 8362 C CA . LYS F 2 214 ? -6.26939 -16.07359 -34.12550 1.000 26.12585 215 LYS I CA 1
ATOM 8363 C C . LYS F 2 214 ? -6.41940 -17.57402 -33.92189 1.000 30.63571 215 LYS I C 1
ATOM 8364 O O . LYS F 2 214 ? -7.47542 -18.02492 -33.46646 1.000 37.69041 215 LYS I O 1
ATOM 8370 N N . GLU F 2 215 ? -5.39581 -18.35605 -34.25612 1.000 28.44913 216 GLU I N 1
ATOM 8371 C CA . GLU F 2 215 ? -5.40801 -19.79922 -34.07591 1.000 21.97860 216 GLU I CA 1
ATOM 8372 C C . GLU F 2 215 ? -4.01351 -20.25059 -33.67251 1.000 20.14871 216 GLU I C 1
ATOM 8373 O O . GLU F 2 215 ? -3.01505 -19.64961 -34.07295 1.000 19.23808 216 GLU I O 1
ATOM 8379 N N . GLY F 2 216 ? -3.95190 -21.31851 -32.88402 1.000 18.17244 217 GLY I N 1
ATOM 8380 C CA . GLY F 2 216 ? -2.68801 -21.84624 -32.41400 1.000 21.23683 217 GLY I CA 1
ATOM 8381 C C . GLY F 2 216 ? -2.10278 -21.16341 -31.19525 1.000 27.06024 217 GLY I C 1
ATOM 8382 O O . GLY F 2 216 ? -0.92542 -21.39057 -30.88855 1.000 30.85181 217 GLY I O 1
ATOM 8383 N N . ALA F 2 217 ? -2.87988 -20.32838 -30.48866 1.000 22.06645 218 ALA I N 1
ATOM 8384 C CA . ALA F 2 217 ? -2.36579 -19.70126 -29.27573 1.000 25.38556 218 ALA I CA 1
ATOM 8385 C C . ALA F 2 217 ? -2.32779 -20.71708 -28.13364 1.000 26.88695 218 ALA I C 1
ATOM 8386 O O . ALA F 2 217 ? -3.22051 -21.56307 -28.02913 1.000 33.44136 218 ALA I O 1
ATOM 8388 N N . PRO F 2 218 ? -1.29826 -20.67244 -27.26984 1.000 26.71130 219 PRO I N 1
ATOM 8389 C CA . PRO F 2 218 ? -0.14523 -19.77102 -27.36344 1.000 23.64117 219 PRO I CA 1
ATOM 8390 C C . PRO F 2 218 ? 0.95014 -20.32782 -28.26844 1.000 29.38011 219 PRO I C 1
ATOM 8391 O O . PRO F 2 218 ? 1.15778 -21.54347 -28.29384 1.000 33.68166 219 PRO I O 1
ATOM 8395 N N . LEU F 2 219 ? 1.63663 -19.45521 -28.99861 1.000 25.19756 220 LEU I N 1
ATOM 8396 C CA . LEU F 2 219 ? 2.71807 -19.90874 -29.86853 1.000 19.44306 220 LEU I CA 1
ATOM 8397 C C . LEU F 2 219 ? 3.83509 -20.48603 -29.01809 1.000 17.58197 220 LEU I C 1
ATOM 8398 O O . LEU F 2 219 ? 4.29023 -19.85410 -28.06630 1.000 19.89957 220 LEU I O 1
ATOM 8403 N N . PRO F 2 220 ? 4.30173 -21.71918 -29.31786 1.000 18.31050 221 PRO I N 1
ATOM 8404 C CA . PRO F 2 220 ? 5.38342 -22.31621 -28.53666 1.000 19.90411 221 PRO I CA 1
ATOM 8405 C C . PRO F 2 220 ? 6.78720 -21.94975 -28.99635 1.000 23.44941 221 PRO I C 1
ATOM 8406 O O . PRO F 2 220 ? 7.74672 -22.55716 -28.51489 1.000 25.13036 221 PRO I O 1
ATOM 8410 N N . PHE F 2 221 ? 6.93766 -20.97325 -29.89216 1.000 18.59519 222 PHE I N 1
ATOM 8411 C CA . PHE F 2 221 ? 8.22451 -20.62313 -30.47915 1.000 14.71254 222 PHE I CA 1
ATOM 8412 C C . PHE F 2 221 ? 8.40819 -19.11222 -30.44747 1.000 13.17558 222 PHE I C 1
ATOM 8413 O O . PHE F 2 221 ? 7.44254 -18.35434 -30.34070 1.000 13.38717 222 PHE I O 1
ATOM 8421 N N . ALA F 2 222 ? 9.66096 -18.68463 -30.59135 1.000 13.06609 223 ALA I N 1
ATOM 8422 C CA . ALA F 2 222 ? 9.99975 -17.26412 -30.57726 1.000 12.67504 223 ALA I CA 1
ATOM 8423 C C . ALA F 2 222 ? 9.24874 -16.49069 -31.66027 1.000 12.51907 223 ALA I C 1
ATOM 8424 O O . ALA F 2 222 ? 9.35918 -16.79565 -32.85230 1.000 12.69144 223 ALA I O 1
ATOM 8426 N N . TYR F 2 223 ? 8.49874 -15.47142 -31.23682 1.000 12.77504 224 TYR I N 1
ATOM 8427 C CA . TYR F 2 223 ? 7.74420 -14.62593 -32.15899 1.000 12.07908 224 TYR I CA 1
ATOM 8428 C C . TYR F 2 223 ? 8.64334 -13.88161 -33.13669 1.000 11.96513 224 TYR I C 1
ATOM 8429 O O . TYR F 2 223 ? 8.17413 -13.47708 -34.20691 1.000 11.94080 224 TYR I O 1
ATOM 8438 N N . ASP F 2 224 ? 9.91925 -13.68706 -32.78941 1.000 12.93443 225 ASP I N 1
ATOM 8439 C CA . ASP F 2 224 ? 10.81493 -12.89496 -33.62748 1.000 13.01006 225 ASP I CA 1
ATOM 8440 C C . ASP F 2 224 ? 10.98111 -13.48968 -35.02257 1.000 13.89567 225 ASP I C 1
ATOM 8441 O O . ASP F 2 224 ? 11.23963 -12.75034 -35.97886 1.000 14.51867 225 ASP I O 1
ATOM 8446 N N . ILE F 2 225 ? 10.83874 -14.81157 -35.16498 1.000 12.36485 226 ILE I N 1
ATOM 8447 C CA . ILE F 2 225 ? 11.04626 -15.43776 -36.46690 1.000 12.61830 226 ILE I CA 1
ATOM 8448 C C . ILE F 2 225 ? 9.94998 -15.06564 -37.45435 1.000 14.35168 226 ILE I C 1
ATOM 8449 O O . ILE F 2 225 ? 10.12130 -15.25941 -38.66217 1.000 24.56373 226 ILE I O 1
ATOM 8454 N N . LEU F 2 226 ? 8.83011 -14.52505 -36.97625 1.000 14.39221 227 LEU I N 1
ATOM 8455 C CA . LEU F 2 226 ? 7.72362 -14.16172 -37.84640 1.000 14.66342 227 LEU I CA 1
ATOM 8456 C C . LEU F 2 226 ? 7.74026 -12.70045 -38.27069 1.000 14.64897 227 LEU I C 1
ATOM 8457 O O . LEU F 2 226 ? 7.12117 -12.36209 -39.28412 1.000 15.93841 227 LEU I O 1
ATOM 8462 N N . THR F 2 227 ? 8.44019 -11.83213 -37.53894 1.000 17.33328 228 THR I N 1
ATOM 8463 C CA . THR F 2 227 ? 8.20018 -10.39781 -37.67338 1.000 16.65756 228 THR I CA 1
ATOM 8464 C C . THR F 2 227 ? 8.64483 -9.86613 -39.03082 1.000 16.39204 228 THR I C 1
ATOM 8465 O O . THR F 2 227 ? 7.98605 -8.98796 -39.59890 1.000 16.25305 228 THR I O 1
ATOM 8469 N N . THR F 2 228 ? 9.75897 -10.36844 -39.56643 1.000 15.05585 229 THR I N 1
ATOM 8470 C CA . THR F 2 228 ? 10.18590 -9.91152 -40.88285 1.000 15.32135 229 THR I CA 1
ATOM 8471 C C . THR F 2 228 ? 9.24880 -10.38739 -41.98561 1.000 18.81865 229 THR I C 1
ATOM 8472 O O . THR F 2 228 ? 9.24049 -9.79664 -43.06712 1.000 27.72019 229 THR I O 1
ATOM 8476 N N . ALA F 2 229 ? 8.45831 -11.42759 -41.74369 1.000 15.48167 230 ALA I N 1
ATOM 8477 C CA . ALA F 2 229 ? 7.46887 -11.85401 -42.72426 1.000 15.69846 230 ALA I CA 1
ATOM 8478 C C . ALA F 2 229 ? 6.27259 -10.91321 -42.69355 1.000 17.68475 230 ALA I C 1
ATOM 8479 O O . ALA F 2 229 ? 5.72483 -10.56693 -43.73783 1.000 20.73368 230 ALA I O 1
ATOM 8481 N N . PHE F 2 230 ? 5.96705 -10.04263 -41.71176 1.000 21.23099 232 PHE I N 1
ATOM 8482 C CA . PHE F 2 230 ? 4.67797 -9.39991 -41.52230 1.000 24.89385 232 PHE I CA 1
ATOM 8483 C C . PHE F 2 230 ? 4.59587 -8.12396 -42.35426 1.000 33.47980 232 PHE I C 1
ATOM 8484 O O . PHE F 2 230 ? 4.30403 -8.14146 -43.49833 1.000 44.29485 232 PHE I O 1
ATOM 8516 N N . ASN G 3 2 ? 6.72758 -5.82237 -46.35395 1.000 30.81521 236 ASN L N 1
ATOM 8517 C CA . ASN G 3 2 ? 6.20650 -5.24912 -47.57640 1.000 26.64120 236 ASN L CA 1
ATOM 8518 C C . ASN G 3 2 ? 7.04830 -4.05794 -47.99501 1.000 27.43229 236 ASN L C 1
ATOM 8519 O O . ASN G 3 2 ? 6.92932 -2.97518 -47.42166 1.000 27.02354 236 ASN L O 1
ATOM 8524 N N . ARG G 3 3 ? 7.89595 -4.25602 -49.00532 1.000 28.14039 237 ARG L N 1
ATOM 8525 C CA . ARG G 3 3 ? 8.90122 -3.25228 -49.33931 1.000 30.25508 237 ARG L CA 1
ATOM 8526 C C . ARG G 3 3 ? 8.32936 -2.00845 -50.01314 1.000 35.68094 237 ARG L C 1
ATOM 8527 O O . ARG G 3 3 ? 9.11843 -1.13869 -50.40207 1.000 40.91172 237 ARG L O 1
ATOM 8535 N N . VAL G 3 4 ? 7.00562 -1.88247 -50.15901 1.000 34.58883 238 VAL L N 1
ATOM 8536 C CA . VAL G 3 4 ? 6.45340 -0.58823 -50.54755 1.000 34.85109 238 VAL L CA 1
ATOM 8537 C C . VAL G 3 4 ? 6.79307 0.45688 -49.49535 1.000 41.71634 238 VAL L C 1
ATOM 8538 O O . VAL G 3 4 ? 6.94549 1.64449 -49.81159 1.000 49.38589 238 VAL L O 1
ATOM 8542 N N . PHE G 3 5 ? 6.92213 0.03787 -48.23350 1.000 41.09284 239 PHE L N 1
ATOM 8543 C CA . PHE G 3 5 ? 7.27544 0.94206 -47.13963 1.000 37.93832 239 PHE L CA 1
ATOM 8544 C C . PHE G 3 5 ? 8.79733 1.01733 -47.02666 1.000 40.50396 239 PHE L C 1
ATOM 8545 O O . PHE G 3 5 ? 9.42156 0.50275 -46.09619 1.000 41.03718 239 PHE L O 1
ATOM 8553 N N . THR G 3 6 ? 9.39226 1.66769 -48.02499 1.000 45.98171 240 THR L N 1
ATOM 8554 C CA . THR G 3 6 ? 10.82957 1.90730 -48.06026 1.000 44.56831 240 THR L CA 1
ATOM 8555 C C . THR G 3 6 ? 11.07786 3.31564 -48.57960 1.000 49.11419 240 THR L C 1
ATOM 8556 O O . THR G 3 6 ? 10.50827 3.70766 -49.60210 1.000 50.60216 240 THR L O 1
ATOM 8560 N N . LYS G 3 7 ? 11.91984 4.07413 -47.87855 1.000 50.83421 241 LYS L N 1
ATOM 8561 C CA . LYS G 3 7 ? 12.25445 5.43370 -48.30100 1.000 49.34935 241 LYS L CA 1
ATOM 8562 C C . LYS G 3 7 ? 13.26624 5.36979 -49.43734 1.000 49.08929 241 LYS L C 1
ATOM 8563 O O . LYS G 3 7 ? 14.46663 5.19910 -49.21146 1.000 47.10363 241 LYS L O 1
ATOM 8569 N N . TYR G 3 8 ? 12.77697 5.50792 -50.66855 1.000 51.44428 242 TYR L N 1
ATOM 8570 C CA . TYR G 3 8 ? 13.55155 5.63763 -51.89427 1.000 50.14206 242 TYR L CA 1
ATOM 8571 C C . TYR G 3 8 ? 13.65237 7.10512 -52.29902 1.000 51.66029 242 TYR L C 1
ATOM 8572 O O . TYR G 3 8 ? 12.67761 7.85481 -52.16443 1.000 53.44561 242 TYR L O 1
ATOM 8581 N N . PRO G 3 9 ? 14.81909 7.56742 -52.77079 1.000 56.95393 243 PRO L N 1
ATOM 8582 C CA . PRO G 3 9 ? 14.95055 8.92879 -53.30764 1.000 58.89107 243 PRO L CA 1
ATOM 8583 C C . PRO G 3 9 ? 14.02708 9.18723 -54.49777 1.000 64.52866 243 PRO L C 1
ATOM 8584 O O . PRO G 3 9 ? 13.42328 10.26019 -54.56581 1.000 67.92186 243 PRO L O 1
ATOM 8588 N N . ILE H 1 2 ? 12.96495 18.36477 -35.07427 1.000 47.69865 3 ILE K N 1
ATOM 8589 C CA . ILE H 1 2 ? 12.62738 19.77189 -35.25158 1.000 48.42183 3 ILE K CA 1
ATOM 8590 C C . ILE H 1 2 ? 11.15043 19.97828 -34.95051 1.000 52.27334 3 ILE K C 1
ATOM 8591 O O . ILE H 1 2 ? 10.30152 19.29100 -35.52561 1.000 58.08881 3 ILE K O 1
ATOM 8596 N N . PRO H 1 3 ? 10.83997 20.91994 -34.05752 1.000 43.68381 4 PRO K N 1
ATOM 8597 C CA . PRO H 1 3 ? 9.43299 21.19686 -33.74558 1.000 42.02598 4 PRO K CA 1
ATOM 8598 C C . PRO H 1 3 ? 8.76970 21.99811 -34.85303 1.000 45.68643 4 PRO K C 1
ATOM 8599 O O . PRO H 1 3 ? 9.36154 22.91855 -35.42222 1.000 47.69942 4 PRO K O 1
ATOM 8603 N N . ASP H 1 4 ? 7.52473 21.63174 -35.15214 1.000 42.53956 5 ASP K N 1
ATOM 8604 C CA . ASP H 1 4 ? 6.72296 22.26194 -36.20163 1.000 43.95734 5 ASP K CA 1
ATOM 8605 C C . ASP H 1 4 ? 5.80031 23.25862 -35.50856 1.000 41.56098 5 ASP K C 1
ATOM 8606 O O . ASP H 1 4 ? 4.66690 22.93957 -35.14677 1.000 43.42728 5 ASP K O 1
ATOM 8611 N N . TYR H 1 5 ? 6.30054 24.48207 -35.31257 1.000 45.75274 6 TYR K N 1
ATOM 8612 C CA . TYR H 1 5 ? 5.51436 25.49328 -34.61431 1.000 42.04579 6 TYR K CA 1
ATOM 8613 C C . TYR H 1 5 ? 4.33873 25.99950 -35.44093 1.000 42.82152 6 TYR K C 1
ATOM 8614 O O . TYR H 1 5 ? 3.44902 26.65666 -34.88493 1.000 45.69057 6 TYR K O 1
ATOM 8623 N N . PHE H 1 6 ? 4.31270 25.70963 -36.74586 1.000 31.55271 7 PHE K N 1
ATOM 8624 C CA . PHE H 1 6 ? 3.24299 26.20628 -37.60626 1.000 31.96654 7 PHE K CA 1
ATOM 8625 C C . PHE H 1 6 ? 2.00860 25.31544 -37.53303 1.000 29.88164 7 PHE K C 1
ATOM 8626 O O . PHE H 1 6 ? 0.88599 25.80912 -37.37524 1.000 30.57738 7 PHE K O 1
ATOM 8634 N N . LYS H 1 7 ? 2.19624 23.99935 -37.66035 1.000 31.59130 8 LYS K N 1
ATOM 8635 C CA . LYS H 1 7 ? 1.08838 23.07971 -37.43669 1.000 35.99659 8 LYS K CA 1
ATOM 8636 C C . LYS H 1 7 ? 0.62835 23.12734 -35.98372 1.000 41.20243 8 LYS K C 1
ATOM 8637 O O . LYS H 1 7 ? -0.56504 22.95964 -35.70272 1.000 42.90503 8 LYS K O 1
ATOM 8643 N N . GLN H 1 8 ? 1.55362 23.38876 -35.05500 1.000 42.21355 9 GLN K N 1
ATOM 8644 C CA . GLN H 1 8 ? 1.21788 23.59867 -33.65271 1.000 43.68931 9 GLN K CA 1
ATOM 8645 C C . GLN H 1 8 ? 0.23337 24.74673 -33.44229 1.000 45.35509 9 GLN K C 1
ATOM 8646 O O . GLN H 1 8 ? -0.45798 24.76770 -32.42091 1.000 45.98778 9 GLN K O 1
ATOM 8652 N N . SER H 1 9 ? 0.16148 25.70676 -34.36356 1.000 40.64853 10 SER K N 1
ATOM 8653 C CA . SER H 1 9 ? -0.58755 26.93796 -34.12744 1.000 35.08411 10 SER K CA 1
ATOM 8654 C C . SER H 1 9 ? -2.08226 26.80735 -34.38780 1.000 37.38681 10 SER K C 1
ATOM 8655 O O . SER H 1 9 ? -2.79381 27.81818 -34.33228 1.000 41.28409 10 SER K O 1
ATOM 8658 N N . PHE H 1 10 ? -2.57872 25.60993 -34.66944 1.000 38.08259 11 PHE K N 1
ATOM 8659 C CA . PHE H 1 10 ? -3.96465 25.48483 -35.07517 1.000 41.95154 11 PHE K CA 1
ATOM 8660 C C . PHE H 1 10 ? -4.75073 24.65421 -34.06076 1.000 49.71389 11 PHE K C 1
ATOM 8661 O O . PHE H 1 10 ? -4.16780 23.83096 -33.34461 1.000 55.95945 11 PHE K O 1
ATOM 8669 N N . PRO H 1 11 ? -6.08229 24.84963 -33.96470 1.000 46.63247 12 PRO K N 1
ATOM 8670 C CA . PRO H 1 11 ? -6.94305 25.63956 -34.86100 1.000 42.71281 12 PRO K CA 1
ATOM 8671 C C . PRO H 1 11 ? -6.84144 27.16248 -34.75978 1.000 37.80457 12 PRO K C 1
ATOM 8672 O O . PRO H 1 11 ? -7.37049 27.84361 -35.64174 1.000 35.32761 12 PRO K O 1
ATOM 8676 N N . GLU H 1 12 ? -6.17228 27.68780 -33.73188 1.000 36.07790 13 GLU K N 1
ATOM 8677 C CA . GLU H 1 12 ? -6.23572 29.12505 -33.47609 1.000 38.82024 13 GLU K CA 1
ATOM 8678 C C . GLU H 1 12 ? -5.66804 29.91970 -34.64744 1.000 40.27968 13 GLU K C 1
ATOM 8679 O O . GLU H 1 12 ? -6.26829 30.90376 -35.09670 1.000 36.93214 13 GLU K O 1
ATOM 8685 N N . GLY H 1 13 ? -4.52362 29.49508 -35.16481 1.000 41.71156 14 GLY K N 1
ATOM 8686 C CA . GLY H 1 13 ? -3.88270 30.13225 -36.29628 1.000 41.11589 14 GLY K CA 1
ATOM 8687 C C . GLY H 1 13 ? -2.59257 30.81427 -35.88366 1.000 37.56576 14 GLY K C 1
ATOM 8688 O O . GLY H 1 13 ? -2.09557 30.65725 -34.76511 1.000 33.27552 14 GLY K O 1
ATOM 8689 N N . TYR H 1 14 ? -2.04717 31.58423 -36.82046 1.000 40.67308 15 TYR K N 1
ATOM 8690 C CA . TYR H 1 14 ? -0.83212 32.35175 -36.58168 1.000 31.39357 15 TYR K CA 1
ATOM 8691 C C . TYR H 1 14 ? -0.78129 33.48053 -37.60264 1.000 29.56435 15 TYR K C 1
ATOM 8692 O O . TYR H 1 14 ? -1.70178 33.66341 -38.40496 1.000 31.27410 15 TYR K O 1
ATOM 8701 N N . SER H 1 15 ? 0.30095 34.24923 -37.55428 1.000 24.73180 16 SER K N 1
ATOM 8702 C CA . SER H 1 15 ? 0.49683 35.37345 -38.45329 1.000 25.61832 16 SER K CA 1
ATOM 8703 C C . SER H 1 15 ? 1.98777 35.55227 -38.68506 1.000 26.22112 16 SER K C 1
ATOM 8704 O O . SER H 1 15 ? 2.81526 35.11503 -37.88043 1.000 30.49375 16 SER K O 1
ATOM 8707 N N . TRP H 1 16 ? 2.33365 36.19231 -39.79920 1.000 25.05357 17 TRP K N 1
ATOM 8708 C CA . TRP H 1 16 ? 3.72231 36.55580 -40.02770 1.000 23.25704 17 TRP K CA 1
ATOM 8709 C C . TRP H 1 16 ? 3.80263 37.95871 -40.60340 1.000 21.91311 17 TRP K C 1
ATOM 8710 O O . TRP H 1 16 ? 2.84407 38.48112 -41.17663 1.000 22.34814 17 TRP K O 1
ATOM 8721 N N . GLU H 1 17 ? 4.96204 38.57218 -40.40182 1.000 22.32924 18 GLU K N 1
ATOM 8722 C CA . GLU H 1 17 ? 5.32098 39.83977 -41.01427 1.000 25.34678 18 GLU K CA 1
ATOM 8723 C C . GLU H 1 17 ? 6.64231 39.64708 -41.73558 1.000 24.33944 18 GLU K C 1
ATOM 8724 O O . GLU H 1 17 ? 7.50627 38.89850 -41.26888 1.000 26.69943 18 GLU K O 1
ATOM 8730 N N . ARG H 1 18 ? 6.79944 40.31260 -42.87471 1.000 20.24586 19 ARG K N 1
ATOM 8731 C CA . ARG H 1 18 ? 7.95636 40.06018 -43.71682 1.000 19.85247 19 ARG K CA 1
ATOM 8732 C C . ARG H 1 18 ? 8.41779 41.34896 -44.37135 1.000 20.15997 19 ARG K C 1
ATOM 8733 O O . ARG H 1 18 ? 7.60201 42.10858 -44.90050 1.000 20.65692 19 ARG K O 1
ATOM 8741 N N . SER H 1 19 ? 9.72227 41.58820 -44.32616 1.000 18.78127 20 SER K N 1
ATOM 8742 C CA . SER H 1 19 ? 10.36490 42.63128 -45.10718 1.000 19.40203 20 SER K CA 1
ATOM 8743 C C . SER H 1 19 ? 11.10976 41.99350 -46.27377 1.000 19.37715 20 SER K C 1
ATOM 8744 O O . SER H 1 19 ? 11.69479 40.91461 -46.13136 1.000 18.93439 20 SER K O 1
ATOM 8747 N N . MET H 1 20 ? 11.08274 42.65977 -47.42718 1.000 19.87405 21 MET K N 1
ATOM 8748 C CA . MET H 1 20 ? 11.73499 42.17248 -48.64148 1.000 19.93305 21 MET K CA 1
ATOM 8749 C C . MET H 1 20 ? 12.51623 43.32623 -49.25289 1.000 20.63111 21 MET K C 1
ATOM 8750 O O . MET H 1 20 ? 11.92373 44.25873 -49.80591 1.000 21.11117 21 MET K O 1
ATOM 8755 N N . THR H 1 21 ? 13.83884 43.26156 -49.15282 1.000 20.71587 22 THR K N 1
ATOM 8756 C CA . THR H 1 21 ? 14.71996 44.37317 -49.49050 1.000 21.39223 22 THR K CA 1
ATOM 8757 C C . THR H 1 21 ? 15.48735 44.01423 -50.75247 1.000 22.23420 22 THR K C 1
ATOM 8758 O O . THR H 1 21 ? 16.37438 43.15423 -50.72044 1.000 27.92883 22 THR K O 1
ATOM 8762 N N . TYR H 1 22 ? 15.14543 44.67054 -51.85757 1.000 26.53646 23 TYR K N 1
ATOM 8763 C CA . TYR H 1 22 ? 15.76187 44.39479 -53.14667 1.000 27.40517 23 TYR K CA 1
ATOM 8764 C C . TYR H 1 22 ? 17.01751 45.23842 -53.32665 1.000 31.81758 23 TYR K C 1
ATOM 8765 O O . TYR H 1 22 ? 17.16672 46.30129 -52.71835 1.000 40.77615 23 TYR K O 1
ATOM 8774 N N A GLU H 1 23 ? 17.92524 44.75303 -54.17631 0.993 29.34401 24 GLU K N 1
ATOM 8775 C CA A GLU H 1 23 ? 19.25380 45.35035 -54.26782 0.993 27.59559 24 GLU K CA 1
ATOM 8776 C C A GLU H 1 23 ? 19.25362 46.73912 -54.90179 0.993 27.83124 24 GLU K C 1
ATOM 8777 O O A GLU H 1 23 ? 20.25058 47.45761 -54.77145 0.993 31.65352 24 GLU K O 1
ATOM 8783 N N . ASP H 1 24 ? 18.17527 47.14269 -55.57547 1.000 24.55692 25 ASP K N 1
ATOM 8784 C CA . ASP H 1 24 ? 18.10305 48.45933 -56.19896 1.000 25.35248 25 ASP K CA 1
ATOM 8785 C C . ASP H 1 24 ? 17.23587 49.44250 -55.41452 1.000 26.10934 25 ASP K C 1
ATOM 8786 O O . ASP H 1 24 ? 16.80681 50.46156 -55.96823 1.000 27.13536 25 ASP K O 1
ATOM 8791 N N . GLY H 1 25 ? 16.96917 49.16428 -54.14122 1.000 26.55738 26 GLY K N 1
ATOM 8792 C CA . GLY H 1 25 ? 16.18155 50.05444 -53.32434 1.000 26.81414 26 GLY K CA 1
ATOM 8793 C C . GLY H 1 25 ? 14.70363 49.74232 -53.28317 1.000 29.04707 26 GLY K C 1
ATOM 8794 O O . GLY H 1 25 ? 13.97764 50.35736 -52.49051 1.000 29.61359 26 GLY K O 1
ATOM 8795 N N . GLY H 1 26 ? 14.22726 48.82572 -54.11707 1.000 29.82261 27 GLY K N 1
ATOM 8796 C CA . GLY H 1 26 ? 12.85061 48.39388 -54.01169 1.000 27.70704 27 GLY K CA 1
ATOM 8797 C C . GLY H 1 26 ? 12.61491 47.71642 -52.67960 1.000 25.85138 27 GLY K C 1
ATOM 8798 O O . GLY H 1 26 ? 13.42088 46.88593 -52.24660 1.000 25.37944 27 GLY K O 1
ATOM 8799 N N . ILE H 1 27 ? 11.52745 48.07427 -52.00646 1.000 23.37207 28 ILE K N 1
ATOM 8800 C CA . ILE H 1 27 ? 11.20597 47.52292 -50.69723 1.000 22.80311 28 ILE K CA 1
ATOM 8801 C C . ILE H 1 27 ? 9.76691 47.03207 -50.72523 1.000 22.45837 28 ILE K C 1
ATOM 8802 O O . ILE H 1 27 ? 8.89621 47.67709 -51.30777 1.000 22.84305 28 ILE K O 1
ATOM 8807 N N . CYS H 1 28 ? 9.53331 45.88476 -50.09422 1.000 22.58775 29 CYS K N 1
ATOM 8808 C CA . CYS H 1 28 ? 8.19905 45.32699 -49.95913 1.000 22.17490 29 CYS K CA 1
ATOM 8809 C C . CYS H 1 28 ? 8.00563 44.85780 -48.52864 1.000 21.66073 29 CYS K C 1
ATOM 8810 O O . CYS H 1 28 ? 8.87776 44.19596 -47.96184 1.000 21.37859 29 CYS K O 1
ATOM 8813 N N . ILE H 1 29 ? 6.86369 45.20865 -47.94943 1.000 21.99780 30 ILE K N 1
ATOM 8814 C CA . ILE H 1 29 ? 6.48142 44.77939 -46.61167 1.000 21.17258 30 ILE K CA 1
ATOM 8815 C C . ILE H 1 29 ? 5.13836 44.07846 -46.71879 1.000 20.61376 30 ILE K C 1
ATOM 8816 O O . ILE H 1 29 ? 4.22864 44.57532 -47.39339 1.000 20.86963 30 ILE K O 1
ATOM 8821 N N . ALA H 1 30 ? 5.01274 42.92733 -46.06309 1.000 21.68115 31 ALA K N 1
ATOM 8822 C CA . ALA H 1 30 ? 3.77955 42.15990 -46.12709 1.000 21.34457 31 ALA K CA 1
ATOM 8823 C C . ALA H 1 30 ? 3.44558 41.57076 -44.76400 1.000 20.76755 31 ALA K C 1
ATOM 8824 O O . ALA H 1 30 ? 4.33159 41.29798 -43.94903 1.000 20.14860 31 ALA K O 1
ATOM 8826 N N . THR H 1 31 ? 2.14717 41.38215 -44.52814 1.000 20.46650 32 THR K N 1
ATOM 8827 C CA . THR H 1 31 ? 1.64900 40.62134 -43.39402 1.000 20.18605 32 THR K CA 1
ATOM 8828 C C . THR H 1 31 ? 0.61732 39.61382 -43.88271 1.000 21.34685 32 THR K C 1
ATOM 8829 O O . THR H 1 31 ? -0.05254 39.82484 -44.89755 1.000 19.84785 32 THR K O 1
ATOM 8833 N N . ASN H 1 32 ? 0.48963 38.51979 -43.13845 1.000 23.22235 33 ASN K N 1
ATOM 8834 C CA . ASN H 1 32 ? -0.54384 37.52432 -43.37352 1.000 22.84540 33 ASN K CA 1
ATOM 8835 C C . ASN H 1 32 ? -1.09293 37.06885 -42.03489 1.000 24.52662 33 ASN K C 1
ATOM 8836 O O . ASN H 1 32 ? -0.32276 36.70907 -41.14077 1.000 27.95601 33 ASN K O 1
ATOM 8841 N N . ASP H 1 33 ? -2.41442 37.08764 -41.89945 1.000 24.31019 34 ASP K N 1
ATOM 8842 C CA . ASP H 1 33 ? -3.09613 36.51769 -40.74630 1.000 24.90953 34 ASP K CA 1
ATOM 8843 C C . ASP H 1 33 ? -3.82134 35.25933 -41.20806 1.000 25.80375 34 ASP K C 1
ATOM 8844 O O . ASP H 1 33 ? -4.73367 35.33059 -42.04080 1.000 25.11232 34 ASP K O 1
ATOM 8849 N N . ILE H 1 34 ? -3.41384 34.11513 -40.66709 1.000 25.18468 35 ILE K N 1
ATOM 8850 C CA . ILE H 1 34 ? -3.80860 32.80551 -41.16997 1.000 27.67866 35 ILE K CA 1
ATOM 8851 C C . ILE H 1 34 ? -4.71463 32.14352 -40.14201 1.000 31.30057 35 ILE K C 1
ATOM 8852 O O . ILE H 1 34 ? -4.30131 31.92607 -38.99537 1.000 26.93331 35 ILE K O 1
ATOM 8857 N N . THR H 1 35 ? -5.95135 31.82094 -40.55314 1.000 36.56354 36 THR K N 1
ATOM 8858 C CA . THR H 1 35 ? -6.92286 31.11860 -39.72384 1.000 37.83708 36 THR K CA 1
ATOM 8859 C C . THR H 1 35 ? -7.18905 29.72652 -40.28138 1.000 42.84447 36 THR K C 1
ATOM 8860 O O . THR H 1 35 ? -6.44386 29.20650 -41.12574 1.000 40.98134 36 THR K O 1
ATOM 8864 N N . MET H 1 36 ? -8.29017 29.13625 -39.81577 1.000 47.38052 37 MET K N 1
ATOM 8865 C CA . MET H 1 36 ? -8.72627 27.82229 -40.26881 1.000 47.80117 37 MET K CA 1
ATOM 8866 C C . MET H 1 36 ? -10.23283 27.70705 -40.08562 1.000 47.51754 37 MET K C 1
ATOM 8867 O O . MET H 1 36 ? -10.73629 27.88674 -38.97264 1.000 49.89262 37 MET K O 1
ATOM 8872 N N . GLU H 1 37 ? -10.94488 27.41691 -41.17308 1.000 49.84664 38 GLU K N 1
ATOM 8873 C CA . GLU H 1 37 ? -12.37729 27.11497 -41.14889 1.000 49.81465 38 GLU K CA 1
ATOM 8874 C C . GLU H 1 37 ? -12.55847 25.69175 -41.66657 1.000 48.60733 38 GLU K C 1
ATOM 8875 O O . GLU H 1 37 ? -12.52309 25.45632 -42.87939 1.000 41.54157 38 GLU K O 1
ATOM 8881 N N . GLY H 1 38 ? -12.74701 24.74785 -40.74759 1.000 54.92270 39 GLY K N 1
ATOM 8882 C CA . GLY H 1 38 ? -12.98908 23.36507 -41.11320 1.000 53.94367 39 GLY K CA 1
ATOM 8883 C C . GLY H 1 38 ? -11.84494 22.71036 -41.85979 1.000 53.10734 39 GLY K C 1
ATOM 8884 O O . GLY H 1 38 ? -10.86218 22.27585 -41.24727 1.000 58.28703 39 GLY K O 1
ATOM 8885 N N . ASP H 1 39 ? -11.96577 22.63274 -43.18628 1.000 44.28930 40 ASP K N 1
ATOM 8886 C CA . ASP H 1 39 ? -10.96667 22.00208 -44.04071 1.000 46.44849 40 ASP K CA 1
ATOM 8887 C C . ASP H 1 39 ? -10.08728 23.01497 -44.76380 1.000 47.61318 40 ASP K C 1
ATOM 8888 O O . ASP H 1 39 ? -9.30916 22.63245 -45.64289 1.000 50.17647 40 ASP K O 1
ATOM 8893 N N . SER H 1 40 ? -10.18315 24.28937 -44.40772 1.000 44.51140 41 SER K N 1
ATOM 8894 C CA . SER H 1 40 ? -9.57609 25.35470 -45.18506 1.000 44.81278 41 SER K CA 1
ATOM 8895 C C . SER H 1 40 ? -8.69402 26.21270 -44.29637 1.000 44.81394 41 SER K C 1
ATOM 8896 O O . SER H 1 40 ? -9.03030 26.47121 -43.13743 1.000 49.28812 41 SER K O 1
ATOM 8899 N N . PHE H 1 41 ? -7.55664 26.63671 -44.84188 1.000 39.81534 42 PHE K N 1
ATOM 8900 C CA . PHE H 1 41 ? -6.78158 27.72701 -44.26751 1.000 33.11187 42 PHE K CA 1
ATOM 8901 C C . PHE H 1 41 ? -7.19763 29.01878 -44.95546 1.000 37.47292 42 PHE K C 1
ATOM 8902 O O . PHE H 1 41 ? -7.27624 29.07171 -46.18634 1.000 42.20026 42 PHE K O 1
ATOM 8910 N N . ILE H 1 42 ? -7.47338 30.05241 -44.16869 1.000 33.80499 43 ILE K N 1
ATOM 8911 C CA . ILE H 1 42 ? -7.84974 31.36037 -44.69287 1.000 33.11946 43 ILE K CA 1
ATOM 8912 C C . ILE H 1 42 ? -6.68358 32.31157 -44.47354 1.000 38.12888 43 ILE K C 1
ATOM 8913 O O . ILE H 1 42 ? -6.13286 32.38306 -43.36928 1.000 41.77783 43 ILE K O 1
ATOM 8918 N N . ASN H 1 43 ? -6.30715 33.03773 -45.52199 1.000 37.72907 44 ASN K N 1
ATOM 8919 C CA . ASN H 1 43 ? -5.17722 33.95510 -45.48196 1.000 30.34775 44 ASN K CA 1
ATOM 8920 C C . ASN H 1 43 ? -5.67321 35.35851 -45.79404 1.000 27.73683 44 ASN K C 1
ATOM 8921 O O . ASN H 1 43 ? -6.25287 35.58872 -46.86016 1.000 25.03961 44 ASN K O 1
ATOM 8926 N N . LYS H 1 44 ? -5.45090 36.29269 -44.87062 1.000 27.60100 45 LYS K N 1
ATOM 8927 C CA . LYS H 1 44 ? -5.66384 37.71362 -45.13359 1.000 34.01697 45 LYS K CA 1
ATOM 8928 C C . LYS H 1 44 ? -4.29315 38.36457 -45.25423 1.000 33.14182 45 LYS K C 1
ATOM 8929 O O . LYS H 1 44 ? -3.56919 38.49433 -44.26105 1.000 37.62426 45 LYS K O 1
ATOM 8935 N N . ILE H 1 45 ? -3.94803 38.77525 -46.46997 1.000 26.61758 46 ILE K N 1
ATOM 8936 C CA . ILE H 1 45 ? -2.61875 39.26257 -46.80127 1.000 24.01704 46 ILE K CA 1
ATOM 8937 C C . ILE H 1 45 ? -2.72244 40.72980 -47.17475 1.000 23.99242 46 ILE K C 1
ATOM 8938 O O . ILE H 1 45 ? -3.63012 41.12638 -47.91708 1.000 24.64855 46 ILE K O 1
ATOM 8943 N N . HIS H 1 46 ? -1.79851 41.52692 -46.65149 1.000 24.04952 47 HIS K N 1
ATOM 8944 C CA . HIS H 1 46 ? -1.60309 42.91238 -47.04293 1.000 27.27532 47 HIS K CA 1
ATOM 8945 C C . HIS H 1 46 ? -0.18458 43.05465 -47.56083 1.000 31.64321 47 HIS K C 1
ATOM 8946 O O . HIS H 1 46 ? 0.75870 42.53380 -46.95810 1.000 38.03205 47 HIS K O 1
ATOM 8953 N N . PHE H 1 47 ? -0.03828 43.75422 -48.68057 1.000 24.68996 48 PHE K N 1
ATOM 8954 C CA . PHE H 1 47 ? 1.23230 43.81282 -49.38817 1.000 23.25781 48 PHE K CA 1
ATOM 8955 C C . PHE H 1 47 ? 1.48280 45.24508 -49.82075 1.000 24.44949 48 PHE K C 1
ATOM 8956 O O . PHE H 1 47 ? 0.62659 45.85927 -50.46044 1.000 27.81805 48 PHE K O 1
ATOM 8964 N N . LYS H 1 48 ? 2.65227 45.77351 -49.48371 1.000 24.84705 49 LYS K N 1
ATOM 8965 C CA . LYS H 1 48 ? 3.01739 47.12460 -49.87686 1.000 24.35908 49 LYS K CA 1
ATOM 8966 C C . LYS H 1 48 ? 4.43658 47.12040 -50.42968 1.000 23.41786 49 LYS K C 1
ATOM 8967 O O . LYS H 1 48 ? 5.32295 46.47405 -49.86651 1.000 22.39152 49 LYS K O 1
ATOM 8973 N N . GLY H 1 49 ? 4.64043 47.81774 -51.55114 1.000 22.82976 50 GLY K N 1
ATOM 8974 C CA . GLY H 1 49 ? 5.95719 47.93118 -52.16055 1.000 23.02292 50 GLY K CA 1
ATOM 8975 C C . GLY H 1 49 ? 6.25809 49.33447 -52.65090 1.000 23.85140 50 GLY K C 1
ATOM 8976 O O . GLY H 1 49 ? 5.35428 50.01891 -53.13367 1.000 24.28865 50 GLY K O 1
ATOM 8977 N N . THR H 1 50 ? 7.50415 49.79596 -52.52549 1.000 24.11325 51 THR K N 1
ATOM 8978 C CA . THR H 1 50 ? 7.83201 51.19080 -52.80875 1.000 24.93640 51 THR K CA 1
ATOM 8979 C C . THR H 1 50 ? 9.20338 51.31117 -53.44706 1.000 25.20873 51 THR K C 1
ATOM 8980 O O . THR H 1 50 ? 10.02505 50.39469 -53.39662 1.000 24.75538 51 THR K O 1
ATOM 8984 N N . ASN H 1 51 ? 9.43884 52.49252 -54.02306 1.000 26.00247 52 ASN K N 1
ATOM 8985 C CA . ASN H 1 51 ? 10.72821 52.89427 -54.58165 1.000 26.44685 52 ASN K CA 1
ATOM 8986 C C . ASN H 1 51 ? 11.31751 51.83276 -55.50579 1.000 27.54674 52 ASN K C 1
ATOM 8987 O O . ASN H 1 51 ? 12.52790 51.60517 -55.51158 1.000 34.89168 52 ASN K O 1
ATOM 8992 N N . PHE H 1 52 ? 10.47486 51.17202 -56.29268 1.000 25.83058 53 PHE K N 1
ATOM 8993 C CA . PHE H 1 52 ? 10.98000 50.34898 -57.38740 1.000 26.75842 53 PHE K CA 1
ATOM 8994 C C . PHE H 1 52 ? 11.30346 51.25051 -58.57463 1.000 27.62025 53 PHE K C 1
ATOM 8995 O O . PHE H 1 52 ? 10.43056 52.00704 -59.01230 1.000 28.32274 53 PHE K O 1
ATOM 9003 N N . PRO H 1 53 ? 12.52986 51.22227 -59.09502 1.000 31.85558 54 PRO K N 1
ATOM 9004 C CA . PRO H 1 53 ? 12.89641 52.12718 -60.19341 1.000 32.42800 54 PRO K CA 1
ATOM 9005 C C . PRO H 1 53 ? 11.97687 51.93527 -61.38633 1.000 34.09123 54 PRO K C 1
ATOM 9006 O O . PRO H 1 53 ? 11.61006 50.79861 -61.71795 1.000 35.60780 54 PRO K O 1
ATOM 9010 N N . PRO H 1 54 ? 11.57961 53.02735 -62.04607 1.000 33.21837 55 PRO K N 1
ATOM 9011 C CA . PRO H 1 54 ? 10.68815 52.89278 -63.21154 1.000 34.62368 55 PRO K CA 1
ATOM 9012 C C . PRO H 1 54 ? 11.25947 52.02478 -64.31846 1.000 37.38618 55 PRO K C 1
ATOM 9013 O O . PRO H 1 54 ? 10.49410 51.36531 -65.03155 1.000 36.86073 55 PRO K O 1
ATOM 9017 N N . ASN H 1 55 ? 12.57845 52.00678 -64.49397 1.000 42.17899 56 ASN K N 1
ATOM 9018 C CA . ASN H 1 55 ? 13.20878 51.23888 -65.55933 1.000 38.25224 56 ASN K CA 1
ATOM 9019 C C . ASN H 1 55 ? 13.89363 49.97937 -65.04656 1.000 36.36242 56 ASN K C 1
ATOM 9020 O O . ASN H 1 55 ? 14.70736 49.39207 -65.76571 1.000 40.86713 56 ASN K O 1
ATOM 9025 N N . GLY H 1 56 ? 13.59316 49.55832 -63.82134 1.000 31.17057 57 GLY K N 1
ATOM 9026 C CA . GLY H 1 56 ? 14.18279 48.36661 -63.26297 1.000 28.82167 57 GLY K CA 1
ATOM 9027 C C . GLY H 1 56 ? 13.42683 47.12174 -63.67219 1.000 27.81908 57 GLY K C 1
ATOM 9028 O O . GLY H 1 56 ? 12.42358 47.18261 -64.39072 1.000 27.86826 57 GLY K O 1
ATOM 9029 N N . PRO H 1 57 ? 13.88924 45.95967 -63.20758 1.000 25.03540 58 PRO K N 1
ATOM 9030 C CA . PRO H 1 57 ? 13.28486 44.69646 -63.66314 1.000 24.44038 58 PRO K CA 1
ATOM 9031 C C . PRO H 1 57 ? 11.86798 44.46059 -63.15967 1.000 24.93289 58 PRO K C 1
ATOM 9032 O O . PRO H 1 57 ? 11.13096 43.70235 -63.79854 1.000 23.74579 58 PRO K O 1
ATOM 9036 N N . VAL H 1 58 ? 11.45668 45.07772 -62.05154 1.000 26.40866 59 VAL K N 1
ATOM 9037 C CA . VAL H 1 58 ? 10.12256 44.82504 -61.50757 1.000 23.66503 59 VAL K CA 1
ATOM 9038 C C . VAL H 1 58 ? 9.06320 45.61382 -62.27038 1.000 24.13737 59 VAL K C 1
ATOM 9039 O O . VAL H 1 58 ? 8.00212 45.08284 -62.62048 1.000 23.88063 59 VAL K O 1
ATOM 9043 N N . MET H 1 59 ? 9.32890 46.89512 -62.53510 1.000 24.86238 60 MET K N 1
ATOM 9044 C CA . MET H 1 59 ? 8.37225 47.71216 -63.27105 1.000 25.38079 60 MET K CA 1
ATOM 9045 C C . MET H 1 59 ? 8.34944 47.38670 -64.75971 1.000 25.83003 60 MET K C 1
ATOM 9046 O O . MET H 1 59 ? 7.35073 47.68272 -65.42466 1.000 28.21723 60 MET K O 1
ATOM 9051 N N . GLN H 1 60 ? 9.41372 46.78858 -65.29880 1.000 27.56977 61 GLN K N 1
ATOM 9052 C CA . GLN H 1 60 ? 9.46069 46.40213 -66.70434 1.000 27.37340 61 GLN K CA 1
ATOM 9053 C C . GLN H 1 60 ? 9.21182 44.91327 -66.91823 1.000 26.30697 61 GLN K C 1
ATOM 9054 O O . GLN H 1 60 ? 9.32397 44.43668 -68.05146 1.000 26.21104 61 GLN K O 1
ATOM 9060 N N . LYS H 1 61 ? 8.87223 44.17548 -65.860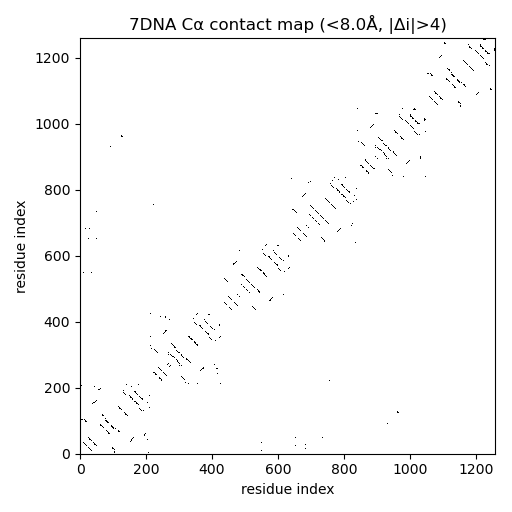42 1.000 28.03329 62 LYS K N 1
ATOM 9061 C CA . LYS H 1 61 ? 8.53668 42.75068 -65.94339 1.000 25.25167 62 LYS K CA 1
ATOM 9062 C C . LYS H 1 61 ? 9.61937 41.95851 -66.67256 1.000 27.81474 62 LYS K C 1
ATOM 9063 O O . LYS H 1 61 ? 9.34999 41.21728 -67.62085 1.000 31.36981 62 LYS K O 1
ATOM 9069 N N . ARG H 1 62 ? 10.86316 42.12758 -66.22893 1.000 26.11555 63 ARG K N 1
ATOM 9070 C CA . ARG H 1 62 ? 11.99526 41.39963 -66.78335 1.000 25.08821 63 ARG K CA 1
ATOM 9071 C C . ARG H 1 62 ? 12.43440 40.25321 -65.88401 1.000 25.00584 63 ARG K C 1
ATOM 9072 O O . ARG H 1 62 ? 13.61075 39.87305 -65.89832 1.000 28.98934 63 ARG K O 1
ATOM 9080 N N . THR H 1 63 ? 11.51332 39.69672 -65.10611 1.000 22.27533 64 THR K N 1
ATOM 9081 C CA . THR H 1 63 ? 11.82225 38.69825 -64.09742 1.000 21.65315 64 THR K CA 1
ATOM 9082 C C . THR H 1 63 ? 11.23062 37.35246 -64.49973 1.000 21.12910 64 THR K C 1
ATOM 9083 O O . THR H 1 63 ? 10.15768 37.29381 -65.10473 1.000 21.13765 64 THR K O 1
ATOM 9087 N N . VAL H 1 64 ? 11.93011 36.26404 -64.15958 1.000 20.69567 65 VAL K N 1
ATOM 9088 C CA . VAL H 1 64 ? 11.49569 34.93173 -64.58083 1.000 20.64822 65 VAL K CA 1
ATOM 9089 C C . VAL H 1 64 ? 11.71652 33.85831 -63.51222 1.000 22.88505 65 VAL K C 1
ATOM 9090 O O . VAL H 1 64 ? 12.27565 32.79419 -63.79993 1.000 30.12764 65 VAL K O 1
ATOM 9094 N N . GLY H 1 65 ? 11.25873 34.10276 -62.29266 1.000 29.47316 66 GLY K N 1
ATOM 9095 C CA . GLY H 1 65 ? 11.09631 33.02249 -61.33275 1.000 28.25752 66 GLY K CA 1
ATOM 9096 C C . GLY H 1 65 ? 12.11674 33.08332 -60.21582 1.000 26.82077 66 GLY K C 1
ATOM 9097 O O . GLY H 1 65 ? 13.22847 33.58753 -60.37618 1.000 25.60481 66 GLY K O 1
ATOM 9098 N N . TRP H 1 66 ? 11.74099 32.55696 -59.04871 1.000 29.14918 67 TRP K N 1
ATOM 9099 C CA . TRP H 1 66 ? 12.61645 32.52816 -57.88172 1.000 23.07610 67 TRP K CA 1
ATOM 9100 C C . TRP H 1 66 ? 13.46855 31.26072 -57.90903 1.000 22.67620 67 TRP K C 1
ATOM 9101 O O . TRP H 1 66 ? 12.95042 30.15330 -58.11454 1.000 21.03612 67 TRP K O 1
ATOM 9112 N N . GLU H 1 67 ? 14.77226 31.42483 -57.69648 1.000 21.41872 68 GLU K N 1
ATOM 9113 C CA . GLU H 1 67 ? 15.65207 30.27361 -57.56761 1.000 21.35391 68 GLU K CA 1
ATOM 9114 C C . GLU H 1 67 ? 15.37893 29.55337 -56.25225 1.000 19.71809 68 GLU K C 1
ATOM 9115 O O . GLU H 1 67 ? 14.87338 30.14149 -55.29294 1.000 25.01983 68 GLU K O 1
ATOM 9121 N N . ALA H 1 68 ? 15.72015 28.26259 -56.21630 1.000 20.37473 69 ALA K N 1
ATOM 9122 C CA . ALA H 1 68 ? 15.61937 27.49604 -54.98028 1.000 22.45503 69 ALA K CA 1
ATOM 9123 C C . ALA H 1 68 ? 16.36147 28.21114 -53.86137 1.000 28.45418 69 ALA K C 1
ATOM 9124 O O . ALA H 1 68 ? 17.44896 28.75909 -54.06331 1.000 34.03200 69 ALA K O 1
ATOM 9126 N N . SER H 1 69 ? 15.75654 28.22167 -52.67991 1.000 29.80481 70 SER K N 1
ATOM 9127 C CA . SER H 1 69 ? 16.26978 28.99557 -51.56217 1.000 26.51327 70 SER K CA 1
ATOM 9128 C C . SER H 1 69 ? 16.29981 28.13708 -50.31013 1.000 32.06052 70 SER K C 1
ATOM 9129 O O . SER H 1 69 ? 15.66368 27.08242 -50.23352 1.000 35.91467 70 SER K O 1
ATOM 9132 N N . THR H 1 70 ? 17.05638 28.60586 -49.32496 1.000 32.53561 71 THR K N 1
ATOM 9133 C CA . THR H 1 70 ? 17.17099 27.93088 -48.03983 1.000 33.12458 71 THR K CA 1
ATOM 9134 C C . THR H 1 70 ? 16.94647 28.96936 -46.95206 1.000 36.70699 71 THR K C 1
ATOM 9135 O O . THR H 1 70 ? 17.78075 29.85585 -46.74492 1.000 40.63299 71 THR K O 1
ATOM 9139 N N . GLU H 1 71 ? 15.80790 28.86884 -46.28212 1.000 31.81300 72 GLU K N 1
ATOM 9140 C CA . GLU H 1 71 ? 15.45218 29.75721 -45.18857 1.000 32.11123 72 GLU K CA 1
ATOM 9141 C C . GLU H 1 71 ? 15.97244 29.18609 -43.87973 1.000 34.16654 72 GLU K C 1
ATOM 9142 O O . GLU H 1 71 ? 15.78693 27.99843 -43.60590 1.000 38.19714 72 GLU K O 1
ATOM 9148 N N . LYS H 1 72 ? 16.61938 30.02744 -43.07528 1.000 29.39951 73 LYS K N 1
ATOM 9149 C CA . LYS H 1 72 ? 17.17212 29.59877 -41.79715 1.000 32.00199 73 LYS K CA 1
ATOM 9150 C C . LYS H 1 72 ? 16.21880 30.03567 -40.69181 1.000 32.68421 73 LYS K C 1
ATOM 9151 O O . LYS H 1 72 ? 16.00733 31.23247 -40.48172 1.000 35.01853 73 LYS K O 1
ATOM 9157 N N . MET H 1 73 ? 15.63330 29.05791 -40.00813 1.000 36.46640 74 MET K N 1
ATOM 9158 C CA . MET H 1 73 ? 14.64463 29.28205 -38.96136 1.000 35.14714 74 MET K CA 1
ATOM 9159 C C . MET H 1 73 ? 15.35325 29.28286 -37.61854 1.000 41.23684 74 MET K C 1
ATOM 9160 O O . MET H 1 73 ? 16.09678 28.34661 -37.30960 1.000 47.92731 74 MET K O 1
ATOM 9165 N N . TYR H 1 74 ? 15.13451 30.33030 -36.83001 1.000 39.41000 75 TYR K N 1
ATOM 9166 C CA . TYR H 1 74 ? 15.85833 30.46866 -35.57629 1.000 39.52352 75 TYR K CA 1
ATOM 9167 C C . TYR H 1 74 ? 15.03860 31.29131 -34.59518 1.000 41.77709 75 TYR K C 1
ATOM 9168 O O . TYR H 1 74 ? 14.08678 31.98313 -34.96728 1.000 44.79982 75 TYR K O 1
ATOM 9177 N N . GLU H 1 75 ? 15.43571 31.21563 -33.33180 1.000 42.91208 76 GLU K N 1
ATOM 9178 C CA . GLU H 1 75 ? 14.73900 31.88083 -32.24421 1.000 42.33917 76 GLU K CA 1
ATOM 9179 C C . GLU H 1 75 ? 15.57786 33.04904 -31.74694 1.000 40.79264 76 GLU K C 1
ATOM 9180 O O . GLU H 1 75 ? 16.77019 32.88858 -31.46481 1.000 39.99412 76 GLU K O 1
ATOM 9186 N N . ARG H 1 76 ? 14.95672 34.22335 -31.66308 1.000 45.03774 77 ARG K N 1
ATOM 9187 C CA . ARG H 1 76 ? 15.59014 35.41894 -31.12072 1.000 46.69851 77 ARG K CA 1
ATOM 9188 C C . ARG H 1 76 ? 14.62350 36.05934 -30.13818 1.000 48.27354 77 ARG K C 1
ATOM 9189 O O . ARG H 1 76 ? 13.52811 36.47965 -30.53020 1.000 46.81625 77 ARG K O 1
ATOM 9197 N N . ASP H 1 77 ? 15.03218 36.12789 -28.86551 1.000 49.17388 78 ASP K N 1
ATOM 9198 C CA . ASP H 1 77 ? 14.18869 36.63671 -27.78044 1.000 46.19264 78 ASP K CA 1
ATOM 9199 C C . ASP H 1 77 ? 12.85458 35.89367 -27.71827 1.000 48.27247 78 ASP K C 1
ATOM 9200 O O . ASP H 1 77 ? 11.79532 36.49600 -27.52767 1.000 49.14786 78 ASP K O 1
ATOM 9205 N N . GLY H 1 78 ? 12.90534 34.57183 -27.88416 1.000 45.31632 79 GLY K N 1
ATOM 9206 C CA . GLY H 1 78 ? 11.69923 33.76891 -27.86033 1.000 45.06395 79 GLY K CA 1
ATOM 9207 C C . GLY H 1 78 ? 10.74513 34.01544 -29.00324 1.000 45.61607 79 GLY K C 1
ATOM 9208 O O . GLY H 1 78 ? 9.58622 33.59512 -28.92531 1.000 43.06383 79 GLY K O 1
ATOM 9209 N N . VAL H 1 79 ? 11.19582 34.69192 -30.05844 1.000 50.66463 80 VAL K N 1
ATOM 9210 C CA . VAL H 1 79 ? 10.40291 34.94356 -31.25662 1.000 44.39396 80 VAL K CA 1
ATOM 9211 C C . VAL H 1 79 ? 10.96238 34.08737 -32.38321 1.000 39.16896 80 VAL K C 1
ATOM 9212 O O . VAL H 1 79 ? 12.18456 34.00423 -32.56069 1.000 30.58175 80 VAL K O 1
ATOM 9216 N N . LEU H 1 80 ? 10.06959 33.45051 -33.13958 1.000 40.89195 81 LEU K N 1
ATOM 9217 C CA . LEU H 1 80 ? 10.47097 32.62346 -34.27123 1.000 36.74505 81 LEU K CA 1
ATOM 9218 C C . LEU H 1 80 ? 10.67652 33.49364 -35.50522 1.000 33.09866 81 LEU K C 1
ATOM 9219 O O . LEU H 1 80 ? 9.79176 34.26755 -35.88512 1.000 32.12554 81 LEU K O 1
ATOM 9224 N N . LYS H 1 81 ? 11.84268 33.36897 -36.13250 1.000 27.36548 82 LYS K N 1
ATOM 9225 C CA . LYS H 1 81 ? 12.21343 34.23871 -37.23797 1.000 30.79434 82 LYS K CA 1
ATOM 9226 C C . LYS H 1 81 ? 12.82965 33.43033 -38.37017 1.000 35.97111 82 LYS K C 1
ATOM 9227 O O . LYS H 1 81 ? 13.43250 32.37453 -38.15149 1.000 41.83710 82 LYS K O 1
ATOM 9233 N N . GLY H 1 82 ? 12.65647 33.93640 -39.59029 1.000 32.95572 83 GLY K N 1
ATOM 9234 C CA . GLY H 1 82 ? 13.21345 33.30440 -40.77068 1.000 27.10375 83 GLY K CA 1
ATOM 9235 C C . GLY H 1 82 ? 13.95626 34.28237 -41.65884 1.000 27.08832 83 GLY K C 1
ATOM 9236 O O . GLY H 1 82 ? 13.42358 35.33655 -42.01848 1.000 31.56508 83 GLY K O 1
ATOM 9237 N N . ASP H 1 83 ? 15.19609 33.95174 -42.00429 1.000 26.00934 84 ASP K N 1
ATOM 9238 C CA . ASP H 1 83 ? 16.00935 34.74437 -42.91444 1.000 26.74942 84 ASP K CA 1
ATOM 9239 C C . ASP H 1 83 ? 16.35500 33.89815 -44.13216 1.000 27.00056 84 ASP K C 1
ATOM 9240 O O . ASP H 1 83 ? 16.69869 32.71889 -43.99703 1.000 28.39846 84 ASP K O 1
ATOM 9245 N N . VAL H 1 84 ? 16.25546 34.49188 -45.32096 1.000 26.52312 85 VAL K N 1
ATOM 9246 C CA . VAL H 1 84 ? 16.65180 33.81193 -46.55465 1.000 26.70317 85 VAL K CA 1
ATOM 9247 C C . VAL H 1 84 ? 17.09558 34.85334 -47.57105 1.000 28.75010 85 VAL K C 1
ATOM 9248 O O . VAL H 1 84 ? 16.43662 35.88280 -47.75105 1.000 32.31102 85 VAL K O 1
ATOM 9252 N N . LYS H 1 85 ? 18.22636 34.59205 -48.22135 1.000 26.94902 86 LYS K N 1
ATOM 9253 C CA . LYS H 1 85 ? 18.66392 35.39992 -49.34868 1.000 28.45760 86 LYS K CA 1
ATOM 9254 C C . LYS H 1 85 ? 18.03346 34.85090 -50.62042 1.000 33.09411 86 LYS K C 1
ATOM 9255 O O . LYS H 1 85 ? 18.18597 33.66552 -50.93596 1.000 38.01766 86 LYS K O 1
ATOM 9261 N N . MET H 1 86 ? 17.31999 35.70524 -51.34704 1.000 29.03905 87 MET K N 1
ATOM 9262 C CA . MET H 1 86 ? 16.55547 35.28031 -52.50871 1.000 26.40257 87 MET K CA 1
ATOM 9263 C C . MET H 1 86 ? 17.15656 35.84679 -53.78945 1.000 27.40463 87 MET K C 1
ATOM 9264 O O . MET H 1 86 ? 17.79794 36.90168 -53.78150 1.000 31.10202 87 MET K O 1
ATOM 9269 N N . LYS H 1 87 ? 16.93586 35.13706 -54.89628 1.000 26.37775 88 LYS K N 1
ATOM 9270 C CA . LYS H 1 87 ? 17.42033 35.55133 -56.20734 1.000 27.34921 88 LYS K CA 1
ATOM 9271 C C . LYS H 1 87 ? 16.31679 35.37550 -57.24468 1.000 27.41258 88 LYS K C 1
ATOM 9272 O O . LYS H 1 87 ? 15.77206 34.27790 -57.39629 1.000 28.05945 88 LYS K O 1
ATOM 9278 N N . LEU H 1 88 ? 15.99587 36.46518 -57.95077 1.000 24.86116 89 LEU K N 1
ATOM 9279 C CA . LEU H 1 88 ? 15.04250 36.49133 -59.06106 1.000 24.76390 89 LEU K CA 1
ATOM 9280 C C . LEU H 1 88 ? 15.78585 36.48054 -60.39336 1.000 27.21474 89 LEU K C 1
ATOM 9281 O O . LEU H 1 88 ? 16.44242 37.46405 -60.75341 1.000 30.18341 89 LEU K O 1
ATOM 9286 N N . LEU H 1 89 ? 15.67920 35.36752 -61.12060 1.000 28.20811 90 LEU K N 1
ATOM 9287 C CA . LEU H 1 89 ? 16.28169 35.27054 -62.44323 1.000 26.02200 90 LEU K CA 1
ATOM 9288 C C . LEU H 1 89 ? 15.70197 36.35244 -63.34644 1.000 25.96347 90 LEU K C 1
ATOM 9289 O O . LEU H 1 89 ? 14.49546 36.61253 -63.33779 1.000 28.95326 90 LEU K O 1
ATOM 9294 N N . LEU H 1 90 ? 16.57304 37.00146 -64.10965 1.000 25.16305 91 LEU K N 1
ATOM 9295 C CA . LEU H 1 90 ? 16.19359 38.07855 -65.00882 1.000 25.96092 91 LEU K CA 1
ATOM 9296 C C . LEU H 1 90 ? 16.27497 37.60916 -66.45430 1.000 31.15155 91 LEU K C 1
ATOM 9297 O O . LEU H 1 90 ? 17.09419 36.75208 -66.80263 1.000 31.19170 91 LEU K O 1
ATOM 9302 N N . LYS H 1 91 ? 15.41571 38.17550 -67.29813 1.000 37.90794 92 LYS K N 1
ATOM 9303 C CA . LYS H 1 91 ? 15.62461 38.03795 -68.73109 1.000 38.43055 92 LYS K CA 1
ATOM 9304 C C . LYS H 1 91 ? 17.00696 38.57493 -69.07294 1.000 37.54582 92 LYS K C 1
ATOM 9305 O O . LYS H 1 91 ? 17.42838 39.61743 -68.56309 1.000 42.65808 92 LYS K O 1
ATOM 9311 N N . GLY H 1 92 ? 17.73198 37.83904 -69.90854 1.000 30.91914 93 GLY K N 1
ATOM 9312 C CA . GLY H 1 92 ? 19.11330 38.14612 -70.18572 1.000 28.08853 93 GLY K CA 1
ATOM 9313 C C . GLY H 1 92 ? 20.11752 37.37028 -69.35707 1.000 27.52363 93 GLY K C 1
ATOM 9314 O O . GLY H 1 92 ? 21.31123 37.38829 -69.68048 1.000 27.59103 93 GLY K O 1
ATOM 9315 N N . GLY H 1 93 ? 19.68172 36.70791 -68.28536 1.000 26.95376 94 GLY K N 1
ATOM 9316 C CA . GLY H 1 93 ? 20.52795 35.77535 -67.56425 1.000 29.12754 94 GLY K CA 1
ATOM 9317 C C . GLY H 1 93 ? 21.02892 36.23346 -66.20837 1.000 31.79326 94 GLY K C 1
ATOM 9318 O O . GLY H 1 93 ? 21.54595 35.39962 -65.45318 1.000 37.16727 94 GLY K O 1
ATOM 9319 N N . GLY H 1 94 ? 20.91644 37.51260 -65.86742 1.000 23.08151 95 GLY K N 1
ATOM 9320 C CA . GLY H 1 94 ? 21.38952 37.97466 -64.58152 1.000 25.48803 95 GLY K CA 1
ATOM 9321 C C . GLY H 1 94 ? 20.46515 37.57158 -63.44725 1.000 29.90681 95 GLY K C 1
ATOM 9322 O O . GLY H 1 94 ? 19.42585 36.93804 -63.63663 1.000 30.94267 95 GLY K O 1
ATOM 9323 N N . HIS H 1 95 ? 20.86299 37.95622 -62.23591 1.000 32.03258 96 HIS K N 1
ATOM 9324 C CA . HIS H 1 95 ? 20.06124 37.74149 -61.04128 1.000 26.09582 96 HIS K CA 1
ATOM 9325 C C . HIS H 1 95 ? 19.78556 39.06049 -60.33963 1.000 25.61462 96 HIS K C 1
ATOM 9326 O O . HIS H 1 95 ? 20.59431 39.99025 -60.38498 1.000 25.94292 96 HIS K O 1
ATOM 9333 N N . TYR H 1 96 ? 18.62373 39.11815 -59.69191 1.000 23.90513 97 TYR K N 1
ATOM 9334 C CA . TYR H 1 96 ? 18.12823 40.29690 -58.98823 1.000 25.07836 97 TYR K CA 1
ATOM 9335 C C . TYR H 1 96 ? 17.89533 39.88584 -57.53971 1.000 24.77873 97 TYR K C 1
ATOM 9336 O O . TYR H 1 96 ? 16.96871 39.12161 -57.24910 1.000 23.52210 97 TYR K O 1
ATOM 9345 N N . ARG H 1 97 ? 18.74831 40.37147 -56.64067 1.000 28.01183 98 ARG K N 1
ATOM 9346 C CA . ARG H 1 97 ? 18.81285 39.86879 -55.27611 1.000 28.47840 98 ARG K CA 1
ATOM 9347 C C . ARG H 1 97 ? 17.85675 40.61780 -54.35365 1.000 27.45128 98 ARG K C 1
ATOM 9348 O O . ARG H 1 97 ? 17.55780 41.79896 -54.55203 1.000 27.52019 98 ARG K O 1
ATOM 9356 N N . CYS H 1 98 ? 17.38889 39.90800 -53.32781 1.000 27.31945 99 CYS K N 1
ATOM 9357 C CA . CYS H 1 98 ? 16.41392 40.41934 -52.37369 1.000 26.00344 99 CYS K CA 1
ATOM 9358 C C . CYS H 1 98 ? 16.61173 39.69529 -51.05278 1.000 26.07297 99 CYS K C 1
ATOM 9359 O O . CYS H 1 98 ? 16.64382 38.46172 -51.03027 1.000 31.52102 99 CYS K O 1
ATOM 9362 N N . ASP H 1 99 ? 16.73859 40.45375 -49.96368 1.000 23.10380 100 ASP K N 1
ATOM 9363 C CA . ASP H 1 99 ? 16.88272 39.87622 -48.63365 1.000 22.99496 100 ASP K CA 1
ATOM 9364 C C . ASP H 1 99 ? 15.52251 39.79207 -47.95722 1.000 22.14022 100 ASP K C 1
ATOM 9365 O O . ASP H 1 99 ? 14.78422 40.78126 -47.90515 1.000 21.89360 100 ASP K O 1
ATOM 9370 N N . TYR H 1 100 ? 15.19867 38.61106 -47.44199 1.000 23.05404 101 TYR K N 1
ATOM 9371 C CA . TYR H 1 100 ? 13.93148 38.35688 -46.77271 1.000 25.48580 101 TYR K CA 1
ATOM 9372 C C . TYR H 1 100 ? 14.16605 38.28377 -45.27325 1.000 25.76021 101 TYR K C 1
ATOM 9373 O O . TYR H 1 100 ? 15.05910 37.56414 -44.81549 1.000 29.00653 101 TYR K O 1
ATOM 9382 N N . ARG H 1 101 ? 13.35688 39.01258 -44.51487 1.000 25.03093 102 ARG K N 1
ATOM 9383 C CA . ARG H 1 101 ? 13.32398 38.89186 -43.06379 1.000 22.89970 102 ARG K CA 1
ATOM 9384 C C . ARG H 1 101 ? 11.87676 38.69051 -42.65200 1.000 21.62410 102 ARG K C 1
ATOM 9385 O O . ARG H 1 101 ? 11.02863 39.54778 -42.92000 1.000 21.53958 102 ARG K O 1
ATOM 9393 N N . THR H 1 102 ? 11.59161 37.55592 -42.02466 1.000 23.64697 103 THR K N 1
ATOM 9394 C CA . THR H 1 102 ? 10.23422 37.21825 -41.63047 1.000 23.08683 103 THR K CA 1
ATOM 9395 C C . THR H 1 102 ? 10.17453 36.96434 -40.13246 1.000 23.17786 103 THR K C 1
ATOM 9396 O O . THR H 1 102 ? 11.09062 36.37136 -39.55229 1.000 23.29750 103 THR K O 1
ATOM 9400 N N . THR H 1 103 ? 9.09161 37.42891 -39.51937 1.000 23.63578 104 THR K N 1
ATOM 9401 C CA . THR H 1 103 ? 8.75958 37.14952 -38.12930 1.000 25.72749 104 THR K CA 1
ATOM 9402 C C . THR H 1 103 ? 7.52230 36.26747 -38.11710 1.000 26.35764 104 THR K C 1
ATOM 9403 O O . THR H 1 103 ? 6.47095 36.67017 -38.62442 1.000 32.65372 104 THR K O 1
ATOM 9407 N N . TYR H 1 104 ? 7.64780 35.06987 -37.55181 1.000 25.24091 105 TYR K N 1
ATOM 9408 C CA . TYR H 1 104 ? 6.55772 34.09647 -37.52738 1.000 30.89680 105 TYR K CA 1
ATOM 9409 C C . TYR H 1 104 ? 5.94930 34.10089 -36.13117 1.000 44.34416 105 TYR K C 1
ATOM 9410 O O . TYR H 1 104 ? 6.49246 33.49349 -35.20555 1.000 58.15035 105 TYR K O 1
ATOM 9419 N N . LYS H 1 105 ? 4.81382 34.78760 -35.98439 1.000 39.86312 106 LYS K N 1
ATOM 9420 C CA . LYS H 1 105 ? 4.14687 34.93873 -34.69085 1.000 35.89475 106 LYS K CA 1
ATOM 9421 C C . LYS H 1 105 ? 3.20867 33.75815 -34.48169 1.000 40.35357 106 LYS K C 1
ATOM 9422 O O . LYS H 1 105 ? 1.99808 33.82606 -34.70777 1.000 42.33740 106 LYS K O 1
ATOM 9428 N N . VAL H 1 106 ? 3.79245 32.65410 -34.02536 1.000 45.80157 107 VAL K N 1
ATOM 9429 C CA . VAL H 1 106 ? 3.06532 31.39864 -33.90414 1.000 42.73997 107 VAL K CA 1
ATOM 9430 C C . VAL H 1 106 ? 2.33073 31.33840 -32.57527 1.000 44.12558 107 VAL K C 1
ATOM 9431 O O . VAL H 1 106 ? 2.46628 32.23567 -31.73461 1.000 49.70805 107 VAL K O 1
ATOM 9435 N N . LYS H 1 107 ? 1.53720 30.27835 -32.39879 1.000 41.70417 108 LYS K N 1
ATOM 9436 C CA . LYS H 1 107 ? 0.85411 29.98206 -31.14477 1.000 46.97347 108 LYS K CA 1
ATOM 9437 C C . LYS H 1 107 ? 1.72541 30.21519 -29.91842 1.000 48.78489 108 LYS K C 1
ATOM 9438 O O . LYS H 1 107 ? 1.44095 31.07681 -29.07582 1.000 50.75048 108 LYS K O 1
ATOM 9444 N N . GLN H 1 108 ? 2.76926 29.40470 -29.79103 1.000 50.68543 109 GLN K N 1
ATOM 9445 C CA . GLN H 1 108 ? 3.64893 29.46368 -28.63519 1.000 51.72447 109 GLN K CA 1
ATOM 9446 C C . GLN H 1 108 ? 4.35250 30.81148 -28.62850 1.000 55.78169 109 GLN K C 1
ATOM 9447 O O . GLN H 1 108 ? 5.16102 31.10007 -29.51666 1.000 55.68392 109 GLN K O 1
ATOM 9453 N N . LYS H 1 109 ? 4.02933 31.64659 -27.63850 1.000 60.11686 110 LYS K N 1
ATOM 9454 C CA . LYS H 1 109 ? 4.53710 33.01238 -27.58921 1.000 63.87384 110 LYS K CA 1
ATOM 9455 C C . LYS H 1 109 ? 5.99463 33.03716 -27.13047 1.000 67.87036 110 LYS K C 1
ATOM 9456 O O . LYS H 1 109 ? 6.78940 33.80974 -27.68305 1.000 70.20264 110 LYS K O 1
ATOM 9462 N N . PRO H 1 110 ? 6.40429 32.22466 -26.13063 1.000 62.85686 111 PRO K N 1
ATOM 9463 C CA . PRO H 1 110 ? 7.84532 31.98781 -25.95743 1.000 61.12888 111 PRO K CA 1
ATOM 9464 C C . PRO H 1 110 ? 8.29372 30.74082 -26.70663 1.000 62.47440 111 PRO K C 1
ATOM 9465 O O . PRO H 1 110 ? 8.03284 29.61673 -26.26617 1.000 69.24082 111 PRO K O 1
ATOM 9469 N N . VAL H 1 111 ? 8.95182 30.92361 -27.84952 1.000 56.62094 112 VAL K N 1
ATOM 9470 C CA . VAL H 1 111 ? 9.39661 29.80722 -28.67557 1.000 53.34793 112 VAL K CA 1
ATOM 9471 C C . VAL H 1 111 ? 10.81484 29.43512 -28.26930 1.000 55.48612 112 VAL K C 1
ATOM 9472 O O . VAL H 1 111 ? 11.64194 30.29365 -27.93927 1.000 58.00548 112 VAL K O 1
ATOM 9476 N N . LYS H 1 112 ? 11.09305 28.13420 -28.26902 1.000 57.36237 113 LYS K N 1
ATOM 9477 C CA . LYS H 1 112 ? 12.33285 27.58994 -27.72337 1.000 57.46951 113 LYS K CA 1
ATOM 9478 C C . LYS H 1 112 ? 13.01681 26.76140 -28.79962 1.000 58.73963 113 LYS K C 1
ATOM 9479 O O . LYS H 1 112 ? 12.60561 25.62495 -29.05516 1.000 61.22877 113 LYS K O 1
ATOM 9485 N N . LEU H 1 113 ? 14.05895 27.29366 -29.42451 1.000 50.93996 114 LEU K N 1
ATOM 9486 C CA . LEU H 1 113 ? 14.74886 26.41592 -30.33503 1.000 49.62119 114 LEU K CA 1
ATOM 9487 C C . LEU H 1 113 ? 16.20322 26.23158 -29.90115 1.000 49.18619 114 LEU K C 1
ATOM 9488 O O . LEU H 1 113 ? 17.01390 27.13560 -30.06284 1.000 48.20182 114 LEU K O 1
ATOM 9493 N N . ASP H 1 115 ? 20.02950 26.28431 -31.43499 1.000 57.35016 116 ASP K N 1
ATOM 9494 C CA . ASP H 1 115 ? 19.59240 25.18142 -32.28621 1.000 58.41069 116 ASP K CA 1
ATOM 9495 C C . ASP H 1 115 ? 18.63926 25.67381 -33.37702 1.000 56.98840 116 ASP K C 1
ATOM 9496 O O . ASP H 1 115 ? 17.44491 25.81331 -33.16019 1.000 58.39004 116 ASP K O 1
ATOM 9498 N N . TYR H 1 116 ? 19.18650 25.94218 -34.55684 1.000 52.63711 117 TYR K N 1
ATOM 9499 C CA . TYR H 1 116 ? 18.41628 26.40689 -35.70425 1.000 48.88925 117 TYR K CA 1
ATOM 9500 C C . TYR H 1 116 ? 18.16013 25.24932 -36.66327 1.000 50.85405 117 TYR K C 1
ATOM 9501 O O . TYR H 1 116 ? 18.73146 24.16540 -36.52860 1.000 57.03341 117 TYR K O 1
ATOM 9510 N N . HIS H 1 117 ? 17.28406 25.49197 -37.64109 1.000 44.86895 118 HIS K N 1
ATOM 9511 C CA . HIS H 1 117 ? 17.02193 24.53115 -38.70658 1.000 40.09327 118 HIS K CA 1
ATOM 9512 C C . HIS H 1 117 ? 16.77344 25.28491 -40.00671 1.000 41.45715 118 HIS K C 1
ATOM 9513 O O . HIS H 1 117 ? 16.68266 26.51579 -40.02287 1.000 43.38984 118 HIS K O 1
ATOM 9520 N N . PHE H 1 118 ? 16.67169 24.53454 -41.10592 1.000 39.56558 119 PHE K N 1
ATOM 9521 C CA . PHE H 1 118 ? 16.51326 25.09026 -42.44083 1.000 33.99272 119 PHE K CA 1
ATOM 9522 C C . PHE H 1 118 ? 15.17115 24.67912 -43.03156 1.000 38.07069 119 PHE K C 1
ATOM 9523 O O . PHE H 1 118 ? 14.54488 23.71123 -42.59231 1.000 43.36319 119 PHE K O 1
ATOM 9531 N N . VAL H 1 119 ? 14.72453 25.44534 -44.02665 1.000 33.86127 120 VAL K N 1
ATOM 9532 C CA . VAL H 1 119 ? 13.55318 25.10809 -44.83526 1.000 31.75199 120 VAL K CA 1
ATOM 9533 C C . VAL H 1 119 ? 13.91809 25.39914 -46.28420 1.000 28.62011 120 VAL K C 1
ATOM 9534 O O . VAL H 1 119 ? 14.03543 26.56572 -46.67302 1.000 31.48918 120 VAL K O 1
ATOM 9538 N N . ASP H 1 120 ? 14.10654 24.35105 -47.07611 1.000 22.74177 121 ASP K N 1
ATOM 9539 C CA . ASP H 1 120 ? 14.45409 24.52391 -48.47847 1.000 26.80772 121 ASP K CA 1
ATOM 9540 C C . ASP H 1 120 ? 13.18723 24.76038 -49.28793 1.000 30.80808 121 ASP K C 1
ATOM 9541 O O . ASP H 1 120 ? 12.19140 24.05102 -49.11421 1.000 35.03313 121 ASP K O 1
ATOM 9546 N N . HIS H 1 121 ? 13.22123 25.76411 -50.16365 1.000 31.75202 122 HIS K N 1
ATOM 9547 C CA . HIS H 1 121 ? 12.04558 26.19823 -50.90559 1.000 29.18228 122 HIS K CA 1
ATOM 9548 C C . HIS H 1 121 ? 12.21507 25.97224 -52.40214 1.000 31.39600 122 HIS K C 1
ATOM 9549 O O . HIS H 1 121 ? 13.29402 26.18927 -52.95937 1.000 38.18973 122 HIS K O 1
ATOM 9556 N N . ARG H 1 122 ? 11.13238 25.54024 -53.04233 1.000 29.52214 123 ARG K N 1
ATOM 9557 C CA . ARG H 1 122 ? 10.95505 25.61707 -54.48555 1.000 31.25767 123 ARG K CA 1
ATOM 9558 C C . ARG H 1 122 ? 9.62409 26.31230 -54.72674 1.000 30.50332 123 ARG K C 1
ATOM 9559 O O . ARG H 1 122 ? 8.61329 25.92330 -54.13409 1.000 34.20616 123 ARG K O 1
ATOM 9567 N N . ILE H 1 123 ? 9.61890 27.34820 -55.56474 1.000 24.38297 124 ILE K N 1
ATOM 9568 C CA . ILE H 1 123 ? 8.38964 28.06544 -55.89863 1.000 23.72551 124 ILE K CA 1
ATOM 9569 C C . ILE H 1 123 ? 8.41385 28.40329 -57.38183 1.000 21.66023 124 ILE K C 1
ATOM 9570 O O . ILE H 1 123 ? 9.43153 28.86667 -57.90532 1.000 21.22989 124 ILE K O 1
ATOM 9575 N N . GLU H 1 124 ? 7.29812 28.15834 -58.06186 1.000 23.18242 125 GLU K N 1
ATOM 9576 C CA . GLU H 1 124 ? 7.25266 28.26959 -59.51209 1.000 26.18270 125 GLU K CA 1
ATOM 9577 C C . GLU H 1 124 ? 5.84091 28.60568 -59.96129 1.000 25.24938 125 GLU K C 1
ATOM 9578 O O . GLU H 1 124 ? 4.86349 28.07359 -59.42703 1.000 28.65075 125 GLU K O 1
ATOM 9584 N N . ILE H 1 125 ? 5.75212 29.49997 -60.93908 1.000 21.20929 126 ILE K N 1
ATOM 9585 C CA . ILE H 1 125 ? 4.50053 29.79485 -61.62509 1.000 21.67159 126 ILE K CA 1
ATOM 9586 C C . ILE H 1 125 ? 4.29889 28.72157 -62.69787 1.000 24.89345 126 ILE K C 1
ATOM 9587 O O . ILE H 1 125 ? 5.03701 28.66986 -63.68555 1.000 23.94105 126 ILE K O 1
ATOM 9592 N N . LEU H 1 126 ? 3.30696 27.84668 -62.49463 1.000 26.40970 127 LEU K N 1
ATOM 9593 C CA . LEU H 1 126 ? 3.08601 26.73124 -63.41345 1.000 23.47664 127 LEU K CA 1
ATOM 9594 C C . LEU H 1 126 ? 2.40011 27.18178 -64.69606 1.000 25.19602 127 LEU K C 1
ATOM 9595 O O . LEU H 1 126 ? 2.71611 26.68059 -65.77963 1.000 32.38856 127 LEU K O 1
ATOM 9600 N N . SER H 1 127 ? 1.44995 28.10643 -64.59769 1.000 23.02717 128 SER K N 1
ATOM 9601 C CA . SER H 1 127 ? 0.75828 28.60453 -65.77581 1.000 21.46155 128 SER K CA 1
ATOM 9602 C C . SER H 1 127 ? 0.33163 30.03565 -65.51344 1.000 20.09244 128 SER K C 1
ATOM 9603 O O . SER H 1 127 ? 0.27522 30.48335 -64.36561 1.000 19.96713 128 SER K O 1
ATOM 9606 N N . HIS H 1 128 ? 0.01619 30.74660 -66.59093 1.000 18.73013 129 HIS K N 1
ATOM 9607 C CA . HIS H 1 128 ? -0.45835 32.11642 -66.45990 1.000 19.17465 129 HIS K CA 1
ATOM 9608 C C . HIS H 1 128 ? -0.96020 32.59593 -67.80874 1.000 19.63652 129 HIS K C 1
ATOM 9609 O O . HIS H 1 128 ? -0.52665 32.10413 -68.85331 1.000 22.38891 129 HIS K O 1
ATOM 9616 N N . ASP H 1 129 ? -1.87970 33.55370 -67.77262 1.000 20.00480 130 ASP K N 1
ATOM 9617 C CA . ASP H 1 129 ? -2.33627 34.21134 -68.98160 1.000 20.52038 130 ASP K CA 1
ATOM 9618 C C . ASP H 1 129 ? -1.41506 35.38914 -69.28826 1.000 20.99097 130 ASP K C 1
ATOM 9619 O O . ASP H 1 129 ? -0.40787 35.61288 -68.61073 1.000 20.89939 130 ASP K O 1
ATOM 9624 N N . LYS H 1 130 ? -1.77323 36.15996 -70.31958 1.000 21.75892 131 LYS K N 1
ATOM 9625 C CA . LYS H 1 130 ? -0.85711 37.15896 -70.86793 1.000 23.04065 131 LYS K CA 1
ATOM 9626 C C . LYS H 1 130 ? -0.43734 38.17647 -69.81128 1.000 27.31657 131 LYS K C 1
ATOM 9627 O O . LYS H 1 130 ? 0.75808 38.40298 -69.59434 1.000 29.28777 131 LYS K O 1
ATOM 9633 N N . ASP H 1 131 ? -1.40614 38.79750 -69.14019 1.000 27.65413 132 ASP K N 1
ATOM 9634 C CA . ASP H 1 131 ? -1.12939 39.83806 -68.16072 1.000 28.10930 132 ASP K CA 1
ATOM 9635 C C . ASP H 1 131 ? -1.08580 39.30593 -66.73471 1.000 23.85518 132 ASP K C 1
ATOM 9636 O O . ASP H 1 131 ? -1.14702 40.09697 -65.78914 1.000 28.58096 132 ASP K O 1
ATOM 9641 N N . TYR H 1 132 ? -0.98919 37.98733 -66.56154 1.000 22.76186 133 TYR K N 1
ATOM 9642 C CA . TYR H 1 132 ? -0.97767 37.34924 -65.24407 1.000 22.88561 133 TYR K CA 1
ATOM 9643 C C . TYR H 1 132 ? -2.23033 37.67849 -64.43627 1.000 28.22870 133 TYR K C 1
ATOM 9644 O O . TYR H 1 132 ? -2.17038 37.80465 -63.20959 1.000 33.70383 133 TYR K O 1
ATOM 9653 N N . ASN H 1 133 ? -3.37192 37.84042 -65.11477 1.000 27.65959 134 ASN K N 1
ATOM 9654 C CA . ASN H 1 133 ? -4.63615 37.97528 -64.39878 1.000 24.51872 134 ASN K CA 1
ATOM 9655 C C . ASN H 1 133 ? -5.05620 36.64880 -63.78433 1.000 24.44474 134 ASN K C 1
ATOM 9656 O O . ASN H 1 133 ? -5.72790 36.62841 -62.74879 1.000 24.78927 134 ASN K O 1
ATOM 9661 N N . LYS H 1 134 ? -4.67308 35.53670 -64.40422 1.000 24.30519 135 LYS K N 1
ATOM 9662 C CA . LYS H 1 134 ? -4.90615 34.20729 -63.85999 1.000 24.30691 135 LYS K CA 1
ATOM 9663 C C . LYS H 1 134 ? -3.58471 33.46116 -63.83330 1.000 23.99039 135 LYS K C 1
ATOM 9664 O O . LYS H 1 134 ? -2.92192 33.33027 -64.86542 1.000 29.84520 135 LYS K O 1
ATOM 9670 N N . VAL H 1 135 ? -3.19814 32.98859 -62.65527 1.000 20.43879 136 VAL K N 1
ATOM 9671 C CA . VAL H 1 135 ? -1.90828 32.34634 -62.45079 1.000 19.78973 136 VAL K CA 1
ATOM 9672 C C . VAL H 1 135 ? -2.11023 31.11385 -61.58542 1.000 18.97852 136 VAL K C 1
ATOM 9673 O O . VAL H 1 135 ? -2.89871 31.12915 -60.63481 1.000 20.61567 136 VAL K O 1
ATOM 9677 N N . LYS H 1 136 ? -1.39936 30.04649 -61.91438 1.000 20.61508 137 LYS K N 1
ATOM 9678 C CA . LYS H 1 136 ? -1.31648 28.86411 -61.07083 1.000 20.37347 137 LYS K CA 1
ATOM 9679 C C . LYS H 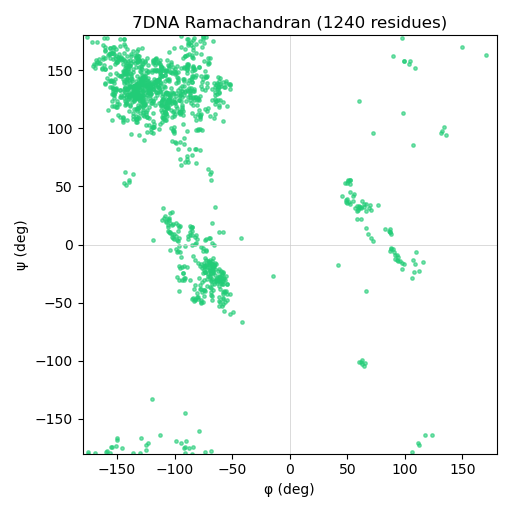1 136 ? 0.07404 28.83131 -60.44916 1.000 21.89871 137 LYS K C 1
ATOM 9680 O O . LYS H 1 136 ? 1.08013 28.83036 -61.16716 1.000 28.26846 137 LYS K O 1
ATOM 9686 N N . LEU H 1 137 ? 0.12786 28.81395 -59.12326 1.000 20.29789 138 LEU K N 1
ATOM 9687 C CA . LEU H 1 137 ? 1.37588 28.88789 -58.38308 1.000 20.50799 138 LEU K CA 1
ATOM 9688 C C . LEU H 1 137 ? 1.59759 27.58688 -57.62351 1.000 19.81324 138 LEU K C 1
ATOM 9689 O O . LEU H 1 137 ? 0.64478 26.91181 -57.23289 1.000 22.89644 138 LEU K O 1
ATOM 9694 N N . TYR H 1 138 ? 2.86419 27.23350 -57.41990 1.000 21.94318 139 TYR K N 1
ATOM 9695 C CA . TYR H 1 138 ? 3.22383 25.96433 -56.80305 1.000 21.53187 139 TYR K CA 1
ATOM 9696 C C . TYR H 1 138 ? 4.38392 26.16981 -55.84325 1.000 24.86931 139 TYR K C 1
ATOM 9697 O O . TYR H 1 138 ? 5.30360 26.94052 -56.13110 1.000 28.99548 139 TYR K O 1
ATOM 9706 N N . GLU H 1 139 ? 4.35158 25.46699 -54.71190 1.000 25.43736 140 GLU K N 1
ATOM 9707 C CA . GLU H 1 139 ? 5.43310 25.56777 -53.74574 1.000 23.32539 140 GLU K CA 1
ATOM 9708 C C . GLU H 1 139 ? 5.77916 24.20330 -53.17210 1.000 22.97172 140 GLU K C 1
ATOM 9709 O O . GLU H 1 139 ? 4.89632 23.38924 -52.88447 1.000 22.44621 140 GLU K O 1
ATOM 9715 N N . HIS H 1 140 ? 7.08082 23.98118 -53.00030 1.000 26.23818 141 HIS K N 1
ATOM 9716 C CA . HIS H 1 140 ? 7.64159 22.81009 -52.34098 1.000 30.36009 141 HIS K CA 1
ATOM 9717 C C . HIS H 1 140 ? 8.58920 23.29804 -51.25291 1.000 34.08621 141 HIS K C 1
ATOM 9718 O O . HIS H 1 140 ? 9.46360 24.12696 -51.52007 1.000 33.96058 141 HIS K O 1
ATOM 9725 N N . ALA H 1 141 ? 8.40897 22.79649 -50.03064 1.000 34.71538 142 ALA K N 1
ATOM 9726 C CA . ALA H 1 141 ? 9.12519 23.28734 -48.85597 1.000 31.77000 142 ALA K CA 1
ATOM 9727 C C . ALA H 1 141 ? 9.28960 22.15558 -47.85298 1.000 39.74500 142 ALA K C 1
ATOM 9728 O O . ALA H 1 141 ? 8.28970 21.59440 -47.38562 1.000 42.91003 142 ALA K O 1
ATOM 9730 N N . VAL H 1 142 ? 10.53885 21.82483 -47.50637 1.000 39.02012 143 VAL K N 1
ATOM 9731 C CA . VAL H 1 142 ? 10.86435 20.74372 -46.57797 1.000 37.06974 143 VAL K CA 1
ATOM 9732 C C . VAL H 1 142 ? 11.90478 21.23039 -45.59097 1.000 38.73450 143 VAL K C 1
ATOM 9733 O O . VAL H 1 142 ? 12.88781 21.89459 -45.98934 1.000 43.27602 143 VAL K O 1
ATOM 9737 N N . ALA H 1 143 ? 11.69584 20.96441 -44.30270 1.000 36.40846 144 ALA K N 1
ATOM 9738 C CA . ALA H 1 143 ? 12.60461 21.36954 -43.24881 1.000 34.66105 144 ALA K CA 1
ATOM 9739 C C . ALA H 1 143 ? 13.64867 20.28740 -42.99233 1.000 43.40763 144 ALA K C 1
ATOM 9740 O O . ALA H 1 143 ? 13.39931 19.09665 -43.20355 1.000 49.27629 144 ALA K O 1
ATOM 9742 N N . ARG H 1 144 ? 14.81535 20.71313 -42.51228 1.000 43.06586 145 ARG K N 1
ATOM 9743 C CA . ARG H 1 144 ? 15.91417 19.80284 -42.20299 1.000 38.24578 145 ARG K CA 1
ATOM 9744 C C . ARG H 1 144 ? 16.82049 20.46687 -41.17583 1.000 41.93364 145 ARG K C 1
ATOM 9745 O O . ARG H 1 144 ? 16.75290 21.67895 -40.95837 1.000 40.48571 145 ARG K O 1
ATOM 9753 N N . ASN H 1 145 ? 17.66742 19.65696 -40.54012 1.000 55.99500 146 ASN K N 1
ATOM 9754 C CA . ASN H 1 145 ? 18.52111 20.14998 -39.46607 1.000 59.03987 146 ASN K CA 1
ATOM 9755 C C . ASN H 1 145 ? 19.79422 20.79048 -40.01591 1.000 57.89264 146 ASN K C 1
ATOM 9756 O O . ASN H 1 145 ? 20.11037 20.70481 -41.20858 1.000 57.61088 146 ASN K O 1
ATOM 9761 N N . SER H 1 146 ? 20.52259 21.44049 -39.10711 1.000 57.00082 147 SER K N 1
ATOM 9762 C CA . SER H 1 146 ? 21.84790 22.00055 -39.36713 1.000 58.56587 147 SER K CA 1
ATOM 9763 C C . SER H 1 146 ? 22.74292 21.07729 -40.19692 1.000 62.42028 147 SER K C 1
ATOM 9764 O O . SER H 1 146 ? 23.64648 20.42813 -39.66704 1.000 66.32305 147 SER K O 1
ATOM 9767 N N . SER H 1 171 ? -5.64565 14.25052 -35.13269 1.000 65.81704 172 SER K N 1
ATOM 9768 C CA . SER H 1 171 ? -4.95122 15.53081 -35.21986 1.000 61.82648 172 SER K CA 1
ATOM 9769 C C . SER H 1 171 ? -5.87325 16.62739 -35.74722 1.000 56.60874 172 SER K C 1
ATOM 9770 O O . SER H 1 171 ? -6.98002 16.36158 -36.21718 1.000 51.52190 172 SER K O 1
ATOM 9773 N N . VAL H 1 172 ? -5.39207 17.86697 -35.66495 1.000 58.03014 173 VAL K N 1
ATOM 9774 C CA . VAL H 1 172 ? -6.16070 19.00948 -36.14334 1.000 55.04848 173 VAL K CA 1
ATOM 9775 C C . VAL H 1 172 ? -6.00507 19.16971 -37.64950 1.000 55.30302 173 VAL K C 1
ATOM 9776 O O . VAL H 1 172 ? -6.94946 19.56267 -38.34418 1.000 58.89392 173 VAL K O 1
ATOM 9780 N N . ILE H 1 173 ? -4.82187 18.85835 -38.17308 1.000 52.49283 174 ILE K N 1
ATOM 9781 C CA . ILE H 1 173 ? -4.46667 19.11137 -39.56521 1.000 50.62730 174 ILE K CA 1
ATOM 9782 C C . ILE H 1 173 ? -4.53229 17.79318 -40.32669 1.000 49.90274 174 ILE K C 1
ATOM 9783 O O . ILE H 1 173 ? -3.91113 16.80017 -39.92649 1.000 51.80614 174 ILE K O 1
ATOM 9788 N N . LYS H 1 174 ? -5.26523 17.78019 -41.42098 1.000 46.08975 175 LYS K N 1
ATOM 9789 C CA . LYS H 1 174 ? -5.47302 16.52567 -42.12305 1.000 49.05806 175 LYS K CA 1
ATOM 9790 C C . LYS H 1 174 ? -4.65693 16.47450 -43.40988 1.000 48.84413 175 LYS K C 1
ATOM 9791 O O . LYS H 1 174 ? -4.24304 17.51128 -43.93718 1.000 51.71906 175 LYS K O 1
ATOM 9797 N N . PRO H 1 175 ? -4.38617 15.26732 -43.93173 1.000 49.27005 176 PRO K N 1
ATOM 9798 C CA . PRO H 1 175 ? -3.40904 15.1327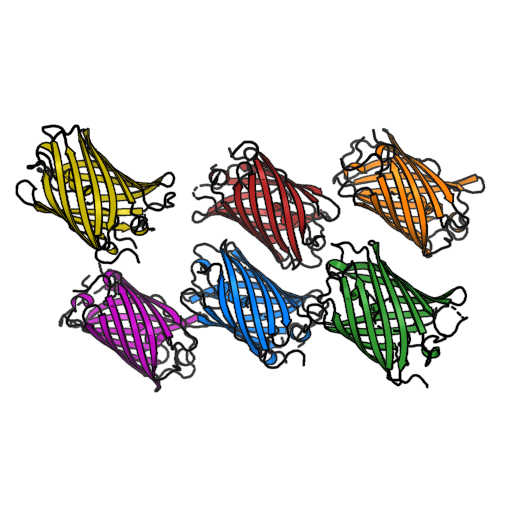2 -45.03401 1.000 44.12304 176 PRO K CA 1
ATOM 9799 C C . PRO H 1 175 ? -3.68206 15.99861 -46.25337 1.000 41.69611 176 PRO K C 1
ATOM 9800 O O . PRO H 1 175 ? -2.73212 16.43435 -46.91500 1.000 46.83345 176 PRO K O 1
ATOM 9804 N N . ASP H 1 176 ? -4.94140 16.24335 -46.58829 1.000 35.41812 177 ASP K N 1
ATOM 9805 C CA . ASP H 1 176 ? -5.29176 17.18509 -47.63964 1.000 39.66031 177 ASP K CA 1
ATOM 9806 C C . ASP H 1 176 ? -6.11054 18.31283 -47.03611 1.000 49.45588 177 ASP K C 1
ATOM 9807 O O . ASP H 1 176 ? -7.03365 18.07147 -46.25233 1.000 56.99931 177 ASP K O 1
ATOM 9812 N N . MET H 1 177 ? -5.75701 19.54500 -47.39048 1.000 47.75935 178 MET K N 1
ATOM 9813 C CA . MET H 1 177 ? -6.47756 20.71522 -46.91802 1.000 42.55681 178 MET K CA 1
ATOM 9814 C C . MET H 1 177 ? -6.49640 21.75046 -48.02946 1.000 38.29031 178 MET K C 1
ATOM 9815 O O . MET H 1 177 ? -5.57824 21.81151 -48.85223 1.000 42.72908 178 MET K O 1
ATOM 9820 N N . LYS H 1 178 ? -7.55277 22.55343 -48.05940 1.000 34.74847 179 LYS K N 1
ATOM 9821 C CA . LYS H 1 178 ? -7.59622 23.66319 -48.99653 1.000 40.34847 179 LYS K CA 1
ATOM 9822 C C . LYS H 1 178 ? -6.98176 24.91075 -48.37680 1.000 45.79168 179 LYS K C 1
ATOM 9823 O O . LYS H 1 178 ? -6.80771 25.01380 -47.15996 1.000 49.69757 179 LYS K O 1
ATOM 9829 N N . ASN H 1 179 ? -6.65478 25.86760 -49.24392 1.000 41.99664 180 ASN K N 1
ATOM 9830 C CA . ASN H 1 179 ? -5.97043 27.09371 -48.84553 1.000 34.38992 180 ASN K CA 1
ATOM 9831 C C . ASN H 1 179 ? -6.55835 28.25028 -49.64541 1.000 32.53282 180 ASN K C 1
ATOM 9832 O O . ASN H 1 179 ? -6.31351 28.35780 -50.85106 1.000 35.29900 180 ASN K O 1
ATOM 9837 N N . LYS H 1 180 ? -7.34314 29.09945 -48.98688 1.000 33.06452 181 LYS K N 1
ATOM 9838 C CA . LYS H 1 180 ? -7.90915 30.29603 -49.59373 1.000 34.48904 181 LYS K CA 1
ATOM 9839 C C . LYS H 1 180 ? -7.15340 31.53004 -49.11641 1.000 26.49945 181 LYS K C 1
ATOM 9840 O O . LYS H 1 180 ? -6.67658 31.58706 -47.97876 1.000 25.27158 181 LYS K O 1
ATOM 9846 N N . LEU H 1 181 ? -7.07367 32.53653 -49.98441 1.000 20.94018 182 LEU K N 1
ATOM 9847 C CA . LEU H 1 181 ? -6.37465 33.76409 -49.63169 1.000 20.97366 182 LEU K CA 1
ATOM 9848 C C . LEU H 1 181 ? -7.00865 34.95648 -50.32926 1.000 23.32802 182 LEU K C 1
ATOM 9849 O O . LEU H 1 181 ? -7.69094 34.82227 -51.34425 1.000 23.79871 182 LEU K O 1
ATOM 9854 N N . ARG H 1 182 ? -6.74625 36.13328 -49.76966 1.000 22.75623 183 ARG K N 1
ATOM 9855 C CA . ARG H 1 182 ? -7.12290 37.40265 -50.36954 1.000 29.36134 183 ARG K CA 1
ATOM 9856 C C . ARG H 1 182 ? -6.00605 38.37209 -50.06904 1.000 23.78112 183 ARG K C 1
ATOM 9857 O O . ARG H 1 182 ? -5.66339 38.55112 -48.90746 1.000 25.92896 183 ARG K O 1
ATOM 9865 N N . MET H 1 183 ? -5.42834 38.95878 -51.10360 1.000 26.43042 184 MET K N 1
ATOM 9866 C CA . MET H 1 183 ? -4.35818 39.93385 -50.94748 1.000 23.25177 184 MET K CA 1
ATOM 9867 C C . MET H 1 183 ? -4.88182 41.30043 -51.35488 1.000 24.17691 184 MET K C 1
ATOM 9868 O O . MET H 1 183 ? -5.46233 41.45222 -52.43798 1.000 24.05401 184 MET K O 1
ATOM 9873 N N . GLU H 1 184 ? -4.71410 42.28140 -50.47390 1.000 25.22820 185 GLU K N 1
ATOM 9874 C CA . GLU H 1 184 ? -4.85951 43.68115 -50.83217 1.000 26.79793 185 GLU K CA 1
ATOM 9875 C C . GLU H 1 184 ? -3.46097 44.26336 -50.88378 1.000 25.93586 185 GLU K C 1
ATOM 9876 O O . GLU H 1 184 ? -2.70006 44.14580 -49.91635 1.000 26.72783 185 GLU K O 1
ATOM 9882 N N . GLY H 1 185 ? -3.09984 44.84638 -52.02189 1.000 21.76483 186 GLY K N 1
ATOM 9883 C CA . GLY H 1 185 ? -1.74165 45.26019 -52.24967 1.000 21.89767 186 GLY K CA 1
ATOM 9884 C C . GLY H 1 185 ? -1.67893 46.65268 -52.83944 1.000 22.67325 186 GLY K C 1
ATOM 9885 O O . GLY H 1 185 ? -2.66398 47.18618 -53.34685 1.000 23.09922 186 GLY K O 1
ATOM 9886 N N . ASN H 1 186 ? -0.48896 47.23339 -52.75298 1.000 22.96053 187 ASN K N 1
ATOM 9887 C CA . ASN H 1 186 ? -0.21452 48.50910 -53.39715 1.000 23.98345 187 ASN K CA 1
ATOM 9888 C C . ASN H 1 186 ? 1.26934 48.55837 -53.70580 1.000 24.59067 187 ASN K C 1
ATOM 9889 O O . ASN H 1 186 ? 2.09316 48.48434 -52.79017 1.000 23.79787 187 ASN K O 1
ATOM 9894 N N . VAL H 1 187 ? 1.60159 48.68118 -54.98921 1.000 27.77040 188 VAL K N 1
ATOM 9895 C CA . VAL H 1 187 ? 2.98318 48.60880 -55.45027 1.000 25.82557 188 VAL K CA 1
ATOM 9896 C C . VAL H 1 187 ? 3.28374 49.84117 -56.30410 1.000 27.60626 188 VAL K C 1
ATOM 9897 O O . VAL H 1 187 ? 2.66722 50.04135 -57.34569 1.000 29.43915 188 VAL K O 1
ATOM 9901 N N . ASN H 1 188 ? 4.24647 50.64435 -55.85071 1.000 30.84787 189 ASN K N 1
ATOM 9902 C CA . ASN H 1 188 ? 4.59871 51.90805 -56.50301 1.000 34.04093 189 ASN K CA 1
ATOM 9903 C C . ASN H 1 188 ? 3.36334 52.75731 -56.78517 1.000 38.63261 189 ASN K C 1
ATOM 9904 O O . ASN H 1 188 ? 3.27836 53.44514 -57.80406 1.000 44.63778 189 ASN K O 1
ATOM 9909 N N . GLY H 1 189 ? 2.39915 52.72246 -55.86263 1.000 33.33941 190 GLY K N 1
ATOM 9910 C CA . GLY H 1 189 ? 1.20321 53.52839 -55.96760 1.000 32.28960 190 GLY K CA 1
ATOM 9911 C C . GLY H 1 189 ? 0.04840 52.88049 -56.70157 1.000 37.58594 190 GLY K C 1
ATOM 9912 O O . GLY H 1 189 ? -1.03116 53.48264 -56.77841 1.000 43.89628 190 GLY K O 1
ATOM 9913 N N . HIS H 1 190 ? 0.23402 51.67980 -57.24703 1.000 34.09105 191 HIS K N 1
ATOM 9914 C CA . HIS H 1 190 ? -0.81201 50.97591 -57.98020 1.000 29.70351 191 HIS K CA 1
ATOM 9915 C C . HIS H 1 190 ? -1.50630 50.01960 -57.01836 1.000 26.33844 191 HIS K C 1
ATOM 9916 O O . HIS H 1 190 ? -0.90272 49.04414 -56.56025 1.000 24.79869 191 HIS K O 1
ATOM 9923 N N . ALA H 1 191 ? -2.76815 50.30285 -56.70863 1.000 27.46239 192 ALA K N 1
ATOM 9924 C CA . ALA H 1 191 ? -3.54099 49.43073 -55.84162 1.000 26.30884 192 ALA K CA 1
ATOM 9925 C C . ALA H 1 191 ? -4.04232 48.22842 -56.62588 1.000 25.51242 192 ALA K C 1
ATOM 9926 O O . ALA H 1 191 ? -4.22659 48.29272 -57.84361 1.000 26.91501 192 ALA K O 1
ATOM 9928 N N . PHE H 1 192 ? -4.25902 47.12168 -55.91704 1.000 23.67062 193 PHE K N 1
ATOM 9929 C CA . PHE H 1 192 ? -4.76001 45.90828 -56.55145 1.000 23.23437 193 PHE K CA 1
ATOM 9930 C C . PHE H 1 192 ? -5.26240 44.94612 -55.48558 1.000 22.62583 193 PHE K C 1
ATOM 9931 O O . PHE H 1 192 ? -4.84513 44.99849 -54.32672 1.000 22.40129 193 PHE K O 1
ATOM 9939 N N . VAL H 1 193 ? -6.16720 44.06221 -55.89764 1.000 27.43767 194 VAL K N 1
ATOM 9940 C CA . VAL H 1 193 ? -6.66592 42.98751 -55.04934 1.000 24.59123 194 VAL K CA 1
ATOM 9941 C C . VAL H 1 193 ? -6.56090 41.68719 -55.83104 1.000 23.23637 194 VAL K C 1
ATOM 9942 O O . VAL H 1 193 ? -6.87515 41.64863 -57.02630 1.000 23.44746 194 VAL K O 1
ATOM 9946 N N . ILE H 1 194 ? -6.10094 40.63116 -55.16803 1.000 20.71774 195 ILE K N 1
ATOM 9947 C CA . ILE H 1 194 ? -5.94567 39.32240 -55.78441 1.000 20.25938 195 ILE K CA 1
ATOM 9948 C C . ILE H 1 194 ? -6.48902 38.26904 -54.83413 1.000 23.95922 195 ILE K C 1
ATOM 9949 O O . ILE H 1 194 ? -6.09349 38.21736 -53.66427 1.000 29.93632 195 ILE K O 1
ATOM 9954 N N . GLU H 1 195 ? -7.39718 37.44170 -55.33589 1.000 29.67449 196 GLU K N 1
ATOM 9955 C CA . GLU H 1 195 ? -7.96807 36.32106 -54.60725 1.000 31.35909 196 GLU K CA 1
ATOM 9956 C C . GLU H 1 195 ? -7.33028 35.02656 -55.09141 1.000 26.52020 196 GLU K C 1
ATOM 9957 O O . GLU H 1 195 ? -6.81090 34.94484 -56.20735 1.000 31.62838 196 GLU K O 1
ATOM 9963 N N . GLY H 1 196 ? -7.38579 34.00413 -54.24361 1.000 23.14993 197 GLY K N 1
ATOM 9964 C CA . GLY H 1 196 ? -6.80453 32.72618 -54.60379 1.000 22.60762 197 GLY K CA 1
ATOM 9965 C C . GLY H 1 196 ? -7.42687 31.53553 -53.90479 1.000 26.25092 197 GLY K C 1
ATOM 9966 O O . GLY H 1 196 ? -7.68083 31.56867 -52.69462 1.000 26.38606 197 GLY K O 1
ATOM 9967 N N . GLU H 1 197 ? -7.68304 30.47427 -54.66437 1.000 26.74739 198 GLU K N 1
ATOM 9968 C CA . GLU H 1 197 ? -8.18573 29.21915 -54.12530 1.000 26.79444 198 GLU K CA 1
ATOM 9969 C C . GLU H 1 197 ? -7.19124 28.11907 -54.45116 1.000 22.63336 198 GLU K C 1
ATOM 9970 O O . GLU H 1 197 ? -6.76974 27.97747 -55.60326 1.000 27.06473 198 GLU K O 1
ATOM 9976 N N . GLY H 1 198 ? -6.81414 27.34968 -53.44107 1.000 21.64469 199 GLY K N 1
ATOM 9977 C CA . GLY H 1 198 ? -5.85492 26.29560 -53.66228 1.000 21.23184 199 GLY K CA 1
ATOM 9978 C C . GLY H 1 198 ? -6.00202 25.12044 -52.72489 1.000 26.99049 199 GLY K C 1
ATOM 9979 O O . GLY H 1 198 ? -6.95727 25.03390 -51.94763 1.000 31.69589 199 GLY K O 1
ATOM 9980 N N . SER H 1 199 ? -5.05304 24.19604 -52.80622 1.000 27.05751 200 SER K N 1
ATOM 9981 C CA . SER H 1 199 ? -5.02236 23.05077 -51.91371 1.000 27.81549 200 SER K CA 1
ATOM 9982 C C . SER H 1 199 ? -3.58003 22.59601 -51.79426 1.000 27.87088 200 SER K C 1
ATOM 9983 O O . SER H 1 199 ? -2.69988 23.06705 -52.51910 1.000 33.86545 200 SER K O 1
ATOM 9986 N N . GLY H 1 200 ? -3.34916 21.68422 -50.86094 1.000 23.37281 201 GLY K N 1
ATOM 9987 C CA . GLY H 1 200 ? -2.02586 21.11741 -50.69525 1.000 22.69622 201 GLY K CA 1
ATOM 9988 C C . GLY H 1 200 ? -2.05346 20.02201 -49.65710 1.000 33.13842 201 GLY K C 1
ATOM 9989 O O . GLY H 1 200 ? -3.10093 19.69177 -49.08942 1.000 46.08476 201 GLY K O 1
ATOM 9990 N N . LYS H 1 201 ? -0.87429 19.45716 -49.41411 1.000 36.52623 202 LYS K N 1
ATOM 9991 C CA . LYS H 1 201 ? -0.70673 18.39257 -48.42802 1.000 36.73241 202 LYS K CA 1
ATOM 9992 C C . LYS H 1 201 ? 0.28684 18.87924 -47.38169 1.000 35.37332 202 LYS K C 1
ATOM 9993 O O . LYS H 1 201 ? 1.50612 18.84817 -47.61618 1.000 35.94987 202 LYS K O 1
ATOM 9999 N N . PRO H 1 202 ? -0.19263 19.35574 -46.22624 1.000 34.24640 203 PRO K N 1
ATOM 10000 C CA . PRO H 1 202 ? 0.70950 20.04612 -45.28808 1.000 32.74571 203 PRO K CA 1
ATOM 10001 C C . PRO H 1 202 ? 1.88891 19.20370 -44.84563 1.000 40.54451 203 PRO K C 1
ATOM 10002 O O . PRO H 1 202 ? 3.01923 19.70849 -44.78772 1.000 43.27982 203 PRO K O 1
ATOM 10006 N N . PHE H 1 203 ? 1.66395 17.92521 -44.53918 1.000 43.19131 204 PHE K N 1
ATOM 10007 C CA . PHE H 1 203 ? 2.75078 17.09713 -44.03339 1.000 43.24362 204 PHE K CA 1
ATOM 10008 C C . PHE H 1 203 ? 3.80963 16.82399 -45.09176 1.000 46.53755 204 PHE K C 1
ATOM 10009 O O . PHE H 1 203 ? 4.96628 16.56121 -44.74049 1.000 44.64247 204 PHE K O 1
ATOM 10017 N N . GLU H 1 204 ? 3.44879 16.89607 -46.37177 1.000 43.73862 205 GLU K N 1
ATOM 10018 C CA . GLU H 1 204 ? 4.41609 16.72594 -47.44414 1.000 46.08469 205 GLU K CA 1
ATOM 10019 C C . GLU H 1 204 ? 5.06919 18.03915 -47.86209 1.000 51.87743 205 GLU K C 1
ATOM 10020 O O . GLU H 1 204 ? 6.15401 18.01385 -48.45772 1.000 57.18319 205 GLU K O 1
ATOM 10026 N N . GLY H 1 205 ? 4.46107 19.17852 -47.53638 1.000 45.70720 206 GLY K N 1
ATOM 10027 C CA . GLY H 1 205 ? 5.03987 20.45893 -47.89786 1.000 39.98982 206 GLY K CA 1
ATOM 10028 C C . GLY H 1 205 ? 4.86980 20.83185 -49.35342 1.000 34.39579 206 GLY K C 1
ATOM 10029 O O . GLY H 1 205 ? 5.75882 21.46281 -49.93196 1.000 37.00880 206 GLY K O 1
ATOM 10030 N N . ILE H 1 206 ? 3.74981 20.45354 -49.96308 1.000 30.29166 207 ILE K N 1
ATOM 10031 C CA . ILE H 1 206 ? 3.43528 20.78820 -51.34632 1.000 31.20710 207 ILE K CA 1
ATOM 10032 C C . ILE H 1 206 ? 2.06060 21.43826 -51.38278 1.000 26.31657 207 ILE K C 1
ATOM 10033 O O . ILE H 1 206 ? 1.14510 21.00876 -50.67275 1.000 23.87265 207 ILE K O 1
ATOM 10038 N N . GLN H 1 207 ? 1.91526 22.47332 -52.20716 1.000 20.59554 208 GLN K N 1
ATOM 10039 C CA . GLN H 1 207 ? 0.62993 23.13756 -52.34714 1.000 20.36667 208 GLN K CA 1
ATOM 10040 C C . GLN H 1 207 ? 0.57321 23.83045 -53.69792 1.000 23.88257 208 GLN K C 1
ATOM 10041 O O . GLN H 1 207 ? 1.60350 24.19325 -54.27034 1.000 27.70585 208 GLN K O 1
ATOM 10047 N N . THR H 1 208 ? -0.64545 23.98544 -54.20359 1.000 23.84950 209 THR K N 1
ATOM 10048 C CA A THR H 1 208 ? -0.92088 24.73648 -55.41814 0.429 21.33531 209 THR K CA 1
ATOM 10049 C CA B THR H 1 208 ? -0.89585 24.76060 -55.40662 0.571 21.13421 209 THR K CA 1
ATOM 10050 C C . THR H 1 208 ? -2.02217 25.74141 -55.12073 1.000 22.59249 209 THR K C 1
ATOM 10051 O O . THR H 1 208 ? -2.79706 25.57034 -54.17811 1.000 22.18077 209 THR K O 1
ATOM 10058 N N . ILE H 1 209 ? -2.08929 26.79393 -55.93075 1.000 15.85357 210 ILE K N 1
ATOM 10059 C CA . ILE H 1 209 ? -3.13958 27.79387 -55.76488 1.000 20.14547 210 ILE K CA 1
ATOM 10060 C C . ILE H 1 209 ? -3.36078 28.49692 -57.09442 1.000 20.85222 210 ILE K C 1
ATOM 10061 O O . ILE H 1 209 ? -2.41252 28.76185 -57.83997 1.000 24.10434 210 ILE K O 1
ATOM 10066 N N . ASP H 1 210 ? -4.62796 28.77144 -57.40033 1.000 21.85557 211 ASP K N 1
ATOM 10067 C CA . ASP H 1 210 ? -5.00241 29.52109 -58.59126 1.000 25.96337 211 ASP K CA 1
ATOM 10068 C C . ASP H 1 210 ? -5.40652 30.92560 -58.16814 1.000 24.71022 211 ASP K C 1
ATOM 10069 O O . ASP H 1 210 ? -6.30314 31.09541 -57.33466 1.000 29.16211 211 ASP K O 1
ATOM 10074 N N . LEU H 1 211 ? -4.74349 31.92244 -58.74186 1.000 22.02387 212 LEU K N 1
ATOM 10075 C CA . LEU H 1 211 ? -4.85019 33.30499 -58.30592 1.000 22.53402 212 LEU K CA 1
ATOM 10076 C C . LEU H 1 211 ? -5.47959 34.13990 -59.41052 1.000 23.19318 212 LEU K C 1
ATOM 10077 O O . LEU H 1 211 ? -5.17532 33.95213 -60.59235 1.000 23.29917 212 LEU K O 1
ATOM 10082 N N . GLU H 1 212 ? -6.34996 35.06782 -59.02379 1.000 23.54657 213 GLU K N 1
ATOM 10083 C CA . GLU H 1 212 ? -7.04592 35.92238 -59.97502 1.000 24.88278 213 GLU K CA 1
ATOM 10084 C C . GLU H 1 212 ? -6.97663 37.37001 -59.51511 1.000 25.22903 213 GLU K C 1
ATOM 10085 O O . GLU H 1 212 ? -7.28124 37.67323 -58.35647 1.000 24.77902 213 GLU K O 1
ATOM 10091 N N . VAL H 1 213 ? -6.55398 38.25334 -60.41917 1.000 22.40361 214 VAL K N 1
ATOM 10092 C CA . VAL H 1 213 ? -6.58239 39.68743 -60.15301 1.000 27.03810 214 VAL K CA 1
ATOM 10093 C C . VAL H 1 213 ? -8.03219 40.15257 -60.15822 1.000 32.41621 214 VAL K C 1
ATOM 10094 O O . VAL H 1 213 ? -8.72614 40.05195 -61.17620 1.000 35.70230 214 VAL K O 1
ATOM 10098 N N . LYS H 1 214 ? -8.50118 40.65326 -59.01530 1.000 33.80309 215 LYS K N 1
ATOM 10099 C CA . LYS H 1 214 ? -9.87485 41.13719 -58.91924 1.000 30.10923 215 LYS K CA 1
ATOM 10100 C C . LYS H 1 214 ? -9.98700 42.64487 -59.07229 1.000 30.02318 215 LYS K C 1
ATOM 10101 O O . LYS H 1 214 ? -11.02752 43.13509 -59.52295 1.000 28.50591 215 LYS K O 1
ATOM 10107 N N . GLU H 1 215 ? -8.94235 43.38631 -58.71280 1.000 28.68158 216 GLU K N 1
ATOM 10108 C CA . GLU H 1 215 ? -8.89646 44.82899 -58.88628 1.000 28.53012 216 GLU K CA 1
ATOM 10109 C C . GLU H 1 215 ? -7.48270 45.22566 -59.27906 1.000 28.48872 216 GLU K C 1
ATOM 10110 O O . GLU H 1 215 ? -6.50903 44.60097 -58.84972 1.000 27.10487 216 GLU K O 1
ATOM 10116 N N . GLY H 1 216 ? -7.37854 46.26732 -60.10168 1.000 28.53284 217 GLY K N 1
ATOM 10117 C CA . GLY H 1 216 ? -6.09352 46.79108 -60.51814 1.000 28.97218 217 GLY K CA 1
ATOM 10118 C C . GLY H 1 216 ? -5.47860 46.14114 -61.73785 1.000 33.97490 217 GLY K C 1
ATOM 10119 O O . GLY H 1 216 ? -4.28737 46.35658 -61.99433 1.000 37.01566 217 GLY K O 1
ATOM 10120 N N . ALA H 1 217 ? -6.24434 45.35408 -62.49938 1.000 33.32154 218 ALA K N 1
ATOM 10121 C CA . ALA H 1 217 ? -5.71474 44.71951 -63.70208 1.000 33.04032 218 ALA K CA 1
ATOM 10122 C C . ALA H 1 217 ? -5.62381 45.73564 -64.84193 1.000 34.72899 218 ALA K C 1
ATOM 10123 O O . ALA H 1 217 ? -6.46924 46.62861 -64.94478 1.000 40.13040 218 ALA K O 1
ATOM 10125 N N . PRO H 1 218 ? -4.59911 45.64051 -65.70644 1.000 29.21536 219 PRO K N 1
ATOM 10126 C CA . PRO H 1 218 ? -3.48025 44.69708 -65.61875 1.000 29.32943 219 PRO K CA 1
ATOM 10127 C C . PRO H 1 218 ? -2.39603 45.18435 -64.66753 1.000 32.80018 219 PRO K C 1
ATOM 10128 O O . PRO H 1 218 ? -2.13636 46.39076 -64.60275 1.000 33.30079 219 PRO K O 1
ATOM 10132 N N . LEU H 1 219 ? -1.77260 44.26352 -63.94284 1.000 33.81638 220 LEU K N 1
ATOM 10133 C CA . LEU H 1 219 ? -0.70640 44.64276 -63.02471 1.000 35.23201 220 LEU K CA 1
ATOM 10134 C C . LEU H 1 219 ? 0.46190 45.19551 -63.81882 1.000 33.76676 220 LEU K C 1
ATOM 10135 O O . LEU H 1 219 ? 0.96246 44.53146 -64.73569 1.000 35.91924 220 LEU K O 1
ATOM 10140 N N . PRO H 1 220 ? 0.92898 46.42474 -63.51804 1.000 28.42318 221 PRO K N 1
ATOM 10141 C CA . PRO H 1 220 ? 2.05406 46.99863 -64.25185 1.000 28.45117 221 PRO K CA 1
ATOM 10142 C C . PRO H 1 220 ? 3.42594 46.60244 -63.73093 1.000 27.18151 221 PRO K C 1
ATOM 10143 O O . PRO H 1 220 ? 4.41259 47.23499 -64.11480 1.000 29.11990 221 PRO K O 1
ATOM 10147 N N . PHE H 1 221 ? 3.52744 45.57505 -62.88910 1.000 24.00975 222 PHE K N 1
ATOM 10148 C CA . PHE H 1 221 ? 4.78934 45.20024 -62.26910 1.000 23.71455 222 PHE K CA 1
ATOM 10149 C C . PHE H 1 221 ? 4.94984 43.68918 -62.31553 1.000 23.00288 222 PHE K C 1
ATOM 10150 O O . PHE H 1 221 ? 3.99553 42.94641 -62.56071 1.000 22.68711 222 PHE K O 1
ATOM 10158 N N . ALA H 1 222 ? 6.17461 43.24419 -62.04167 1.000 22.77706 223 ALA K N 1
ATOM 10159 C CA . ALA H 1 222 ? 6.50594 41.82454 -62.06233 1.000 22.14499 223 ALA K CA 1
ATOM 10160 C C . ALA H 1 222 ? 5.69321 41.04899 -61.03213 1.000 21.54726 223 ALA K C 1
ATOM 10161 O O . ALA H 1 222 ? 5.78596 41.31276 -59.82862 1.000 25.64025 223 ALA K O 1
ATOM 10163 N N . TYR H 1 223 ? 4.91266 40.07500 -61.51000 1.000 21.20165 224 TYR K N 1
ATOM 10164 C CA . TYR H 1 223 ? 4.11614 39.22314 -60.63092 1.000 20.64272 224 TYR K CA 1
ATOM 10165 C C . TYR H 1 223 ? 4.97089 38.44592 -59.63733 1.000 20.13491 224 TYR K C 1
ATOM 10166 O O . TYR H 1 223 ? 4.46020 38.03941 -58.58754 1.000 19.75082 224 TYR K O 1
ATOM 10175 N N . ASP H 1 224 ? 6.25618 38.23518 -59.94045 1.000 20.14947 225 ASP K N 1
ATOM 10176 C CA . ASP H 1 224 ? 7.10460 37.40354 -59.09064 1.000 19.67786 225 ASP K CA 1
ATOM 10177 C C . ASP H 1 224 ? 7.24544 37.96495 -57.67925 1.000 19.62328 225 ASP K C 1
ATOM 10178 O O . ASP H 1 224 ? 7.42730 37.19768 -56.72598 1.000 19.13917 225 ASP K O 1
ATOM 10183 N N . ILE H 1 225 ? 7.18020 39.29062 -57.52193 1.000 20.12976 226 ILE K N 1
ATOM 10184 C CA . ILE H 1 225 ? 7.35737 39.89031 -56.20123 1.000 20.12494 226 ILE K CA 1
ATOM 10185 C C . ILE H 1 225 ? 6.21456 39.53901 -55.25475 1.000 19.75101 226 ILE K C 1
ATOM 10186 O O . ILE H 1 225 ? 6.35598 39.70121 -54.03546 1.000 19.58949 226 ILE K O 1
ATOM 10191 N N . LEU H 1 226 ? 5.08247 39.06143 -55.78079 1.000 19.62882 227 LEU K N 1
ATOM 10192 C CA . LEU H 1 226 ? 3.93574 38.72164 -54.95213 1.000 19.32262 227 LEU K CA 1
ATOM 10193 C C . LEU H 1 226 ? 3.89432 37.25671 -54.54732 1.000 18.66692 227 LEU K C 1
ATOM 10194 O O . LEU H 1 226 ? 3.20661 36.91930 -53.57576 1.000 18.36384 227 LEU K O 1
ATOM 10199 N N . THR H 1 227 ? 4.60278 36.38125 -55.26121 1.000 18.46706 228 THR K N 1
ATOM 10200 C CA . THR H 1 227 ? 4.31309 34.95454 -55.15415 1.000 17.91672 228 THR K CA 1
ATOM 10201 C C . THR H 1 227 ? 4.69574 34.39838 -53.78830 1.000 17.47269 228 THR K C 1
ATOM 10202 O O . THR H 1 227 ? 3.94986 33.59436 -53.21451 1.000 17.08841 228 THR K O 1
ATOM 10206 N N . THR H 1 228 ? 5.84223 34.81556 -53.24253 1.000 18.03165 229 THR K N 1
ATOM 10207 C CA . THR H 1 228 ? 6.23707 34.31460 -51.92930 1.000 17.77853 229 THR K CA 1
ATOM 10208 C C . THR H 1 228 ? 5.31746 34.80649 -50.81807 1.000 17.99600 229 THR K C 1
ATOM 10209 O O . THR H 1 228 ? 5.31615 34.21994 -49.73297 1.000 20.40491 229 THR K O 1
ATOM 10213 N N . ALA H 1 229 ? 4.54147 35.86470 -51.05344 1.000 17.51989 230 ALA K N 1
ATOM 10214 C CA . ALA H 1 229 ? 3.52547 36.24221 -50.07989 1.000 17.63053 230 ALA K CA 1
ATOM 10215 C C . ALA H 1 229 ? 2.28829 35.36036 -50.19397 1.000 17.40768 230 ALA K C 1
ATOM 10216 O O . ALA H 1 229 ? 1.59751 35.13883 -49.19276 1.000 16.99836 230 ALA K O 1
ATOM 10218 N N . PHE H 1 230 ? 1.99910 34.84063 -51.38628 1.000 19.05048 231 PHE K N 1
ATOM 10219 C CA . PHE H 1 230 ? 0.90031 33.89202 -51.54787 1.000 16.97217 231 PHE K CA 1
ATOM 10220 C C . PHE H 1 230 ? 1.26745 32.55496 -50.91611 1.000 16.40474 231 PHE K C 1
ATOM 10221 O O . PHE H 1 230 ? 0.42651 31.87850 -50.33166 1.000 16.12830 231 PHE K O 1
ATOM 10254 N N . ASN H 1 232 ? 2.32685 30.40046 -46.40959 1.000 17.25265 236 ASN K N 1
ATOM 10255 C CA . ASN H 1 232 ? 1.80525 29.74768 -45.22215 1.000 17.62016 236 ASN K CA 1
ATOM 10256 C C . ASN H 1 232 ? 2.61606 28.50569 -44.86785 1.000 23.22675 236 ASN K C 1
ATOM 10257 O O . ASN H 1 232 ? 2.43307 27.44229 -45.46246 1.000 31.45185 236 ASN K O 1
ATOM 10262 N N . ARG H 1 233 ? 3.49518 28.63722 -43.87407 1.000 27.78537 237 ARG K N 1
ATOM 10263 C CA . ARG H 1 233 ? 4.45926 27.58243 -43.57316 1.000 28.22739 237 ARG K CA 1
ATOM 10264 C C . ARG H 1 233 ? 3.83580 26.33475 -42.96249 1.000 28.01855 237 ARG K C 1
ATOM 10265 O O . ARG H 1 233 ? 4.58382 25.42616 -42.57554 1.000 24.01199 237 ARG K O 1
ATOM 10273 N N . VAL H 1 234 ? 2.50634 26.25194 -42.86676 1.000 29.45378 238 VAL K N 1
ATOM 10274 C CA . VAL H 1 234 ? 1.89088 24.98662 -42.48262 1.000 28.46067 238 VAL K CA 1
ATOM 10275 C C . VAL H 1 234 ? 2.11188 23.94113 -43.56693 1.000 27.76837 238 VAL K C 1
ATOM 10276 O O . VAL H 1 234 ? 2.01436 22.73320 -43.31020 1.000 28.12443 238 VAL K O 1
ATOM 10280 N N . PHE H 1 235 ? 2.40068 24.38296 -44.79189 1.000 24.44492 239 PHE K N 1
ATOM 10281 C CA . PHE H 1 235 ? 2.73424 23.48046 -45.89179 1.000 30.90978 239 PHE K CA 1
ATOM 10282 C C . PHE H 1 235 ? 4.25564 23.34384 -45.97454 1.000 43.94396 239 PHE K C 1
ATOM 10283 O O . PHE H 1 235 ? 4.91560 23.81092 -46.90705 1.000 52.99370 239 PHE K O 1
ATOM 10291 N N . THR H 1 236 ? 4.81021 22.69792 -44.94753 1.000 43.35481 240 THR K N 1
ATOM 10292 C CA . THR H 1 236 ? 6.23539 22.40128 -44.88109 1.000 40.30424 240 THR K CA 1
ATOM 10293 C C . THR H 1 236 ? 6.41456 20.97966 -44.36972 1.000 42.30798 240 THR K C 1
ATOM 10294 O O . THR H 1 236 ? 5.83576 20.61244 -43.34243 1.000 45.07124 240 THR K O 1
ATOM 10298 N N . LYS H 1 237 ? 7.21641 20.18727 -45.07732 1.000 43.16964 241 LYS K N 1
ATOM 10299 C CA . LYS H 1 237 ? 7.47634 18.80385 -44.68081 1.000 43.09834 241 LYS K CA 1
ATOM 10300 C C . LYS H 1 237 ? 8.45777 18.79760 -43.51623 1.000 40.77070 241 LYS K C 1
ATOM 10301 O O . LYS H 1 237 ? 9.67121 18.90804 -43.70735 1.000 44.70754 241 LYS K O 1
ATOM 10307 N N . TYR H 1 238 ? 7.93114 18.67011 -42.30192 1.000 38.59239 242 TYR K N 1
ATOM 10308 C CA . TYR H 1 238 ? 8.71937 18.49722 -41.08936 1.000 37.26759 242 TYR K CA 1
ATOM 10309 C C . TYR H 1 238 ? 8.80413 17.01846 -40.72350 1.000 44.99841 242 TYR K C 1
ATOM 10310 O O . TYR H 1 238 ? 7.83078 16.27700 -40.91082 1.000 52.28563 242 TYR K O 1
ATOM 10319 N N . PRO H 1 239 ? 9.94641 16.53504 -40.20889 1.000 46.24378 243 PRO K N 1
ATOM 10320 C CA . PRO H 1 239 ? 10.01657 15.15526 -39.70175 1.000 48.37736 243 PRO K CA 1
ATOM 10321 C C . PRO H 1 239 ? 9.10088 14.93209 -38.49585 1.000 55.26488 243 PRO K C 1
ATOM 10322 O O . PRO H 1 239 ? 8.35851 13.94431 -38.46159 1.000 59.47307 243 PRO K O 1
#

Foldseek 3Di:
DDDLFLVQPQVWWKKKKWKAWPQGKIKIKMWTWHDDQQEIEIEMEMEIADDDCPDCWLQVFFAAKDKWKWKWDADQQWTKIWIWIWTAGNVGDTIIMIMIMTIGGPRSRDDPVFIWIKIKDKHFPDADDLRQKTKIKMAIEIDGCVRHDQKGKYWYKYFYAHHRQTWIKIWIWMAGLQRLMIMIIMGTPPRPRDSTHCNVCRVSVGNSSYNDD/DDDLFLVLPQVWWKKWKWKAWPQGKIKIKMWTWHDDVQEIEIEMEMEIADDDCPDCWLQVFFAAKDKWKWKWDDDPQWTKIKIKIWTAGNVGDTIIMIMIMTIGGPDPRHDDPDIKIKIKDKHFPDADDLRQKTKIKMAIEIDGCVGHDQKGKYWYKYFYAYHRQTWIKIKIWMAGLQRLIIMIIMGTPPRPRDSTHPNVCNVVSGNSSYNDD/DDDLQVVQPQAFWKKKKWKAWPQGKIKIKIWTWHDDQQEIEIEMEMEIADDDCPDCWLVVFFAAKDKKKWWWDADPQWTKIWIWIWTQGNVGDIITMTMIMTIGRVSRGDTWMKIKDKHFPDADDLRQKTKIKMAIEIDGCVSHDQKGKYWYKYWYAYNRQTWIKIKIWMAGQQRLIIMIIMGTPPRPSDSTHPNVCVVSVGNSSYNYD/DDDLQVVQPQAFWKKKKWKAWPQGKIKIKMWTWHDDPQEIEIEMEMEIADDDCPDCWLQVFWAAKDKKKWKWDADPQWTKIWIWIWTQGNVGDTITMIMIMTIGGSGNIWIKIKDKHFPDADDLRQKTKIKMAIDIDGCRDQKGKYWYKYFYAYHRQTWIKIWIWMHGVVRRIIMIIMGTPPRPSPSTHPNVCRVRD/DCVPPDDD/DDDLQVVQPQAHWKKKKWKAWPQGKIKIKMWTWHDDVQEIEIEMEMEIADDDCPDCWLVVFFAAKDKKKWWWDADQLWTKIWIWIWTAGNVGDTITIIMIMTIGGNPNRHGKIKIKDKHFPDADDLRQKTKIKMAIDIGHCNHDQKGKYWYKYWYAYNRQTWIKIKIWMHGVVRRIIMIIMGTPPRPRDSTHPNVCRVRD/DCVPDDDD/DDDLFLVQPQAFWKKWKWKAWPQGKIKIKMWTWHDDQQEIEIEMEMEIADDDCPDCWLQVFWFAKDKKKWKWDADQQWIKIWIWIWTAGNVGDTIIMIMIMTIGGNRNRHDDQIKIKIKDKHFPDADDLRQKTKIKMAIEIDHCNVHDQKGKYWYKYWYAHHRQTWIKIKIWMHGQQRLIIMIIMGTPPRPSDSTHPNVCRVVSGNSSYNYD

Sequence (1260 aa):
IPDYFKQSFPEGYSWERSMTYEDGGICIATNDITMEGDSFINKIHFKGTNFPPNGPVMQKRTVGWEASTEKMYERDGVLKGDVKMKLLLKGGGHYRCDYRTTYKVKQKPVKLPDYHFVDHRIEILSHDKDYNKVKLYEHAVARNSSVIKPDMKNKLRMEGNVNGHAFVIEGEGSGKPFEGIQTTIDLEVKEGAPLPFAYDILTTAFNRVFTKYPIPDYFKQSFPEGYSWERSMTYEDGGICIATNDITMEGDSFINKIHFKGTNFPPNGPVMQKRTVGWEASTEKMYERDGVLKGDVKMKLLLKGGGHYRCDYRTTYKVKQKPVKLPDYHFVDHRIEILSHDKDYNKVKLYEHAVARNSSVIKPDMKNKLRMEGNVNGHAFVIEGEGSGKPFEGIQTIDLEVKEGAPLPFAYDILTTAFNRVFTKYPIPDYFKQSFPEGYSWERSMTYEDGGICIATNDITMEGDSFINKIHFKGTNFPPNGPVMQKRTVGWEASTEKMYERDGVLKGDVKMKLLLKGGGHYRCDYRTTYKVKQKPVYHFVDHRIEILSHDKDYNKVKLYEHAVARNSSVIKPDMKNKLRMEGNVNGHAFVIEGEGSGKPFEGIQTIDLEVKEGAPLPFAYDILTTAFNRVFTKYPIPDYFKQSFPEGYSWERSMTYEDGGICIATNDITMEGDSFINKIHFKGTNFPPNGPVMQQKRTVGWEASTEKMYERDGVLKGDVKMKLLLKGGGHYRCDYRTTYKVKQDYHFVDHRIEILSHDKDYNKVKLYEHAVARNSIKPDMKNKLRMEGNVNGHAFVIEGEGSGKPFEGIQTTIDLEVKEGAPLPFAYDILTTAFNRVFTKYPIPDYFKQSFPEGYSWERSMTYEDGGICIATNDITMEGDSFINKIHFKGTNFPPNGPVMQKRTVGWEASTEKMYERDGVLKGDVKMKLLLKGGGHYRCDYRTTYKVKQKPVYHFVDHRIEILSHDKDYNKVKLYEHAVARNSVIKPDMKNKLRMEGNVNGHAFVIEGEGSGKPFEGIQTIDLEVKEGAPLPFAYDILTTAFNRVFTKYPIPDYFKQSFPEGYSWERSMTYEDGGICIATNDITMEGDSFINKIHFKGTNFPPNGPVMQKRTVGWEASTEKMYERDGVLKGDVKMKLLLKGGGHYRCDYRTTYKVKQKPVKLDYHFVDHRIEILSHDKDYNKVKLYEHAVARNSSVIKPDMKNKLRMEGNVNGHAFVIEGEGSGKPFEGIQTTIDLEVKEGAPLPFAYDILTTAFNRVFTKYP

B-factor: mean 29.85, std 12.95, range [7.96, 87.57]

Nearest PDB structures (foldseek):
  7dna-assembly3_D  TM=1.005E+00  e=6.477E-46  Aequorea victoria
  7dna-assembly6_K  TM=1.004E+00  e=3.722E-43  Aequorea victoria
  7dmx-assembly1_A  TM=1.003E+00  e=2.531E-42  Aequorea victoria
  7dna-assembly2_B  TM=1.003E+00  e=5.449E-42  Aequorea victoria
  7dmx-assembly3_C  TM=9.898E-01  e=1.457E-40  Aequorea victoria

Solvent-accessible surface area: 53998 Å² total

Secondary structure (DSSP, 8-state):
---TTGGGTTT-EEEEEEEEETTS-EEEEEEEEEEETTEEEEEEEEEEE---TTSTTTTT-EEEEPPEEEEEEEETTEEEEEEEEEEEETTS-EEEEEEEEEEE-S-SS---SS-EEEEEEEEEEEE-TTSSEEEEEEEEEEE----S-SSEEEEEEEEEEETTEEEEEEEEEEEETTTTEEEEEEEEEESPSP-S-THHHHTT--TTSSB--/---TTGGGTTT-EEEEEEEEETTS-EEEEEEEEEEETTEEEEEEEEEEE---TTSTTTTT-EEEEPPEEEEEEEETTEEEEEEEEEEEETTS-EEEEEEEEEEE-SSSS---SS-EEEEEEEEEEEE-TTSSEEEEEEEEEEE----S-SSEEEEEEEEEEETTEEEEEEEEEEEEGGGTEEEEEEEEEESPSP-S-THHHHTT--TTS-B--/---TTGGGTTT-EEEEEEEEETTS-EEEEEEEEEEETTEEEEEEEEEEE---TTSTTTTT-EEEEPPEEEEEEEETTEEEEEEEEEEEETTS-EEEEEEEEEEEES-----EEEEEEEEEEEE-TTSSEEEEEEEEEEEE---S-SSEEEEEEEEEEETTEEEEEEEEEEEETTTTEEEEEEEEEESPSP-S-THHHHTT--TTS-B--/---TTGGGTTT-EEEEEEEEETTS-EEEEEEEEEEETTEEEEEEEEEEE---TTSTTTTT-EEEEPPEEEEEEEETTEEEEEEEEEEEETTS-EEEEEEEEEEE-----EEEEEEEEEEEE-TTSSEEEEEEEEEEE----SSEEEEEEEEEEETTEEEEEEEEEEEETTTTEEEEEEEEEESPSP-S-THHHHTT-/---TTGGGTTT-EEEEEEEEETTS-EEEEEEEEEEETTEEEEEEEEEEE---TTSTTTTT-EEEEPPEEEEEEEETTEEEEEEEEEEEETTS-EEEEEEEEEEE-S-S---EEEEEEEEEEEE-TTSSEEEEEEEEEEE-----SSEEEEEEEEEEETTEEEEEEEEEEEEGGGTEEEEEEEEEESPSPSS-THHHHTT-/-TTS-B--/---TTGGGTTT-EEEEEEEEETTS-EEEEEEEEEEETTEEEEEEEEEEE---TTSTTTTT-EEEEPPEEEEEEEETTEEEEEEEEEEEETTS-EEEEEEEEEEE-S-SS-----EEEEEEEEEEEE-TTSSEEEEEEEEEEEE---S-SSEEEEEEEEEEETTEEEEEEEEEEEETTTTEEEEEEEEEESPSP-S-THHHHTT--TTS-B--/-TTS-B--

Radius of gyration: 42.66 Å; Cα contacts (8 Å, |Δi|>4): 3609; chains: 8; bounding box: 62×82×134 Å